Protein 3VL1 (pdb70)

Secondary structure (DSSP, 8-state):
--EEEPPEEE-TTHHHHHH---SS--EEEEEEEEETTEEEEEEEE--STTT--B--TT-EEEEEETTEEEEEETTEEEEEE--SEETTTTSPS--EEEEEEE-SSS-EEEEEETTS-EEEE-TTS-EEEEETTSSSS-EEEEEE-TTSSEEEEEETTSEEEEEETTT----EEEE--SS-EEEEEEETTTTEEEEEETTS-EEEEETTTTEEEEEE-BTTBTT--EEEEEEEEPP-SS-GGG--PPPPTT-SS-TTEEEEEEETTS-EEEEETTT--EEEEE--TTSS-EEEEEE-SS-TTEEEEEETTSEEEEEETT-TTS-SEEEEESTTS-EEEEEEETTEEEEEETTTEEEEEEEE--TT--S-EE-TTS-EEE--SSPPP-EEEEE--SSSS-EEEEEETTTEEEEEES--/--EEEPEEEE-TTHHHHHHS-TTTS-EEEEEEEEETTEEEEEEEE--SSSS--B--TT-EEEEEETTEEEEEETTEEEEEE--SEETTTTSPP--EEEEEEE-SSS-EEEEEETTS-EEEE-TTS-EEEEETTSSSS-EEEEEE-TTSSEEEEEETTS-EEEEETTT----EEE---SS-EEEEEEETTTTEEEEEETTS-EEEEETTTTEEEEEE-BTTBTT--EEEEEEEE---SS-GGG--PPPPTT-SS-TTEEEEEEETTS-EEEEETTT--EEEEE--TTSS-EEEEEE-SS-TTEEEEEETTSEEEEEETT-TTS-SEEEEESTTS-EEEEEEETTEEEEEETTTEEEEEEEE--TTS-S-EE-TTS-EEE--SSPPP-EEEEE--TTSS-EEEEEETTTEEEEEE---

GO terms:
  GO:0005634 nucleus (C, IDA)
  GO:0005829 cytosol (C, IDA)
  GO:0044183 protein folding chaperone (F, IDA)
  GO:0070682 proteasome regulatory particle assembly (P, IGI)
  GO:0005737 cytoplasm (C, HDA)
  GO:0006511 ubiquitin-dependent protein catabolic process (P, IMP)
  GO:0070682 proteasome regulatory particle assembly (P, IMP)
  GO:0005515 protein binding (F, IPI)

Radius of gyration: 28.06 Å; Cα contacts (8 Å, |Δi|>4): 2557; chains: 2; bounding box: 69×80×70 Å

Nearest PDB structures (foldseek):
  3vl1-assembly1_A  TM=1.002E+00  e=4.774E-88  Saccharomyces cerevisiae S288C
  3acp-assembly1_A  TM=9.747E-01  e=2.468E-76  Saccharomyces cerevisiae
  3n0e-assembly1_A  TM=7.560E-01  e=2.613E-15  Homo sapiens
  7zgp-assembly1_D  TM=8.036E-01  e=2.823E-14  Saccharomyces cerevisiae
  5mq0-assembly1_J  TM=8.083E-01  e=1.177E-13  Saccharomyces cerevisiae

Solvent-accessible surface area: 33045 Å² total; per-residue (Å²): 130,68,89,79,2,26,1,2,40,10,34,99,67,0,63,47,20,14,111,110,85,81,161,84,112,33,86,3,76,0,30,2,21,123,79,116,139,74,110,61,114,20,130,0,33,4,89,43,51,38,126,28,60,55,9,38,193,75,26,78,15,90,116,60,12,68,56,31,10,92,2,108,1,83,50,69,52,1,24,0,10,10,37,57,104,62,3,13,152,159,17,124,169,21,49,0,21,0,5,26,20,13,87,55,43,29,35,29,6,0,0,0,2,44,129,0,28,0,5,2,0,28,41,70,8,69,75,76,81,41,18,96,148,4,4,133,35,46,0,25,27,1,64,14,1,61,17,3,26,0,1,0,0,0,0,83,32,80,44,0,34,0,16,11,10,168,81,16,48,50,47,59,41,0,118,22,10,135,24,29,0,21,6,3,8,32,1,43,98,0,29,0,0,0,0,0,0,78,10,1,10,2,46,0,1,6,0,8,90,12,56,40,51,56,58,4,37,24,177,164,63,54,131,20,5,0,33,7,10,16,41,20,39,10,56,54,225,104,16,30,6,28,16,94,26,181,58,51,132,87,13,37,35,4,56,9,8,40,0,0,0,0,3,72,46,0,16,0,0,2,6,23,0,50,63,50,110,56,60,39,80,0,57,28,103,22,121,27,18,0,34,7,8,17,21,4,39,31,12,17,20,10,0,0,0,0,0,83,44,0,12,0,0,1,0,10,13,150,43,35,113,65,4,43,4,15,12,25,0,32,93,48,37,40,0,56,16,6,61,29,8,27,12,1,0,0,0,1,1,17,180,38,7,8,0,29,0,45,23,100,61,63,81,84,13,94,82,4,37,13,66,44,104,48,4,9,8,6,9,17,94,91,28,19,7,43,13,4,3,65,7,32,56,50,126,26,7,0,29,0,0,0,0,0,92,74,23,13,0,2,8,0,43,17,47,112,117,65,95,83,3,22,2,2,37,11,34,116,49,0,59,49,6,35,141,86,106,92,146,114,48,48,70,4,73,0,32,2,22,122,78,114,141,74,90,56,111,20,118,0,35,12,130,39,91,95,183,1,34,63,9,36,200,61,26,71,9,57,122,70,27,85,54,31,14,93,1,106,2,84,48,82,54,1,33,0,10,8,58,53,90,58,3,13,152,158,15,123,172,20,51,1,22,0,5,28,21,13,81,54,48,30,35,25,4,0,0,0,1,49,132,0,28,0,7,4,0,30,42,70,9,72,74,78,86,56,19,84,139,1,1,129,28,45,0,25,35,1,65,14,1,60,20,3,28,0,0,0,0,0,0,84,27,83,44,0,30,0,16,6,10,78,88,15,49,57,46,57,47,0,120,27,11,133,26,27,0,20,7,3,10,32,0,37,80,0,31,0,0,0,0,0,0,79,10,1,6,3,33,0,2,5,0,7,90,12,63,48,49,56,60,4,39,24,179,163,61,55,130,21,5,0,35,8,10,16,40,22,37,8,65,55,249,79,21,27,6,24,7,97,29,180,61,48,124,84,11,32,36,4,54,9,5,38,0,0,0,0,3,71,45,0,15,0,0,1,7,25,0,48,62,48,110,58,56,40,80,0,54,27,99,22,120,27,19,0,33,11,9,17,20,7,41,34,11,20,21,23,0,0,0,0,0,82,44,0,11,0,0,8,0,11,13,147,48,31,131,49,4,72,6,11,10,25,0,34,92,49,36,38,0,55,20,8,63,29,8,27,12,4,0,0,0,1,0,16,182,35,8,8,0,32,0,47,26,99,45,48,75,83,15,74,184,11,50,8,73,44,125,48,3,6,9,7,13,19,82,92,27,21,7,39,18,6,3,64,6,29,49,57,143,25,10,0,22,0,0,0,0,0,95,79,24,14,1,1,15,0,47,16,46,166

Structure (mmCIF, N/CA/C/O backbone):
data_3VL1
#
_entry.id   3VL1
#
_cell.length_a   50.491
_cell.length_b   141.443
_cell.length_c   50.491
_cell.angle_alpha   90.00
_cell.angle_beta   95.67
_cell.angle_gamma   90.00
#
_symmetry.space_group_name_H-M   'P 1 21 1'
#
loop_
_entity.id
_entity.type
_entity.pdbx_description
1 polymer '26S proteasome regulatory subunit RPN14'
2 water water
#
loop_
_atom_site.group_PDB
_atom_site.id
_atom_site.type_symbol
_atom_site.label_atom_id
_atom_site.label_alt_id
_atom_site.label_comp_id
_atom_site.label_asym_id
_atom_site.label_entity_id
_atom_site.label_seq_id
_atom_site.pdbx_PDB_ins_code
_atom_site.Cartn_x
_atom_site.Cartn_y
_atom_site.Cartn_z
_atom_site.occupancy
_atom_site.B_iso_or_equiv
_atom_site.auth_seq_id
_atom_site.auth_comp_id
_atom_site.auth_asym_id
_atom_site.auth_atom_id
_atom_site.pdbx_PDB_model_num
ATOM 1 N N . MET A 1 4 ? 25.353 12.291 2.150 1.00 49.50 1 MET A N 1
ATOM 2 C CA . MET A 1 4 ? 24.920 10.931 2.581 1.00 44.36 1 MET A CA 1
ATOM 3 C C . MET A 1 4 ? 23.436 10.910 2.923 1.00 43.67 1 MET A C 1
ATOM 4 O O . MET A 1 4 ? 22.748 9.920 2.683 1.00 46.49 1 MET A O 1
ATOM 9 N N . THR A 1 5 ? 22.949 12.006 3.494 1.00 38.42 2 THR A N 1
ATOM 10 C CA . THR A 1 5 ? 21.706 11.972 4.249 1.00 35.47 2 THR A CA 1
ATOM 11 C C . THR A 1 5 ? 20.521 11.721 3.328 1.00 33.68 2 THR A C 1
ATOM 12 O O . THR A 1 5 ? 20.376 12.359 2.286 1.00 34.26 2 THR A O 1
ATOM 16 N N . LYS A 1 6 ? 19.683 10.768 3.707 1.00 28.59 3 LYS A N 1
ATOM 17 C CA . LYS A 1 6 ? 18.490 10.481 2.941 1.00 26.14 3 LYS A CA 1
ATOM 18 C C . LYS A 1 6 ? 17.262 10.780 3.784 1.00 22.97 3 LYS A C 1
ATOM 19 O O . LYS A 1 6 ? 17.342 10.881 5.005 1.00 30.53 3 LYS A O 1
ATOM 25 N N . THR A 1 7 ? 16.124 10.930 3.128 1.00 25.48 4 THR A N 1
ATOM 26 C CA . THR A 1 7 ? 14.874 11.109 3.842 1.00 24.98 4 THR A CA 1
ATOM 27 C C . THR A 1 7 ? 13.983 9.890 3.695 1.00 24.06 4 THR A C 1
ATOM 28 O O . THR A 1 7 ? 13.811 9.356 2.599 1.00 27.84 4 THR A O 1
ATOM 32 N N . ILE A 1 8 ? 13.429 9.442 4.814 1.00 21.43 5 ILE A N 1
ATOM 33 C CA . ILE A 1 8 ? 12.385 8.438 4.783 1.00 25.81 5 ILE A CA 1
ATOM 34 C C . ILE A 1 8 ? 11.042 9.152 4.776 1.00 21.61 5 ILE A C 1
ATOM 35 O O . ILE A 1 8 ? 10.723 9.891 5.703 1.00 22.52 5 ILE A O 1
ATOM 40 N N . THR A 1 9 ? 10.274 8.950 3.710 1.00 20.25 6 THR A N 1
ATOM 41 C CA . THR A 1 9 ? 8.971 9.585 3.577 1.00 18.79 6 THR A CA 1
ATOM 42 C C . THR A 1 9 ? 7.915 8.829 4.371 1.00 20.26 6 THR A C 1
ATOM 43 O O . THR A 1 9 ? 7.698 7.636 4.154 1.00 23.39 6 THR A O 1
ATOM 47 N N . VAL A 1 10 ? 7.268 9.536 5.290 1.00 17.97 7 VAL A N 1
ATOM 48 C CA . VAL A 1 10 ? 6.361 8.932 6.248 1.00 18.07 7 VAL A CA 1
ATOM 49 C C . VAL A 1 10 ? 4.926 9.086 5.760 1.00 21.66 7 VAL A C 1
ATOM 50 O O . VAL A 1 10 ? 4.518 10.166 5.348 1.00 22.21 7 VAL A O 1
ATOM 54 N N . ALA A 1 11 ? 4.165 7.999 5.805 1.00 17.58 8 ALA A N 1
ATOM 55 C CA . ALA A 1 11 ? 2.742 8.053 5.484 1.00 17.56 8 ALA A CA 1
ATOM 56 C C . ALA A 1 11 ? 1.896 7.540 6.640 1.00 16.44 8 ALA A C 1
ATOM 57 O O . ALA A 1 11 ? 2.345 6.693 7.423 1.00 18.53 8 ALA A O 1
ATOM 59 N N . HIS A 1 12 ? 0.684 8.075 6.759 1.00 15.14 9 HIS A N 1
ATOM 60 C CA . HIS A 1 12 ? -0.297 7.588 7.731 1.00 17.27 9 HIS A CA 1
ATOM 61 C C . HIS A 1 12 ? -1.590 7.254 6.998 1.00 17.03 9 HIS A C 1
ATOM 62 O O . HIS A 1 12 ? -2.210 8.127 6.384 1.00 18.06 9 HIS A O 1
ATOM 69 N N . ILE A 1 13 ? -1.998 5.988 7.062 1.00 17.69 10 ILE A N 1
ATOM 70 C CA . ILE A 1 13 ? -3.271 5.586 6.495 1.00 16.19 10 ILE A CA 1
ATOM 71 C C . ILE A 1 13 ? -4.392 5.710 7.518 1.00 16.03 10 ILE A C 1
ATOM 72 O O . ILE A 1 13 ? -4.221 5.374 8.696 1.00 19.94 10 ILE A O 1
ATOM 77 N N . GLN A 1 14 ? -5.545 6.190 7.068 1.00 17.27 11 GLN A N 1
ATOM 78 C CA A GLN A 1 14 ? -6.719 6.268 7.934 0.50 20.15 11 GLN A CA 1
ATOM 79 C CA B GLN A 1 14 ? -6.723 6.266 7.928 0.50 20.68 11 GLN A CA 1
ATOM 80 C C . GLN A 1 14 ? -6.966 4.916 8.607 1.00 17.64 11 GLN A C 1
ATOM 81 O O . GLN A 1 14 ? -7.055 3.892 7.933 1.00 18.92 11 GLN A O 1
ATOM 92 N N . TYR A 1 15 ? -7.051 4.916 9.938 1.00 17.55 12 TYR A N 1
ATOM 93 C CA . TYR A 1 15 ? -7.013 3.667 10.715 1.00 20.52 12 TYR A CA 1
ATOM 94 C C . TYR A 1 15 ? -8.074 2.661 10.293 1.00 19.71 12 TYR A C 1
ATOM 95 O O . TYR A 1 15 ? -7.810 1.445 10.224 1.00 25.50 12 TYR A O 1
ATOM 104 N N . ASP A 1 16 ? -9.281 3.159 10.054 1.00 19.41 13 ASP A N 1
ATOM 105 C CA . ASP A 1 16 ? -10.437 2.290 9.844 1.00 20.49 13 ASP A CA 1
ATOM 106 C C . ASP A 1 16 ? -10.694 2.100 8.356 1.00 20.90 13 ASP A C 1
ATOM 107 O O . ASP A 1 16 ? -11.840 1.947 7.944 1.00 24.54 13 ASP A O 1
ATOM 112 N N . PHE A 1 17 ? -9.634 2.119 7.550 1.00 19.04 14 PHE A N 1
ATOM 113 C CA . PHE A 1 17 ? -9.803 2.031 6.099 1.00 22.27 14 PHE A CA 1
ATOM 114 C C . PHE A 1 17 ? -10.480 0.743 5.639 1.00 23.31 14 PHE A C 1
ATOM 115 O O . PHE A 1 17 ? -11.187 0.731 4.635 1.00 28.74 14 PHE A O 1
ATOM 123 N N . LYS A 1 18 ? -10.276 -0.340 6.382 1.00 25.65 15 LYS A N 1
ATOM 124 C CA . LYS A 1 18 ? -10.958 -1.601 6.077 1.00 25.29 15 LYS A CA 1
ATOM 125 C C . LYS A 1 18 ? -12.479 -1.511 6.248 1.00 26.65 15 LYS A C 1
ATOM 126 O O . LYS A 1 18 ? -13.236 -1.971 5.390 1.00 31.81 15 LYS A O 1
ATOM 132 N N . ALA A 1 19 ? -12.930 -0.918 7.351 1.00 26.14 16 ALA A N 1
ATOM 133 C CA . ALA A 1 19 ? -14.368 -0.719 7.555 1.00 23.80 16 ALA A CA 1
ATOM 134 C C . ALA A 1 19 ? -14.964 0.162 6.466 1.00 28.58 16 ALA A C 1
ATOM 135 O O . ALA A 1 19 ? -16.079 -0.072 6.003 1.00 29.78 16 ALA A O 1
ATOM 137 N N . VAL A 1 20 ? -14.216 1.178 6.056 1.00 25.69 17 VAL A N 1
ATOM 138 C CA . VAL A 1 20 ? -14.680 2.070 4.995 1.00 29.66 17 VAL A CA 1
ATOM 139 C C . VAL A 1 20 ? -14.897 1.291 3.702 1.00 28.48 17 VAL A C 1
ATOM 140 O O . VAL A 1 20 ? -15.956 1.398 3.073 1.00 35.37 17 VAL A O 1
ATOM 144 N N . LEU A 1 21 ? -13.899 0.496 3.318 1.00 27.39 18 LEU A N 1
ATOM 145 C CA . LEU A 1 21 ? -14.025 -0.385 2.162 1.00 34.85 18 LEU A CA 1
ATOM 146 C C . LEU A 1 21 ? -15.289 -1.252 2.235 1.00 33.11 18 LEU A C 1
ATOM 147 O O . LEU A 1 21 ? -15.829 -1.656 1.205 1.00 41.00 18 LEU A O 1
ATOM 152 N N . GLU A 1 22 ? -15.769 -1.514 3.448 1.00 33.28 19 GLU A N 1
ATOM 153 C CA . GLU A 1 22 ? -16.805 -2.526 3.645 1.00 34.91 19 GLU A CA 1
ATOM 154 C C . GLU A 1 22 ? -18.252 -2.019 3.656 1.00 42.57 19 GLU A C 1
ATOM 155 O O . GLU A 1 22 ? -19.187 -2.823 3.677 1.00 34.54 19 GLU A O 1
ATOM 161 N N . GLU A 1 23 ? -18.444 -0.702 3.653 1.00 35.51 20 GLU A N 1
ATOM 162 C CA . GLU A 1 23 ? -19.787 -0.142 3.810 1.00 35.30 20 GLU A CA 1
ATOM 163 C C . GLU A 1 23 ? -20.613 -0.258 2.535 1.00 30.02 20 GLU A C 1
ATOM 164 O O . GLU A 1 23 ? -21.841 -0.274 2.589 1.00 43.06 20 GLU A O 1
ATOM 170 N N . ASN A 1 24 ? -19.940 -0.334 1.390 1.00 33.85 21 ASN A N 1
ATOM 171 C CA . ASN A 1 24 ? -20.586 -0.744 0.138 1.00 39.09 21 ASN A CA 1
ATOM 172 C C . ASN A 1 24 ? -21.934 -0.068 -0.110 1.00 49.34 21 ASN A C 1
ATOM 173 O O . ASN A 1 24 ? -22.949 -0.750 -0.288 1.00 42.67 21 ASN A O 1
ATOM 178 N N . ASP A 1 25 ? -21.957 1.261 -0.125 1.00 48.09 22 ASP A N 1
ATOM 179 C CA A ASP A 1 25 ? -23.190 1.983 -0.427 0.50 79.91 22 ASP A CA 1
ATOM 180 C CA B ASP A 1 25 ? -23.186 1.993 -0.418 0.50 76.73 22 ASP A CA 1
ATOM 181 C C . ASP A 1 25 ? -23.020 2.965 -1.583 1.00 53.51 22 ASP A C 1
ATOM 182 O O . ASP A 1 25 ? -22.023 2.922 -2.304 1.00 52.41 22 ASP A O 1
ATOM 191 N N . GLU A 1 26 ? -24.005 3.841 -1.762 1.00 40.63 23 GLU A N 1
ATOM 192 C CA . GLU A 1 26 ? -24.173 4.568 -3.017 1.00 44.89 23 GLU A CA 1
ATOM 193 C C . GLU A 1 26 ? -23.348 5.851 -3.065 1.00 54.65 23 GLU A C 1
ATOM 194 O O . GLU A 1 26 ? -23.125 6.417 -4.137 1.00 57.88 23 GLU A O 1
ATOM 200 N N . ASN A 1 27 ? -22.906 6.308 -1.899 1.00 54.57 24 ASN A N 1
ATOM 201 C CA . ASN A 1 27 ? -22.416 7.673 -1.746 1.00 60.99 24 ASN A CA 1
ATOM 202 C C . ASN A 1 27 ? -20.893 7.717 -1.677 1.00 72.39 24 ASN A C 1
ATOM 203 O O . ASN A 1 27 ? -20.280 6.969 -0.912 1.00 82.84 24 ASN A O 1
ATOM 208 N N . ASP A 1 28 ? -20.287 8.593 -2.478 1.00 68.38 25 ASP A N 1
ATOM 209 C CA A ASP A 1 28 ? -18.849 8.536 -2.726 0.50 98.83 25 ASP A CA 1
ATOM 210 C CA B ASP A 1 28 ? -18.847 8.545 -2.728 0.50 128.66 25 ASP A CA 1
ATOM 211 C C . ASP A 1 28 ? -18.037 8.670 -1.439 1.00 82.39 25 ASP A C 1
ATOM 212 O O . ASP A 1 28 ? -17.665 9.775 -1.028 1.00 51.76 25 ASP A O 1
ATOM 221 N N . ASP A 1 29 ? -17.773 7.529 -0.809 1.00 47.08 26 ASP A N 1
ATOM 222 C CA . ASP A 1 29 ? -17.000 7.474 0.422 1.00 40.28 26 ASP A CA 1
ATOM 223 C C . ASP A 1 29 ? -15.516 7.414 0.075 1.00 50.40 26 ASP A C 1
ATOM 224 O O . ASP A 1 29 ? -15.130 6.913 -0.982 1.00 56.97 26 ASP A O 1
ATOM 229 N N . GLU A 1 30 ? -14.682 7.919 0.974 1.00 44.35 27 GLU A N 1
ATOM 230 C CA . GLU A 1 30 ? -13.249 7.843 0.778 1.00 40.56 27 GLU A CA 1
ATOM 231 C C . GLU A 1 30 ? -12.553 7.524 2.092 1.00 39.09 27 GLU A C 1
ATOM 232 O O . GLU A 1 30 ? -13.143 7.659 3.164 1.00 38.11 27 GLU A O 1
ATOM 238 N N . PHE A 1 31 ? -11.298 7.098 2.001 1.00 32.59 28 PHE A N 1
ATOM 239 C CA . PHE A 1 31 ? -10.376 7.214 3.119 1.00 28.28 28 PHE A CA 1
ATOM 240 C C . PHE A 1 31 ? -9.094 7.920 2.686 1.00 24.93 28 PHE A C 1
ATOM 241 O O . PHE A 1 31 ? -8.817 8.028 1.487 1.00 26.15 28 PHE A O 1
ATOM 249 N N . TYR A 1 32 ? -8.328 8.423 3.654 1.00 20.57 29 TYR A N 1
ATOM 250 C CA . TYR A 1 32 ? -7.152 9.229 3.333 1.00 21.88 29 TYR A CA 1
ATOM 251 C C . TYR A 1 32 ? -5.884 8.438 3.574 1.00 18.09 29 TYR A C 1
ATOM 252 O O . TYR A 1 32 ? -5.846 7.561 4.431 1.00 19.47 29 TYR A O 1
ATOM 261 N N . ILE A 1 33 ? -4.847 8.773 2.818 1.00 17.27 30 ILE A N 1
ATOM 262 C CA . ILE A 1 33 ? -3.470 8.501 3.213 1.00 16.78 30 ILE A CA 1
ATOM 263 C C . ILE A 1 33 ? -2.712 9.821 3.234 1.00 17.68 30 ILE A C 1
ATOM 264 O O . ILE A 1 33 ? -2.607 10.501 2.209 1.00 19.47 30 ILE A O 1
ATOM 269 N N . ASN A 1 34 ? -2.206 10.181 4.412 1.00 15.36 31 ASN A N 1
ATOM 270 C CA . ASN A 1 34 ? -1.462 11.426 4.598 1.00 16.04 31 ASN A CA 1
ATOM 271 C C . ASN A 1 34 ? 0.030 11.148 4.512 1.00 15.50 31 ASN A C 1
ATOM 272 O O . ASN A 1 34 ? 0.563 10.308 5.246 1.00 19.97 31 ASN A O 1
ATOM 277 N N . VAL A 1 35 ? 0.697 11.829 3.595 1.00 15.64 32 VAL A N 1
ATOM 278 C CA . VAL A 1 35 ? 2.146 11.712 3.446 1.00 17.70 32 VAL A CA 1
ATOM 279 C C . VAL A 1 35 ? 2.812 12.993 3.944 1.00 20.24 32 VAL A C 1
ATOM 280 O O . VAL A 1 35 ? 2.445 14.089 3.507 1.00 22.49 32 VAL A O 1
ATOM 284 N N . ASP A 1 36 ? 3.792 12.852 4.840 1.00 23.25 33 ASP A N 1
ATOM 285 C CA . ASP A 1 36 ? 4.426 14.011 5.482 1.00 25.62 33 ASP A CA 1
ATOM 286 C C . ASP A 1 36 ? 5.556 14.534 4.603 1.00 33.37 33 ASP A C 1
ATOM 287 O O . ASP A 1 36 ? 6.479 13.794 4.270 1.00 30.96 33 ASP A O 1
ATOM 292 N N . LYS A 1 37 ? 5.498 15.810 4.234 1.00 29.66 34 LYS A N 1
ATOM 293 C CA . LYS A 1 37 ? 6.653 16.437 3.610 1.00 32.27 34 LYS A CA 1
ATOM 294 C C . LYS A 1 37 ? 7.630 16.941 4.661 1.00 37.84 34 LYS A C 1
ATOM 295 O O . LYS A 1 37 ? 8.770 16.480 4.745 1.00 45.90 34 LYS A O 1
ATOM 301 N N . ASN A 1 38 ? 7.175 17.892 5.466 1.00 37.78 35 ASN A N 1
ATOM 302 C CA . ASN A 1 38 ? 7.997 18.438 6.536 1.00 38.80 35 ASN A CA 1
ATOM 303 C C . ASN A 1 38 ? 7.114 18.828 7.712 1.00 48.28 35 ASN A C 1
ATOM 304 O O . ASN A 1 38 ? 5.963 18.390 7.805 1.00 43.55 35 ASN A O 1
ATOM 309 N N . LEU A 1 39 ? 7.652 19.656 8.604 1.00 38.73 36 LEU A N 1
ATOM 310 C CA . LEU A 1 39 ? 6.922 20.058 9.802 1.00 36.44 36 LEU A CA 1
ATOM 311 C C . LEU A 1 39 ? 5.679 20.875 9.449 1.00 43.64 36 LEU A C 1
ATOM 312 O O . LEU A 1 39 ? 4.872 21.207 10.319 1.00 53.46 36 LEU A O 1
ATOM 317 N N . ASN A 1 40 ? 5.528 21.189 8.167 1.00 38.33 37 ASN A N 1
ATOM 318 C CA . ASN A 1 40 ? 4.565 22.192 7.740 1.00 35.51 37 ASN A CA 1
ATOM 319 C C . ASN A 1 40 ? 3.735 21.767 6.526 1.00 31.21 37 ASN A C 1
ATOM 320 O O . ASN A 1 40 ? 2.950 22.552 6.006 1.00 34.01 37 ASN A O 1
ATOM 325 N N . GLU A 1 41 ? 3.902 20.534 6.061 1.00 28.69 38 GLU A N 1
ATOM 326 C CA . GLU A 1 41 ? 3.159 20.105 4.878 1.00 22.76 38 GLU A CA 1
ATOM 327 C C . GLU A 1 41 ? 2.775 18.633 4.894 1.00 25.67 38 GLU A C 1
ATOM 328 O O . GLU A 1 41 ? 3.635 17.753 4.992 1.00 29.78 38 GLU A O 1
ATOM 334 N N . ILE A 1 42 ? 1.472 18.386 4.796 1.00 23.89 39 ILE A N 1
ATOM 335 C CA . ILE A 1 42 ? 0.934 17.037 4.677 1.00 22.50 39 ILE A CA 1
ATOM 336 C C . ILE A 1 42 ? 0.219 16.887 3.330 1.00 22.90 39 ILE A C 1
ATOM 337 O O . ILE A 1 42 ? -0.708 17.642 3.004 1.00 23.90 39 ILE A O 1
ATOM 342 N N . LYS A 1 43 ? 0.663 15.917 2.538 1.00 19.70 40 LYS A N 1
ATOM 343 C CA . LYS A 1 43 ? -0.024 15.612 1.292 1.00 21.94 40 LYS A CA 1
ATOM 344 C C . LYS A 1 43 ? -1.147 14.616 1.543 1.00 18.94 40 LYS A C 1
ATOM 345 O O . LYS A 1 43 ? -0.906 13.434 1.821 1.00 23.59 40 LYS A O 1
ATOM 351 N N . GLU A 1 44 ? -2.378 15.107 1.466 1.00 18.72 41 GLU A N 1
ATOM 352 C CA A GLU A 1 44 ? -3.556 14.287 1.746 0.50 16.65 41 GLU A CA 1
ATOM 353 C CA B GLU A 1 44 ? -3.550 14.288 1.747 0.50 17.20 41 GLU A CA 1
ATOM 354 C C . GLU A 1 44 ? -4.039 13.599 0.476 1.00 18.62 41 GLU A C 1
ATOM 355 O O . GLU A 1 44 ? -4.517 14.254 -0.452 1.00 19.47 41 GLU A O 1
ATOM 366 N N . HIS A 1 45 ? -3.917 12.277 0.433 1.00 19.56 42 HIS A N 1
ATOM 367 C CA . HIS A 1 45 ? -4.395 11.529 -0.724 1.00 23.17 42 HIS A CA 1
ATOM 368 C C . HIS A 1 45 ? -5.756 10.933 -0.412 1.00 20.56 42 HIS A C 1
ATOM 369 O O . HIS A 1 45 ? -5.896 10.178 0.540 1.00 24.82 42 HIS A O 1
ATOM 376 N N . LYS A 1 46 ? -6.753 11.307 -1.204 1.00 23.64 43 LYS A N 1
ATOM 377 C CA . LYS A 1 46 ? -8.090 10.753 -1.080 1.00 26.60 43 LYS A CA 1
ATOM 378 C C . LYS A 1 46 ? -8.147 9.505 -1.934 1.00 34.56 43 LYS A C 1
ATOM 379 O O . LYS A 1 46 ? -8.100 9.578 -3.156 1.00 37.08 43 LYS A O 1
ATOM 385 N N . ILE A 1 47 ? -8.219 8.354 -1.284 1.00 31.06 44 ILE A N 1
ATOM 386 C CA . ILE A 1 47 ? -8.434 7.114 -1.995 1.00 31.60 44 ILE A CA 1
ATOM 387 C C . ILE A 1 47 ? -9.927 6.866 -2.081 1.00 31.44 44 ILE A C 1
ATOM 388 O O . ILE A 1 47 ? -10.587 6.642 -1.068 1.00 30.93 44 ILE A O 1
ATOM 393 N N . VAL A 1 48 ? -10.461 6.928 -3.294 1.00 36.31 45 VAL A N 1
ATOM 394 C CA . VAL A 1 48 ? -11.873 6.663 -3.510 1.00 44.37 45 VAL A CA 1
ATOM 395 C C . VAL A 1 48 ? -12.117 5.184 -3.761 1.00 49.67 45 VAL A C 1
ATOM 396 O O . VAL A 1 48 ? -11.510 4.581 -4.650 1.00 42.80 45 VAL A O 1
ATOM 400 N N . VAL A 1 49 ? -13.017 4.607 -2.973 1.00 53.05 46 VAL A N 1
ATOM 401 C CA . VAL A 1 49 ? -13.367 3.204 -3.114 1.00 52.05 46 VAL A CA 1
ATOM 402 C C . VAL A 1 49 ? -14.361 3.028 -4.262 1.00 65.75 46 VAL A C 1
ATOM 403 O O . VAL A 1 49 ? -15.545 2.795 -4.032 1.00 62.69 46 VAL A O 1
ATOM 407 N N . LEU A 1 50 ? -13.872 3.150 -5.497 1.00 60.06 47 LEU A N 1
ATOM 408 C CA . LEU A 1 50 ? -14.715 3.557 -6.625 1.00 70.59 47 LEU A CA 1
ATOM 409 C C . LEU A 1 50 ? -15.193 2.387 -7.478 1.00 83.58 47 LEU A C 1
ATOM 410 O O . LEU A 1 50 ? -16.338 2.368 -7.931 1.00 102.69 47 LEU A O 1
ATOM 415 N N . GLY A 1 51 ? -14.316 1.414 -7.696 1.00 59.19 48 GLY A N 1
ATOM 416 C CA . GLY A 1 51 ? -14.700 0.025 -7.524 1.00 60.55 48 GLY A CA 1
ATOM 417 C C . GLY A 1 51 ? -15.617 -0.101 -6.319 1.00 85.67 48 GLY A C 1
ATOM 418 O O . GLY A 1 51 ? -15.362 -0.895 -5.413 1.00 112.36 48 GLY A O 1
ATOM 419 N N . ASN A 1 52 ? -16.685 0.694 -6.312 1.00 51.36 49 ASN A N 1
ATOM 420 C CA . ASN A 1 52 ? -17.352 1.094 -5.072 1.00 68.54 49 ASN A CA 1
ATOM 421 C C . ASN A 1 52 ? -17.940 -0.089 -4.303 1.00 46.30 49 ASN A C 1
ATOM 422 O O . ASN A 1 52 ? -19.134 -0.122 -3.987 1.00 64.72 49 ASN A O 1
ATOM 427 N N . SER A 1 53 ? -17.085 -1.060 -4.012 1.00 63.03 50 SER A N 1
ATOM 428 C CA . SER A 1 53 ? -17.040 -1.663 -2.692 1.00 86.35 50 SER A CA 1
ATOM 429 C C . SER A 1 53 ? -15.604 -1.985 -2.299 1.00 86.76 50 SER A C 1
ATOM 430 O O . SER A 1 53 ? -15.275 -2.048 -1.111 1.00 99.85 50 SER A O 1
ATOM 433 N N . ARG A 1 54 ? -14.751 -2.191 -3.301 1.00 78.27 51 ARG A N 1
ATOM 434 C CA . ARG A 1 54 ? -13.374 -2.605 -3.048 1.00 84.23 51 ARG A CA 1
ATOM 435 C C . ARG A 1 54 ? -12.467 -2.533 -4.279 1.00 56.45 51 ARG A C 1
ATOM 436 O O . ARG A 1 54 ? -11.369 -3.091 -4.279 1.00 77.67 51 ARG A O 1
ATOM 444 N N . GLY A 1 55 ? -12.925 -1.846 -5.322 1.00 52.78 52 GLY A N 1
ATOM 445 C CA . GLY A 1 55 ? -12.021 -1.172 -6.249 1.00 61.86 52 GLY A CA 1
ATOM 446 C C . GLY A 1 55 ? -11.761 0.254 -5.801 1.00 83.48 52 GLY A C 1
ATOM 447 O O . GLY A 1 55 ? -12.517 0.799 -4.995 1.00 59.42 52 GLY A O 1
ATOM 448 N N . VAL A 1 56 ? -10.693 0.861 -6.317 1.00 87.99 53 VAL A N 1
ATOM 449 C CA . VAL A 1 56 ? -10.011 1.947 -5.611 1.00 73.33 53 VAL A CA 1
ATOM 450 C C . VAL A 1 56 ? -9.456 3.021 -6.551 1.00 71.42 53 VAL A C 1
ATOM 451 O O . VAL A 1 56 ? -8.655 2.730 -7.442 1.00 51.94 53 VAL A O 1
ATOM 455 N N . ASP A 1 57 ? -9.882 4.263 -6.340 1.00 48.66 54 ASP A N 1
ATOM 456 C CA . ASP A 1 57 ? -9.399 5.396 -7.127 1.00 47.11 54 ASP A CA 1
ATOM 457 C C . ASP A 1 57 ? -8.356 6.201 -6.351 1.00 46.32 54 ASP A C 1
ATOM 458 O O . ASP A 1 57 ? -8.707 7.051 -5.533 1.00 50.65 54 ASP A O 1
ATOM 463 N N . ALA A 1 58 ? -7.078 5.934 -6.615 1.00 52.89 55 ALA A N 1
ATOM 464 C CA . ALA A 1 58 ? -5.984 6.593 -5.901 1.00 50.37 55 ALA A CA 1
ATOM 465 C C . ALA A 1 58 ? -5.523 7.860 -6.612 1.00 40.69 55 ALA A C 1
ATOM 466 O O . ALA A 1 58 ? -4.619 8.554 -6.141 1.00 51.87 55 ALA A O 1
ATOM 468 N N . GLY A 1 59 ? -6.147 8.157 -7.747 1.00 52.31 56 GLY A N 1
ATOM 469 C CA . GLY A 1 59 ? -5.805 9.342 -8.524 1.00 55.56 56 GLY A CA 1
ATOM 470 C C . GLY A 1 59 ? -4.786 9.037 -9.603 1.00 49.21 56 GLY A C 1
ATOM 471 O O . GLY A 1 59 ? -4.266 7.924 -9.684 1.00 47.97 56 GLY A O 1
ATOM 472 N N . LYS A 1 60 ? -4.506 10.034 -10.434 1.00 48.35 57 LYS A N 1
ATOM 473 C CA . LYS A 1 60 ? -3.604 9.880 -11.567 1.00 60.46 57 LYS A CA 1
ATOM 474 C C . LYS A 1 60 ? -2.248 9.339 -11.129 1.00 45.23 57 LYS A C 1
ATOM 475 O O . LYS A 1 60 ? -1.602 9.901 -10.244 1.00 50.19 57 LYS A O 1
ATOM 481 N N . GLY A 1 61 ? -1.823 8.245 -11.755 1.00 47.41 58 GLY A N 1
ATOM 482 C CA . GLY A 1 61 ? -0.463 7.736 -11.586 1.00 55.34 58 GLY A CA 1
ATOM 483 C C . GLY A 1 61 ? -0.189 7.155 -10.210 1.00 47.72 58 GLY A C 1
ATOM 484 O O . GLY A 1 61 ? 0.951 6.832 -9.881 1.00 45.33 58 GLY A O 1
ATOM 485 N N . ASN A 1 62 ? -1.237 7.021 -9.404 1.00 47.82 59 ASN A N 1
ATOM 486 C CA . ASN A 1 62 ? -1.118 6.435 -8.069 1.00 40.92 59 ASN A CA 1
ATOM 487 C C . ASN A 1 62 ? -1.827 5.081 -7.987 1.00 43.85 59 ASN A C 1
ATOM 488 O O . ASN A 1 62 ? -2.737 4.807 -8.772 1.00 52.55 59 ASN A O 1
ATOM 493 N N . THR A 1 63 ? -1.407 4.239 -7.042 1.00 42.06 60 THR A N 1
ATOM 494 C CA . THR A 1 63 ? -2.021 2.920 -6.852 1.00 42.89 60 THR A CA 1
ATOM 495 C C . THR A 1 63 ? -2.225 2.563 -5.379 1.00 35.27 60 THR A C 1
ATOM 496 O O . THR A 1 63 ? -1.397 2.890 -4.523 1.00 33.42 60 THR A O 1
ATOM 500 N N . PHE A 1 64 ? -3.333 1.886 -5.092 1.00 32.18 61 PHE A N 1
ATOM 501 C CA . PHE A 1 64 ? -3.517 1.219 -3.810 1.00 36.39 61 PHE A CA 1
ATOM 502 C C . PHE A 1 64 ? -4.088 -0.184 -4.024 1.00 37.98 61 PHE A C 1
ATOM 503 O O . PHE A 1 64 ? -5.057 -0.366 -4.763 1.00 42.46 61 PHE A O 1
ATOM 511 N N . GLU A 1 65 ? -3.479 -1.174 -3.380 1.00 41.36 62 GLU A N 1
ATOM 512 C CA . GLU A 1 65 ? -3.872 -2.563 -3.572 1.00 41.36 62 GLU A CA 1
ATOM 513 C C . GLU A 1 65 ? -3.569 -3.392 -2.330 1.00 35.98 62 GLU A C 1
ATOM 514 O O . GLU A 1 65 ? -2.578 -3.156 -1.639 1.00 35.26 62 GLU A O 1
ATOM 520 N N . LYS A 1 66 ? -4.436 -4.357 -2.046 1.00 38.67 63 LYS A N 1
ATOM 521 C CA . LYS A 1 66 ? -4.154 -5.371 -1.034 1.00 44.08 63 LYS A CA 1
ATOM 522 C C . LYS A 1 66 ? -3.171 -6.404 -1.580 1.00 33.04 63 LYS A C 1
ATOM 523 O O . LYS A 1 66 ? -3.325 -6.873 -2.700 1.00 42.98 63 LYS A O 1
ATOM 529 N N . VAL A 1 67 ? -2.159 -6.750 -0.791 1.00 36.54 64 VAL A N 1
ATOM 530 C CA . VAL A 1 67 ? -1.112 -7.659 -1.267 1.00 35.77 64 VAL A CA 1
ATOM 531 C C . VAL A 1 67 ? -0.934 -8.896 -0.392 1.00 35.25 64 VAL A C 1
ATOM 532 O O . VAL A 1 67 ? -0.335 -9.881 -0.818 1.00 42.65 64 VAL A O 1
ATOM 536 N N . GLY A 1 68 ? -1.460 -8.841 0.825 1.00 36.66 65 GLY A N 1
ATOM 537 C CA . GLY A 1 68 ? -1.614 -10.027 1.659 1.00 44.28 65 GLY A CA 1
ATOM 538 C C . GLY A 1 68 ? -2.748 -9.858 2.649 1.00 50.10 65 GLY A C 1
ATOM 539 O O . GLY A 1 68 ? -3.434 -8.833 2.650 1.00 45.17 65 GLY A O 1
ATOM 540 N N . SER A 1 69 ? -2.944 -10.864 3.497 1.00 54.75 66 SER A N 1
ATOM 541 C CA . SER A 1 69 ? -4.014 -10.835 4.499 1.00 62.02 66 SER A CA 1
ATOM 542 C C . SER A 1 69 ? -4.048 -9.522 5.278 1.00 46.58 66 SER A C 1
ATOM 543 O O . SER A 1 69 ? -5.090 -8.869 5.368 1.00 43.10 66 SER A O 1
ATOM 546 N N . HIS A 1 70 ? -2.909 -9.139 5.845 1.00 34.82 67 HIS A N 1
ATOM 547 C CA . HIS A 1 70 ? -2.845 -7.907 6.632 1.00 32.11 67 HIS A CA 1
ATOM 548 C C . HIS A 1 70 ? -1.855 -6.894 6.065 1.00 25.30 67 HIS A C 1
ATOM 549 O O . HIS A 1 70 ? -1.158 -6.194 6.809 1.00 26.86 67 HIS A O 1
ATOM 556 N N . LEU A 1 71 ? -1.815 -6.797 4.743 1.00 25.47 68 LEU A N 1
ATOM 557 C CA . LEU A 1 71 ? -0.779 -6.018 4.072 1.00 26.35 68 LEU A CA 1
ATOM 558 C C . LEU A 1 71 ? -1.299 -5.329 2.811 1.00 26.94 68 LEU A C 1
ATOM 559 O O . LEU A 1 71 ? -1.873 -5.978 1.927 1.00 29.25 68 LEU A O 1
ATOM 564 N N . TYR A 1 72 ? -1.095 -4.013 2.735 1.00 28.17 69 TYR A N 1
ATOM 565 C CA . TYR A 1 72 ? -1.548 -3.213 1.602 1.00 29.88 69 TYR A CA 1
ATOM 566 C C . TYR A 1 72 ? -0.412 -2.350 1.072 1.00 32.07 69 TYR A C 1
ATOM 567 O O . TYR A 1 72 ? 0.490 -1.968 1.821 1.00 30.19 69 TYR A O 1
ATOM 576 N N . LYS A 1 73 ? -0.466 -2.040 -0.219 1.00 28.90 70 LYS A N 1
ATOM 577 C CA . LYS A 1 73 ? 0.625 -1.335 -0.898 1.00 34.20 70 LYS A CA 1
ATOM 578 C C . LYS A 1 73 ? 0.116 -0.077 -1.607 1.00 30.78 70 LYS A C 1
ATOM 579 O O . LYS A 1 73 ? -0.940 -0.102 -2.228 1.00 34.48 70 LYS A O 1
ATOM 585 N N . ALA A 1 74 ? 0.873 1.016 -1.514 1.00 28.90 71 ALA A N 1
ATOM 586 C CA . ALA A 1 74 ? 0.532 2.255 -2.214 1.00 27.47 71 ALA A CA 1
ATOM 587 C C . ALA A 1 74 ? 1.733 2.852 -2.938 1.00 28.29 71 ALA A C 1
ATOM 588 O O . ALA A 1 74 ? 2.861 2.813 -2.437 1.00 30.51 71 ALA A O 1
ATOM 590 N N . ARG A 1 75 ? 1.477 3.428 -4.109 1.00 29.30 72 ARG A N 1
ATOM 591 C CA . ARG A 1 75 ? 2.396 4.379 -4.710 1.00 27.38 72 ARG A CA 1
ATOM 592 C C . ARG A 1 75 ? 1.683 5.705 -4.855 1.00 29.95 72 ARG A C 1
ATOM 593 O O . ARG A 1 75 ? 0.632 5.789 -5.488 1.00 32.02 72 ARG A O 1
ATOM 601 N N . LEU A 1 76 ? 2.256 6.735 -4.247 1.00 28.82 73 LEU A N 1
ATOM 602 C CA . LEU A 1 76 ? 1.670 8.058 -4.256 1.00 26.05 73 LEU A CA 1
ATOM 603 C C . LEU A 1 76 ? 2.764 9.064 -4.569 1.00 30.82 73 LEU A C 1
ATOM 604 O O . LEU A 1 76 ? 3.739 9.183 -3.824 1.00 28.94 73 LEU A O 1
ATOM 609 N N . ASP A 1 77 ? 2.605 9.777 -5.681 1.00 39.75 74 ASP A N 1
ATOM 610 C CA . ASP A 1 77 ? 3.505 10.875 -6.020 1.00 59.37 74 ASP A CA 1
ATOM 611 C C . ASP A 1 77 ? 4.967 10.428 -6.027 1.00 47.22 74 ASP A C 1
ATOM 612 O O . ASP A 1 77 ? 5.843 11.111 -5.488 1.00 36.94 74 ASP A O 1
ATOM 617 N N . GLY A 1 78 ? 5.221 9.278 -6.642 1.00 37.15 75 GLY A N 1
ATOM 618 C CA . GLY A 1 78 ? 6.586 8.822 -6.894 1.00 37.93 75 GLY A CA 1
ATOM 619 C C . GLY A 1 78 ? 7.229 8.092 -5.726 1.00 31.86 75 GLY A C 1
ATOM 620 O O . GLY A 1 78 ? 8.375 7.651 -5.823 1.00 39.11 75 GLY A O 1
ATOM 621 N N . HIS A 1 79 ? 6.496 7.964 -4.622 1.00 34.38 76 HIS A N 1
ATOM 622 C CA . HIS A 1 79 ? 6.997 7.269 -3.432 1.00 30.89 76 HIS A CA 1
ATOM 623 C C . HIS A 1 79 ? 6.204 6.002 -3.146 1.00 32.28 76 HIS A C 1
ATOM 624 O O . HIS A 1 79 ? 5.011 5.935 -3.450 1.00 37.32 76 HIS A O 1
ATOM 631 N N . ASP A 1 80 ? 6.870 5.009 -2.557 1.00 29.44 77 ASP A N 1
ATOM 632 C CA . ASP A 1 80 ? 6.242 3.712 -2.259 1.00 30.35 77 ASP A CA 1
ATOM 633 C C . ASP A 1 80 ? 5.984 3.525 -0.760 1.00 28.76 77 ASP A C 1
ATOM 634 O O . ASP A 1 80 ? 6.811 3.915 0.073 1.00 29.88 77 ASP A O 1
ATOM 639 N N . PHE A 1 81 ? 4.840 2.924 -0.425 1.00 24.93 78 PHE A N 1
ATOM 640 C CA . PHE A 1 81 ? 4.436 2.715 0.974 1.00 26.04 78 PHE A CA 1
ATOM 641 C C . PHE A 1 81 ? 3.784 1.335 1.185 1.00 27.10 78 PHE A C 1
ATOM 642 O O . PHE A 1 81 ? 2.965 0.897 0.383 1.00 30.53 78 PHE A O 1
ATOM 650 N N . LEU A 1 82 ? 4.135 0.673 2.282 1.00 23.46 79 LEU A N 1
ATOM 651 C CA . LEU A 1 82 ? 3.467 -0.563 2.696 1.00 21.51 79 LEU A CA 1
ATOM 652 C C . LEU A 1 82 ? 2.749 -0.340 4.026 1.00 18.10 79 LEU A C 1
ATOM 653 O O . LEU A 1 82 ? 3.256 0.368 4.908 1.00 20.23 79 LEU A O 1
ATOM 658 N N . PHE A 1 83 ? 1.561 -0.918 4.165 1.00 19.35 80 PHE A N 1
ATOM 659 C CA . PHE A 1 83 ? 0.785 -0.790 5.394 1.00 17.05 80 PHE A CA 1
ATOM 660 C C . PHE A 1 83 ? 0.430 -2.162 5.969 1.00 19.27 80 PHE A C 1
ATOM 661 O O . PHE A 1 83 ? -0.229 -2.973 5.323 1.00 21.91 80 PHE A O 1
ATOM 669 N N . ASN A 1 84 ? 0.874 -2.395 7.196 1.00 16.48 81 ASN A N 1
ATOM 670 C CA . ASN A 1 84 ? 0.710 -3.674 7.885 1.00 16.45 81 ASN A CA 1
ATOM 671 C C . ASN A 1 84 ? -0.299 -3.460 9.004 1.00 16.33 81 ASN A C 1
ATOM 672 O O . ASN A 1 84 ? -0.105 -2.591 9.859 1.00 16.17 81 ASN A O 1
ATOM 677 N N . THR A 1 85 ? -1.391 -4.227 8.981 1.00 17.08 82 THR A N 1
ATOM 678 C CA . THR A 1 85 ? -2.488 -4.024 9.925 1.00 18.31 82 THR A CA 1
ATOM 679 C C . THR A 1 85 ? -2.466 -5.013 11.083 1.00 15.93 82 THR A C 1
ATOM 680 O O . THR A 1 85 ? -1.942 -6.138 10.952 1.00 19.30 82 THR A O 1
ATOM 684 N N . ILE A 1 86 ? -3.057 -4.607 12.201 1.00 16.71 83 ILE A N 1
ATOM 685 C CA . ILE A 1 86 ? -3.009 -5.380 13.436 1.00 18.50 83 ILE A CA 1
ATOM 686 C C . ILE A 1 86 ? -3.640 -6.760 13.227 1.00 22.24 83 ILE A C 1
ATOM 687 O O . ILE A 1 86 ? -4.741 -6.873 12.684 1.00 22.55 83 ILE A O 1
ATOM 692 N N . ILE A 1 87 ? -2.946 -7.811 13.657 1.00 19.14 84 ILE A N 1
ATOM 693 C CA . ILE A 1 87 ? -3.541 -9.146 13.623 1.00 21.33 84 ILE A CA 1
ATOM 694 C C . ILE A 1 87 ? -4.220 -9.518 14.936 1.00 21.74 84 ILE A C 1
ATOM 695 O O . ILE A 1 87 ? -5.097 -10.391 14.975 1.00 22.66 84 ILE A O 1
ATOM 700 N N . ARG A 1 88 ? -3.801 -8.868 16.012 1.00 21.71 85 ARG A N 1
ATOM 701 C CA . ARG A 1 88 ? -4.356 -9.132 17.329 1.00 23.17 85 ARG A CA 1
ATOM 702 C C . ARG A 1 88 ? -4.214 -7.893 18.192 1.00 20.73 85 ARG A C 1
ATOM 703 O O . ARG A 1 88 ? -3.105 -7.379 18.385 1.00 23.36 85 ARG A O 1
ATOM 711 N N . ASP A 1 89 ? -5.349 -7.398 18.680 1.00 22.19 86 ASP A N 1
ATOM 712 C CA . ASP A 1 89 ? -5.365 -6.336 19.668 1.00 20.64 86 ASP A CA 1
ATOM 713 C C . ASP A 1 89 ? -5.178 -6.902 21.073 1.00 19.82 86 ASP A C 1
ATOM 714 O O . ASP A 1 89 ? -6.139 -7.350 21.710 1.00 22.27 86 ASP A O 1
ATOM 719 N N . GLY A 1 90 ? -3.931 -6.900 21.546 1.00 21.89 87 GLY A N 1
ATOM 720 C CA . GLY A 1 90 ? -3.596 -7.554 22.818 1.00 19.88 87 GLY A CA 1
ATOM 721 C C . GLY A 1 90 ? -4.239 -6.843 23.996 1.00 22.12 87 GLY A C 1
ATOM 722 O O . GLY A 1 90 ? -4.352 -7.400 25.083 1.00 22.85 87 GLY A O 1
ATOM 723 N N . SER A 1 91 ? -4.671 -5.604 23.766 1.00 23.21 88 SER A N 1
ATOM 724 C CA . SER A 1 91 ? -5.251 -4.765 24.813 1.00 24.68 88 SER A CA 1
ATOM 725 C C . SER A 1 91 ? -6.744 -5.004 25.014 1.00 19.33 88 SER A C 1
ATOM 726 O O . SER A 1 91 ? -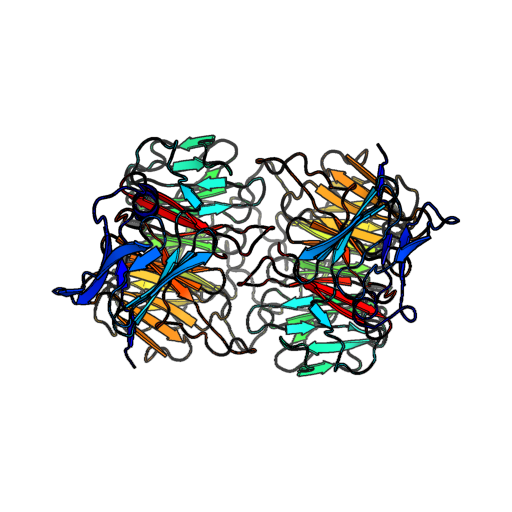7.329 -4.482 25.963 1.00 18.95 88 SER A O 1
ATOM 729 N N . LYS A 1 92 ? -7.356 -5.785 24.123 1.00 20.29 89 LYS A N 1
ATOM 730 C CA . LYS A 1 92 ? -8.813 -5.844 23.998 1.00 21.32 89 LYS A CA 1
ATOM 731 C C . LYS A 1 92 ? -9.503 -6.089 25.334 1.00 20.33 89 LYS A C 1
ATOM 732 O O . LYS A 1 92 ? -10.523 -5.480 25.630 1.00 23.36 89 LYS A O 1
ATOM 738 N N . MET A 1 93 ? -8.958 -7.002 26.131 1.00 20.22 90 MET A N 1
ATOM 739 C CA . MET A 1 93 ? -9.582 -7.348 27.395 1.00 19.43 90 MET A CA 1
ATOM 740 C C . MET A 1 93 ? -8.781 -6.898 28.606 1.00 18.27 90 MET A C 1
ATOM 741 O O . MET A 1 93 ? -9.070 -7.295 29.733 1.00 19.60 90 MET A O 1
ATOM 746 N N . LEU A 1 94 ? -7.788 -6.048 28.373 1.00 20.12 91 LEU A N 1
ATOM 747 C CA . LEU A 1 94 ? -6.982 -5.515 29.463 1.00 18.30 91 LEU A CA 1
ATOM 748 C C . LEU A 1 94 ? -7.660 -4.295 30.052 1.00 16.91 91 LEU A C 1
ATOM 749 O O . LEU A 1 94 ? -8.203 -3.475 29.318 1.00 19.87 91 LEU A O 1
ATOM 754 N N . LYS A 1 95 ? -7.625 -4.180 31.373 1.00 18.74 92 LYS A N 1
ATOM 755 C CA . LYS A 1 95 ? -8.058 -2.957 32.041 1.00 19.28 92 LYS A CA 1
ATOM 756 C C . LYS A 1 95 ? -7.177 -1.788 31.611 1.00 19.35 92 LYS A C 1
ATOM 757 O O . LYS A 1 95 ? -5.994 -1.971 31.287 1.00 20.32 92 LYS A O 1
ATOM 763 N N A ARG A 1 96 ? -7.751 -0.590 31.607 0.50 19.33 93 ARG A N 1
ATOM 764 N N B ARG A 1 96 ? -7.756 -0.591 31.595 0.50 19.13 93 ARG A N 1
ATOM 765 C CA A ARG A 1 96 ? -7.070 0.584 31.067 0.50 21.94 93 ARG A CA 1
ATOM 766 C CA B ARG A 1 96 ? -7.057 0.585 31.087 0.50 22.07 93 ARG A CA 1
ATOM 767 C C A ARG A 1 96 ? -5.775 0.912 31.813 0.50 17.53 93 ARG A C 1
ATOM 768 C C B ARG A 1 96 ? -5.750 0.844 31.826 0.50 17.69 93 ARG A C 1
ATOM 769 O O A ARG A 1 96 ? -5.754 1.008 33.043 0.50 22.97 93 ARG A O 1
ATOM 770 O O B ARG A 1 96 ? -5.697 0.832 33.059 0.50 21.57 93 ARG A O 1
ATOM 785 N N . ALA A 1 97 ? -4.695 1.076 31.056 1.00 20.12 94 ALA A N 1
ATOM 786 C CA . ALA A 1 97 ? -3.435 1.569 31.599 1.00 19.46 94 ALA A CA 1
ATOM 787 C C . ALA A 1 97 ? -2.639 2.214 30.477 1.00 18.22 94 ALA A C 1
ATOM 788 O O . ALA A 1 97 ? -2.925 1.991 29.308 1.00 20.39 94 ALA A O 1
ATOM 790 N N . ASP A 1 98 ? -1.647 3.024 30.838 1.00 18.03 95 ASP A N 1
ATOM 791 C CA . ASP A 1 98 ? -0.646 3.497 29.887 1.00 17.60 95 ASP A CA 1
ATOM 792 C C . ASP A 1 98 ? 0.610 2.634 29.950 1.00 15.28 95 ASP A C 1
ATOM 793 O O . ASP A 1 98 ? 1.309 2.617 30.972 1.00 17.97 95 ASP A O 1
ATOM 798 N N . TYR A 1 99 ? 0.895 1.912 28.869 1.00 14.27 96 TYR A N 1
ATOM 799 C CA . TYR A 1 99 ? 2.046 0.999 28.857 1.00 14.19 96 TYR A CA 1
ATOM 800 C C . TYR A 1 99 ? 3.345 1.658 28.432 1.00 13.24 96 TYR A C 1
ATOM 801 O O . TYR A 1 99 ? 3.406 2.362 27.418 1.00 17.88 96 TYR A O 1
ATOM 810 N N . THR A 1 100 ? 4.387 1.411 29.212 1.00 15.29 97 THR A N 1
ATOM 811 C CA . THR A 1 100 ? 5.677 2.029 28.994 1.00 14.57 97 THR A CA 1
ATOM 812 C C . THR A 1 100 ? 6.772 1.002 28.742 1.00 17.09 97 THR A C 1
ATOM 813 O O . THR A 1 100 ? 7.906 1.347 28.396 1.00 17.89 97 THR A O 1
ATOM 817 N N . ALA A 1 101 ? 6.434 -0.269 28.913 1.00 15.85 98 ALA A N 1
ATOM 818 C CA . ALA A 1 101 ? 7.449 -1.319 28.816 1.00 13.37 98 ALA A CA 1
ATOM 819 C C . ALA A 1 101 ? 6.801 -2.655 28.496 1.00 13.56 98 ALA A C 1
ATOM 820 O O . ALA A 1 101 ? 5.647 -2.893 28.848 1.00 14.74 98 ALA A O 1
ATOM 822 N N . VAL A 1 102 ? 7.564 -3.524 27.839 1.00 15.09 99 VAL A N 1
ATOM 823 C CA . VAL A 1 102 ? 7.047 -4.836 27.433 1.00 14.60 99 VAL A CA 1
ATOM 824 C C . VAL A 1 102 ? 8.202 -5.807 27.219 1.00 13.44 99 VAL A C 1
ATOM 825 O O . VAL A 1 102 ? 9.277 -5.427 26.761 1.00 16.42 99 VAL A O 1
ATOM 829 N N . ASP A 1 103 ? 7.964 -7.075 27.525 1.00 14.14 100 ASP A N 1
ATOM 830 C CA . ASP A 1 103 ? 8.839 -8.119 27.026 1.00 14.49 100 ASP A CA 1
ATOM 831 C C . ASP A 1 103 ? 8.050 -9.412 26.913 1.00 13.53 100 ASP A C 1
ATOM 832 O O . ASP A 1 103 ? 6.905 -9.489 27.350 1.00 14.48 100 ASP A O 1
ATOM 837 N N . THR A 1 104 ? 8.678 -10.418 26.313 1.00 15.58 101 THR A N 1
ATOM 838 C CA . THR A 1 104 ? 8.047 -11.717 26.144 1.00 15.13 101 THR A CA 1
ATOM 839 C C . THR A 1 104 ? 9.045 -12.832 26.453 1.00 13.36 101 THR A C 1
ATOM 840 O O . THR A 1 104 ? 10.268 -12.636 26.388 1.00 16.12 101 THR A O 1
ATOM 844 N N . ALA A 1 105 ? 8.517 -14.003 26.788 1.00 16.36 102 ALA A N 1
ATOM 845 C CA . ALA A 1 105 ? 9.341 -15.192 26.990 1.00 16.69 102 ALA A CA 1
ATOM 846 C C . ALA A 1 105 ? 8.588 -16.371 26.434 1.00 16.59 102 ALA A C 1
ATOM 847 O O . ALA A 1 105 ? 7.369 -16.380 26.406 1.00 19.24 102 ALA A O 1
ATOM 849 N N . LYS A 1 106 ? 9.327 -17.378 26.018 1.00 21.26 103 LYS A N 1
ATOM 850 C CA . LYS A 1 106 ? 8.759 -18.523 25.336 1.00 23.10 103 LYS A CA 1
ATOM 851 C C . LYS A 1 106 ? 8.733 -19.700 26.293 1.00 31.88 103 LYS A C 1
ATOM 852 O O . LYS A 1 106 ? 7.871 -20.575 26.202 1.00 33.56 103 LYS A O 1
ATOM 858 N N . LEU A 1 107 ? 9.700 -19.737 27.198 1.00 29.16 104 LEU A N 1
ATOM 859 C CA . LEU A 1 107 ? 10.215 -21.024 27.654 1.00 47.28 104 LEU A CA 1
ATOM 860 C C . LEU A 1 107 ? 9.193 -21.867 28.383 1.00 66.76 104 LEU A C 1
ATOM 861 O O . LEU A 1 107 ? 8.518 -22.702 27.775 1.00 64.96 104 LEU A O 1
ATOM 866 N N . GLN A 1 108 ? 9.077 -21.683 29.687 1.00 58.44 105 GLN A N 1
ATOM 867 C CA . GLN A 1 108 ? 8.141 -22.524 30.404 1.00 63.35 105 GLN A CA 1
ATOM 868 C C . GLN A 1 108 ? 6.816 -22.488 29.622 1.00 45.36 105 GLN A C 1
ATOM 869 O O . GLN A 1 108 ? 6.368 -23.506 29.102 1.00 45.51 105 GLN A O 1
ATOM 875 N N . MET A 1 109 ? 6.239 -21.296 29.481 1.00 41.17 106 MET A N 1
ATOM 876 C CA . MET A 1 109 ? 5.110 -21.085 28.582 1.00 32.61 106 MET A CA 1
ATOM 877 C C . MET A 1 109 ? 5.211 -19.691 27.983 1.00 25.60 106 MET A C 1
ATOM 878 O O . MET A 1 109 ? 5.861 -18.826 28.559 1.00 31.91 106 MET A O 1
ATOM 883 N N . ARG A 1 110 ? 4.561 -19.463 26.848 1.00 23.28 107 ARG A N 1
ATOM 884 C CA . ARG A 1 110 ? 4.557 -18.103 26.286 1.00 22.51 107 ARG A CA 1
ATOM 885 C C . ARG A 1 110 ? 3.884 -17.114 27.229 1.00 19.73 107 ARG A C 1
ATOM 886 O O . ARG A 1 110 ? 2.724 -17.291 27.626 1.00 20.16 107 ARG A O 1
ATOM 894 N N . ARG A 1 111 ? 4.619 -16.066 27.582 1.00 18.01 108 ARG A N 1
ATOM 895 C CA . ARG A 1 111 ? 4.080 -15.012 28.430 1.00 17.59 108 ARG A CA 1
ATOM 896 C C . ARG A 1 111 ? 4.485 -13.657 27.872 1.00 14.75 108 ARG A C 1
ATOM 897 O O . ARG A 1 111 ? 5.473 -13.536 27.147 1.00 15.75 108 ARG A O 1
ATOM 905 N N . PHE A 1 112 ? 3.699 -12.645 28.216 1.00 16.25 109 PHE A N 1
ATOM 906 C CA . PHE A 1 112 ? 4.065 -11.257 27.997 1.00 15.90 109 PHE A CA 1
ATOM 907 C C . PHE A 1 112 ? 4.040 -10.536 29.332 1.00 14.82 109 PHE A C 1
ATOM 908 O O . PHE A 1 112 ? 3.212 -10.835 30.187 1.00 19.66 109 PHE A O 1
ATOM 916 N N . ILE A 1 113 ? 4.950 -9.584 29.515 1.00 13.98 110 ILE A N 1
ATOM 917 C CA . ILE A 1 113 ? 4.865 -8.695 30.659 1.00 13.86 110 ILE A CA 1
ATOM 918 C C . ILE A 1 113 ? 4.768 -7.251 30.174 1.00 13.25 110 ILE A C 1
ATOM 919 O O . ILE A 1 113 ? 5.451 -6.854 29.226 1.00 15.97 110 ILE A O 1
ATOM 924 N N . LEU A 1 114 ? 3.882 -6.494 30.811 1.00 15.35 111 LEU A N 1
ATOM 925 C CA A LEU A 1 114 ? 3.678 -5.078 30.497 0.50 14.28 111 LEU A CA 1
ATOM 926 C CA B LEU A 1 114 ? 3.696 -5.080 30.493 0.50 14.69 111 LEU A CA 1
ATOM 927 C C . LEU A 1 114 ? 3.914 -4.262 31.756 1.00 14.59 111 LEU A C 1
ATOM 928 O O . LEU A 1 114 ? 3.503 -4.662 32.846 1.00 18.00 111 LEU A O 1
ATOM 937 N N . GLY A 1 115 ? 4.560 -3.114 31.609 1.00 16.52 112 GLY A N 1
ATOM 938 C CA . GLY A 1 115 ? 4.686 -2.188 32.717 1.00 14.18 112 GLY A CA 1
ATOM 939 C C . GLY A 1 115 ? 3.962 -0.893 32.402 1.00 14.35 112 GLY A C 1
ATOM 940 O O . GLY A 1 115 ? 3.728 -0.570 31.233 1.00 15.58 112 GLY A O 1
ATOM 941 N N . THR A 1 116 ? 3.573 -0.172 33.445 1.00 17.34 113 THR A N 1
ATOM 942 C CA . THR A 1 116 ? 2.697 0.980 33.267 1.00 16.12 113 THR A CA 1
ATOM 943 C C . THR A 1 116 ? 3.290 2.231 33.894 1.00 18.80 113 THR A C 1
ATOM 944 O O . THR A 1 116 ? 4.254 2.171 34.682 1.00 16.85 113 THR A O 1
ATOM 948 N N . THR A 1 117 ? 2.682 3.363 33.554 1.00 19.39 114 THR A N 1
ATOM 949 C CA A THR A 1 117 ? 3.070 4.663 34.091 0.50 19.90 114 THR A CA 1
ATOM 950 C CA B THR A 1 117 ? 3.116 4.640 34.099 0.50 21.39 114 THR A CA 1
ATOM 951 C C . THR A 1 117 ? 2.839 4.756 35.593 1.00 19.08 114 THR A C 1
ATOM 952 O O . THR A 1 117 ? 3.332 5.676 36.252 1.00 25.40 114 THR A O 1
ATOM 959 N N . GLU A 1 118 ? 2.061 3.826 36.133 1.00 20.36 115 GLU A N 1
ATOM 960 C CA . GLU A 1 118 ? 1.684 3.886 37.542 1.00 22.47 115 GLU A CA 1
ATOM 961 C C . GLU A 1 118 ? 2.498 2.905 38.395 1.00 21.69 115 GLU A C 1
ATOM 962 O O . GLU A 1 118 ? 2.272 2.790 39.599 1.00 26.42 115 GLU A O 1
ATOM 968 N N . GLY A 1 119 ? 3.439 2.202 37.769 1.00 19.92 116 GLY A N 1
ATOM 969 C CA . GLY A 1 119 ? 4.329 1.299 38.493 1.00 22.80 116 GLY A CA 1
ATOM 970 C C . GLY A 1 119 ? 3.810 -0.126 38.612 1.00 23.02 116 GLY A C 1
ATOM 971 O O . GLY A 1 119 ? 4.287 -0.895 39.445 1.00 24.32 116 GLY A O 1
ATOM 972 N N . ASP A 1 120 ? 2.830 -0.484 37.785 1.00 21.50 117 ASP A N 1
ATOM 973 C CA . ASP A 1 120 ? 2.242 -1.817 37.840 1.00 24.31 117 ASP A CA 1
ATOM 974 C C . ASP A 1 120 ? 2.895 -2.729 36.802 1.00 19.48 117 ASP A C 1
ATOM 975 O O . ASP A 1 120 ? 3.301 -2.275 35.736 1.00 18.24 117 ASP A O 1
ATOM 980 N N . ILE A 1 121 ? 2.991 -4.022 37.103 1.00 19.80 118 ILE A N 1
ATOM 981 C CA . ILE A 1 121 ? 3.391 -4.978 36.081 1.00 15.98 118 ILE A CA 1
ATOM 982 C C . ILE A 1 121 ? 2.249 -5.959 35.836 1.00 15.65 118 ILE A C 1
ATOM 983 O O . ILE A 1 121 ? 1.659 -6.478 36.787 1.00 20.69 118 ILE A O 1
ATOM 988 N N . LYS A 1 122 ? 1.925 -6.197 34.568 1.00 15.26 119 LYS A N 1
ATOM 989 C CA . LYS A 1 122 ? 0.919 -7.199 34.218 1.00 16.87 119 LYS A CA 1
ATOM 990 C C . LYS A 1 122 ? 1.612 -8.389 33.568 1.00 14.58 119 LYS A C 1
ATOM 991 O O . LYS A 1 122 ? 2.393 -8.227 32.636 1.00 17.57 119 LYS A O 1
ATOM 997 N N . VAL A 1 123 ? 1.305 -9.587 34.053 1.00 19.44 120 VAL A N 1
ATOM 998 C CA . VAL A 1 123 ? 1.793 -10.816 33.426 1.00 17.74 120 VAL A CA 1
ATOM 999 C C . VAL A 1 123 ? 0.671 -11.484 32.638 1.00 17.83 120 VAL A C 1
ATOM 1000 O O . VAL A 1 123 ? -0.363 -11.866 33.208 1.00 20.74 120 VAL A O 1
ATOM 1004 N N . LEU A 1 124 ? 0.870 -11.609 31.328 1.00 18.08 121 LEU A N 1
ATOM 1005 C CA . LEU A 1 124 ? -0.164 -12.152 30.442 1.00 15.82 121 LEU A CA 1
ATOM 1006 C C . LEU A 1 124 ? 0.266 -13.486 29.866 1.00 16.53 121 LEU A C 1
ATOM 1007 O O . LEU A 1 124 ? 1.460 -13.749 29.700 1.00 18.89 121 LEU A O 1
ATOM 1012 N N . ASP A 1 125 ? -0.716 -14.316 29.547 1.00 19.15 122 ASP A N 1
ATOM 1013 C CA . ASP A 1 125 ? -0.457 -15.519 28.781 1.00 19.25 122 ASP A CA 1
ATOM 1014 C C . ASP A 1 125 ? -0.502 -15.302 27.275 1.00 20.96 122 ASP A C 1
ATOM 1015 O O . ASP A 1 125 ? -0.513 -14.161 26.796 1.00 22.00 122 ASP A O 1
ATOM 1020 N N . SER A 1 126 ? -0.518 -16.411 26.544 1.00 20.07 123 SER A N 1
ATOM 1021 C CA A SER A 1 126 ? -0.358 -16.400 25.097 0.50 24.84 123 SER A CA 1
ATOM 1022 C CA B SER A 1 126 ? -0.357 -16.396 25.098 0.50 24.62 123 SER A CA 1
ATOM 1023 C C . SER A 1 126 ? -1.594 -15.842 24.401 1.00 23.75 123 SER A C 1
ATOM 1024 O O . SER A 1 126 ? -1.535 -15.462 23.231 1.00 33.47 123 SER A O 1
ATOM 1029 N N . ASN A 1 127 ? -2.712 -15.804 25.123 1.00 23.76 124 ASN A N 1
ATOM 1030 C CA . ASN A 1 127 ? -3.948 -15.202 24.621 1.00 24.69 124 ASN A CA 1
ATOM 1031 C C . ASN A 1 127 ? -4.089 -13.741 25.060 1.00 22.63 124 ASN A C 1
ATOM 1032 O O . ASN A 1 127 ? -5.137 -13.120 24.858 1.00 23.25 124 ASN A O 1
ATOM 1037 N N . PHE A 1 128 ? -3.037 -13.207 25.677 1.00 22.50 125 PHE A N 1
ATOM 1038 C CA . PHE A 1 128 ? -3.045 -11.847 26.237 1.00 21.13 125 PHE A CA 1
ATOM 1039 C C . PHE A 1 128 ? -4.011 -11.668 27.402 1.00 19.86 125 PHE A C 1
ATOM 1040 O O . PHE A 1 128 ? -4.419 -10.543 27.728 1.00 24.23 125 PHE A O 1
ATOM 1048 N N . ASN A 1 129 ? -4.363 -12.777 28.043 1.00 17.05 126 ASN A N 1
ATOM 1049 C CA . ASN A 1 129 ? -5.171 -12.734 29.255 1.00 16.08 126 ASN A CA 1
ATOM 1050 C C . ASN A 1 129 ? -4.331 -12.571 30.519 1.00 17.49 126 ASN A C 1
ATOM 1051 O O . ASN A 1 129 ? -3.224 -13.121 30.635 1.00 20.40 126 ASN A O 1
ATOM 1056 N N . LEU A 1 130 ? -4.856 -11.821 31.476 1.00 18.58 127 LEU A N 1
ATOM 1057 C CA . LEU A 1 130 ? -4.100 -11.501 32.680 1.00 21.64 127 LEU A CA 1
ATOM 1058 C C . LEU A 1 130 ? -3.974 -12.733 33.575 1.00 19.15 127 LEU A C 1
ATOM 1059 O O . LEU A 1 130 ? -4.980 -13.309 33.991 1.00 22.78 127 LEU A O 1
ATOM 1064 N N . GLN A 1 131 ? -2.733 -13.118 33.865 1.00 20.93 128 GLN A N 1
ATOM 1065 C CA . GLN A 1 131 ? -2.435 -14.200 34.803 1.00 23.63 128 GLN A CA 1
ATOM 1066 C C . GLN A 1 131 ? -2.153 -13.658 36.202 1.00 25.43 128 GLN A C 1
ATOM 1067 O O . GLN A 1 131 ? -2.539 -14.256 37.207 1.00 29.46 128 GLN A O 1
ATOM 1073 N N . ARG A 1 132 ? -1.436 -12.540 36.254 1.00 20.95 129 ARG A N 1
ATOM 1074 C CA . ARG A 1 132 ? -1.032 -11.947 37.513 1.00 22.06 129 ARG A CA 1
ATOM 1075 C C . ARG A 1 132 ? -0.835 -10.467 37.262 1.00 19.58 129 ARG A C 1
ATOM 1076 O O . ARG A 1 132 ? -0.201 -10.085 36.284 1.00 23.70 129 ARG A O 1
ATOM 1084 N N . GLU A 1 133 ? -1.396 -9.636 38.130 1.00 29.55 130 GLU A N 1
ATOM 1085 C CA . GLU A 1 133 ? -1.009 -8.232 38.173 1.00 23.26 130 GLU A CA 1
ATOM 1086 C C . GLU A 1 133 ? -0.216 -7.950 39.436 1.00 30.57 130 GLU A C 1
ATOM 1087 O O . GLU A 1 133 ? -0.653 -8.271 40.542 1.00 29.39 130 GLU A O 1
ATOM 1093 N N . ILE A 1 134 ? 0.961 -7.362 39.262 1.00 26.20 131 ILE A N 1
ATOM 1094 C CA . ILE A 1 134 ? 1.742 -6.881 40.388 1.00 28.00 131 ILE A CA 1
ATOM 1095 C C . ILE A 1 134 ? 1.491 -5.394 40.555 1.00 28.37 131 ILE A C 1
ATOM 1096 O O . ILE A 1 134 ? 2.129 -4.578 39.896 1.00 25.29 131 ILE A O 1
ATOM 1101 N N . ASP A 1 135 ? 0.539 -5.056 41.424 1.00 32.86 132 ASP A N 1
ATOM 1102 C CA . ASP A 1 135 ? 0.166 -3.665 41.658 1.00 35.63 132 ASP A CA 1
ATOM 1103 C C . ASP A 1 135 ? 1.250 -2.994 42.478 1.00 33.79 132 ASP A C 1
ATOM 1104 O O . ASP A 1 135 ? 1.740 -3.567 43.452 1.00 37.36 132 ASP A O 1
ATOM 1109 N N . GLN A 1 136 ? 1.623 -1.779 42.090 1.00 32.86 133 GLN A N 1
ATOM 1110 C CA A GLN A 1 136 ? 2.668 -1.048 42.795 0.50 36.93 133 GLN A CA 1
ATOM 1111 C CA B GLN A 1 136 ? 2.668 -1.048 42.788 0.50 36.83 133 GLN A CA 1
ATOM 1112 C C . GLN A 1 136 ? 3.939 -1.886 42.908 1.00 30.00 133 GLN A C 1
ATOM 1113 O O . GLN A 1 136 ? 4.557 -1.955 43.973 1.00 28.21 133 GLN A O 1
ATOM 1124 N N . ALA A 1 137 ? 4.328 -2.523 41.809 1.00 27.31 134 ALA A N 1
ATOM 1125 C CA . ALA A 1 137 ? 5.637 -3.167 41.735 1.00 23.64 134 ALA A CA 1
ATOM 1126 C C . ALA A 1 137 ? 6.719 -2.125 42.017 1.00 24.70 134 ALA A C 1
ATOM 1127 O O . ALA A 1 137 ? 7.693 -2.396 42.717 1.00 26.24 134 ALA A O 1
ATOM 1129 N N . HIS A 1 138 ? 6.523 -0.930 41.463 1.00 25.71 135 HIS A N 1
ATOM 1130 C CA . HIS A 1 138 ? 7.302 0.248 41.826 1.00 22.19 135 HIS A CA 1
ATOM 1131 C C . HIS A 1 138 ? 6.360 1.399 42.185 1.00 26.01 135 HIS A C 1
ATOM 1132 O O . HIS A 1 138 ? 5.163 1.343 41.904 1.00 26.46 135 HIS A O 1
ATOM 1139 N N . VAL A 1 139 ? 6.913 2.441 42.799 1.00 29.55 136 VAL A N 1
ATOM 1140 C CA . VAL A 1 139 ? 6.136 3.599 43.236 1.00 27.49 136 VAL A CA 1
ATOM 1141 C C . VAL A 1 139 ? 5.760 4.483 42.055 1.00 25.32 136 VAL A C 1
ATOM 1142 O O . VAL A 1 139 ? 4.847 5.303 42.154 1.00 28.92 136 VAL A O 1
ATOM 1146 N N . SER A 1 140 ? 6.467 4.283 40.944 1.00 25.13 137 SER A N 1
ATOM 1147 C CA A SER A 1 140 ? 6.485 5.226 39.833 0.50 25.26 137 SER A CA 1
ATOM 1148 C CA B SER A 1 140 ? 6.480 5.224 39.832 0.50 25.96 137 SER A CA 1
ATOM 1149 C C . SER A 1 140 ? 6.686 4.466 38.524 1.00 24.17 137 SER A C 1
ATOM 1150 O O . SER A 1 140 ? 6.966 3.258 38.538 1.00 20.28 137 SER A O 1
ATOM 1155 N N . GLU A 1 141 ? 6.556 5.180 37.404 1.00 22.00 138 GLU A N 1
ATOM 1156 C CA . GLU A 1 141 ? 6.566 4.587 36.065 1.00 21.21 138 GLU A CA 1
ATOM 1157 C C . GLU A 1 141 ? 7.623 3.508 35.869 1.00 18.01 138 GLU A C 1
ATOM 1158 O O . GLU A 1 141 ? 8.799 3.704 36.191 1.00 17.65 138 GLU A O 1
ATOM 1164 N N . ILE A 1 142 ? 7.192 2.386 35.305 1.00 18.32 139 ILE A N 1
ATOM 1165 C CA . ILE A 1 142 ? 8.093 1.329 34.844 1.00 17.46 139 ILE A CA 1
ATOM 1166 C C . ILE A 1 142 ? 8.725 1.730 33.509 1.00 17.75 139 ILE A C 1
ATOM 1167 O O . ILE A 1 142 ? 8.025 1.897 32.510 1.00 25.11 139 ILE A O 1
ATOM 1172 N N . THR A 1 143 ? 10.041 1.902 33.498 1.00 14.80 140 THR A N 1
ATOM 1173 C CA . THR A 1 143 ? 10.744 2.330 32.295 1.00 14.89 140 THR A CA 1
ATOM 1174 C C . THR A 1 143 ? 11.203 1.188 31.387 1.00 16.74 140 THR A C 1
ATOM 1175 O O . THR A 1 143 ? 11.418 1.368 30.183 1.00 15.53 140 THR A O 1
ATOM 1179 N N . LYS A 1 144 ? 11.361 0.012 31.972 1.00 15.22 141 LYS A N 1
ATOM 1180 C CA . LYS A 1 144 ? 11.878 -1.120 31.221 1.00 14.86 141 LYS A CA 1
ATOM 1181 C C . LYS A 1 144 ? 11.522 -2.406 31.941 1.00 13.86 141 LYS A C 1
ATOM 1182 O O . LYS A 1 144 ? 11.433 -2.445 33.169 1.00 13.46 141 LYS A O 1
ATOM 1188 N N . LEU A 1 145 ? 11.289 -3.448 31.148 1.00 14.54 142 LEU A N 1
ATOM 1189 C CA . LEU A 1 145 ? 11.048 -4.796 31.663 1.00 13.80 142 LEU A CA 1
ATOM 1190 C C . LEU A 1 145 ? 11.826 -5.766 30.791 1.00 14.59 142 LEU A C 1
ATOM 1191 O O . LEU A 1 145 ? 11.754 -5.701 29.558 1.00 17.50 142 LEU A O 1
ATOM 1196 N N . LYS A 1 146 ? 12.543 -6.685 31.424 1.00 14.95 143 LYS A N 1
ATOM 1197 C CA . LYS A 1 146 ? 13.136 -7.799 30.679 1.00 13.37 143 LYS A CA 1
ATOM 1198 C C . LYS A 1 146 ? 12.846 -9.120 31.391 1.00 13.83 143 LYS A C 1
ATOM 1199 O O . LYS A 1 146 ? 12.953 -9.217 32.609 1.00 16.34 143 LYS A O 1
ATOM 1205 N N . PHE A 1 147 ? 12.457 -10.129 30.620 1.00 14.55 144 PHE A N 1
ATOM 1206 C CA . PHE A 1 147 ? 12.537 -11.528 31.086 1.00 15.34 144 PHE A CA 1
ATOM 1207 C C . PHE A 1 147 ? 13.981 -11.990 31.093 1.00 14.39 144 PHE A C 1
ATOM 1208 O O . PHE A 1 147 ? 14.725 -11.750 30.142 1.00 16.80 144 PHE A O 1
ATOM 1216 N N . PHE A 1 148 ? 14.373 -12.691 32.148 1.00 14.32 145 PHE A N 1
ATOM 1217 C CA . PHE A 1 148 ? 15.586 -13.489 32.092 1.00 14.19 145 PHE A CA 1
ATOM 1218 C C . PHE A 1 148 ? 15.348 -14.630 31.106 1.00 16.98 145 PHE A C 1
ATOM 1219 O O . PHE A 1 148 ? 14.209 -15.011 30.884 1.00 17.60 145 PHE A O 1
ATOM 1227 N N . PRO A 1 149 ? 16.423 -15.136 30.478 1.00 17.29 146 PRO A N 1
ATOM 1228 C CA . PRO A 1 149 ? 16.329 -16.212 29.478 1.00 18.20 146 PRO A CA 1
ATOM 1229 C C . PRO A 1 149 ? 15.534 -17.433 29.937 1.00 18.21 146 PRO A C 1
ATOM 1230 O O . PRO A 1 149 ? 14.945 -18.131 29.104 1.00 21.60 146 PRO A O 1
ATOM 1234 N N . SER A 1 150 ? 15.513 -17.688 31.241 1.00 15.85 147 SER A N 1
ATOM 1235 C CA . SER A 1 150 ? 14.768 -18.836 31.779 1.00 17.69 147 SER A CA 1
ATOM 1236 C C . SER A 1 150 ? 13.255 -18.657 31.624 1.00 17.72 147 SER A C 1
ATOM 1237 O O . SER A 1 150 ? 12.497 -19.633 31.589 1.00 22.04 147 SER A O 1
ATOM 1240 N N . GLY A 1 151 ? 12.811 -17.405 31.567 1.00 18.17 148 GLY A N 1
ATOM 1241 C CA . GLY A 1 151 ? 11.380 -17.115 31.582 1.00 18.47 148 GLY A CA 1
ATOM 1242 C C . GLY A 1 151 ? 10.760 -17.263 32.959 1.00 18.99 148 GLY A C 1
ATOM 1243 O O . GLY A 1 151 ? 9.547 -17.090 33.119 1.00 22.79 148 GLY A O 1
ATOM 1244 N N . GLU A 1 152 ? 11.584 -17.594 33.954 1.00 18.18 149 GLU A N 1
ATOM 1245 C CA . GLU A 1 152 ? 11.104 -17.837 35.322 1.00 20.73 149 GLU A CA 1
ATOM 1246 C C . GLU A 1 152 ? 11.180 -16.584 36.189 1.00 18.53 149 GLU A C 1
ATOM 1247 O O . GLU A 1 152 ? 10.594 -16.519 37.276 1.00 18.84 149 GLU A O 1
ATOM 1253 N N . ALA A 1 153 ? 11.925 -15.596 35.716 1.00 18.01 150 ALA A N 1
ATOM 1254 C CA . ALA A 1 153 ? 12.097 -14.365 36.473 1.00 15.77 150 ALA A CA 1
ATOM 1255 C C . ALA A 1 153 ? 12.104 -13.206 35.508 1.00 12.90 150 ALA A C 1
ATOM 1256 O O . ALA A 1 153 ? 12.382 -13.370 34.322 1.00 14.46 150 ALA A O 1
ATOM 1258 N N . LEU A 1 154 ? 11.825 -12.021 36.028 1.00 14.75 151 LEU A N 1
ATOM 1259 C CA . LEU A 1 154 ? 11.911 -10.827 35.219 1.00 14.33 151 LEU A CA 1
ATOM 1260 C C . LEU A 1 154 ? 12.543 -9.710 36.052 1.00 12.68 151 LEU A C 1
ATOM 1261 O O . LEU A 1 154 ? 12.628 -9.793 37.279 1.00 14.64 151 LEU A O 1
ATOM 1266 N N . ILE A 1 155 ? 12.990 -8.660 35.380 1.00 15.17 152 ILE A N 1
ATOM 1267 C CA . ILE A 1 155 ? 13.567 -7.534 36.089 1.00 13.96 152 ILE A CA 1
ATOM 1268 C C . ILE A 1 155 ? 12.917 -6.268 35.564 1.00 12.94 152 ILE A C 1
ATOM 1269 O O . ILE A 1 155 ? 12.651 -6.147 34.361 1.00 13.68 152 ILE A O 1
ATOM 1274 N N . SER A 1 156 ? 12.634 -5.346 36.479 1.00 13.68 153 SER A N 1
ATOM 1275 C CA . SER A 1 156 ? 11.938 -4.108 36.135 1.00 14.69 153 SER A CA 1
ATOM 1276 C C . SER A 1 156 ? 12.804 -2.928 36.577 1.00 13.86 153 SER A C 1
ATOM 1277 O O . SER A 1 156 ? 13.540 -3.021 37.559 1.00 14.65 153 SER A O 1
ATOM 1280 N N . SER A 1 157 ? 12.700 -1.812 35.857 1.00 14.84 154 SER A N 1
ATOM 1281 C CA . SER A 1 157 ? 13.357 -0.582 36.274 1.00 16.24 154 SER A CA 1
ATOM 1282 C C . SER A 1 157 ? 12.322 0.535 36.319 1.00 14.00 154 SER A C 1
ATOM 1283 O O . SER A 1 157 ? 11.296 0.475 35.637 1.00 16.00 154 SER A O 1
ATOM 1286 N N . SER A 1 158 ? 12.580 1.542 37.140 1.00 16.22 155 SER A N 1
ATOM 1287 C CA . SER A 1 158 ? 11.564 2.556 37.409 1.00 19.06 155 SER A CA 1
ATOM 1288 C C . SER A 1 158 ? 12.154 3.955 37.540 1.00 20.14 155 SER A C 1
ATOM 1289 O O . SER A 1 158 ? 13.343 4.118 37.805 1.00 17.90 155 SER A O 1
ATOM 1292 N N . GLN A 1 159 ? 11.304 4.964 37.346 1.00 18.34 156 GLN A N 1
ATOM 1293 C CA . GLN A 1 159 ? 11.599 6.326 37.773 1.00 21.01 156 GLN A CA 1
ATOM 1294 C C . GLN A 1 159 ? 11.871 6.431 39.274 1.00 20.98 156 GLN A C 1
ATOM 1295 O O . GLN A 1 159 ? 12.436 7.425 39.733 1.00 26.02 156 GLN A O 1
ATOM 1301 N N . ASP A 1 160 ? 11.486 5.410 40.039 1.00 21.82 157 ASP A N 1
ATOM 1302 C CA . ASP A 1 160 ? 11.781 5.389 41.472 1.00 20.07 157 ASP A CA 1
ATOM 1303 C C . ASP A 1 160 ? 13.251 5.087 41.791 1.00 23.23 157 ASP A C 1
ATOM 1304 O O . ASP A 1 160 ? 13.640 4.997 42.958 1.00 23.17 157 ASP A O 1
ATOM 1309 N N . MET A 1 161 ? 14.058 4.945 40.744 1.00 22.72 158 MET A N 1
ATOM 1310 C CA . MET A 1 161 ? 15.514 4.846 40.872 1.00 20.64 158 MET A CA 1
ATOM 1311 C C . MET A 1 161 ? 16.007 3.446 41.205 1.00 21.30 158 MET A C 1
ATOM 1312 O O . MET A 1 161 ? 17.201 3.255 41.432 1.00 21.74 158 MET A O 1
ATOM 1317 N N . GLN A 1 162 ? 15.092 2.479 41.226 1.00 21.20 159 GLN A N 1
ATOM 1318 C CA . GLN A 1 162 ? 15.422 1.109 41.618 1.00 18.30 159 GLN A CA 1
ATOM 1319 C C . GLN A 1 162 ? 15.192 0.128 40.476 1.00 18.07 159 GLN A C 1
ATOM 1320 O O . GLN A 1 162 ? 14.457 0.419 39.529 1.00 17.80 159 GLN A O 1
ATOM 1326 N N . LEU A 1 163 ? 15.831 -1.034 40.565 1.00 17.51 160 LEU A N 1
ATOM 1327 C CA . LEU A 1 163 ? 15.381 -2.204 39.817 1.00 16.54 160 LEU A CA 1
ATOM 1328 C C . LEU A 1 163 ? 14.940 -3.288 40.782 1.00 15.70 160 LEU A C 1
ATOM 1329 O O . LEU A 1 163 ? 15.414 -3.366 41.922 1.00 16.45 160 LEU A O 1
ATOM 1334 N N . LYS A 1 164 ? 14.032 -4.133 40.315 1.00 14.26 161 LYS A N 1
ATOM 1335 C CA A LYS A 1 164 ? 13.520 -5.219 41.135 0.50 16.94 161 LYS A CA 1
ATOM 1336 C CA B LYS A 1 164 ? 13.501 -5.214 41.133 0.50 16.68 161 LYS A CA 1
ATOM 1337 C C . LYS A 1 164 ? 13.465 -6.482 40.303 1.00 15.03 161 LYS A C 1
ATOM 1338 O O . LYS A 1 164 ? 13.160 -6.435 39.112 1.00 16.93 161 LYS A O 1
ATOM 1349 N N . ILE A 1 165 ? 13.790 -7.608 40.933 1.00 18.13 162 ILE A N 1
ATOM 1350 C CA . ILE A 1 165 ? 13.691 -8.905 40.280 1.00 16.49 162 ILE A CA 1
ATOM 1351 C C . ILE A 1 165 ? 12.463 -9.611 40.830 1.00 18.54 162 ILE A C 1
ATOM 1352 O O . ILE A 1 165 ? 12.227 -9.607 42.042 1.00 20.96 162 ILE A O 1
ATOM 1357 N N . TRP A 1 166 ? 11.672 -10.188 39.934 1.00 17.22 163 TRP A N 1
ATOM 1358 C CA . TRP A 1 166 ? 10.411 -10.808 40.306 1.00 20.31 163 TRP A CA 1
ATOM 1359 C C . TRP A 1 166 ? 10.402 -12.261 39.874 1.00 17.41 163 TRP A C 1
ATOM 1360 O O . TRP A 1 166 ? 10.896 -12.610 38.799 1.00 19.69 163 TRP A O 1
ATOM 1371 N N . SER A 1 167 ? 9.828 -13.104 40.720 1.00 20.68 164 SER A N 1
ATOM 1372 C CA . SER A 1 167 ? 9.541 -14.474 40.345 1.00 21.49 164 SER A CA 1
ATOM 1373 C C . SER A 1 167 ? 8.196 -14.560 39.634 1.00 23.21 164 SER A C 1
ATOM 1374 O O . SER A 1 167 ? 7.197 -14.031 40.118 1.00 26.47 164 SER A O 1
ATOM 1377 N N . VAL A 1 168 ? 8.166 -15.219 38.483 1.00 24.80 165 VAL A N 1
ATOM 1378 C CA . VAL A 1 168 ? 6.904 -15.448 37.787 1.00 30.66 165 VAL A CA 1
ATOM 1379 C C . VAL A 1 168 ? 6.007 -16.432 38.536 1.00 31.12 165 VAL A C 1
ATOM 1380 O O . VAL A 1 168 ? 4.781 -16.301 38.518 1.00 34.37 165 VAL A O 1
ATOM 1384 N N . LYS A 1 169 ? 6.616 -17.413 39.201 1.00 32.74 166 LYS A N 1
ATOM 1385 C CA . LYS A 1 169 ? 5.850 -18.453 39.895 1.00 28.86 166 LYS A CA 1
ATOM 1386 C C . LYS A 1 169 ? 4.878 -17.857 40.916 1.00 34.12 166 LYS A C 1
ATOM 1387 O O . LYS A 1 169 ? 3.709 -18.231 40.960 1.00 46.09 166 LYS A O 1
ATOM 1393 N N . ASP A 1 170 ? 5.362 -16.926 41.736 1.00 32.92 167 ASP A N 1
ATOM 1394 C CA . ASP A 1 170 ? 4.599 -16.496 42.903 1.00 36.48 167 ASP A CA 1
ATOM 1395 C C . ASP A 1 170 ? 4.532 -14.980 43.073 1.00 34.68 167 ASP A C 1
ATOM 1396 O O . ASP A 1 170 ? 4.011 -14.480 44.074 1.00 36.79 167 ASP A O 1
ATOM 1401 N N . GLY A 1 171 ? 5.047 -14.253 42.089 1.00 31.45 168 GLY A N 1
ATOM 1402 C CA . GLY A 1 171 ? 5.015 -12.792 42.115 1.00 33.62 168 GLY A CA 1
ATOM 1403 C C . GLY A 1 171 ? 5.887 -12.182 43.199 1.00 30.51 168 GLY A C 1
ATOM 1404 O O . GLY A 1 171 ? 5.780 -10.992 43.501 1.00 30.28 168 GLY A O 1
ATOM 1405 N N . SER A 1 172 ? 6.762 -12.992 43.788 1.00 27.16 169 SER A N 1
ATOM 1406 C CA . SER A 1 172 ? 7.602 -12.509 44.873 1.00 29.38 169 SER A CA 1
ATOM 1407 C C . SER A 1 172 ? 8.718 -11.606 44.352 1.00 21.10 169 SER A C 1
ATOM 1408 O O . SER A 1 172 ? 9.010 -11.577 43.152 1.00 22.33 169 SER A O 1
ATOM 1411 N N . ASN A 1 173 ? 9.333 -10.861 45.261 1.00 23.80 170 ASN A N 1
ATOM 1412 C CA . ASN A 1 173 ? 10.355 -9.899 44.885 1.00 22.47 170 ASN A CA 1
ATOM 1413 C C . ASN A 1 173 ? 11.645 -10.167 45.662 1.00 21.52 170 ASN A C 1
ATOM 1414 O O . ASN A 1 173 ? 11.944 -9.500 46.651 1.00 23.42 170 ASN A O 1
ATOM 1419 N N . PRO A 1 174 ? 12.406 -11.182 45.232 1.00 21.13 171 PRO A N 1
ATOM 1420 C CA . PRO A 1 174 ? 13.542 -11.629 46.021 1.00 23.16 171 PRO A CA 1
ATOM 1421 C C . PRO A 1 174 ? 14.726 -10.667 46.022 1.00 18.97 171 PRO A C 1
ATOM 1422 O O . PRO A 1 174 ? 15.531 -10.700 46.952 1.00 24.67 171 PRO A O 1
ATOM 1426 N N . ARG A 1 175 ? 14.847 -9.834 44.993 1.00 22.55 172 ARG A N 1
ATOM 1427 C CA . ARG A 1 175 ? 15.937 -8.855 44.949 1.00 22.62 172 ARG A CA 1
ATOM 1428 C C . ARG A 1 175 ? 15.493 -7.456 44.561 1.00 19.56 172 ARG A C 1
ATOM 1429 O O . ARG A 1 175 ? 14.685 -7.276 43.655 1.00 22.01 172 ARG A O 1
ATOM 1437 N N . THR A 1 176 ? 16.059 -6.467 45.244 1.00 21.85 173 THR A N 1
ATOM 1438 C CA . THR A 1 176 ? 15.879 -5.069 44.863 1.00 22.20 173 THR A CA 1
ATOM 1439 C C . THR A 1 176 ? 17.257 -4.433 44.719 1.00 21.64 173 THR A C 1
ATOM 1440 O O . THR A 1 176 ? 18.080 -4.516 45.638 1.00 23.49 173 THR A O 1
ATOM 1444 N N . LEU A 1 177 ? 17.507 -3.819 43.564 1.00 19.23 174 LEU A N 1
ATOM 1445 C CA . LEU A 1 177 ? 18.810 -3.231 43.255 1.00 21.19 174 LEU A CA 1
ATOM 1446 C C . LEU A 1 177 ? 18.757 -1.729 43.483 1.00 19.55 174 LEU A C 1
ATOM 1447 O O . LEU A 1 177 ? 18.120 -0.994 42.720 1.00 20.94 174 LEU A O 1
ATOM 1452 N N . ILE A 1 178 ? 19.431 -1.284 44.542 1.00 20.12 175 ILE A N 1
ATOM 1453 C CA . ILE A 1 178 ? 19.351 0.094 45.009 1.00 19.59 175 ILE A CA 1
ATOM 1454 C C . ILE A 1 178 ? 20.723 0.738 44.872 1.00 23.25 175 ILE A C 1
ATOM 1455 O O . ILE A 1 178 ? 21.736 0.157 45.296 1.00 25.73 175 ILE A O 1
ATOM 1460 N N . GLY A 1 179 ? 20.756 1.926 44.262 1.00 21.94 176 GLY A N 1
ATOM 1461 C CA . GLY A 1 179 ? 21.997 2.689 44.153 1.00 25.03 176 GLY A CA 1
ATOM 1462 C C . GLY A 1 179 ? 21.995 3.841 43.166 1.00 24.73 176 GLY A C 1
ATOM 1463 O O . GLY A 1 179 ? 22.706 4.830 43.367 1.00 28.10 176 GLY A O 1
ATOM 1464 N N . HIS A 1 180 ? 21.209 3.726 42.099 1.00 23.56 177 HIS A N 1
ATOM 1465 C CA . HIS A 1 180 ? 21.033 4.838 41.169 1.00 20.08 177 HIS A CA 1
ATOM 1466 C C . HIS A 1 180 ? 20.465 6.068 41.861 1.00 19.28 177 HIS A C 1
ATOM 1467 O O . HIS A 1 180 ? 19.717 5.958 42.835 1.00 25.11 177 HIS A O 1
ATOM 1474 N N . ARG A 1 181 ? 20.829 7.240 41.357 1.00 25.91 178 ARG A N 1
ATOM 1475 C CA . ARG A 1 181 ? 20.433 8.502 41.986 1.00 25.39 178 ARG A CA 1
ATOM 1476 C C . ARG A 1 181 ? 19.467 9.282 41.103 1.00 25.13 178 ARG A C 1
ATOM 1477 O O . ARG A 1 181 ? 19.139 10.432 41.386 1.00 28.70 178 ARG A O 1
ATOM 1485 N N . ALA A 1 182 ? 19.018 8.651 40.024 1.00 24.93 179 ALA A N 1
ATOM 1486 C CA . ALA A 1 182 ? 17.938 9.195 39.211 1.00 22.82 179 ALA A CA 1
ATOM 1487 C C . ALA A 1 182 ? 17.213 8.056 38.503 1.00 19.11 179 ALA A C 1
ATOM 1488 O O . ALA A 1 182 ? 17.582 6.897 38.647 1.00 22.96 179 ALA A O 1
ATOM 1490 N N . THR A 1 183 ? 16.195 8.398 37.724 1.00 19.77 180 THR A N 1
ATOM 1491 C CA . THR A 1 183 ? 15.484 7.423 36.908 1.00 17.31 180 THR A CA 1
ATOM 1492 C C . THR A 1 183 ? 16.408 6.385 36.261 1.00 17.21 180 THR A C 1
ATOM 1493 O O . THR A 1 183 ? 17.414 6.718 35.637 1.00 20.08 180 THR A O 1
ATOM 1497 N N . VAL A 1 184 ? 16.035 5.118 36.406 1.00 18.07 181 VAL A N 1
ATOM 1498 C CA . VAL A 1 184 ? 16.678 4.054 35.667 1.00 18.28 181 VAL A CA 1
ATOM 1499 C C . VAL A 1 184 ? 15.942 3.920 34.339 1.00 16.54 181 VAL A C 1
ATOM 1500 O O . VAL A 1 184 ? 14.726 3.797 34.312 1.00 19.42 181 VAL A O 1
ATOM 1504 N N . THR A 1 185 ? 16.686 3.952 33.243 1.00 16.67 182 THR A N 1
ATOM 1505 C CA . THR A 1 185 ? 16.118 4.105 31.905 1.00 17.31 182 THR A CA 1
ATOM 1506 C C . THR A 1 185 ? 16.234 2.842 31.054 1.00 16.35 182 THR A C 1
ATOM 1507 O O . THR A 1 185 ? 15.505 2.688 30.066 1.00 17.83 182 THR A O 1
ATOM 1511 N N . ASP A 1 186 ? 17.162 1.956 31.401 1.00 16.76 183 ASP A N 1
ATOM 1512 C CA . ASP A 1 186 ? 17.341 0.743 30.591 1.00 15.51 183 ASP A CA 1
ATOM 1513 C C . ASP A 1 186 ? 18.013 -0.378 31.364 1.00 13.84 183 ASP A C 1
ATOM 1514 O O . ASP A 1 186 ? 18.577 -0.163 32.437 1.00 14.46 183 ASP A O 1
ATOM 1519 N N . ILE A 1 187 ? 17.922 -1.581 30.794 1.00 15.77 184 ILE A N 1
ATOM 1520 C CA . ILE A 1 187 ? 18.417 -2.801 31.424 1.00 15.06 184 ILE A CA 1
ATOM 1521 C C . ILE A 1 187 ? 19.024 -3.665 30.323 1.00 14.97 184 ILE A C 1
ATOM 1522 O O . ILE A 1 187 ? 18.490 -3.743 29.207 1.00 15.28 184 ILE A O 1
ATOM 1527 N N . ALA A 1 188 ? 20.129 -4.332 30.644 1.00 13.08 185 ALA A N 1
ATOM 1528 C CA . ALA A 1 188 ? 20.640 -5.393 29.781 1.00 16.09 185 ALA A CA 1
ATOM 1529 C C . ALA A 1 188 ? 21.030 -6.594 30.629 1.00 14.31 185 ALA A C 1
ATOM 1530 O O . ALA A 1 188 ? 21.617 -6.467 31.697 1.00 17.82 185 ALA A O 1
ATOM 1532 N N . ILE A 1 189 ? 20.667 -7.775 30.147 1.00 14.55 186 ILE A N 1
ATOM 1533 C CA . ILE A 1 189 ? 20.924 -8.986 30.889 1.00 15.95 186 ILE A CA 1
ATOM 1534 C C . ILE A 1 189 ? 22.148 -9.653 30.278 1.00 16.58 186 ILE A C 1
ATOM 1535 O O . ILE A 1 189 ? 22.233 -9.809 29.055 1.00 22.45 186 ILE A O 1
ATOM 1540 N N . ILE A 1 190 ? 23.102 -10.021 31.124 1.00 15.45 187 ILE A N 1
ATOM 1541 C CA . ILE A 1 190 ? 24.323 -10.672 30.650 1.00 15.29 187 ILE A CA 1
ATOM 1542 C C . ILE A 1 190 ? 24.189 -12.189 30.722 1.00 17.60 187 ILE A C 1
ATOM 1543 O O . ILE A 1 190 ? 24.037 -12.731 31.793 1.00 18.49 187 ILE A O 1
ATOM 1548 N N . ASP A 1 191 ? 24.252 -12.849 29.574 1.00 20.07 188 ASP A N 1
ATOM 1549 C CA . ASP A 1 191 ? 24.142 -14.322 29.516 1.00 21.85 188 ASP A CA 1
ATOM 1550 C C . ASP A 1 191 ? 22.865 -14.773 30.226 1.00 21.07 188 ASP A C 1
ATOM 1551 O O . ASP A 1 191 ? 21.771 -14.328 29.878 1.00 22.24 188 ASP A O 1
ATOM 1556 N N . ARG A 1 192 ? 22.987 -15.645 31.224 1.00 21.07 189 ARG A N 1
ATOM 1557 C CA . ARG A 1 192 ? 21.794 -16.139 31.916 1.00 21.60 189 ARG A CA 1
ATOM 1558 C C . ARG A 1 192 ? 21.279 -15.160 32.970 1.00 18.97 189 ARG A C 1
ATOM 1559 O O . ARG A 1 192 ? 20.178 -15.316 33.495 1.00 21.80 189 ARG A O 1
ATOM 1567 N N . GLY A 1 193 ? 22.059 -14.123 33.258 1.00 16.76 190 GLY A N 1
ATOM 1568 C CA . GLY A 1 193 ? 21.541 -13.038 34.073 1.00 17.47 190 GLY A CA 1
ATOM 1569 C C . GLY A 1 193 ? 22.054 -13.034 35.504 1.00 15.85 190 GLY A C 1
ATOM 1570 O O . GLY A 1 193 ? 21.539 -12.298 36.339 1.00 17.42 190 GLY A O 1
ATOM 1571 N N . ARG A 1 194 ? 23.068 -13.849 35.807 1.00 15.87 191 ARG A N 1
ATOM 1572 C CA . ARG A 1 194 ? 23.753 -13.695 37.089 1.00 14.17 191 ARG A CA 1
ATOM 1573 C C . ARG A 1 194 ? 24.327 -12.288 37.305 1.00 15.28 191 ARG A C 1
ATOM 1574 O O . ARG A 1 194 ? 24.354 -11.799 38.430 1.00 17.35 191 ARG A O 1
ATOM 1582 N N . ASN A 1 195 ? 24.740 -11.648 36.217 1.00 14.09 192 ASN A N 1
ATOM 1583 C CA . ASN A 1 195 ? 24.972 -10.186 36.208 1.00 14.93 192 ASN A CA 1
ATOM 1584 C C . ASN A 1 195 ? 23.961 -9.513 35.311 1.00 14.61 192 ASN A C 1
ATOM 1585 O O . ASN A 1 195 ? 23.560 -10.062 34.284 1.00 13.68 192 ASN A O 1
ATOM 1590 N N . VAL A 1 196 ? 23.588 -8.282 35.670 1.00 13.06 193 VAL A N 1
ATOM 1591 C CA . VAL A 1 196 ? 22.791 -7.434 34.776 1.00 13.39 193 VAL A CA 1
ATOM 1592 C C . VAL A 1 196 ? 23.389 -6.034 34.790 1.00 11.95 193 VAL A C 1
ATOM 1593 O O . VAL A 1 196 ? 24.132 -5.696 35.706 1.00 14.71 193 VAL A O 1
ATOM 1597 N N . LEU A 1 197 ? 23.076 -5.267 33.752 1.00 14.06 194 LEU A N 1
ATOM 1598 C CA . LEU A 1 197 ? 23.490 -3.860 33.666 1.00 14.59 194 LEU A CA 1
ATOM 1599 C C . LEU A 1 197 ? 22.264 -2.977 33.667 1.00 13.80 194 LEU A C 1
ATOM 1600 O O . LEU A 1 197 ? 21.243 -3.304 33.073 1.00 14.99 194 LEU A O 1
ATOM 1605 N N . SER A 1 198 ? 22.396 -1.815 34.299 1.00 15.01 195 SER A N 1
ATOM 1606 C CA . SER A 1 198 ? 21.326 -0.829 34.282 1.00 13.91 195 SER A CA 1
ATOM 1607 C C . SER A 1 198 ? 21.910 0.507 33.854 1.00 16.01 195 SER A C 1
ATOM 1608 O O . SER A 1 198 ? 23.093 0.765 34.048 1.00 18.18 195 SER A O 1
ATOM 1611 N N . ALA A 1 199 ? 21.066 1.344 33.269 1.00 15.69 196 ALA A N 1
ATOM 1612 C CA . ALA A 1 199 ? 21.492 2.690 32.864 1.00 15.03 196 ALA A CA 1
ATOM 1613 C C . ALA A 1 199 ? 20.577 3.706 33.524 1.00 15.84 196 ALA A C 1
ATOM 1614 O O . ALA A 1 199 ? 19.418 3.401 33.831 1.00 16.75 196 ALA A O 1
ATOM 1616 N N . SER A 1 200 ? 21.089 4.918 33.744 1.00 16.40 197 SER A N 1
ATOM 1617 C CA . SER A 1 200 ? 20.303 5.906 34.470 1.00 16.54 197 SER A CA 1
ATOM 1618 C C . SER A 1 200 ? 20.577 7.323 33.959 1.00 17.37 197 SER A C 1
ATOM 1619 O O . SER A 1 200 ? 21.658 7.613 33.426 1.00 17.23 197 SER A O 1
ATOM 1622 N N . LEU A 1 201 ? 19.571 8.181 34.109 1.00 17.12 198 LEU A N 1
ATOM 1623 C CA . LEU A 1 201 ? 19.769 9.631 33.897 1.00 20.06 198 LEU A CA 1
ATOM 1624 C C . LEU A 1 201 ? 20.764 10.251 34.868 1.00 22.29 198 LEU A C 1
ATOM 1625 O O . LEU A 1 201 ? 21.140 11.425 34.709 1.00 22.82 198 LEU A O 1
ATOM 1630 N N . ASP A 1 202 ? 21.213 9.482 35.859 1.00 20.91 199 ASP A N 1
ATOM 1631 C CA . ASP A 1 202 ? 22.270 9.956 36.762 1.00 20.84 199 ASP A CA 1
ATOM 1632 C C . ASP A 1 202 ? 23.651 9.936 36.109 1.00 18.98 199 ASP A C 1
ATOM 1633 O O . ASP A 1 202 ? 24.631 10.361 36.713 1.00 20.21 199 ASP A O 1
ATOM 1638 N N . GLY A 1 203 ? 23.717 9.431 34.876 1.00 20.20 200 GLY A N 1
ATOM 1639 C CA . GLY A 1 203 ? 24.954 9.445 34.096 1.00 20.99 200 GLY A CA 1
ATOM 1640 C C . GLY A 1 203 ? 25.718 8.137 34.099 1.00 20.25 200 GLY A C 1
ATOM 1641 O O . GLY A 1 203 ? 26.770 8.018 33.471 1.00 20.31 200 GLY A O 1
ATOM 1642 N N . THR A 1 204 ? 25.183 7.141 34.796 1.00 19.59 201 THR A N 1
ATOM 1643 C CA . THR A 1 204 ? 25.954 5.936 35.022 1.00 16.32 201 THR A CA 1
ATOM 1644 C C . THR A 1 204 ? 25.311 4.692 34.460 1.00 15.71 201 THR A C 1
ATOM 1645 O O . THR A 1 204 ? 24.101 4.613 34.250 1.00 17.82 201 THR A O 1
ATOM 1649 N N . ILE A 1 205 ? 26.170 3.723 34.224 1.00 16.60 202 ILE A N 1
ATOM 1650 C CA . ILE A 1 205 ? 25.726 2.367 33.973 1.00 16.93 202 ILE A CA 1
ATOM 1651 C C . ILE A 1 205 ? 26.281 1.491 35.093 1.00 15.45 202 ILE A C 1
ATOM 1652 O O . ILE A 1 205 ? 27.481 1.511 35.350 1.00 16.88 202 ILE A O 1
ATOM 1657 N N . ARG A 1 206 ? 25.405 0.727 35.750 1.00 15.52 203 ARG A N 1
ATOM 1658 C CA . ARG A 1 206 ? 25.837 -0.064 36.890 1.00 14.99 203 ARG A CA 1
ATOM 1659 C C . ARG A 1 206 ? 25.832 -1.516 36.471 1.00 13.65 203 ARG A C 1
ATOM 1660 O O . ARG A 1 206 ? 24.895 -1.959 35.826 1.00 15.76 203 ARG A O 1
ATOM 1668 N N . LEU A 1 207 ? 26.894 -2.232 36.831 1.00 16.44 204 LEU A N 1
ATOM 1669 C CA . LEU A 1 207 ? 26.963 -3.687 36.645 1.00 17.01 204 LEU A CA 1
ATOM 1670 C C . LEU A 1 207 ? 26.634 -4.331 37.984 1.00 15.29 204 LEU A C 1
ATOM 1671 O O . LEU A 1 207 ? 27.292 -4.060 38.981 1.00 14.98 204 LEU A O 1
ATOM 1676 N N . TRP A 1 208 ? 25.571 -5.133 38.017 1.00 15.09 205 TRP A N 1
ATOM 1677 C CA . TRP A 1 208 ? 25.095 -5.699 39.269 1.00 15.49 205 TRP A CA 1
ATOM 1678 C C . TRP A 1 208 ? 25.412 -7.191 39.296 1.00 13.57 205 TRP A C 1
ATOM 1679 O O . TRP A 1 208 ? 25.439 -7.843 38.246 1.00 16.25 205 TRP A O 1
ATOM 1690 N N . GLU A 1 209 ? 25.604 -7.725 40.493 1.00 15.30 206 GLU A N 1
ATOM 1691 C CA . GLU A 1 209 ? 25.479 -9.181 40.695 1.00 17.00 206 GLU A CA 1
ATOM 1692 C C . GLU A 1 209 ? 24.187 -9.501 41.420 1.00 17.52 206 GLU A C 1
ATOM 1693 O O . GLU A 1 209 ? 23.907 -8.930 42.479 1.00 18.40 206 GLU A O 1
ATOM 1699 N N . CYS A 1 210 ? 23.379 -10.389 40.842 1.00 17.07 207 CYS A N 1
ATOM 1700 C CA . CYS A 1 210 ? 22.025 -10.594 41.337 1.00 19.21 207 CYS A CA 1
ATOM 1701 C C . CYS A 1 210 ? 21.989 -11.504 42.559 1.00 17.42 207 CYS A C 1
ATOM 1702 O O . CYS A 1 210 ? 20.983 -11.564 43.262 1.00 23.67 207 CYS A O 1
ATOM 1705 N N . GLY A 1 211 ? 23.088 -12.209 42.807 1.00 18.83 208 GLY A N 1
ATOM 1706 C CA . GLY A 1 211 ? 23.173 -13.110 43.950 1.00 19.62 208 GLY A CA 1
ATOM 1707 C C . GLY A 1 211 ? 22.956 -12.351 45.242 1.00 20.34 208 GLY A C 1
ATOM 1708 O O . GLY A 1 211 ? 22.186 -12.765 46.104 1.00 22.45 208 GLY A O 1
ATOM 1709 N N . THR A 1 212 ? 23.635 -11.220 45.374 1.00 22.68 209 THR A N 1
ATOM 1710 C CA . THR A 1 212 ? 23.572 -10.446 46.603 1.00 24.70 209 THR A CA 1
ATOM 1711 C C . THR A 1 212 ? 22.963 -9.066 46.350 1.00 24.56 209 THR A C 1
ATOM 1712 O O . THR A 1 212 ? 22.622 -8.341 47.285 1.00 27.70 209 THR A O 1
ATOM 1716 N N . GLY A 1 213 ? 22.815 -8.720 45.076 1.00 20.82 210 GLY A N 1
ATOM 1717 C CA . GLY A 1 213 ? 22.112 -7.504 44.686 1.00 22.40 210 GLY A CA 1
ATOM 1718 C C . GLY A 1 213 ? 22.975 -6.260 44.780 1.00 21.68 210 GLY A C 1
ATOM 1719 O O . GLY A 1 213 ? 22.462 -5.147 44.862 1.00 24.44 210 GLY A O 1
ATOM 1720 N N . THR A 1 214 ? 24.288 -6.444 44.755 1.00 21.09 211 THR A N 1
ATOM 1721 C CA . THR A 1 214 ? 25.207 -5.326 44.856 1.00 22.46 211 THR A CA 1
ATOM 1722 C C . THR A 1 214 ? 25.696 -4.867 43.490 1.00 19.04 211 THR A C 1
ATOM 1723 O O . THR A 1 214 ? 25.765 -5.635 42.540 1.00 19.12 211 THR A O 1
ATOM 1727 N N . THR A 1 215 ? 26.108 -3.606 43.418 1.00 17.02 212 THR A N 1
ATOM 1728 C CA . THR A 1 215 ? 26.807 -3.113 42.250 1.00 16.68 212 THR A CA 1
ATOM 1729 C C . THR A 1 215 ? 28.276 -3.469 42.376 1.00 20.51 212 THR A C 1
ATOM 1730 O O . THR A 1 215 ? 28.913 -3.201 43.403 1.00 22.99 212 THR A O 1
ATOM 1734 N N . ILE A 1 216 ? 28.828 -4.054 41.327 1.00 18.16 213 ILE A N 1
ATOM 1735 C CA . ILE A 1 216 ? 30.231 -4.396 41.352 1.00 20.58 213 ILE A CA 1
ATOM 1736 C C . ILE A 1 216 ? 31.096 -3.478 40.498 1.00 20.98 213 ILE A C 1
ATOM 1737 O O . ILE A 1 216 ? 32.301 -3.419 40.672 1.00 22.04 213 ILE A O 1
ATOM 1742 N N . HIS A 1 217 ? 30.472 -2.720 39.603 1.00 21.61 214 HIS A N 1
ATOM 1743 C CA . HIS A 1 217 ? 31.193 -1.685 38.882 1.00 18.58 214 HIS A CA 1
ATOM 1744 C C . HIS A 1 217 ? 30.239 -0.611 38.409 1.00 17.83 214 HIS A C 1
ATOM 1745 O O . HIS A 1 217 ? 29.090 -0.893 38.084 1.00 18.56 214 HIS A O 1
ATOM 1752 N N . THR A 1 218 ? 30.730 0.621 38.353 1.00 17.61 215 THR A N 1
ATOM 1753 C CA . THR A 1 218 ? 29.969 1.698 37.740 1.00 17.59 215 THR A CA 1
ATOM 1754 C C . THR A 1 218 ? 30.776 2.261 36.566 1.00 17.38 215 THR A C 1
ATOM 1755 O O . THR A 1 218 ? 31.970 2.572 36.706 1.00 21.71 215 THR A O 1
ATOM 1759 N N . PHE A 1 219 ? 30.131 2.346 35.406 1.00 17.99 216 PHE A N 1
ATOM 1760 C CA . PHE A 1 219 ? 30.721 2.934 34.200 1.00 16.69 216 PHE A CA 1
ATOM 1761 C C . PHE A 1 219 ? 30.170 4.351 33.996 1.00 16.98 216 PHE A C 1
ATOM 1762 O O . PHE A 1 219 ? 28.971 4.601 34.173 1.00 17.28 216 PHE A O 1
ATOM 1770 N N . ASN A 1 220 ? 31.038 5.271 33.594 1.00 21.52 217 ASN A N 1
ATOM 1771 C CA . ASN A 1 220 ? 30.563 6.583 33.119 1.00 23.55 217 ASN A CA 1
ATOM 1772 C C . ASN A 1 220 ? 31.556 7.246 32.171 1.00 24.70 217 ASN A C 1
ATOM 1773 O O . ASN A 1 220 ? 32.657 6.756 31.975 1.00 25.93 217 ASN A O 1
ATOM 1778 N N . ARG A 1 221 ? 31.164 8.375 31.584 1.00 22.62 218 ARG A N 1
ATOM 1779 C CA . ARG A 1 221 ? 32.090 9.160 30.772 1.00 22.32 218 ARG A CA 1
ATOM 1780 C C . ARG A 1 221 ? 33.012 9.918 31.712 1.00 22.81 218 ARG A C 1
ATOM 1781 O O . ARG A 1 221 ? 32.543 10.603 32.618 1.00 26.41 218 ARG A O 1
ATOM 1789 N N . LYS A 1 222 ? 34.317 9.758 31.530 1.00 25.15 219 LYS A N 1
ATOM 1790 C CA . LYS A 1 222 ? 35.269 10.225 32.534 1.00 29.34 219 LYS A CA 1
ATOM 1791 C C . LYS A 1 222 ? 35.236 11.746 32.674 1.00 27.00 219 LYS A C 1
ATOM 1792 O O . LYS A 1 222 ? 35.390 12.281 33.771 1.00 34.98 219 LYS A O 1
ATOM 1798 N N . GLU A 1 223 ? 35.025 12.443 31.567 1.00 29.34 220 GLU A N 1
ATOM 1799 C CA A GLU A 1 223 ? 35.012 13.906 31.594 0.50 27.45 220 GLU A CA 1
ATOM 1800 C CA B GLU A 1 223 ? 35.014 13.904 31.581 0.50 29.19 220 GLU A CA 1
ATOM 1801 C C . GLU A 1 223 ? 33.589 14.450 31.638 1.00 26.09 220 GLU A C 1
ATOM 1802 O O . GLU A 1 223 ? 33.374 15.660 31.715 1.00 25.03 220 GLU A O 1
ATOM 1813 N N . ASN A 1 224 ? 32.617 13.551 31.590 1.00 22.20 221 ASN A N 1
ATOM 1814 C CA . ASN A 1 224 ? 31.211 13.932 31.643 1.00 25.84 221 ASN A CA 1
ATOM 1815 C C . ASN A 1 224 ? 30.398 13.001 32.534 1.00 19.66 221 ASN A C 1
ATOM 1816 O O . ASN A 1 224 ? 29.441 12.371 32.075 1.00 22.10 221 ASN A O 1
ATOM 1821 N N . PRO A 1 225 ? 30.767 12.921 33.818 1.00 23.37 222 PRO A N 1
ATOM 1822 C CA . PRO A 1 225 ? 30.164 11.909 34.687 1.00 23.36 222 PRO A CA 1
ATOM 1823 C C . PRO A 1 225 ? 28.634 12.001 34.811 1.00 26.05 222 PRO A C 1
ATOM 1824 O O . PRO A 1 225 ? 27.979 10.986 35.062 1.00 30.38 222 PRO A O 1
ATOM 1828 N N . HIS A 1 226 ? 28.061 13.188 34.631 1.00 25.09 223 HIS A N 1
ATOM 1829 C CA . HIS A 1 226 ? 26.616 13.343 34.840 1.00 24.56 223 HIS A CA 1
ATOM 1830 C C . HIS A 1 226 ? 25.811 13.441 33.545 1.00 22.24 223 HIS A C 1
ATOM 1831 O O . HIS A 1 226 ? 24.645 13.844 33.552 1.00 28.61 223 HIS A O 1
ATOM 1838 N N . ASP A 1 227 ? 26.441 13.052 32.439 1.00 21.33 224 ASP A N 1
ATOM 1839 C CA . ASP A 1 227 ? 25.766 12.950 31.146 1.00 20.68 224 ASP A CA 1
ATOM 1840 C C . ASP A 1 227 ? 24.816 11.749 31.091 1.00 20.95 224 ASP A C 1
ATOM 1841 O O . ASP A 1 227 ? 25.266 10.604 30.953 1.00 22.32 224 ASP A O 1
ATOM 1846 N N . GLY A 1 228 ? 23.513 12.009 31.210 1.00 21.04 225 GLY A N 1
ATOM 1847 C CA . GLY A 1 228 ? 22.528 10.946 31.409 1.00 19.37 225 GLY A CA 1
ATOM 1848 C C . GLY A 1 228 ? 22.570 9.882 30.327 1.00 18.50 225 GLY A C 1
ATOM 1849 O O . GLY A 1 228 ? 22.895 10.161 29.168 1.00 16.79 225 GLY A O 1
ATOM 1850 N N . VAL A 1 229 ? 22.227 8.651 30.706 1.00 16.36 226 VAL A N 1
ATOM 1851 C CA . VAL A 1 229 ? 22.101 7.585 29.725 1.00 17.76 226 VAL A CA 1
ATOM 1852 C C . VAL A 1 229 ? 20.637 7.233 29.469 1.00 13.88 226 VAL A C 1
ATOM 1853 O O . VAL A 1 229 ? 19.889 6.946 30.406 1.00 18.28 226 VAL A O 1
ATOM 1857 N N . ASN A 1 230 ? 20.241 7.254 28.201 1.00 15.12 227 ASN A N 1
ATOM 1858 C CA . ASN A 1 230 ? 18.866 6.941 27.792 1.00 14.07 227 ASN A CA 1
ATOM 1859 C C . ASN A 1 230 ? 18.652 5.485 27.425 1.00 16.47 227 ASN A C 1
ATOM 1860 O O . ASN A 1 230 ? 17.532 4.992 27.478 1.00 17.21 227 ASN A O 1
ATOM 1865 N N . SER A 1 231 ? 19.717 4.822 26.998 1.00 16.28 228 SER A N 1
ATOM 1866 C CA . SER A 1 231 ? 19.568 3.549 26.277 1.00 14.64 228 SER A CA 1
ATOM 1867 C C . SER A 1 231 ? 20.885 2.820 26.304 1.00 14.93 228 SER A C 1
ATOM 1868 O O . SER A 1 231 ? 21.948 3.433 26.159 1.00 16.72 228 SER A O 1
ATOM 1871 N N . ILE A 1 232 ? 20.824 1.500 26.506 1.00 15.23 229 ILE A N 1
ATOM 1872 C CA . ILE A 1 232 ? 22.025 0.681 26.403 1.00 15.10 229 ILE A CA 1
ATOM 1873 C C . ILE A 1 232 ? 21.730 -0.565 25.597 1.00 14.51 229 ILE A C 1
ATOM 1874 O O . ILE A 1 232 ? 20.582 -0.989 25.500 1.00 16.24 229 ILE A O 1
ATOM 1879 N N . ALA A 1 233 ? 22.778 -1.154 25.029 1.00 17.94 230 ALA A N 1
ATOM 1880 C CA . ALA A 1 233 ? 22.665 -2.491 24.418 1.00 16.05 230 ALA A CA 1
ATOM 1881 C C . ALA A 1 233 ? 23.908 -3.280 24.744 1.00 16.50 230 ALA A C 1
ATOM 1882 O O . ALA A 1 233 ? 24.995 -2.729 24.839 1.00 17.88 230 ALA A O 1
ATOM 1884 N N . LEU A 1 234 ? 23.747 -4.590 24.929 1.00 18.16 231 LEU A N 1
ATOM 1885 C CA . LEU A 1 234 ? 24.860 -5.438 25.273 1.00 21.29 231 LEU A CA 1
ATOM 1886 C C . LEU A 1 234 ? 25.139 -6.295 24.052 1.00 17.78 231 LEU A C 1
ATOM 1887 O O . LEU A 1 234 ? 24.207 -6.780 23.419 1.00 24.12 231 LEU A O 1
ATOM 1892 N N . PHE A 1 235 ? 26.411 -6.462 23.714 1.00 18.45 232 PHE A N 1
ATOM 1893 C CA . PHE A 1 235 ? 26.767 -7.301 22.587 1.00 15.54 232 PHE A CA 1
ATOM 1894 C C . PHE A 1 235 ? 28.073 -8.025 22.820 1.00 14.54 232 PHE A C 1
ATOM 1895 O O . PHE A 1 235 ? 28.876 -7.634 23.660 1.00 17.04 232 PHE A O 1
ATOM 1903 N N . VAL A 1 236 ? 28.250 -9.131 22.100 1.00 17.33 233 VAL A N 1
ATOM 1904 C CA . VAL A 1 236 ? 29.549 -9.779 22.075 1.00 19.45 233 VAL A CA 1
ATOM 1905 C C . VAL A 1 236 ? 30.445 -9.148 21.036 1.00 17.90 233 VAL A C 1
ATOM 1906 O O . VAL A 1 236 ? 30.086 -9.071 19.853 1.00 20.71 233 VAL A O 1
ATOM 1910 N N . GLY A 1 237 ? 31.614 -8.695 21.481 1.00 19.15 234 GLY A N 1
ATOM 1911 C CA . GLY A 1 237 ? 32.555 -8.000 20.614 1.00 24.44 234 GLY A CA 1
ATOM 1912 C C . GLY A 1 237 ? 33.016 -8.864 19.465 1.00 25.83 234 GLY A C 1
ATOM 1913 O O . GLY A 1 237 ? 33.228 -10.062 19.630 1.00 26.58 234 GLY A O 1
ATOM 1914 N N . THR A 1 238 ? 33.157 -8.257 18.292 1.00 26.46 235 THR A N 1
ATOM 1915 C CA . THR A 1 238 ? 33.921 -8.862 17.207 1.00 28.39 235 THR A CA 1
ATOM 1916 C C . THR A 1 238 ? 35.395 -8.551 17.386 1.00 35.73 235 THR A C 1
ATOM 1917 O O . THR A 1 238 ? 35.768 -7.392 17.533 1.00 39.57 235 THR A O 1
ATOM 1921 N N . ASP A 1 239 ? 36.244 -9.572 17.366 1.00 28.65 236 ASP A N 1
ATOM 1922 C CA . ASP A 1 239 ? 37.678 -9.304 17.286 1.00 33.98 236 ASP A CA 1
ATOM 1923 C C . ASP A 1 239 ? 38.496 -10.407 16.628 1.00 36.68 236 ASP A C 1
ATOM 1924 O O . ASP A 1 239 ? 37.945 -11.384 16.121 1.00 36.21 236 ASP A O 1
ATOM 1929 N N . ARG A 1 240 ? 39.815 -10.239 16.627 1.00 30.99 237 ARG A N 1
ATOM 1930 C CA . ARG A 1 240 ? 40.687 -11.149 15.887 1.00 34.54 237 ARG A CA 1
ATOM 1931 C C . ARG A 1 240 ? 41.058 -12.412 16.672 1.00 30.14 237 ARG A C 1
ATOM 1932 O O . ARG A 1 240 ? 41.696 -13.316 16.137 1.00 40.21 237 ARG A O 1
ATOM 1940 N N . GLN A 1 241 ? 40.665 -12.462 17.942 1.00 31.92 238 GLN A N 1
ATOM 1941 C CA . GLN A 1 241 ? 40.926 -13.622 18.797 1.00 31.80 238 GLN A CA 1
ATOM 1942 C C . GLN A 1 241 ? 39.651 -14.443 19.024 1.00 28.77 238 GLN A C 1
ATOM 1943 O O . GLN A 1 241 ? 38.536 -13.917 18.981 1.00 31.82 238 GLN A O 1
ATOM 1949 N N . LEU A 1 242 ? 39.819 -15.734 19.268 1.00 25.30 239 LEU A N 1
ATOM 1950 C CA . LEU A 1 242 ? 38.700 -16.595 19.653 1.00 22.09 239 LEU A CA 1
ATOM 1951 C C . LEU A 1 242 ? 38.472 -16.527 21.162 1.00 21.59 239 LEU A C 1
ATOM 1952 O O . LEU A 1 242 ? 39.300 -17.012 21.946 1.00 22.80 239 LEU A O 1
ATOM 1957 N N . HIS A 1 243 ? 37.350 -15.933 21.564 1.00 20.27 240 HIS A N 1
ATOM 1958 C CA . HIS A 1 243 ? 37.016 -15.800 22.982 1.00 19.00 240 HIS A CA 1
ATOM 1959 C C . HIS A 1 243 ? 36.898 -17.172 23.632 1.00 17.96 240 HIS A C 1
ATOM 1960 O O . HIS A 1 243 ? 37.147 -17.330 24.830 1.00 18.11 240 HIS A O 1
ATOM 1967 N N . GLU A 1 244 ? 36.512 -18.159 22.827 1.00 18.15 241 GLU A N 1
ATOM 1968 C CA . GLU A 1 244 ? 36.210 -19.499 23.327 1.00 20.40 241 GLU A CA 1
ATOM 1969 C C . GLU A 1 244 ? 37.413 -20.154 23.999 1.00 18.91 241 GLU A C 1
ATOM 1970 O O . GLU A 1 244 ? 37.260 -20.903 24.961 1.00 20.83 241 GLU A O 1
ATOM 1976 N N . ILE A 1 245 ? 38.605 -19.861 23.497 1.00 19.76 242 ILE A N 1
ATOM 1977 C CA . ILE A 1 245 ? 39.824 -20.481 24.015 1.00 19.53 242 ILE A CA 1
ATOM 1978 C C . ILE A 1 245 ? 40.614 -19.546 24.940 1.00 18.12 242 ILE A C 1
ATOM 1979 O O . ILE A 1 245 ? 41.789 -19.787 25.227 1.00 19.62 242 ILE A O 1
ATOM 1984 N N . SER A 1 246 ? 39.961 -18.487 25.418 1.00 16.52 243 SER A N 1
ATOM 1985 C CA . SER A 1 246 ? 40.577 -17.603 26.394 1.00 16.84 243 SER A CA 1
ATOM 1986 C C . SER A 1 246 ? 40.988 -18.303 27.685 1.00 19.21 243 SER A C 1
ATOM 1987 O O . SER A 1 246 ? 40.293 -19.195 28.172 1.00 19.27 243 SER A O 1
ATOM 1990 N N . THR A 1 247 ? 42.125 -17.875 28.229 1.00 18.32 244 THR A N 1
ATOM 1991 C CA . THR A 1 247 ? 42.582 -18.302 29.543 1.00 19.49 244 THR A CA 1
ATOM 1992 C C . THR A 1 247 ? 42.484 -17.185 30.588 1.00 17.84 244 THR A C 1
ATOM 1993 O O . THR A 1 247 ? 43.182 -17.218 31.597 1.00 21.80 244 THR A O 1
ATOM 1997 N N . SER A 1 248 ? 41.614 -16.207 30.345 1.00 20.16 245 SER A N 1
ATOM 1998 C CA . SER A 1 248 ? 41.358 -15.167 31.334 1.00 19.34 245 SER A CA 1
ATOM 1999 C C . SER A 1 248 ? 40.784 -15.793 32.597 1.00 19.34 245 SER A C 1
ATOM 2000 O O . SER A 1 248 ? 39.942 -16.692 32.528 1.00 22.83 245 SER A O 1
ATOM 2003 N N . LYS A 1 249 ? 41.239 -15.307 33.746 1.00 21.30 246 LYS A N 1
ATOM 2004 C CA . LYS A 1 249 ? 40.618 -15.629 35.027 1.00 23.36 246 LYS A CA 1
ATOM 2005 C C . LYS A 1 249 ? 39.275 -14.923 35.181 1.00 29.10 246 LYS A C 1
ATOM 2006 O O . LYS A 1 249 ? 38.980 -13.952 34.472 1.00 26.99 246 LYS A O 1
ATOM 2012 N N . LYS A 1 250 ? 38.471 -15.393 36.127 1.00 27.68 247 LYS A N 1
ATOM 2013 C CA . LYS A 1 250 ? 37.187 -14.765 36.418 1.00 28.21 247 LYS A CA 1
ATOM 2014 C C . LYS A 1 250 ? 37.399 -13.555 37.320 1.00 27.74 247 LYS A C 1
ATOM 2015 O O . LYS A 1 250 ? 38.173 -13.619 38.273 1.00 32.56 247 LYS A O 1
ATOM 2021 N N . ASN A 1 251 ? 36.712 -12.457 37.016 1.00 28.90 248 ASN A N 1
ATOM 2022 C CA . ASN A 1 251 ? 36.554 -11.369 37.980 1.00 29.35 248 ASN A CA 1
ATOM 2023 C C . ASN A 1 251 ? 35.591 -11.786 39.079 1.00 27.29 248 ASN A C 1
ATOM 2024 O O . ASN A 1 251 ? 34.617 -12.490 38.816 1.00 25.41 248 ASN A O 1
ATOM 2029 N N . ASN A 1 252 ? 35.859 -11.355 40.305 1.00 32.43 249 ASN A N 1
ATOM 2030 C CA . ASN A 1 252 ? 34.983 -11.687 41.421 1.00 35.36 249 ASN A CA 1
ATOM 2031 C C . ASN A 1 252 ? 33.547 -11.241 41.154 1.00 30.03 249 ASN A C 1
ATOM 2032 O O . ASN A 1 252 ? 33.297 -10.094 40.756 1.00 30.23 249 ASN A O 1
ATOM 2037 N N . LEU A 1 253 ? 32.614 -12.166 41.367 1.00 26.80 250 LEU A N 1
ATOM 2038 C CA . LEU A 1 253 ? 31.185 -11.910 41.216 1.00 22.00 250 LEU A CA 1
ATOM 2039 C C . LEU A 1 253 ? 30.765 -11.567 39.802 1.00 17.87 250 LEU A C 1
ATOM 2040 O O . LEU A 1 253 ? 29.644 -11.095 39.583 1.00 21.33 250 LEU A O 1
ATOM 2045 N N . GLU A 1 254 ? 31.643 -11.832 38.841 1.00 17.60 251 GLU A N 1
ATOM 2046 C CA . GLU A 1 254 ? 31.300 -11.677 37.430 1.00 19.80 251 GLU A CA 1
ATOM 2047 C C . GLU A 1 254 ? 31.088 -13.004 36.724 1.00 17.48 251 GLU A C 1
ATOM 2048 O O . GLU A 1 254 ? 31.878 -13.953 36.885 1.00 20.21 251 GLU A O 1
ATOM 2054 N N . PHE A 1 255 ? 30.023 -13.062 35.931 1.00 16.87 252 PHE A N 1
ATOM 2055 C CA . PHE A 1 255 ? 29.629 -14.297 35.262 1.00 18.97 252 PHE A CA 1
ATOM 2056 C C . PHE A 1 255 ? 29.355 -14.000 33.796 1.00 18.01 252 PHE A C 1
ATOM 2057 O O . PHE A 1 255 ? 28.334 -13.383 33.460 1.00 21.54 252 PHE A O 1
ATOM 2065 N N . GLY A 1 256 ? 30.278 -14.400 32.928 1.00 17.15 253 GLY A N 1
ATOM 2066 C CA . GLY A 1 256 ? 30.089 -14.240 31.487 1.00 18.21 253 GLY A CA 1
ATOM 2067 C C . GLY A 1 256 ? 30.335 -12.841 30.944 1.00 16.11 253 GLY A C 1
ATOM 2068 O O . GLY A 1 256 ? 29.842 -12.476 29.870 1.00 18.58 253 GLY A O 1
ATOM 2069 N N . THR A 1 257 ? 31.114 -12.054 31.669 1.00 17.14 254 THR A N 1
ATOM 2070 C CA A THR A 1 257 ? 31.433 -10.698 31.219 0.50 16.95 254 THR A CA 1
ATOM 2071 C CA B THR A 1 257 ? 31.436 -10.699 31.219 0.50 18.61 254 THR A CA 1
ATOM 2072 C C . THR A 1 257 ? 32.508 -10.663 30.130 1.00 14.67 254 THR A C 1
ATOM 2073 O O . THR A 1 257 ? 32.553 -9.733 29.303 1.00 15.46 254 THR A O 1
ATOM 2080 N N . TYR A 1 258 ? 33.381 -11.675 30.114 1.00 15.79 255 TYR A N 1
ATOM 2081 C CA . TYR A 1 258 ? 34.455 -11.727 29.152 1.00 17.24 255 TYR A CA 1
ATOM 2082 C C . TYR A 1 258 ? 33.932 -11.715 27.725 1.00 15.58 255 TYR A C 1
ATOM 2083 O O . TYR A 1 258 ? 33.171 -12.609 27.312 1.00 17.52 255 TYR A O 1
ATOM 2092 N N . GLY A 1 259 ? 34.344 -10.707 26.960 1.00 14.22 256 GLY A N 1
ATOM 2093 C CA . GLY A 1 259 ? 33.947 -10.593 25.571 1.00 13.61 256 GLY A CA 1
ATOM 2094 C C . GLY A 1 259 ? 32.715 -9.715 25.356 1.00 12.33 256 GLY A C 1
ATOM 2095 O O . GLY A 1 259 ? 32.336 -9.473 24.210 1.00 15.49 256 GLY A O 1
ATOM 2096 N N . LYS A 1 260 ? 32.074 -9.296 26.447 1.00 13.90 257 LYS A N 1
ATOM 2097 C CA . LYS A 1 260 ? 30.865 -8.454 26.363 1.00 13.57 257 LYS A CA 1
ATOM 2098 C C . LYS A 1 260 ? 31.243 -6.968 26.330 1.00 14.30 257 LYS A C 1
ATOM 2099 O O . LYS A 1 260 ? 32.180 -6.544 26.982 1.00 13.42 257 LYS A O 1
ATOM 2105 N N . TYR A 1 261 ? 30.467 -6.219 25.565 1.00 14.25 258 TYR A N 1
ATOM 2106 C CA . TYR A 1 261 ? 30.557 -4.747 25.554 1.00 15.08 258 TYR A CA 1
ATOM 2107 C C . TYR A 1 261 ? 29.179 -4.159 25.800 1.00 13.26 258 TYR A C 1
ATOM 2108 O O . TYR A 1 261 ? 28.158 -4.731 25.420 1.00 15.42 258 TYR A O 1
ATOM 2117 N N . VAL A 1 262 ? 29.142 -2.994 26.437 1.00 15.12 259 VAL A N 1
ATOM 2118 C CA . VAL A 1 262 ? 27.880 -2.302 26.556 1.00 15.13 259 VAL A CA 1
ATOM 2119 C C . VAL A 1 262 ? 27.998 -0.968 25.831 1.00 13.58 259 VAL A C 1
ATOM 2120 O O . VAL A 1 262 ? 28.983 -0.241 26.009 1.00 15.50 259 VAL A O 1
ATOM 2124 N N . ILE A 1 263 ? 27.030 -0.701 24.973 1.00 15.07 260 ILE A N 1
ATOM 2125 C CA . ILE A 1 263 ? 26.992 0.563 24.255 1.00 16.20 260 ILE A CA 1
ATOM 2126 C C . ILE A 1 263 ? 25.895 1.448 24.834 1.00 14.46 260 ILE A C 1
ATOM 2127 O O . ILE A 1 263 ? 24.817 0.979 25.168 1.00 16.44 260 ILE A O 1
ATOM 2132 N N . ALA A 1 264 ? 26.199 2.735 24.995 1.00 16.35 261 ALA A N 1
ATOM 2133 C CA . ALA A 1 264 ? 25.292 3.642 25.710 1.00 14.97 261 ALA A CA 1
ATOM 2134 C C . ALA A 1 264 ? 25.003 4.908 24.918 1.00 14.41 261 ALA A C 1
ATOM 2135 O O . ALA A 1 264 ? 25.927 5.579 24.463 1.00 16.74 261 ALA A O 1
ATOM 2137 N N . GLY A 1 265 ? 23.720 5.225 24.783 1.00 15.12 262 GLY A N 1
ATOM 2138 C CA . GLY A 1 265 ? 23.285 6.478 24.153 1.00 16.73 262 GLY A CA 1
ATOM 2139 C C . GLY A 1 265 ? 22.993 7.533 25.209 1.00 15.03 262 GLY A C 1
ATOM 2140 O O . GLY A 1 265 ? 22.198 7.312 26.129 1.00 17.01 262 GLY A O 1
ATOM 2141 N N . HIS A 1 266 ? 23.656 8.683 25.083 1.00 15.54 263 HIS A N 1
ATOM 2142 C CA . HIS A 1 266 ? 23.595 9.715 26.127 1.00 15.66 263 HIS A CA 1
ATOM 2143 C C . HIS A 1 266 ? 22.697 10.877 25.739 1.00 13.45 263 HIS A C 1
ATOM 2144 O O . HIS A 1 266 ? 22.400 11.096 24.569 1.00 15.81 263 HIS A O 1
ATOM 2151 N N . VAL A 1 267 ? 22.309 11.629 26.764 1.00 17.15 264 VAL A N 1
ATOM 2152 C CA . VAL A 1 267 ? 21.478 12.824 26.594 1.00 20.63 264 VAL A CA 1
ATOM 2153 C C . VAL A 1 267 ? 22.218 13.873 25.763 1.00 17.69 264 VAL A C 1
ATOM 2154 O O . VAL A 1 267 ? 21.592 14.609 24.991 1.00 17.35 264 VAL A O 1
ATOM 2158 N N . SER A 1 268 ? 23.539 13.931 25.921 1.00 19.04 265 SER A N 1
ATOM 2159 C CA . SER A 1 268 ? 24.413 14.712 25.032 1.00 18.58 265 SER A CA 1
ATOM 2160 C C . SER A 1 268 ? 24.326 14.348 23.563 1.00 20.06 265 SER A C 1
ATOM 2161 O O . SER A 1 268 ? 24.674 15.131 22.682 1.00 19.37 265 SER A O 1
ATOM 2164 N N . GLY A 1 269 ? 23.895 13.126 23.290 1.00 17.87 266 GLY A N 1
ATOM 2165 C CA . GLY A 1 269 ? 23.963 12.611 21.934 1.00 18.31 266 GLY A CA 1
ATOM 2166 C C . GLY A 1 269 ? 25.211 11.795 21.634 1.00 16.44 266 GLY A C 1
ATOM 2167 O O . GLY A 1 269 ? 25.274 11.140 20.585 1.00 18.41 266 GLY A O 1
ATOM 2168 N N . VAL A 1 270 ? 26.215 11.838 22.508 1.00 16.81 267 VAL A N 1
ATOM 2169 C CA A VAL A 1 270 ? 27.364 10.958 22.332 0.50 16.62 267 VAL A CA 1
ATOM 2170 C CA B VAL A 1 270 ? 27.377 10.970 22.363 0.50 16.43 267 VAL A CA 1
ATOM 2171 C C . VAL A 1 270 ? 26.954 9.525 22.626 1.00 16.79 267 VAL A C 1
ATOM 2172 O O . VAL A 1 270 ? 26.083 9.281 23.443 1.00 16.64 267 VAL A O 1
ATOM 2179 N N . ILE A 1 271 ? 27.589 8.610 21.918 1.00 16.54 268 ILE A N 1
ATOM 2180 C CA . ILE A 1 271 ? 27.398 7.161 22.192 1.00 16.14 268 ILE A CA 1
ATOM 2181 C C . ILE A 1 271 ? 28.735 6.597 22.648 1.00 14.78 268 ILE A C 1
ATOM 2182 O O . ILE A 1 271 ? 29.758 6.799 21.991 1.00 16.44 268 ILE A O 1
ATOM 2187 N N . THR A 1 272 ? 28.736 5.883 23.778 1.00 14.39 269 THR A N 1
ATOM 2188 C CA . THR A 1 272 ? 29.987 5.374 24.319 1.00 16.58 269 THR A CA 1
ATOM 2189 C C . THR A 1 272 ? 29.934 3.850 24.378 1.00 15.84 269 THR A C 1
ATOM 2190 O O . THR A 1 272 ? 28.872 3.288 24.602 1.00 17.23 269 THR A O 1
ATOM 2194 N N . VAL A 1 273 ? 31.081 3.214 24.160 1.00 17.15 270 VAL A N 1
ATOM 2195 C CA . VAL A 1 273 ? 31.188 1.737 24.318 1.00 16.53 270 VAL A CA 1
ATOM 2196 C C . VAL A 1 273 ? 32.162 1.435 25.446 1.00 16.54 270 VAL A C 1
ATOM 2197 O O . VAL A 1 273 ? 33.261 2.003 25.502 1.00 17.95 270 VAL A O 1
ATOM 2201 N N . HIS A 1 274 ? 31.755 0.550 26.352 1.00 15.11 271 HIS A N 1
ATOM 2202 C CA . HIS A 1 274 ? 32.628 0.069 27.409 1.00 16.01 271 HIS A CA 1
ATOM 2203 C C . HIS A 1 274 ? 32.817 -1.447 27.280 1.00 16.67 271 HIS A C 1
ATOM 2204 O O . HIS A 1 274 ? 31.873 -2.173 26.988 1.00 16.71 271 HIS A O 1
ATOM 2211 N N . ASN A 1 275 ? 34.041 -1.888 27.511 1.00 15.22 272 ASN A N 1
ATOM 2212 C CA . ASN A 1 275 ? 34.349 -3.316 27.692 1.00 17.16 272 ASN A CA 1
ATOM 2213 C C . ASN A 1 275 ? 33.915 -3.738 29.087 1.00 13.14 272 ASN A C 1
ATOM 2214 O O . ASN A 1 275 ? 34.449 -3.251 30.081 1.00 14.74 272 ASN A O 1
ATOM 2219 N N . VAL A 1 276 ? 32.949 -4.656 29.179 1.00 12.88 273 VAL A N 1
ATOM 2220 C CA . VAL A 1 276 ? 32.377 -5.006 30.484 1.00 14.16 273 VAL A CA 1
ATOM 2221 C C . VAL A 1 276 ? 33.430 -5.749 31.342 1.00 12.81 273 VAL A C 1
ATOM 2222 O O . VAL A 1 276 ? 33.488 -5.595 32.568 1.00 14.49 273 VAL A O 1
ATOM 2226 N N . PHE A 1 277 ? 34.282 -6.525 30.683 1.00 14.71 274 PHE A N 1
ATOM 2227 C CA . PHE A 1 277 ? 35.306 -7.284 31.390 1.00 16.13 274 PHE A CA 1
ATOM 2228 C C . PHE A 1 277 ? 36.476 -6.415 31.879 1.00 12.91 274 PHE A C 1
ATOM 2229 O O . PHE A 1 277 ? 36.834 -6.442 33.057 1.00 14.79 274 PHE A O 1
ATOM 2237 N N . SER A 1 278 ? 37.066 -5.654 30.969 1.00 15.14 275 SER A N 1
ATOM 2238 C CA . SER A 1 278 ? 38.248 -4.852 31.287 1.00 18.70 275 SER A CA 1
ATOM 2239 C C . SER A 1 278 ? 37.894 -3.503 31.908 1.00 18.10 275 SER A C 1
ATOM 2240 O O . SER A 1 278 ? 38.761 -2.848 32.496 1.00 17.77 275 SER A O 1
ATOM 2243 N N . LYS A 1 279 ? 36.636 -3.093 31.739 1.00 15.50 276 LYS A N 1
ATOM 2244 C CA . LYS A 1 279 ? 36.107 -1.820 32.247 1.00 17.25 276 LYS A CA 1
ATOM 2245 C C . LYS A 1 279 ? 36.469 -0.561 31.432 1.00 16.54 276 LYS A C 1
ATOM 2246 O O . LYS A 1 279 ? 36.007 0.541 31.756 1.00 20.66 276 LYS A O 1
ATOM 2252 N N . GLU A 1 280 ? 37.286 -0.718 30.391 1.00 18.46 277 GLU A N 1
ATOM 2253 C CA . GLU A 1 280 ? 37.761 0.418 29.579 1.00 17.21 277 GLU A CA 1
ATOM 2254 C C . GLU A 1 280 ? 36.636 0.974 28.706 1.00 17.10 277 GLU A C 1
ATOM 2255 O O . GLU A 1 280 ? 35.837 0.217 28.142 1.00 18.26 277 GLU A O 1
ATOM 2261 N N . GLN A 1 281 ? 36.560 2.302 28.588 1.00 18.96 278 GLN A N 1
ATOM 2262 C CA . GLN A 1 281 ? 35.845 2.898 27.472 1.00 18.78 278 GLN A CA 1
ATOM 2263 C C . GLN A 1 281 ? 36.652 2.806 26.177 1.00 17.45 278 GLN A C 1
ATOM 2264 O O . GLN A 1 281 ? 37.726 3.396 26.057 1.00 20.28 278 GLN A O 1
ATOM 2270 N N . THR A 1 282 ? 36.132 2.066 25.203 1.00 19.48 279 THR A N 1
ATOM 2271 C CA . THR A 1 282 ? 36.896 1.741 24.004 1.00 21.45 279 THR A CA 1
ATOM 2272 C C . THR A 1 282 ? 36.566 2.626 22.802 1.00 20.87 279 THR A C 1
ATOM 2273 O O . THR A 1 282 ? 37.437 2.896 21.971 1.00 27.00 279 THR A O 1
ATOM 2277 N N . ILE A 1 283 ? 35.317 3.071 22.714 1.00 20.10 280 ILE A N 1
ATOM 2278 C CA A ILE A 1 283 ? 34.854 3.880 21.585 0.50 22.50 280 ILE A CA 1
ATOM 2279 C CA B ILE A 1 283 ? 34.875 3.896 21.596 0.50 22.72 280 ILE A CA 1
ATOM 2280 C C . ILE A 1 283 ? 33.948 4.995 22.093 1.00 20.33 280 ILE A C 1
ATOM 2281 O O . ILE A 1 283 ? 33.194 4.794 23.043 1.00 21.33 280 ILE A O 1
ATOM 2290 N N . GLN A 1 284 ? 34.019 6.161 21.440 1.00 19.99 281 GLN A N 1
ATOM 2291 C CA . GLN A 1 284 ? 33.016 7.208 21.583 1.00 18.26 281 GLN A CA 1
ATOM 2292 C C . GLN A 1 284 ? 32.580 7.655 20.181 1.00 20.32 281 GLN A C 1
ATOM 2293 O O . GLN A 1 284 ? 33.419 7.966 19.328 1.00 23.77 281 GLN A O 1
ATOM 2299 N N . LEU A 1 285 ? 31.275 7.661 19.938 1.00 19.47 282 LEU A N 1
ATOM 2300 C CA . LEU A 1 285 ? 30.738 8.120 18.668 1.00 19.57 282 LEU A CA 1
ATOM 2301 C C . LEU A 1 285 ? 30.277 9.543 18.937 1.00 13.37 282 LEU A C 1
ATOM 2302 O O . LEU A 1 285 ? 29.572 9.777 19.904 1.00 17.28 282 LEU A O 1
ATOM 2307 N N . PRO A 1 286 ? 30.695 10.488 18.095 1.00 18.24 283 PRO A N 1
ATOM 2308 C CA . PRO A 1 286 ? 30.360 11.891 18.388 1.00 17.79 283 PRO A CA 1
ATOM 2309 C C . PRO A 1 286 ? 28.872 12.230 18.244 1.00 18.65 283 PRO A C 1
ATOM 2310 O O . PRO A 1 286 ? 28.129 11.534 17.538 1.00 19.20 283 PRO A O 1
ATOM 2314 N N . SER A 1 287 ? 28.449 13.298 18.913 1.00 18.40 284 SER A N 1
ATOM 2315 C CA . SER A 1 287 ? 27.080 13.783 18.800 1.00 16.55 284 SER A CA 1
ATOM 2316 C C . SER A 1 287 ? 26.935 14.633 17.546 1.00 22.34 284 SER A C 1
ATOM 2317 O O . SER A 1 287 ? 26.833 15.874 17.614 1.00 21.25 284 SER A O 1
ATOM 2320 N N A LYS A 1 288 ? 26.929 13.963 16.398 0.50 20.54 285 LYS A N 1
ATOM 2321 N N B LYS A 1 288 ? 26.927 13.962 16.399 0.50 20.30 285 LYS A N 1
ATOM 2322 C CA A LYS A 1 288 ? 26.977 14.634 15.100 0.50 20.82 285 LYS A CA 1
ATOM 2323 C CA B LYS A 1 288 ? 26.976 14.630 15.100 0.50 20.27 285 LYS A CA 1
ATOM 2324 C C A LYS A 1 288 ? 25.725 15.471 14.863 0.50 17.54 285 LYS A C 1
ATOM 2325 C C B LYS A 1 288 ? 25.723 15.462 14.855 0.50 17.33 285 LYS A C 1
ATOM 2326 O O A LYS A 1 288 ? 25.745 16.436 14.099 0.50 22.95 285 LYS A O 1
ATOM 2327 O O B LYS A 1 288 ? 25.739 16.415 14.075 0.50 22.69 285 LYS A O 1
ATOM 2338 N N . PHE A 1 289 ? 24.632 15.087 15.510 1.00 17.94 286 PHE A N 1
ATOM 2339 C CA . PHE A 1 289 ? 23.339 15.709 15.246 1.00 17.58 286 PHE A CA 1
ATOM 2340 C C . PHE A 1 289 ? 22.950 16.654 16.375 1.00 20.45 286 PHE A C 1
ATOM 2341 O O . PHE A 1 289 ? 21.843 17.175 16.398 1.00 21.44 286 PHE A O 1
ATOM 2349 N N . THR A 1 290 ? 23.898 16.879 17.282 1.00 23.45 287 THR A N 1
ATOM 2350 C CA . THR A 1 290 ? 23.775 17.850 18.368 1.00 19.85 287 THR A CA 1
ATOM 2351 C C . THR A 1 290 ? 22.465 17.777 19.128 1.00 19.66 287 THR A C 1
ATOM 2352 O O . THR A 1 290 ? 21.822 18.786 19.404 1.00 21.43 287 THR A O 1
ATOM 2356 N N . CYS A 1 291 ? 22.059 16.563 19.476 1.00 17.97 288 CYS A N 1
ATOM 2357 C CA . CYS A 1 291 ? 20.916 16.359 20.327 1.00 17.96 288 CYS A CA 1
ATOM 2358 C C . CYS A 1 291 ? 20.956 14.949 20.897 1.00 17.37 288 CYS A C 1
ATOM 2359 O O . CYS A 1 291 ? 21.837 14.149 20.546 1.00 20.29 288 CYS A O 1
ATOM 2362 N N . SER A 1 292 ? 20.010 14.660 21.782 1.00 20.70 289 SER A N 1
ATOM 2363 C CA . SER A 1 292 ? 20.036 13.424 22.552 1.00 17.45 289 SER A CA 1
ATOM 2364 C C . SER A 1 292 ? 19.920 12.195 21.653 1.00 13.74 289 SER A C 1
ATOM 2365 O O . SER A 1 292 ? 19.155 12.151 20.708 1.00 15.70 289 SER A O 1
ATOM 2368 N N . CYS A 1 293 ? 20.736 11.194 21.968 1.00 13.78 290 CYS A N 1
ATOM 2369 C CA . CYS A 1 293 ? 20.450 9.849 21.461 1.00 19.27 290 CYS A CA 1
ATOM 2370 C C . CYS A 1 293 ? 19.455 9.188 22.393 1.00 14.90 290 CYS A C 1
ATOM 2371 O O . CYS A 1 293 ? 19.780 8.924 23.549 1.00 18.74 290 CYS A O 1
ATOM 2374 N N . ASN A 1 294 ? 18.242 8.942 21.894 1.00 15.47 291 ASN A N 1
ATOM 2375 C CA . ASN A 1 294 ? 17.136 8.502 22.731 1.00 14.90 291 ASN A CA 1
ATOM 2376 C C . ASN A 1 294 ? 17.104 6.976 22.823 1.00 14.52 291 ASN A C 1
ATOM 2377 O O . ASN A 1 294 ? 16.573 6.408 23.767 1.00 17.92 291 ASN A O 1
ATOM 2382 N N . SER A 1 295 ? 17.663 6.328 21.815 1.00 16.83 292 SER A N 1
ATOM 2383 C CA . SER A 1 295 ? 17.502 4.881 21.695 1.00 16.82 292 SER A CA 1
ATOM 2384 C C . SER A 1 295 ? 18.515 4.326 20.722 1.00 15.12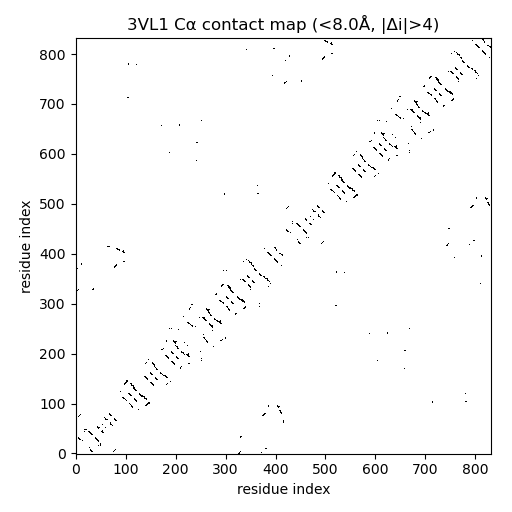 292 SER A C 1
ATOM 2385 O O . SER A 1 295 ? 18.771 4.890 19.673 1.00 15.27 292 SER A O 1
ATOM 2388 N N . LEU A 1 296 ? 19.097 3.173 21.055 1.00 14.54 293 LEU A N 1
ATOM 2389 C CA . LEU A 1 296 ? 19.939 2.541 20.082 1.00 13.97 293 LEU A CA 1
ATOM 2390 C C . LEU A 1 296 ? 19.804 1.024 20.196 1.00 14.10 293 LEU A C 1
ATOM 2391 O O . LEU A 1 296 ? 19.241 0.514 21.160 1.00 14.48 293 LEU A O 1
ATOM 2396 N N . THR A 1 297 ? 20.321 0.339 19.190 1.00 15.43 294 THR A N 1
ATOM 2397 C CA . THR A 1 297 ? 20.160 -1.124 19.094 1.00 17.24 294 THR A CA 1
ATOM 2398 C C . THR A 1 297 ? 21.292 -1.672 18.231 1.00 18.56 294 THR A C 1
ATOM 2399 O O . THR A 1 297 ? 21.838 -0.977 17.381 1.00 16.78 294 THR A O 1
ATOM 2403 N N . VAL A 1 298 ? 21.669 -2.928 18.465 1.00 19.33 295 VAL A N 1
ATOM 2404 C CA . VAL A 1 298 ? 22.771 -3.528 17.728 1.00 18.47 295 VAL A CA 1
ATOM 2405 C C . VAL A 1 298 ? 22.205 -4.419 16.633 1.00 17.50 295 VAL A C 1
ATOM 2406 O O . VAL A 1 298 ? 21.180 -5.070 16.828 1.00 18.12 295 VAL A O 1
ATOM 2410 N N . ASP A 1 299 ? 22.847 -4.423 15.475 1.00 17.72 296 ASP A N 1
ATOM 2411 C CA . ASP A 1 299 ? 22.432 -5.300 14.404 1.00 20.40 296 ASP A CA 1
ATOM 2412 C C . ASP A 1 299 ? 22.618 -6.745 14.877 1.00 18.18 296 ASP A C 1
ATOM 2413 O O . ASP A 1 299 ? 23.722 -7.138 15.267 1.00 20.57 296 ASP A O 1
ATOM 2418 N N . GLY A 1 300 ? 21.538 -7.521 14.859 1.00 19.13 297 GLY A N 1
ATOM 2419 C CA . GLY A 1 300 ? 21.569 -8.877 15.413 1.00 26.64 297 GLY A CA 1
ATOM 2420 C C . GLY A 1 300 ? 22.392 -9.855 14.596 1.00 27.99 297 GLY A C 1
ATOM 2421 O O . GLY A 1 300 ? 22.728 -10.943 15.068 1.00 31.47 297 GLY A O 1
ATOM 2422 N N . ASN A 1 301 ? 22.722 -9.469 13.367 1.00 26.56 298 ASN A N 1
ATOM 2423 C CA . ASN A 1 301 ? 23.505 -10.322 12.478 1.00 28.64 298 ASN A CA 1
ATOM 2424 C C . ASN A 1 301 ? 24.974 -9.894 12.378 1.00 24.50 298 ASN A C 1
ATOM 2425 O O . ASN A 1 301 ? 25.845 -10.685 12.013 1.00 30.74 298 ASN A O 1
ATOM 2430 N N . ASN A 1 302 ? 25.248 -8.631 12.704 1.00 22.61 299 ASN A N 1
ATOM 2431 C CA . ASN A 1 302 ? 26.604 -8.117 12.611 1.00 20.58 299 ASN A CA 1
ATOM 2432 C C . ASN A 1 302 ? 26.851 -7.021 13.634 1.00 20.09 299 ASN A C 1
ATOM 2433 O O . ASN A 1 302 ? 26.400 -5.890 13.448 1.00 21.63 299 ASN A O 1
ATOM 2438 N N . ALA A 1 303 ? 27.561 -7.364 14.704 1.00 18.35 300 ALA A N 1
ATOM 2439 C CA . ALA A 1 303 ? 27.699 -6.488 15.866 1.00 19.47 300 ALA A CA 1
ATOM 2440 C C . ALA A 1 303 ? 28.704 -5.364 15.661 1.00 18.45 300 ALA A C 1
ATOM 2441 O O . ALA A 1 303 ? 28.978 -4.602 16.590 1.00 24.20 300 ALA A O 1
ATOM 2443 N N . ASN A 1 304 ? 29.232 -5.241 14.446 1.00 17.40 301 ASN A N 1
ATOM 2444 C CA . ASN A 1 304 ? 29.975 -4.033 14.068 1.00 17.37 301 ASN A CA 1
ATOM 2445 C C . ASN A 1 304 ? 29.045 -2.853 13.830 1.00 16.74 301 ASN A C 1
ATOM 2446 O O . ASN A 1 304 ? 29.498 -1.704 13.855 1.00 20.40 301 ASN A O 1
ATOM 2451 N N . TYR A 1 305 ? 27.772 -3.140 13.588 1.00 15.54 302 TYR A N 1
ATOM 2452 C CA . TYR A 1 305 ? 26.793 -2.126 13.221 1.00 17.53 302 TYR A CA 1
ATOM 2453 C C . TYR A 1 305 ? 25.766 -1.839 14.296 1.00 17.97 302 TYR A C 1
ATOM 2454 O O . TYR A 1 305 ? 25.181 -2.741 14.895 1.00 16.99 302 TYR A O 1
ATOM 2463 N N . ILE A 1 306 ? 25.529 -0.549 14.528 1.00 15.46 303 ILE A N 1
ATOM 2464 C CA . ILE A 1 306 ? 24.507 -0.152 15.468 1.00 15.07 303 ILE A CA 1
ATOM 2465 C C . ILE A 1 306 ? 23.620 0.917 14.834 1.00 14.16 303 ILE A C 1
ATOM 2466 O O . ILE A 1 306 ? 24.034 1.606 13.895 1.00 15.94 303 ILE A O 1
ATOM 2471 N N . TYR A 1 307 ? 22.387 0.986 15.304 1.00 14.82 304 TYR A N 1
ATOM 2472 C CA . TYR A 1 307 ? 21.392 1.917 14.787 1.00 13.83 304 TYR A CA 1
ATOM 2473 C C . TYR A 1 307 ? 20.976 2.788 15.939 1.00 16.32 304 TYR A C 1
ATOM 2474 O O . TYR A 1 307 ? 20.700 2.288 17.019 1.00 15.53 304 TYR A O 1
ATOM 2483 N N . ALA A 1 308 ? 20.961 4.111 15.718 1.00 17.25 305 ALA A N 1
ATOM 2484 C CA . ALA A 1 308 ? 20.728 5.043 16.821 1.00 14.43 305 ALA A CA 1
ATOM 2485 C C . ALA A 1 308 ? 19.695 6.072 16.393 1.00 11.87 305 ALA A C 1
ATOM 2486 O O . ALA A 1 308 ? 19.696 6.524 15.247 1.00 15.50 305 ALA A O 1
ATOM 2488 N N . GLY A 1 309 ? 18.781 6.366 17.302 1.00 15.42 306 GLY A N 1
ATOM 2489 C CA . GLY A 1 309 ? 17.719 7.344 17.031 1.00 13.87 306 GLY A CA 1
ATOM 2490 C C . GLY A 1 309 ? 17.894 8.568 17.904 1.00 10.64 306 GLY A C 1
ATOM 2491 O O . GLY A 1 309 ? 18.201 8.476 19.090 1.00 14.80 306 GLY A O 1
ATOM 2492 N N . TYR A 1 310 ? 17.668 9.733 17.301 1.00 15.54 307 TYR A N 1
ATOM 2493 C CA . TYR A 1 310 ? 17.995 10.979 17.987 1.00 13.64 307 TYR A CA 1
ATOM 2494 C C . TYR A 1 310 ? 16.765 11.877 18.137 1.00 14.42 307 TYR A C 1
ATOM 2495 O O . TYR A 1 310 ? 15.748 11.681 17.480 1.00 15.46 307 TYR A O 1
ATOM 2504 N N . GLU A 1 311 ? 16.897 12.876 19.011 1.00 16.26 308 GLU A N 1
ATOM 2505 C CA . GLU A 1 311 ? 15.756 13.687 19.440 1.00 17.41 308 GLU A CA 1
ATOM 2506 C C . GLU A 1 311 ? 15.194 14.547 18.314 1.00 18.04 308 GLU A C 1
ATOM 2507 O O . GLU A 1 311 ? 14.026 14.944 18.360 1.00 20.71 308 GLU A O 1
ATOM 2513 N N . ASN A 1 312 ? 16.005 14.812 17.294 1.00 17.45 309 ASN A N 1
ATOM 2514 C CA . ASN A 1 312 ? 15.550 15.623 16.159 1.00 17.93 309 ASN A CA 1
ATOM 2515 C C . ASN A 1 312 ? 15.064 14.822 14.949 1.00 19.69 309 ASN A C 1
ATOM 2516 O O . ASN A 1 312 ? 14.808 15.373 13.879 1.00 20.75 309 ASN A O 1
ATOM 2521 N N . GLY A 1 313 ? 14.929 13.511 15.121 1.00 15.91 310 GLY A N 1
ATOM 2522 C CA . GLY A 1 313 ? 14.392 12.677 14.057 1.00 16.78 310 GLY A CA 1
ATOM 2523 C C . GLY A 1 313 ? 15.421 12.016 13.155 1.00 15.99 310 GLY A C 1
ATOM 2524 O O . GLY A 1 313 ? 15.048 11.309 12.212 1.00 19.26 310 GLY A O 1
ATOM 2525 N N . MET A 1 314 ? 16.705 12.226 13.429 1.00 16.66 311 MET A N 1
ATOM 2526 C CA . MET A 1 314 ? 17.753 11.524 12.702 1.00 15.42 311 MET A CA 1
ATOM 2527 C C . MET A 1 314 ? 17.830 10.071 13.169 1.00 15.42 311 MET A C 1
ATOM 2528 O O . MET A 1 314 ? 17.865 9.803 14.371 1.00 16.09 311 MET A O 1
ATOM 2533 N N . LEU A 1 315 ? 17.852 9.160 12.201 1.00 16.32 312 LEU A N 1
ATOM 2534 C CA . LEU A 1 315 ? 18.223 7.748 12.432 1.00 16.25 312 LEU A CA 1
ATOM 2535 C C . LEU A 1 315 ? 19.564 7.498 11.767 1.00 16.20 312 LEU A C 1
ATOM 2536 O O . LEU A 1 315 ? 19.695 7.661 10.554 1.00 20.48 312 LEU A O 1
ATOM 2541 N N . ALA A 1 316 ? 20.559 7.097 12.546 1.00 16.70 313 ALA A N 1
ATOM 2542 C CA . ALA A 1 316 ? 21.888 6.867 11.996 1.00 17.68 313 ALA A CA 1
ATOM 2543 C C . ALA A 1 316 ? 22.284 5.409 12.125 1.00 16.31 313 ALA A C 1
ATOM 2544 O O . ALA A 1 316 ? 21.974 4.762 13.118 1.00 18.83 313 ALA A O 1
ATOM 2546 N N . GLN A 1 317 ? 22.976 4.932 11.109 1.00 17.00 314 GLN A N 1
ATOM 2547 C CA . GLN A 1 317 ? 23.698 3.674 11.212 1.00 16.24 314 GLN A CA 1
ATOM 2548 C C . GLN A 1 317 ? 25.197 3.906 11.365 1.00 18.59 314 GLN A C 1
ATOM 2549 O O . GLN A 1 317 ? 25.814 4.595 10.540 1.00 20.62 314 GLN A O 1
ATOM 2555 N N . TRP A 1 318 ? 25.774 3.332 12.422 1.00 17.23 315 TRP A N 1
ATOM 2556 C CA . TRP A 1 318 ? 27.186 3.521 12.745 1.00 16.31 315 TRP A CA 1
ATOM 2557 C C . TRP A 1 318 ? 27.878 2.177 12.590 1.00 18.78 315 TRP A C 1
ATOM 2558 O O . TRP A 1 318 ? 27.332 1.157 13.008 1.00 18.42 315 TRP A O 1
ATOM 2569 N N . ASP A 1 319 ? 29.062 2.196 11.996 1.00 19.75 316 ASP A N 1
ATOM 2570 C CA . ASP A 1 319 ? 30.015 1.083 12.090 1.00 19.27 316 ASP A CA 1
ATOM 2571 C C . ASP A 1 319 ? 31.046 1.387 13.179 1.00 23.45 316 ASP A C 1
ATOM 2572 O O . ASP A 1 319 ? 31.743 2.419 13.133 1.00 21.90 316 ASP A O 1
ATOM 2577 N N . LEU A 1 320 ? 31.125 0.501 14.167 1.00 22.33 317 LEU A N 1
ATOM 2578 C CA . LEU A 1 320 ? 31.904 0.750 15.380 1.00 26.78 317 LEU A CA 1
ATOM 2579 C C . LEU A 1 320 ? 33.403 0.823 15.091 1.00 27.70 317 LEU A C 1
ATOM 2580 O O . LEU A 1 320 ? 34.190 1.372 15.880 1.00 28.06 317 LEU A O 1
ATOM 2585 N N . ARG A 1 321 ? 33.787 0.275 13.945 1.00 23.16 318 ARG A N 1
ATOM 2586 C CA . ARG A 1 321 ? 35.167 0.295 13.512 1.00 24.89 318 ARG A CA 1
ATOM 2587 C C . ARG A 1 321 ? 35.518 1.639 12.900 1.00 24.40 318 ARG A C 1
ATOM 2588 O O . ARG A 1 321 ? 36.692 1.947 12.697 1.00 28.28 318 ARG A O 1
ATOM 2596 N N . SER A 1 322 ? 34.494 2.435 12.605 1.00 27.18 319 SER A N 1
ATOM 2597 C CA . SER A 1 322 ? 34.691 3.761 12.012 1.00 25.64 319 SER A CA 1
ATOM 2598 C C . SER A 1 322 ? 33.939 4.821 12.798 1.00 23.74 319 SER A C 1
ATOM 2599 O O . SER A 1 322 ? 32.977 5.400 12.296 1.00 28.88 319 SER A O 1
ATOM 2602 N N . PRO A 1 323 ? 34.372 5.071 14.040 1.00 26.43 320 PRO A N 1
ATOM 2603 C CA . PRO A 1 323 ? 33.559 5.846 14.969 1.00 31.39 320 PRO A CA 1
ATOM 2604 C C . PRO A 1 323 ? 33.422 7.309 14.549 1.00 24.96 320 PRO A C 1
ATOM 2605 O O . PRO A 1 323 ? 32.643 8.041 15.153 1.00 36.18 320 PRO A O 1
ATOM 2609 N N . GLU A 1 324 ? 34.165 7.719 13.521 1.00 30.14 321 GLU A N 1
ATOM 2610 C CA . GLU A 1 324 ? 34.264 9.131 13.148 1.00 30.19 321 GLU A CA 1
ATOM 2611 C C . GLU A 1 324 ? 33.009 9.702 12.500 1.00 25.40 321 GLU A C 1
ATOM 2612 O O . GLU A 1 324 ? 32.688 10.876 12.695 1.00 32.60 321 GLU A O 1
ATOM 2618 N N A CYS A 1 325 ? 32.309 8.877 11.724 0.50 30.87 322 CYS A N 1
ATOM 2619 N N B CYS A 1 325 ? 32.326 8.875 11.714 0.50 30.65 322 CYS A N 1
ATOM 2620 C CA A CYS A 1 325 ? 31.175 9.331 10.915 0.50 37.03 322 CYS A CA 1
ATOM 2621 C CA B CYS A 1 325 ? 31.191 9.306 10.902 0.50 34.58 322 CYS A CA 1
ATOM 2622 C C A CYS A 1 325 ? 30.228 8.173 10.631 0.50 31.52 322 CYS A C 1
ATOM 2623 C C B CYS A 1 325 ? 30.227 8.133 10.760 0.50 30.11 322 CYS A C 1
ATOM 2624 O O A CYS A 1 325 ? 30.678 7.088 10.283 0.50 26.48 322 CYS A O 1
ATOM 2625 O O B CYS A 1 325 ? 30.666 6.994 10.655 0.50 29.33 322 CYS A O 1
ATOM 2630 N N . PRO A 1 326 ? 28.909 8.405 10.752 1.00 23.59 323 PRO A N 1
ATOM 2631 C CA . PRO A 1 326 ? 27.960 7.323 10.454 1.00 19.11 323 PRO A CA 1
ATOM 2632 C C . PRO A 1 326 ? 28.148 6.816 9.029 1.00 20.15 323 PRO A C 1
ATOM 2633 O O . PRO A 1 326 ? 28.610 7.557 8.165 1.00 22.94 323 PRO A O 1
ATOM 2637 N N . VAL A 1 327 ? 27.794 5.554 8.788 1.00 21.08 324 VAL A N 1
ATOM 2638 C CA . VAL A 1 327 ? 27.754 5.018 7.431 1.00 21.67 324 VAL A CA 1
ATOM 2639 C C . VAL A 1 327 ? 26.389 5.158 6.753 1.00 22.51 324 VAL A C 1
ATOM 2640 O O . VAL A 1 327 ? 26.239 4.871 5.567 1.00 25.22 324 VAL A O 1
ATOM 2644 N N . GLY A 1 328 ? 25.402 5.625 7.506 1.00 21.75 325 GLY A N 1
ATOM 2645 C CA . GLY A 1 328 ? 24.080 5.906 6.961 1.00 20.55 325 GLY A CA 1
ATOM 2646 C C . GLY A 1 328 ? 23.318 6.871 7.840 1.00 16.42 325 GLY A C 1
ATOM 2647 O O . GLY A 1 328 ? 23.384 6.793 9.072 1.00 19.70 325 GLY A O 1
ATOM 2648 N N . GLU A 1 329 ? 22.603 7.794 7.201 1.00 17.37 326 GLU A N 1
ATOM 2649 C CA . GLU A 1 329 ? 21.847 8.815 7.913 1.00 19.54 326 GLU A CA 1
ATOM 2650 C C . GLU A 1 329 ? 20.510 8.951 7.230 1.00 19.13 326 GLU A C 1
ATOM 2651 O O . GLU A 1 329 ? 20.462 9.156 6.019 1.00 20.63 326 GLU A O 1
ATOM 2657 N N . PHE A 1 330 ? 19.435 8.851 8.006 1.00 17.71 327 PHE A N 1
ATOM 2658 C CA . PHE A 1 330 ? 18.083 8.903 7.462 1.00 17.42 327 PHE A CA 1
ATOM 2659 C C . PHE A 1 330 ? 17.201 9.806 8.311 1.00 17.83 327 PHE A C 1
ATOM 2660 O O . PHE A 1 330 ? 17.026 9.570 9.503 1.00 22.86 327 PHE A O 1
ATOM 2668 N N . LEU A 1 331 ? 16.648 10.845 7.699 1.00 19.40 328 LEU A N 1
ATOM 2669 C CA . LEU A 1 331 ? 15.726 11.710 8.413 1.00 20.09 328 LEU A CA 1
ATOM 2670 C C . LEU A 1 331 ? 14.321 11.124 8.409 1.00 18.79 328 LEU A C 1
ATOM 2671 O O . LEU A 1 331 ? 13.780 10.777 7.366 1.00 19.06 328 LEU A O 1
ATOM 2676 N N . ILE A 1 332 ? 13.746 11.017 9.598 1.00 18.17 329 ILE A N 1
ATOM 2677 C CA . ILE A 1 332 ? 12.346 10.667 9.758 1.00 16.07 329 ILE A CA 1
ATOM 2678 C C . ILE A 1 332 ? 11.597 11.804 10.449 1.00 19.37 329 ILE A C 1
ATOM 2679 O O . ILE A 1 332 ? 11.755 12.030 11.651 1.00 20.15 329 ILE A O 1
ATOM 2684 N N . ASN A 1 333 ? 10.780 12.515 9.681 1.00 21.30 330 ASN A N 1
ATOM 2685 C CA . ASN A 1 333 ? 10.111 13.710 10.191 1.00 25.56 330 ASN A CA 1
ATOM 2686 C C . ASN A 1 333 ? 11.003 14.613 11.037 1.00 22.52 330 ASN A C 1
ATOM 2687 O O . ASN A 1 333 ? 10.752 14.827 12.229 1.00 24.08 330 ASN A O 1
ATOM 2692 N N . GLU A 1 334 ? 12.044 15.139 10.403 1.00 26.56 331 GLU A N 1
ATOM 2693 C CA . GLU A 1 334 ? 13.001 16.012 11.070 1.00 28.06 331 GLU A CA 1
ATOM 2694 C C . GLU A 1 334 ? 12.328 17.085 11.924 1.00 25.30 331 GLU A C 1
ATOM 2695 O O . GLU A 1 334 ? 11.465 17.820 11.443 1.00 29.36 331 GLU A O 1
ATOM 2701 N N . GLY A 1 335 ? 12.746 17.176 13.182 1.00 26.04 332 GLY A N 1
ATOM 2702 C CA . GLY A 1 335 ? 12.137 18.074 14.156 1.00 25.58 332 GLY A CA 1
ATOM 2703 C C . GLY A 1 335 ? 11.165 17.430 15.129 1.00 23.97 332 GLY A C 1
ATOM 2704 O O . GLY A 1 335 ? 10.559 18.107 15.960 1.00 30.17 332 GLY A O 1
ATOM 2705 N N . THR A 1 336 ? 11.002 16.117 15.021 1.00 25.33 333 THR A N 1
ATOM 2706 C CA . THR A 1 336 ? 10.246 15.359 16.012 1.00 22.02 333 THR A CA 1
ATOM 2707 C C . THR A 1 336 ? 11.077 14.129 16.364 1.00 17.95 333 THR A C 1
ATOM 2708 O O . THR A 1 336 ? 11.834 13.651 15.536 1.00 21.48 333 THR A O 1
ATOM 2712 N N . PRO A 1 337 ? 10.961 13.648 17.607 1.00 19.19 334 PRO A N 1
ATOM 2713 C CA . PRO A 1 337 ? 11.966 12.728 18.119 1.00 16.09 334 PRO A CA 1
ATOM 2714 C C . PRO A 1 337 ? 11.759 11.305 17.589 1.00 14.40 334 PRO A C 1
ATOM 2715 O O . PRO A 1 337 ? 10.636 10.883 17.358 1.00 17.17 334 PRO A O 1
ATOM 2719 N N . ILE A 1 338 ? 12.858 10.593 17.401 1.00 15.20 335 ILE A N 1
ATOM 2720 C CA . ILE A 1 338 ? 12.808 9.131 17.442 1.00 17.38 335 ILE A CA 1
ATOM 2721 C C . ILE A 1 338 ? 12.779 8.711 18.901 1.00 17.10 335 ILE A C 1
ATOM 2722 O O . ILE A 1 338 ? 13.661 9.088 19.680 1.00 18.52 335 ILE A O 1
ATOM 2727 N N . ASN A 1 339 ? 11.738 7.961 19.264 1.00 16.30 336 ASN A N 1
ATOM 2728 C CA . ASN A 1 339 ? 11.518 7.472 20.630 1.00 19.66 336 ASN A CA 1
ATOM 2729 C C . ASN A 1 339 ? 12.214 6.120 20.895 1.00 15.33 336 ASN A C 1
ATOM 2730 O O . ASN A 1 339 ? 12.654 5.846 22.006 1.00 18.47 336 ASN A O 1
ATOM 2735 N N . ASN A 1 340 ? 12.262 5.260 19.884 1.00 16.65 337 ASN A N 1
ATOM 2736 C CA . ASN A 1 340 ? 12.690 3.857 20.092 1.00 15.01 337 ASN A CA 1
ATOM 2737 C C . ASN A 1 340 ? 13.195 3.321 18.771 1.00 14.05 337 ASN A C 1
ATOM 2738 O O . ASN A 1 340 ? 12.606 3.572 17.714 1.00 16.26 337 ASN A O 1
ATOM 2743 N N . VAL A 1 341 ? 14.286 2.563 18.835 1.00 14.35 338 VAL A N 1
ATOM 2744 C CA . VAL A 1 341 ? 14.732 1.786 17.693 1.00 15.65 338 VAL A CA 1
ATOM 2745 C C . VAL A 1 341 ? 15.018 0.379 18.207 1.00 15.93 338 VAL A C 1
ATOM 2746 O O . VAL A 1 341 ? 15.540 0.206 19.308 1.00 20.45 338 VAL A O 1
ATOM 2750 N N . TYR A 1 342 ? 14.629 -0.611 17.420 1.00 15.30 339 TYR A N 1
ATOM 2751 C CA . TYR A 1 342 ? 14.658 -1.991 17.910 1.00 15.50 339 TYR A CA 1
ATOM 2752 C C . TYR A 1 342 ? 14.965 -2.893 16.723 1.00 13.77 339 TYR A C 1
ATOM 2753 O O . TYR A 1 342 ? 14.260 -2.856 15.721 1.00 14.37 339 TYR A O 1
ATOM 2762 N N . PHE A 1 343 ? 16.018 -3.703 16.843 1.00 16.88 340 PHE A N 1
ATOM 2763 C CA . PHE A 1 343 ? 16.334 -4.669 15.791 1.00 15.28 340 PHE A CA 1
ATOM 2764 C C . PHE A 1 343 ? 15.702 -6.033 16.074 1.00 15.37 340 PHE A C 1
ATOM 2765 O O . PHE A 1 343 ? 15.840 -6.564 17.169 1.00 20.36 340 PHE A O 1
ATOM 2773 N N . ALA A 1 344 ? 15.024 -6.585 15.077 1.00 16.59 341 ALA A N 1
ATOM 2774 C CA . ALA A 1 344 ? 14.540 -7.978 15.166 1.00 18.84 341 ALA A CA 1
ATOM 2775 C C . ALA A 1 344 ? 14.265 -8.528 13.786 1.00 19.55 341 ALA A C 1
ATOM 2776 O O . ALA A 1 344 ? 13.822 -7.807 12.884 1.00 19.32 341 ALA A O 1
ATOM 2778 N N . ALA A 1 345 ? 14.527 -9.825 13.627 1.00 24.45 342 ALA A N 1
ATOM 2779 C CA . ALA A 1 345 ? 14.126 -10.522 12.424 1.00 23.84 342 ALA A CA 1
ATOM 2780 C C . ALA A 1 345 ? 14.596 -9.789 11.176 1.00 24.14 342 ALA A C 1
ATOM 2781 O O . ALA A 1 345 ? 13.839 -9.657 10.207 1.00 24.74 342 ALA A O 1
ATOM 2783 N N . GLY A 1 346 ? 15.844 -9.318 11.197 1.00 22.14 343 GLY A N 1
ATOM 2784 C CA . GLY A 1 346 ? 16.473 -8.774 9.998 1.00 24.77 343 GLY A CA 1
ATOM 2785 C C . GLY A 1 346 ? 15.906 -7.412 9.630 1.00 23.05 343 GLY A C 1
ATOM 2786 O O . GLY A 1 346 ? 16.039 -6.950 8.491 1.00 27.46 343 GLY A O 1
ATOM 2787 N N . ALA A 1 347 ? 15.257 -6.770 10.590 1.00 19.51 344 ALA A N 1
ATOM 2788 C CA . ALA A 1 347 ? 14.578 -5.504 10.320 1.00 17.99 344 ALA A CA 1
ATOM 2789 C C . ALA A 1 347 ? 14.791 -4.538 11.473 1.00 18.82 344 ALA A C 1
ATOM 2790 O O . ALA A 1 347 ? 15.089 -4.951 12.591 1.00 17.00 344 ALA A O 1
ATOM 2792 N N . LEU A 1 348 ? 14.628 -3.247 11.193 1.00 16.94 345 LEU A N 1
ATOM 2793 C CA . LEU A 1 348 ? 14.685 -2.226 12.223 1.00 14.92 345 LEU A CA 1
ATOM 2794 C C . LEU A 1 348 ? 13.278 -1.669 12.450 1.00 13.71 345 LEU A C 1
ATOM 2795 O O . LEU A 1 348 ? 12.600 -1.260 11.506 1.00 18.89 345 LEU A O 1
ATOM 2800 N N . PHE A 1 349 ? 12.840 -1.672 13.698 1.00 13.99 346 PHE A N 1
ATOM 2801 C CA . PHE A 1 349 ? 11.580 -1.050 14.056 1.00 12.77 346 PHE A CA 1
ATOM 2802 C C . PHE A 1 349 ? 11.834 0.300 14.710 1.00 15.32 346 PHE A C 1
ATOM 2803 O O . PHE A 1 349 ? 12.669 0.421 15.596 1.00 14.97 346 PHE A O 1
ATOM 2811 N N . VAL A 1 350 ? 11.105 1.299 14.246 1.00 15.12 347 VAL A N 1
ATOM 2812 C CA . VAL A 1 350 ? 11.375 2.688 14.672 1.00 13.31 347 VAL A CA 1
ATOM 2813 C C . VAL A 1 350 ? 10.071 3.344 15.083 1.00 12.59 347 VAL A C 1
ATOM 2814 O O . VAL A 1 350 ? 9.081 3.270 14.351 1.00 13.84 347 VAL A O 1
ATOM 2818 N N . SER A 1 351 ? 10.071 3.975 16.261 1.00 13.34 348 SER A N 1
ATOM 2819 C CA . SER A 1 351 ? 8.924 4.745 16.721 1.00 13.29 348 SER A CA 1
ATOM 2820 C C . SER A 1 351 ? 9.336 6.211 16.678 1.00 12.22 348 SER A C 1
ATOM 2821 O O . SER A 1 351 ? 10.410 6.550 17.153 1.00 15.12 348 SER A O 1
ATOM 2824 N N . SER A 1 352 ? 8.479 7.038 16.083 1.00 15.51 349 SER A N 1
ATOM 2825 C CA . SER A 1 352 ? 8.806 8.450 15.824 1.00 17.08 349 SER A CA 1
ATOM 2826 C C . SER A 1 352 ? 7.626 9.342 16.185 1.00 15.18 349 SER A C 1
ATOM 2827 O O . SER A 1 352 ? 6.488 9.021 15.903 1.00 16.91 349 SER A O 1
ATOM 2830 N N . GLY A 1 353 ? 7.921 10.489 16.782 1.00 17.39 350 GLY A N 1
ATOM 2831 C CA . GLY A 1 353 ? 6.889 11.491 17.033 1.00 20.22 350 GLY A CA 1
ATOM 2832 C C . GLY A 1 353 ? 5.726 10.979 17.861 1.00 21.64 350 GLY A C 1
ATOM 2833 O O . GLY A 1 353 ? 5.882 10.096 18.717 1.00 22.70 350 GLY A O 1
ATOM 2834 N N . PHE A 1 354 ? 4.545 11.535 17.625 1.00 23.12 351 PHE A N 1
ATOM 2835 C CA . PHE A 1 354 ? 3.396 11.147 18.431 1.00 32.32 351 PHE A CA 1
ATOM 2836 C C . PHE A 1 354 ? 2.735 9.825 18.033 1.00 21.86 351 PHE A C 1
ATOM 2837 O O . PHE A 1 354 ? 1.995 9.248 18.825 1.00 25.26 351 PHE A O 1
ATOM 2845 N N . ASP A 1 355 ? 2.997 9.339 16.821 1.00 20.95 352 ASP A N 1
ATOM 2846 C CA . ASP A 1 355 ? 2.199 8.232 16.296 1.00 21.20 352 ASP A CA 1
ATOM 2847 C C . ASP A 1 355 ? 2.728 7.528 15.047 1.00 16.96 352 ASP A C 1
ATOM 2848 O O . ASP A 1 355 ? 1.957 6.938 14.293 1.00 22.78 352 ASP A O 1
ATOM 2853 N N . THR A 1 356 ? 4.032 7.586 14.821 1.00 17.57 353 THR A N 1
ATOM 2854 C CA . THR A 1 356 ? 4.615 6.893 13.679 1.00 16.94 353 THR A CA 1
ATOM 2855 C C . THR A 1 356 ? 5.356 5.640 14.144 1.00 15.00 353 THR A C 1
ATOM 2856 O O . THR A 1 356 ? 6.163 5.693 15.061 1.00 16.47 353 THR A O 1
ATOM 2860 N N . SER A 1 357 ? 5.067 4.512 13.494 1.00 15.14 354 SER A N 1
ATOM 2861 C CA . SER A 1 357 ? 5.773 3.268 13.774 1.00 13.18 354 SER A CA 1
ATOM 2862 C C . SER A 1 357 ? 6.138 2.616 12.439 1.00 12.32 354 SER A C 1
ATOM 2863 O O . SER A 1 357 ? 5.269 2.382 11.597 1.00 14.81 354 SER A O 1
ATOM 2866 N N . ILE A 1 358 ? 7.427 2.363 12.241 1.00 14.44 355 ILE A N 1
ATOM 2867 C CA . ILE A 1 358 ? 7.951 1.959 10.940 1.00 13.73 355 ILE A CA 1
ATOM 2868 C C . ILE A 1 358 ? 8.757 0.676 11.079 1.00 14.85 355 ILE A C 1
ATOM 2869 O O . ILE A 1 358 ? 9.491 0.506 12.046 1.00 17.38 355 ILE A O 1
ATOM 2874 N N . LYS A 1 359 ? 8.601 -0.229 10.118 1.00 14.80 356 LYS A N 1
ATOM 2875 C CA . LYS A 1 359 ? 9.547 -1.331 9.938 1.00 15.27 356 LYS A CA 1
ATOM 2876 C C . LYS A 1 359 ? 10.388 -1.062 8.705 1.00 14.61 356 LYS A C 1
ATOM 2877 O O . LYS A 1 359 ? 9.857 -0.912 7.602 1.00 18.81 356 LYS A O 1
ATOM 2883 N N . LEU A 1 360 ? 11.702 -0.989 8.907 1.00 16.73 357 LEU A N 1
ATOM 2884 C CA . LEU A 1 360 ? 12.658 -0.831 7.820 1.00 15.90 357 LEU A CA 1
ATOM 2885 C C . LEU A 1 360 ? 13.402 -2.138 7.588 1.00 16.01 357 LEU A C 1
ATOM 2886 O O . LEU A 1 360 ? 14.041 -2.666 8.497 1.00 21.20 357 LEU A O 1
ATOM 2891 N N . ASP A 1 361 ? 13.302 -2.670 6.375 1.00 18.74 358 ASP A N 1
ATOM 2892 C CA . ASP A 1 361 ? 14.040 -3.873 6.053 1.00 22.26 358 ASP A CA 1
ATOM 2893 C C . ASP A 1 361 ? 15.523 -3.562 5.929 1.00 22.97 358 ASP A C 1
ATOM 2894 O O . ASP A 1 361 ? 15.922 -2.508 5.425 1.00 23.73 358 ASP A O 1
ATOM 2899 N N . ILE A 1 362 ? 16.341 -4.481 6.418 1.00 22.29 359 ILE A N 1
ATOM 2900 C CA . ILE A 1 362 ? 17.782 -4.374 6.275 1.00 26.27 359 ILE A CA 1
ATOM 2901 C C . ILE A 1 362 ? 18.223 -5.489 5.342 1.00 31.71 359 ILE A C 1
ATOM 2902 O O . ILE A 1 362 ? 17.965 -6.668 5.603 1.00 33.27 359 ILE A O 1
ATOM 2907 N N . ILE A 1 363 ? 18.841 -5.116 4.227 1.00 33.39 360 ILE A N 1
ATOM 2908 C CA . ILE A 1 363 ? 19.364 -6.109 3.298 1.00 38.34 360 ILE A CA 1
ATOM 2909 C C . ILE A 1 363 ? 20.876 -6.164 3.379 1.00 34.90 360 ILE A C 1
ATOM 2910 O O . ILE A 1 363 ? 21.546 -5.134 3.425 1.00 36.20 360 ILE A O 1
ATOM 2915 N N . SER A 1 364 ? 21.420 -7.372 3.398 1.00 37.30 361 SER A N 1
ATOM 2916 C CA . SER A 1 364 ? 22.865 -7.516 3.335 1.00 37.43 361 SER A CA 1
ATOM 2917 C C . SER A 1 364 ? 23.275 -8.532 2.284 1.00 32.87 361 SER A C 1
ATOM 2918 O O . SER A 1 364 ? 22.460 -9.340 1.832 1.00 42.62 361 SER A O 1
ATOM 2921 N N . ASP A 1 365 ? 24.535 -8.468 1.871 1.00 35.80 362 ASP A N 1
ATOM 2922 C CA . ASP A 1 365 ? 25.055 -9.418 0.906 1.00 34.64 362 ASP A CA 1
ATOM 2923 C C . ASP A 1 365 ? 25.380 -10.724 1.621 1.00 35.55 362 ASP A C 1
ATOM 2924 O O . ASP A 1 365 ? 25.313 -10.789 2.857 1.00 31.16 362 ASP A O 1
ATOM 2929 N N . PRO A 1 366 ? 25.715 -11.772 0.847 1.00 33.66 363 PRO A N 1
ATOM 2930 C CA . PRO A 1 366 ? 25.865 -13.122 1.379 1.00 40.93 363 PRO A CA 1
ATOM 2931 C C . PRO A 1 366 ? 26.842 -13.188 2.553 1.00 40.54 363 PRO A C 1
ATOM 2932 O O . PRO A 1 366 ? 26.799 -14.137 3.340 1.00 38.93 363 PRO A O 1
ATOM 2936 N N . GLU A 1 367 ? 27.716 -12.191 2.672 1.00 31.36 364 GLU A N 1
ATOM 2937 C CA . GLU A 1 367 ? 28.707 -12.201 3.743 1.00 30.28 364 GLU A CA 1
ATOM 2938 C C . GLU A 1 367 ? 28.239 -11.438 4.972 1.00 35.18 364 GLU A C 1
ATOM 2939 O O . GLU A 1 367 ? 29.009 -11.224 5.914 1.00 33.49 364 GLU A O 1
ATOM 2945 N N . SER A 1 368 ? 26.967 -11.040 4.960 1.00 33.88 365 SER A N 1
ATOM 2946 C CA . SER A 1 368 ? 26.448 -10.084 5.934 1.00 34.86 365 SER A CA 1
ATOM 2947 C C . SER A 1 368 ? 27.242 -8.780 5.885 1.00 37.54 365 SER A C 1
ATOM 2948 O O . SER A 1 368 ? 27.122 -7.920 6.766 1.00 45.01 365 SER A O 1
ATOM 2951 N N . GLU A 1 369 ? 28.043 -8.648 4.833 1.00 39.36 366 GLU A N 1
ATOM 2952 C CA . GLU A 1 369 ? 28.839 -7.457 4.608 1.00 34.21 366 GLU A CA 1
ATOM 2953 C C . GLU A 1 369 ? 27.963 -6.217 4.706 1.00 43.17 366 GLU A C 1
ATOM 2954 O O . GLU A 1 369 ? 27.237 -5.874 3.769 1.00 44.18 366 GLU A O 1
ATOM 2960 N N . ARG A 1 370 ? 28.028 -5.562 5.859 1.00 38.52 367 ARG A N 1
ATOM 2961 C CA . ARG A 1 370 ? 27.408 -4.257 6.050 1.00 39.52 367 ARG A CA 1
ATOM 2962 C C . ARG A 1 370 ? 25.917 -4.285 5.748 1.00 34.52 367 ARG A C 1
ATOM 2963 O O . ARG A 1 370 ? 25.509 -4.296 4.583 1.00 40.87 367 ARG A O 1
ATOM 2971 N N . PRO A 1 371 ? 25.094 -4.292 6.804 1.00 36.30 368 PRO A N 1
ATOM 2972 C CA . PRO A 1 371 ? 23.650 -4.212 6.625 1.00 26.97 368 PRO A CA 1
ATOM 2973 C C . PRO A 1 371 ? 23.256 -2.870 6.020 1.00 30.86 368 PRO A C 1
ATOM 2974 O O . PRO A 1 371 ? 23.887 -1.856 6.317 1.00 37.59 368 PRO A O 1
ATOM 2978 N N . ALA A 1 372 ? 22.224 -2.871 5.183 1.00 36.76 369 ALA A N 1
ATOM 2979 C CA . ALA A 1 372 ? 21.818 -1.683 4.433 1.00 29.61 369 ALA A CA 1
ATOM 2980 C C . ALA A 1 372 ? 20.318 -1.438 4.545 1.00 26.72 369 ALA A C 1
ATOM 2981 O O . ALA A 1 372 ? 19.518 -2.315 4.218 1.00 31.69 369 ALA A O 1
ATOM 2983 N N . ILE A 1 373 ? 19.936 -0.239 4.987 1.00 30.39 370 ILE A N 1
ATOM 2984 C CA . ILE A 1 373 ? 18.534 0.042 5.290 1.00 28.10 370 ILE A CA 1
ATOM 2985 C C . ILE A 1 373 ? 17.744 0.321 4.014 1.00 27.78 370 ILE A C 1
ATOM 2986 O O . ILE A 1 373 ? 18.109 1.196 3.225 1.00 29.01 370 ILE A O 1
ATOM 2991 N N . GLU A 1 374 ? 16.661 -0.426 3.811 1.00 23.63 371 GLU A N 1
ATOM 2992 C CA . GLU A 1 374 ? 15.805 -0.223 2.642 1.00 24.75 371 GLU A CA 1
ATOM 2993 C C . GLU A 1 374 ? 14.868 0.980 2.811 1.00 24.70 371 GLU A C 1
ATOM 2994 O O . GLU A 1 374 ? 13.669 0.832 3.059 1.00 23.87 371 GLU A O 1
ATOM 3000 N N . PHE A 1 375 ? 15.433 2.174 2.679 1.00 24.89 372 PHE A N 1
ATOM 3001 C CA . PHE A 1 375 ? 14.783 3.384 3.171 1.00 23.92 372 PHE A CA 1
ATOM 3002 C C . PHE A 1 375 ? 13.650 3.854 2.266 1.00 26.92 372 PHE A C 1
ATOM 3003 O O . PHE A 1 375 ? 12.766 4.597 2.702 1.00 26.00 372 PHE A O 1
ATOM 3011 N N . GLU A 1 376 ? 13.677 3.419 1.010 1.00 26.65 373 GLU A N 1
ATOM 3012 C CA . GLU A 1 376 ? 12.671 3.833 0.033 1.00 26.95 373 GLU A CA 1
ATOM 3013 C C . GLU A 1 376 ? 11.386 3.001 0.070 1.00 31.31 373 GLU A C 1
ATOM 3014 O O . GLU A 1 376 ? 10.401 3.336 -0.595 1.00 32.25 373 GLU A O 1
ATOM 3020 N N . THR A 1 377 ? 11.391 1.919 0.842 1.00 26.05 374 THR A N 1
ATOM 3021 C CA . THR A 1 377 ? 10.222 1.047 0.915 1.00 31.29 374 THR A CA 1
ATOM 3022 C C . THR A 1 377 ? 9.839 0.717 2.351 1.00 27.44 374 THR A C 1
ATOM 3023 O O . THR A 1 377 ? 9.793 -0.445 2.732 1.00 28.48 374 THR A O 1
ATOM 3027 N N . PRO A 1 378 ? 9.556 1.747 3.153 1.00 26.41 375 PRO A N 1
ATOM 3028 C CA . PRO A 1 378 ? 9.205 1.516 4.545 1.00 23.56 375 PRO A CA 1
ATOM 3029 C C . PRO A 1 378 ? 7.847 0.838 4.679 1.00 21.80 375 PRO A C 1
ATOM 3030 O O . PRO A 1 378 ? 6.958 1.060 3.858 1.00 24.31 375 PRO A O 1
ATOM 3034 N N . THR A 1 379 ? 7.696 0.024 5.718 1.00 19.87 376 THR A N 1
ATOM 3035 C CA . THR A 1 379 ? 6.397 -0.519 6.091 1.00 19.23 376 THR A CA 1
ATOM 3036 C C . THR A 1 379 ? 5.883 0.153 7.357 1.00 15.22 376 THR A C 1
ATOM 3037 O O . THR A 1 379 ? 6.589 0.245 8.370 1.00 19.54 376 THR A O 1
ATOM 3041 N N . PHE A 1 380 ? 4.644 0.612 7.306 1.00 15.21 377 PHE A N 1
ATOM 3042 C CA . PHE A 1 380 ? 4.058 1.289 8.438 1.00 13.09 377 PHE A CA 1
ATOM 3043 C C . PHE A 1 380 ? 3.136 0.349 9.189 1.00 14.84 377 PHE A C 1
ATOM 3044 O O . PHE A 1 380 ? 2.287 -0.312 8.595 1.00 15.75 377 PHE A O 1
ATOM 3052 N N . LEU A 1 381 ? 3.347 0.276 10.495 1.00 12.91 378 LEU A N 1
ATOM 3053 C CA . LEU A 1 381 ? 2.510 -0.523 11.370 1.00 12.25 378 LEU A CA 1
ATOM 3054 C C . LEU A 1 381 ? 1.292 0.309 11.769 1.00 13.31 378 LEU A C 1
ATOM 3055 O O . LEU A 1 381 ? 1.391 1.263 12.559 1.00 15.21 378 LEU A O 1
ATOM 3060 N N . VAL A 1 382 ? 0.154 -0.018 11.168 1.00 15.09 379 VAL A N 1
ATOM 3061 C CA . VAL A 1 382 ? -1.033 0.851 11.224 1.00 13.87 379 VAL A CA 1
ATOM 3062 C C . VAL A 1 382 ? -1.688 0.839 12.604 1.00 14.53 379 VAL A C 1
ATOM 3063 O O . VAL A 1 382 ? -2.034 -0.213 13.151 1.00 17.17 379 VAL A O 1
ATOM 3067 N N . SER A 1 383 ? -1.882 2.027 13.159 1.00 16.22 380 SER A N 1
ATOM 3068 C CA . SER A 1 383 ? -2.586 2.158 14.422 1.00 17.08 380 SER A CA 1
ATOM 3069 C C . SER A 1 383 ? -3.513 3.360 14.364 1.00 17.67 380 SER A C 1
ATOM 3070 O O . SER A 1 383 ? -3.542 4.084 13.367 1.00 19.78 380 SER A O 1
ATOM 3073 N N . ASN A 1 384 ? -4.276 3.565 15.431 1.00 20.35 381 ASN A N 1
ATOM 3074 C CA . ASN A 1 384 ? -5.212 4.677 15.491 1.00 21.71 381 ASN A CA 1
ATOM 3075 C C . ASN A 1 384 ? -4.512 5.865 16.131 1.00 21.77 381 ASN A C 1
ATOM 3076 O O . ASN A 1 384 ? -4.823 6.249 17.258 1.00 24.01 381 ASN A O 1
ATOM 3081 N N . ASP A 1 385 ? -3.546 6.419 15.402 1.00 23.45 382 ASP A N 1
ATOM 3082 C CA . ASP A 1 385 ? -2.646 7.435 15.924 1.00 22.60 382 ASP A CA 1
ATOM 3083 C C . ASP A 1 385 ? -2.104 7.119 17.312 1.00 20.34 382 ASP A C 1
ATOM 3084 O O . ASP A 1 385 ? -2.064 7.979 18.180 1.00 24.28 382 ASP A O 1
ATOM 3089 N N . ASP A 1 386 ? -1.659 5.883 17.512 1.00 18.72 383 ASP A N 1
ATOM 3090 C CA . ASP A 1 386 ? -1.119 5.482 18.797 1.00 15.61 383 ASP A CA 1
ATOM 3091 C C . ASP A 1 386 ? 0.382 5.733 18.887 1.00 16.48 383 ASP A C 1
ATOM 3092 O O . ASP A 1 386 ? 1.118 5.578 17.906 1.00 21.62 383 ASP A O 1
ATOM 3097 N N . ALA A 1 387 ? 0.829 6.117 20.076 1.00 18.70 384 ALA A N 1
ATOM 3098 C CA . ALA A 1 387 ? 2.249 6.305 20.341 1.00 20.73 384 ALA A CA 1
ATOM 3099 C C . ALA A 1 387 ? 2.858 4.984 20.797 1.00 17.95 384 ALA A C 1
ATOM 3100 O O . ALA A 1 387 ? 2.380 4.392 21.762 1.00 20.50 384 ALA A O 1
ATOM 3102 N N . VAL A 1 388 ? 3.907 4.535 20.103 1.00 17.13 385 VAL A N 1
ATOM 3103 C CA . VAL A 1 388 ? 4.679 3.374 20.533 1.00 16.05 385 VAL A CA 1
ATOM 3104 C C . VAL A 1 388 ? 5.741 3.709 21.580 1.00 14.14 385 VAL A C 1
ATOM 3105 O O . VAL A 1 388 ? 6.667 4.496 21.319 1.00 17.78 385 VAL A O 1
ATOM 3109 N N . SER A 1 389 ? 5.610 3.114 22.767 1.00 15.63 386 SER A N 1
ATOM 3110 C CA . SER A 1 389 ? 6.630 3.237 23.807 1.00 15.52 386 SER A CA 1
ATOM 3111 C C . SER A 1 389 ? 7.762 2.219 23.621 1.00 14.18 386 SER A C 1
ATOM 3112 O O . SER A 1 389 ? 8.922 2.513 23.845 1.00 18.24 386 SER A O 1
ATOM 3115 N N . GLN A 1 390 ? 7.408 1.001 23.219 1.00 13.62 387 GLN A N 1
ATOM 3116 C CA A GLN A 1 390 ? 8.396 -0.065 23.122 0.50 14.99 387 GLN A CA 1
ATOM 3117 C CA B GLN A 1 390 ? 8.384 -0.085 23.154 0.50 15.93 387 GLN A CA 1
ATOM 3118 C C . GLN A 1 390 ? 7.910 -1.136 22.146 1.00 14.41 387 GLN A C 1
ATOM 3119 O O . GLN A 1 390 ? 6.705 -1.355 22.003 1.00 14.90 387 GLN A O 1
ATOM 3130 N N . PHE A 1 391 ? 8.860 -1.763 21.453 1.00 14.18 388 PHE A N 1
ATOM 3131 C CA . PHE A 1 391 ? 8.605 -2.947 20.610 1.00 15.35 388 PHE A CA 1
ATOM 3132 C C . PHE A 1 391 ? 9.083 -4.213 21.296 1.00 15.93 388 PHE A C 1
ATOM 3133 O O . PHE A 1 391 ? 9.950 -4.190 22.163 1.00 17.18 388 PHE A O 1
ATOM 3141 N N . CYS A 1 392 ? 8.542 -5.336 20.844 1.00 14.20 389 CYS A N 1
ATOM 3142 C CA . CYS A 1 392 ? 8.987 -6.640 21.348 1.00 17.59 389 CYS A CA 1
ATOM 3143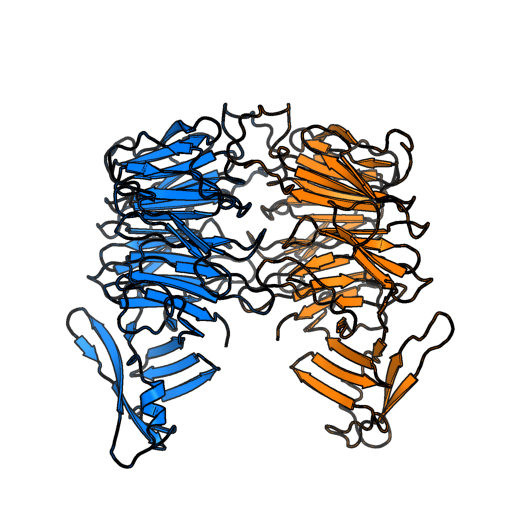 C C . CYS A 1 392 ? 8.794 -7.666 20.240 1.00 16.53 389 CYS A C 1
ATOM 3144 O O . CYS A 1 392 ? 7.714 -7.747 19.650 1.00 17.98 389 CYS A O 1
ATOM 3147 N N . TYR A 1 393 ? 9.837 -8.440 19.948 1.00 16.41 390 TYR A N 1
ATOM 3148 C CA . TYR A 1 393 ? 9.749 -9.470 18.921 1.00 16.32 390 TYR A CA 1
ATOM 3149 C C . TYR A 1 393 ? 9.161 -10.738 19.535 1.00 15.26 390 TYR A C 1
ATOM 3150 O O . TYR A 1 393 ? 9.581 -11.175 20.614 1.00 21.54 390 TYR A O 1
ATOM 3159 N N . VAL A 1 394 ? 8.197 -11.332 18.843 1.00 13.90 391 VAL A N 1
ATOM 3160 C CA . VAL A 1 394 ? 7.578 -12.572 19.315 1.00 17.51 391 VAL A CA 1
ATOM 3161 C C . VAL A 1 394 ? 7.844 -13.677 18.300 1.00 17.08 391 VAL A C 1
ATOM 3162 O O . VAL A 1 394 ? 7.346 -13.645 17.173 1.00 18.64 391 VAL A O 1
ATOM 3166 N N . SER A 1 395 ? 8.650 -14.654 18.700 1.00 23.09 392 SER A N 1
ATOM 3167 C CA . SER A 1 395 ? 9.006 -15.745 17.801 1.00 21.78 392 SER A CA 1
ATOM 3168 C C . SER A 1 395 ? 7.796 -16.642 17.575 1.00 25.59 392 SER A C 1
ATOM 3169 O O . SER A 1 395 ? 6.927 -16.770 18.440 1.00 29.79 392 SER A O 1
ATOM 3172 N N . ASP A 1 396 ? 7.733 -17.258 16.403 1.00 31.09 393 ASP A N 1
ATOM 3173 C CA . ASP A 1 396 ? 6.690 -18.236 16.131 1.00 30.42 393 ASP A CA 1
ATOM 3174 C C . ASP A 1 396 ? 7.298 -19.425 15.404 1.00 35.89 393 ASP A C 1
ATOM 3175 O O . ASP A 1 396 ? 8.153 -19.255 14.536 1.00 39.87 393 ASP A O 1
ATOM 3180 N N . ASP A 1 397 ? 6.862 -20.627 15.770 1.00 32.29 394 ASP A N 1
ATOM 3181 C CA . ASP A 1 397 ? 7.336 -21.844 15.112 1.00 39.15 394 ASP A CA 1
ATOM 3182 C C . ASP A 1 397 ? 6.739 -21.976 13.717 1.00 41.10 394 ASP A C 1
ATOM 3183 O O . ASP A 1 397 ? 7.262 -22.710 12.882 1.00 39.60 394 ASP A O 1
ATOM 3188 N N . GLU A 1 398 ? 5.654 -21.243 13.472 1.00 44.09 395 GLU A N 1
ATOM 3189 C CA A GLU A 1 398 ? 4.856 -21.435 12.265 0.50 64.03 395 GLU A CA 1
ATOM 3190 C CA B GLU A 1 398 ? 4.840 -21.423 12.273 0.50 63.36 395 GLU A CA 1
ATOM 3191 C C . GLU A 1 398 ? 5.074 -20.318 11.243 1.00 36.66 395 GLU A C 1
ATOM 3192 O O . GLU A 1 398 ? 4.566 -20.384 10.125 1.00 40.97 395 GLU A O 1
ATOM 3203 N N . SER A 1 399 ? 5.839 -19.298 11.629 1.00 41.59 396 SER A N 1
ATOM 3204 C CA . SER A 1 399 ? 6.161 -18.178 10.736 1.00 37.57 396 SER A CA 1
ATOM 3205 C C . SER A 1 399 ? 7.461 -17.502 11.173 1.00 47.36 396 SER A C 1
ATOM 3206 O O . SER A 1 399 ? 8.118 -17.961 12.115 1.00 36.13 396 SER A O 1
ATOM 3209 N N . ASN A 1 400 ? 7.827 -16.413 10.495 1.00 45.53 397 ASN A N 1
ATOM 3210 C CA . ASN A 1 400 ? 8.977 -15.604 10.905 1.00 43.94 397 ASN A CA 1
ATOM 3211 C C . ASN A 1 400 ? 8.662 -14.677 12.075 1.00 39.20 397 ASN A C 1
ATOM 3212 O O . ASN A 1 400 ? 9.493 -13.854 12.484 1.00 38.07 397 ASN A O 1
ATOM 3217 N N . GLY A 1 401 ? 7.463 -14.823 12.627 1.00 29.49 398 GLY A N 1
ATOM 3218 C CA . GLY A 1 401 ? 7.164 -14.226 13.920 1.00 23.86 398 GLY A CA 1
ATOM 3219 C C . GLY A 1 401 ? 6.320 -12.975 13.794 1.00 19.28 398 GLY A C 1
ATOM 3220 O O . GLY A 1 401 ? 5.755 -12.694 12.731 1.00 21.33 398 GLY A O 1
ATOM 3221 N N . GLU A 1 402 ? 6.237 -12.246 14.903 1.00 19.82 399 GLU A N 1
ATOM 3222 C CA . GLU A 1 402 ? 5.400 -11.066 15.011 1.00 16.82 399 GLU A CA 1
ATOM 3223 C C . GLU A 1 402 ? 6.169 -9.978 15.736 1.00 15.08 399 GLU A C 1
ATOM 3224 O O . GLU A 1 402 ? 7.211 -10.218 16.346 1.00 18.40 399 GLU A O 1
ATOM 3230 N N . VAL A 1 403 ? 5.635 -8.767 15.687 1.00 17.09 400 VAL A N 1
ATOM 3231 C CA . VAL A 1 403 ? 6.139 -7.728 16.571 1.00 16.77 400 VAL A CA 1
ATOM 3232 C C . VAL A 1 403 ? 4.979 -7.200 17.389 1.00 15.05 400 VAL A C 1
ATOM 3233 O O . VAL A 1 403 ? 3.872 -7.014 16.870 1.00 16.74 400 VAL A O 1
ATOM 3237 N N . LEU A 1 404 ? 5.229 -7.027 18.679 1.00 15.48 401 LEU A N 1
ATOM 3238 C CA . LEU A 1 404 ? 4.259 -6.448 19.605 1.00 15.04 401 LEU A CA 1
ATOM 3239 C C . LEU A 1 404 ? 4.659 -5.003 19.918 1.00 14.25 401 LEU A C 1
ATOM 3240 O O . LEU A 1 404 ? 5.814 -4.725 20.276 1.00 17.37 401 LEU A O 1
ATOM 3245 N N . GLU A 1 405 ? 3.709 -4.090 19.763 1.00 14.97 402 GLU A N 1
ATOM 3246 C CA . GLU A 1 405 ? 3.911 -2.687 20.180 1.00 16.15 402 GLU A CA 1
ATOM 3247 C C . GLU A 1 405 ? 3.057 -2.393 21.402 1.00 13.51 402 GLU A C 1
ATOM 3248 O O . GLU A 1 405 ? 1.899 -2.830 21.482 1.00 16.94 402 GLU A O 1
ATOM 3254 N N . VAL A 1 406 ? 3.606 -1.652 22.355 1.00 13.32 403 VAL A N 1
ATOM 3255 C CA . VAL A 1 406 ? 2.798 -1.131 23.439 1.00 13.19 403 VAL A CA 1
ATOM 3256 C C . VAL A 1 406 ? 2.952 0.384 23.583 1.00 13.62 403 VAL A C 1
ATOM 3257 O O . VAL A 1 406 ? 3.946 0.958 23.173 1.00 14.66 403 VAL A O 1
ATOM 3261 N N . GLY A 1 407 ? 1.954 1.008 24.180 1.00 15.76 404 GLY A N 1
ATOM 3262 C CA . GLY A 1 407 ? 2.060 2.434 24.483 1.00 15.30 404 GLY A CA 1
ATOM 3263 C C . GLY A 1 407 ? 0.936 2.943 25.346 1.00 15.11 404 GLY A C 1
ATOM 3264 O O . GLY A 1 407 ? 0.141 2.179 25.893 1.00 15.87 404 GLY A O 1
ATOM 3265 N N . LYS A 1 408 ? 0.845 4.261 25.441 1.00 18.32 405 LYS A N 1
ATOM 3266 C CA . LYS A 1 408 ? -0.175 4.879 26.267 1.00 18.01 405 LYS A CA 1
ATOM 3267 C C . LYS A 1 408 ? -1.588 4.623 25.742 1.00 17.91 405 LYS A C 1
ATOM 3268 O O . LYS A 1 408 ? -1.778 4.138 24.619 1.00 17.28 405 LYS A O 1
ATOM 3274 N N . ASN A 1 409 ? -2.578 4.964 26.562 1.00 21.01 406 ASN A N 1
ATOM 3275 C CA . ASN A 1 409 ? -3.980 4.762 26.206 1.00 20.21 406 ASN A CA 1
ATOM 3276 C C . ASN A 1 409 ? -4.295 3.309 25.889 1.00 18.50 406 ASN A C 1
ATOM 3277 O O . ASN A 1 409 ? -5.000 3.005 24.920 1.00 19.15 406 ASN A O 1
ATOM 3282 N N . ASN A 1 410 ? -3.772 2.428 26.731 1.00 18.09 407 ASN A N 1
ATOM 3283 C CA . ASN A 1 410 ? -4.057 0.993 26.662 1.00 17.25 407 ASN A CA 1
ATOM 3284 C C . ASN A 1 410 ? -3.756 0.450 25.276 1.00 14.73 407 ASN A C 1
ATOM 3285 O O . ASN A 1 410 ? -4.571 -0.275 24.692 1.00 18.54 407 ASN A O 1
ATOM 3290 N N . PHE A 1 411 ? -2.583 0.792 24.748 1.00 15.78 408 PHE A N 1
ATOM 3291 C CA . PHE A 1 411 ? -2.199 0.352 23.411 1.00 16.13 408 PHE A CA 1
ATOM 3292 C C . PHE A 1 411 ? -1.316 -0.876 23.513 1.00 14.47 408 PHE A C 1
ATOM 3293 O O . PHE A 1 411 ? -0.264 -0.840 24.131 1.00 16.87 408 PHE A O 1
ATOM 3301 N N . CYS A 1 412 ? -1.763 -1.968 22.912 1.00 16.17 409 CYS A N 1
ATOM 3302 C CA . CYS A 1 412 ? -0.983 -3.198 22.901 1.00 18.44 409 CYS A CA 1
ATOM 3303 C C . CYS A 1 412 ? -1.421 -3.992 21.673 1.00 21.01 409 CYS A C 1
ATOM 3304 O O . CYS A 1 412 ? -2.537 -4.536 21.619 1.00 20.87 409 CYS A O 1
ATOM 3307 N N . ALA A 1 413 ? -0.559 -3.999 20.660 1.00 19.41 410 ALA A N 1
ATOM 3308 C CA . ALA A 1 413 ? -0.963 -4.398 19.318 1.00 19.43 410 ALA A CA 1
ATOM 3309 C C . ALA A 1 413 ? 0.058 -5.323 18.704 1.00 15.10 410 ALA A C 1
ATOM 3310 O O . ALA A 1 413 ? 1.257 -5.061 18.762 1.00 15.62 410 ALA A O 1
ATOM 3312 N N . LEU A 1 414 ? -0.428 -6.417 18.125 1.00 19.56 411 LEU A N 1
ATOM 3313 C CA . LEU A 1 414 ? 0.431 -7.442 17.549 1.00 16.13 411 LEU A CA 1
ATOM 3314 C C . LEU A 1 414 ? 0.321 -7.412 16.022 1.00 15.99 411 LEU A C 1
ATOM 3315 O O . LEU A 1 414 ? -0.786 -7.311 15.477 1.00 17.82 411 LEU A O 1
ATOM 3320 N N . TYR A 1 415 ? 1.470 -7.482 15.351 1.00 16.46 412 TYR A N 1
ATOM 3321 C CA . TYR A 1 415 ? 1.551 -7.427 13.891 1.00 15.45 412 TYR A CA 1
ATOM 3322 C C . TYR A 1 415 ? 2.295 -8.643 13.361 1.00 16.10 412 TYR A C 1
ATOM 3323 O O . TYR A 1 415 ? 3.292 -9.047 13.934 1.00 18.53 412 TYR A O 1
ATOM 3332 N N . ASN A 1 416 ? 1.839 -9.192 12.246 1.00 19.14 413 ASN A N 1
ATOM 3333 C CA . ASN A 1 416 ? 2.584 -10.255 11.566 1.00 21.12 413 ASN A CA 1
ATOM 3334 C C . ASN A 1 416 ? 3.744 -9.683 10.755 1.00 22.87 413 ASN A C 1
ATOM 3335 O O . ASN A 1 416 ? 3.650 -8.583 10.207 1.00 27.38 413 ASN A O 1
ATOM 3340 N N . LEU A 1 417 ? 4.844 -10.417 10.679 1.00 22.17 414 LEU A N 1
ATOM 3341 C CA . LEU A 1 417 ? 6.001 -9.979 9.906 1.00 25.78 414 LEU A CA 1
ATOM 3342 C C . LEU A 1 417 ? 6.131 -10.726 8.584 1.00 33.87 414 LEU A C 1
ATOM 3343 O O . LEU A 1 417 ? 7.159 -10.646 7.910 1.00 42.00 414 LEU A O 1
ATOM 3348 N N . SER A 1 418 ? 5.081 -11.444 8.216 1.00 36.73 415 SER A N 1
ATOM 3349 C CA . SER A 1 418 ? 4.984 -12.046 6.895 1.00 53.16 415 SER A CA 1
ATOM 3350 C C . SER A 1 418 ? 3.534 -11.995 6.434 1.00 49.89 415 SER A C 1
ATOM 3351 O O . SER A 1 418 ? 2.630 -11.898 7.260 1.00 55.51 415 SER A O 1
ATOM 3354 N N . ASN A 1 419 ? 3.315 -12.060 5.122 1.00 65.35 416 ASN A N 1
ATOM 3355 C CA . ASN A 1 419 ? 1.967 -11.930 4.556 1.00 50.91 416 ASN A CA 1
ATOM 3356 C C . ASN A 1 419 ? 1.362 -13.245 4.078 1.00 83.79 416 ASN A C 1
ATOM 3357 O O . ASN A 1 419 ? 0.246 -13.269 3.550 1.00 64.19 416 ASN A O 1
ATOM 3362 N N . MET B 1 4 ? -0.466 -47.872 25.284 1.00 47.58 1 MET B N 1
ATOM 3363 C CA . MET B 1 4 ? 0.238 -46.578 25.058 1.00 49.13 1 MET B CA 1
ATOM 3364 C C . MET B 1 4 ? 0.841 -46.492 23.660 1.00 43.33 1 MET B C 1
ATOM 3365 O O . MET B 1 4 ? 0.796 -45.443 23.021 1.00 50.38 1 MET B O 1
ATOM 3370 N N . THR B 1 5 ? 1.414 -47.593 23.188 1.00 38.96 2 THR B N 1
ATOM 3371 C CA . THR B 1 5 ? 2.244 -47.545 21.991 1.00 34.44 2 THR B CA 1
ATOM 3372 C C . THR B 1 5 ? 1.404 -47.293 20.745 1.00 35.17 2 THR B C 1
ATOM 3373 O O . THR B 1 5 ? 0.450 -48.019 20.467 1.00 36.86 2 THR B O 1
ATOM 3377 N N . LYS B 1 6 ? 1.753 -46.245 20.006 1.00 30.40 3 LYS B N 1
ATOM 3378 C CA . LYS B 1 6 ? 1.100 -45.969 18.744 1.00 26.76 3 LYS B CA 1
ATOM 3379 C C . LYS B 1 6 ? 2.058 -46.257 17.600 1.00 26.24 3 LYS B C 1
ATOM 3380 O O . LYS B 1 6 ? 3.266 -46.360 17.797 1.00 32.67 3 LYS B O 1
ATOM 3386 N N . THR B 1 7 ? 1.516 -46.402 16.401 1.00 26.69 4 THR B N 1
ATOM 3387 C CA . THR B 1 7 ? 2.344 -46.637 15.234 1.00 25.75 4 THR B CA 1
ATOM 3388 C C . THR B 1 7 ? 2.292 -45.449 14.296 1.00 26.90 4 THR B C 1
ATOM 3389 O O . THR B 1 7 ? 1.214 -44.975 13.940 1.00 29.13 4 THR B O 1
ATOM 3393 N N . ILE B 1 8 ? 3.464 -44.962 13.902 1.00 20.51 5 ILE B N 1
ATOM 3394 C CA . ILE B 1 8 ? 3.547 -43.984 12.832 1.00 22.89 5 ILE B CA 1
ATOM 3395 C C . ILE B 1 8 ? 3.674 -44.681 11.481 1.00 22.53 5 ILE B C 1
ATOM 3396 O O . ILE B 1 8 ? 4.636 -45.418 11.245 1.00 24.43 5 ILE B O 1
ATOM 3401 N N . THR B 1 9 ? 2.691 -44.464 10.607 1.00 19.05 6 THR B N 1
ATOM 3402 C CA . THR B 1 9 ? 2.671 -45.121 9.304 1.00 17.23 6 THR B CA 1
ATOM 3403 C C . THR B 1 9 ? 3.552 -44.373 8.322 1.00 19.00 6 THR B C 1
ATOM 3404 O O . THR B 1 9 ? 3.345 -43.180 8.076 1.00 22.00 6 THR B O 1
ATOM 3408 N N . VAL B 1 10 ? 4.542 -45.073 7.783 1.00 17.24 7 VAL B N 1
ATOM 3409 C CA . VAL B 1 10 ? 5.571 -44.456 6.961 1.00 16.43 7 VAL B CA 1
ATOM 3410 C C . VAL B 1 10 ? 5.222 -44.618 5.489 1.00 20.41 7 VAL B C 1
ATOM 3411 O O . VAL B 1 10 ? 4.795 -45.691 5.057 1.00 21.91 7 VAL B O 1
ATOM 3415 N N . ALA B 1 11 ? 5.418 -43.551 4.722 1.00 17.30 8 ALA B N 1
ATOM 3416 C CA . ALA B 1 11 ? 5.200 -43.582 3.283 1.00 16.63 8 ALA B CA 1
ATOM 3417 C C . ALA B 1 11 ? 6.425 -43.064 2.545 1.00 15.26 8 ALA B C 1
ATOM 3418 O O . ALA B 1 11 ? 7.141 -42.192 3.052 1.00 20.42 8 ALA B O 1
ATOM 3420 N N . HIS B 1 12 ? 6.666 -43.606 1.359 1.00 15.71 9 HIS B N 1
ATOM 3421 C CA . HIS B 1 12 ? 7.733 -43.132 0.468 1.00 16.05 9 HIS B CA 1
ATOM 3422 C C . HIS B 1 12 ? 7.126 -42.798 -0.892 1.00 17.65 9 HIS B C 1
ATOM 3423 O O . HIS B 1 12 ? 6.575 -43.672 -1.584 1.00 17.89 9 HIS B O 1
ATOM 3430 N N . ILE B 1 13 ? 7.224 -41.530 -1.274 1.00 18.23 10 ILE B N 1
ATOM 3431 C CA . ILE B 1 13 ? 6.814 -41.116 -2.601 1.00 17.29 10 ILE B CA 1
ATOM 3432 C C . ILE B 1 13 ? 7.929 -41.255 -3.633 1.00 18.22 10 ILE B C 1
ATOM 3433 O O . ILE B 1 13 ? 9.098 -40.965 -3.347 1.00 20.60 10 ILE B O 1
ATOM 3438 N N . GLN B 1 14 ? 7.571 -41.709 -4.832 1.00 19.57 11 GLN B N 1
ATOM 3439 C CA . GLN B 1 14 ? 8.543 -41.783 -5.931 1.00 20.31 11 GLN B CA 1
ATOM 3440 C C . GLN B 1 14 ? 9.243 -40.434 -6.106 1.00 16.41 11 GLN B C 1
ATOM 3441 O O . GLN B 1 14 ? 8.576 -39.415 -6.283 1.00 21.10 11 GLN B O 1
ATOM 3447 N N . TYR B 1 15 ? 10.575 -40.411 -6.033 1.00 18.19 12 TYR B N 1
ATOM 3448 C CA A TYR B 1 15 ? 11.268 -39.135 -5.845 0.50 18.52 12 TYR B CA 1
ATOM 3449 C CA B TYR B 1 15 ? 11.324 -39.151 -5.873 0.50 18.09 12 TYR B CA 1
ATOM 3450 C C . TYR B 1 15 ? 11.045 -38.165 -6.996 1.00 18.90 12 TYR B C 1
ATOM 3451 O O . TYR B 1 15 ? 10.953 -36.944 -6.772 1.00 23.83 12 TYR B O 1
ATOM 3468 N N . ASP B 1 16 ? 10.961 -38.689 -8.215 1.00 19.93 13 ASP B N 1
ATOM 3469 C CA . ASP B 1 16 ? 10.857 -37.835 -9.409 1.00 21.62 13 ASP B CA 1
ATOM 3470 C C . ASP B 1 16 ? 9.400 -37.626 -9.812 1.00 21.14 13 ASP B C 1
ATOM 3471 O O . ASP B 1 16 ? 9.106 -37.392 -10.984 1.00 23.49 13 ASP B O 1
ATOM 3476 N N . PHE B 1 17 ? 8.493 -37.707 -8.839 1.00 20.45 14 PHE B N 1
ATOM 3477 C CA . PHE B 1 17 ? 7.060 -37.648 -9.135 1.00 21.35 14 PHE B CA 1
ATOM 3478 C C . PHE B 1 17 ? 6.669 -36.338 -9.814 1.00 25.27 14 PHE B C 1
ATOM 3479 O O . PHE B 1 17 ? 5.717 -36.291 -10.587 1.00 29.75 14 PHE B O 1
ATOM 3487 N N . LYS B 1 18 ? 7.405 -35.270 -9.539 1.00 27.71 15 LYS B N 1
ATOM 3488 C CA . LYS B 1 18 ? 7.105 -34.000 -10.187 1.00 25.63 15 LYS B CA 1
ATOM 3489 C C . LYS B 1 18 ? 7.415 -34.045 -11.681 1.00 26.66 15 LYS B C 1
ATOM 3490 O O . LYS B 1 18 ? 6.643 -33.539 -12.498 1.00 30.56 15 LYS B O 1
ATOM 3496 N N . ALA B 1 19 ? 8.543 -34.652 -12.043 1.00 27.67 16 ALA B N 1
ATOM 3497 C CA . ALA B 1 19 ? 8.912 -34.763 -13.456 1.00 24.88 16 ALA B CA 1
ATOM 3498 C C . ALA B 1 19 ? 7.941 -35.668 -14.202 1.00 27.51 16 ALA B C 1
ATOM 3499 O O . ALA B 1 19 ? 7.653 -35.448 -15.377 1.00 31.41 16 ALA B O 1
ATOM 3501 N N . VAL B 1 20 ? 7.441 -36.692 -13.520 1.00 24.28 17 VAL B N 1
ATOM 3502 C CA A VAL B 1 20 ? 6.444 -37.582 -14.112 0.60 30.03 17 VAL B CA 1
ATOM 3503 C CA B VAL B 1 20 ? 6.447 -37.579 -14.121 0.40 31.98 17 VAL B CA 1
ATOM 3504 C C . VAL B 1 20 ? 5.173 -36.810 -14.456 1.00 28.47 17 VAL B C 1
ATOM 3505 O O . VAL B 1 20 ? 4.609 -36.969 -15.541 1.00 35.46 17 VAL B O 1
ATOM 3512 N N . LEU B 1 21 ? 4.735 -35.964 -13.528 1.00 28.91 18 LEU B N 1
ATOM 3513 C CA . LEU B 1 21 ? 3.581 -35.099 -13.750 1.00 40.40 18 LEU B CA 1
ATOM 3514 C C . LEU B 1 21 ? 3.730 -34.221 -14.998 1.00 32.91 18 LEU B C 1
ATOM 3515 O O . LEU B 1 21 ? 2.735 -33.850 -15.621 1.00 40.81 18 LEU B O 1
ATOM 3520 N N . GLU B 1 22 ? 4.969 -33.910 -15.374 1.00 32.12 19 GLU B N 1
ATOM 3521 C CA . GLU B 1 22 ? 5.210 -32.917 -16.421 1.00 37.54 19 GLU B CA 1
ATOM 3522 C C . GLU B 1 22 ? 5.380 -33.466 -17.844 1.00 39.66 19 GLU B C 1
ATOM 3523 O O . GLU B 1 22 ? 5.448 -32.692 -18.796 1.00 35.72 19 GLU B O 1
ATOM 3529 N N . GLU B 1 23 ? 5.455 -34.785 -17.995 1.00 36.70 20 GLU B N 1
ATOM 3530 C CA . GLU B 1 23 ? 5.514 -35.392 -19.329 1.00 39.29 20 GLU B CA 1
ATOM 3531 C C . GLU B 1 23 ? 4.124 -35.562 -19.937 1.00 39.52 20 GLU B C 1
ATOM 3532 O O . GLU B 1 23 ? 3.199 -34.819 -19.618 1.00 42.40 20 GLU B O 1
ATOM 3538 N N . ASN B 1 24 ? 3.983 -36.560 -20.805 1.00 60.02 21 ASN B N 1
ATOM 3539 C CA . ASN B 1 24 ? 2.922 -36.552 -21.805 1.00 38.95 21 ASN B CA 1
ATOM 3540 C C . ASN B 1 24 ? 2.217 -37.896 -21.971 1.00 78.81 21 ASN B C 1
ATOM 3541 O O . ASN B 1 24 ? 2.800 -38.954 -21.711 1.00 65.34 21 ASN B O 1
ATOM 3546 N N . ASP B 1 25 ? 0.959 -37.840 -22.406 1.00 60.30 22 ASP B N 1
ATOM 3547 C CA . ASP B 1 25 ? 0.278 -38.992 -23.001 1.00 65.52 22 ASP B CA 1
ATOM 3548 C C . ASP B 1 25 ? 0.311 -40.212 -22.082 1.00 122.58 22 ASP B C 1
ATOM 3549 O O . ASP B 1 25 ? 0.755 -40.126 -20.934 1.00 87.32 22 ASP B O 1
ATOM 3554 N N . GLU B 1 26 ? -0.166 -41.344 -22.590 1.00 68.83 23 GLU B N 1
ATOM 3555 C CA . GLU B 1 26 ? 0.027 -42.621 -21.914 1.00 64.66 23 GLU B CA 1
ATOM 3556 C C . GLU B 1 26 ? 1.423 -43.180 -22.186 1.00 56.87 23 GLU B C 1
ATOM 3557 O O . GLU B 1 26 ? 1.592 -44.122 -22.962 1.00 79.05 23 GLU B O 1
ATOM 3563 N N . ASN B 1 27 ? 2.420 -42.577 -21.546 1.00 73.72 24 ASN B N 1
ATOM 3564 C CA . ASN B 1 27 ? 3.796 -43.057 -21.616 1.00 55.96 24 ASN B CA 1
ATOM 3565 C C . ASN B 1 27 ? 4.465 -42.974 -20.250 1.00 81.06 24 ASN B C 1
ATOM 3566 O O . ASN B 1 27 ? 4.939 -43.977 -19.713 1.00 80.30 24 ASN B O 1
ATOM 3571 N N . ASP B 1 28 ? 4.499 -41.767 -19.695 1.00 95.06 25 ASP B N 1
ATOM 3572 C CA . ASP B 1 28 ? 4.843 -41.568 -18.292 1.00 66.90 25 ASP B CA 1
ATOM 3573 C C . ASP B 1 28 ? 3.579 -41.302 -17.482 1.00 100.74 25 ASP B C 1
ATOM 3574 O O . ASP B 1 28 ? 3.271 -40.155 -17.153 1.00 69.76 25 ASP B O 1
ATOM 3579 N N . ASP B 1 29 ? 2.849 -42.367 -17.163 1.00 52.69 26 ASP B N 1
ATOM 3580 C CA . ASP B 1 29 ? 1.434 -42.246 -16.821 1.00 96.56 26 ASP B CA 1
ATOM 3581 C C . ASP B 1 29 ? 1.124 -42.584 -15.362 1.00 49.07 26 ASP B C 1
ATOM 3582 O O . ASP B 1 29 ? -0.038 -42.736 -14.990 1.00 63.56 26 ASP B O 1
ATOM 3587 N N . GLU B 1 30 ? 2.162 -42.696 -14.538 1.00 48.95 27 GLU B N 1
ATOM 3588 C CA . GLU B 1 30 ? 1.975 -43.081 -13.145 1.00 42.32 27 GLU B CA 1
ATOM 3589 C C . GLU B 1 30 ? 3.227 -42.859 -12.310 1.00 34.85 27 GLU B C 1
ATOM 3590 O O . GLU B 1 30 ? 4.344 -42.953 -12.813 1.00 40.35 27 GLU B O 1
ATOM 3596 N N . PHE B 1 31 ? 3.027 -42.562 -11.030 1.00 31.85 28 PHE B N 1
ATOM 3597 C CA . PHE B 1 31 ? 4.079 -42.703 -10.031 1.00 24.59 28 PHE B CA 1
ATOM 3598 C C . PHE B 1 31 ? 3.546 -43.428 -8.797 1.00 27.59 28 PHE B C 1
ATOM 3599 O O . PHE B 1 31 ? 2.332 -43.556 -8.619 1.00 26.06 28 PHE B O 1
ATOM 3607 N N . TYR B 1 32 ? 4.454 -43.916 -7.956 1.00 21.31 29 TYR B N 1
ATOM 3608 C CA . TYR B 1 32 ? 4.049 -44.723 -6.816 1.00 23.83 29 TYR B CA 1
ATOM 3609 C C . TYR B 1 32 ? 4.159 -43.955 -5.511 1.00 19.02 29 TYR B C 1
ATOM 3610 O O . TYR B 1 32 ? 5.011 -43.080 -5.363 1.00 20.26 29 TYR B O 1
ATOM 3619 N N . ILE B 1 33 ? 3.304 -44.311 -4.560 1.00 17.71 30 ILE B N 1
ATOM 3620 C CA . ILE B 1 33 ? 3.551 -44.038 -3.148 1.00 17.59 30 ILE B CA 1
ATOM 3621 C C . ILE B 1 33 ? 3.497 -45.355 -2.379 1.00 18.28 30 ILE B C 1
ATOM 3622 O O . ILE B 1 33 ? 2.458 -46.018 -2.363 1.00 17.89 30 ILE B O 1
ATOM 3627 N N . ASN B 1 34 ? 4.623 -45.731 -1.768 1.00 17.05 31 ASN B N 1
ATOM 3628 C CA . ASN B 1 34 ? 4.718 -46.964 -0.981 1.00 19.83 31 ASN B CA 1
ATOM 3629 C C . ASN B 1 34 ? 4.499 -46.702 0.502 1.00 15.73 31 ASN B C 1
ATOM 3630 O O . ASN B 1 34 ? 5.226 -45.918 1.124 1.00 19.63 31 ASN B O 1
ATOM 3635 N N . VAL B 1 35 ? 3.504 -47.365 1.070 1.00 17.25 32 VAL B N 1
ATOM 3636 C CA . VAL B 1 35 ? 3.235 -47.279 2.501 1.00 18.86 32 VAL B CA 1
ATOM 3637 C C . VAL B 1 35 ? 3.665 -48.572 3.208 1.00 22.51 32 VAL B C 1
ATOM 3638 O O . VAL B 1 35 ? 3.262 -49.663 2.802 1.00 23.66 32 VAL B O 1
ATOM 3642 N N . ASP B 1 36 ? 4.470 -48.437 4.262 1.00 25.26 33 ASP B N 1
ATOM 3643 C CA . ASP B 1 36 ? 5.023 -49.588 4.989 1.00 22.89 33 ASP B CA 1
ATOM 3644 C C . ASP B 1 36 ? 4.032 -50.080 6.035 1.00 36.35 33 ASP B C 1
ATOM 3645 O O . ASP B 1 36 ? 3.688 -49.344 6.960 1.00 35.31 33 ASP B O 1
ATOM 3650 N N . LYS B 1 37 ? 3.592 -51.330 5.914 1.00 30.30 34 LYS B N 1
ATOM 3651 C CA A LYS B 1 37 ? 2.865 -51.971 7.003 0.50 34.39 34 LYS B CA 1
ATOM 3652 C CA B LYS B 1 37 ? 2.866 -51.973 7.004 0.50 34.19 34 LYS B CA 1
ATOM 3653 C C . LYS B 1 37 ? 3.818 -52.484 8.078 1.00 39.50 34 LYS B C 1
ATOM 3654 O O . LYS B 1 37 ? 3.722 -52.100 9.247 1.00 44.40 34 LYS B O 1
ATOM 3665 N N . ASN B 1 38 ? 4.739 -53.354 7.678 1.00 43.47 35 ASN B N 1
ATOM 3666 C CA . ASN B 1 38 ? 5.719 -53.903 8.603 1.00 46.48 35 ASN B CA 1
ATOM 3667 C C . ASN B 1 38 ? 7.006 -54.272 7.879 1.00 46.27 35 ASN B C 1
ATOM 3668 O O . ASN B 1 38 ? 7.282 -53.768 6.784 1.00 46.11 35 ASN B O 1
ATOM 3673 N N . LEU B 1 39 ? 7.785 -55.157 8.494 1.00 40.80 36 LEU B N 1
ATOM 3674 C CA . LEU B 1 39 ? 9.041 -55.614 7.909 1.00 35.77 36 LEU B CA 1
ATOM 3675 C C . LEU B 1 39 ? 8.794 -56.306 6.569 1.00 49.21 36 LEU B C 1
ATOM 3676 O O . LEU B 1 39 ? 9.685 -56.374 5.723 1.00 46.41 36 LEU B O 1
ATOM 3681 N N . ASN B 1 40 ? 7.576 -56.809 6.382 1.00 37.90 37 ASN B N 1
ATOM 3682 C CA . ASN B 1 40 ? 7.293 -57.762 5.319 1.00 34.68 37 ASN B CA 1
ATOM 3683 C C . ASN B 1 40 ? 6.190 -57.318 4.350 1.00 32.40 37 ASN B C 1
ATOM 3684 O O . ASN B 1 40 ? 5.763 -58.092 3.500 1.00 34.81 37 ASN B O 1
ATOM 3689 N N . GLU B 1 41 ? 5.711 -56.087 4.471 1.00 26.93 38 GLU B N 1
ATOM 3690 C CA . GLU B 1 41 ? 4.578 -55.676 3.648 1.00 24.64 38 GLU B CA 1
ATOM 3691 C C . GLU B 1 41 ? 4.610 -54.202 3.283 1.00 25.67 38 GLU B C 1
ATOM 3692 O O . GLU B 1 41 ? 4.606 -53.338 4.160 1.00 30.66 38 GLU B O 1
ATOM 3698 N N . ILE B 1 42 ? 4.641 -53.933 1.981 1.00 22.61 39 ILE B N 1
ATOM 3699 C CA . ILE B 1 42 ? 4.562 -52.572 1.450 1.00 19.65 39 ILE B CA 1
ATOM 3700 C C . ILE B 1 42 ? 3.302 -52.432 0.602 1.00 21.43 39 ILE B C 1
ATOM 3701 O O . ILE B 1 42 ? 3.098 -53.181 -0.357 1.00 22.19 39 ILE B O 1
ATOM 3706 N N . LYS B 1 43 ? 2.448 -51.478 0.951 1.00 20.23 40 LYS B N 1
ATOM 3707 C CA A LYS B 1 43 ? 1.291 -51.189 0.118 0.50 22.10 40 LYS B CA 1
ATOM 3708 C CA B LYS B 1 43 ? 1.277 -51.169 0.131 0.50 22.18 40 LYS B CA 1
ATOM 3709 C C . LYS B 1 43 ? 1.660 -50.185 -0.967 1.00 20.81 40 LYS B C 1
ATOM 3710 O O . LYS B 1 43 ? 1.933 -49.009 -0.684 1.00 21.91 40 LYS B O 1
ATOM 3721 N N . GLU B 1 44 ? 1.690 -50.659 -2.210 1.00 18.95 41 GLU B N 1
ATOM 3722 C CA . GLU B 1 44 ? 2.095 -49.808 -3.329 1.00 19.23 41 GLU B CA 1
ATOM 3723 C C . GLU B 1 44 ? 0.884 -49.124 -3.938 1.00 19.48 41 GLU B C 1
ATOM 3724 O O . GLU B 1 44 ? 0.039 -49.774 -4.544 1.00 19.92 41 GLU B O 1
ATOM 3730 N N . HIS B 1 45 ? 0.805 -47.806 -3.799 1.00 20.30 42 HIS B N 1
ATOM 3731 C CA . HIS B 1 45 ? -0.285 -47.067 -4.417 1.00 21.92 42 HIS B CA 1
ATOM 3732 C C . HIS B 1 45 ? 0.175 -46.493 -5.744 1.00 22.56 42 HIS B C 1
ATOM 3733 O O . HIS B 1 45 ? 1.147 -45.751 -5.793 1.00 25.65 42 HIS B O 1
ATOM 3740 N N . LYS B 1 46 ? -0.512 -46.869 -6.814 1.00 25.04 43 LYS B N 1
ATOM 3741 C CA . LYS B 1 46 ? -0.266 -46.301 -8.130 1.00 26.72 43 LYS B CA 1
ATOM 3742 C C . LYS B 1 46 ? -1.076 -45.021 -8.248 1.00 31.95 43 LYS B C 1
ATOM 3743 O O . LYS B 1 46 ? -2.301 -45.050 -8.259 1.00 37.79 43 LYS B O 1
ATOM 3749 N N . ILE B 1 47 ? -0.388 -43.895 -8.318 1.00 30.34 44 ILE B N 1
ATOM 3750 C CA . ILE B 1 47 ? -1.053 -42.641 -8.613 1.00 28.56 44 ILE B CA 1
ATOM 3751 C C . ILE B 1 47 ? -1.007 -42.395 -10.112 1.00 30.54 44 ILE B C 1
ATOM 3752 O O . ILE B 1 47 ? 0.046 -42.081 -10.672 1.00 29.96 44 ILE B O 1
ATOM 3757 N N . VAL B 1 48 ? -2.151 -42.551 -10.761 1.00 32.25 45 VAL B N 1
ATOM 3758 C CA . VAL B 1 48 ? -2.239 -42.294 -12.184 1.00 41.63 45 VAL B CA 1
ATOM 3759 C C . VAL B 1 48 ? -2.540 -40.827 -12.432 1.00 51.28 45 VAL B C 1
ATOM 3760 O O . VAL B 1 48 ? -3.483 -40.269 -11.874 1.00 43.69 45 VAL B O 1
ATOM 3764 N N . VAL B 1 49 ? -1.732 -40.210 -13.282 1.00 50.40 46 VAL B N 1
ATOM 3765 C CA . VAL B 1 49 ? -1.818 -38.782 -13.526 1.00 56.18 46 VAL B CA 1
ATOM 3766 C C . VAL B 1 49 ? -2.884 -38.473 -14.580 1.00 61.62 46 VAL B C 1
ATOM 3767 O O . VAL B 1 49 ? -2.557 -38.292 -15.747 1.00 57.42 46 VAL B O 1
ATOM 3771 N N . LEU B 1 50 ? -4.152 -38.416 -14.162 1.00 54.23 47 LEU B N 1
ATOM 3772 C CA . LEU B 1 50 ? -5.271 -38.375 -15.106 1.00 76.98 47 LEU B CA 1
ATOM 3773 C C . LEU B 1 50 ? -5.747 -36.976 -15.527 1.00 91.15 47 LEU B C 1
ATOM 3774 O O . LEU B 1 50 ? -6.919 -36.591 -15.386 1.00 44.75 47 LEU B O 1
ATOM 3779 N N . GLY B 1 51 ? -4.796 -36.222 -16.057 1.00 54.43 48 GLY B N 1
ATOM 3780 C CA . GLY B 1 51 ? -4.783 -35.923 -17.467 1.00 54.26 48 GLY B CA 1
ATOM 3781 C C . GLY B 1 51 ? -3.356 -36.014 -17.945 1.00 84.81 48 GLY B C 1
ATOM 3782 O O . GLY B 1 51 ? -2.739 -37.081 -17.903 1.00 61.43 48 GLY B O 1
ATOM 3783 N N . ASN B 1 52 ? -2.848 -34.880 -18.401 1.00 45.50 49 ASN B N 1
ATOM 3784 C CA . ASN B 1 52 ? -1.427 -34.612 -18.475 1.00 48.44 49 ASN B CA 1
ATOM 3785 C C . ASN B 1 52 ? -1.143 -33.269 -17.786 1.00 91.31 49 ASN B C 1
ATOM 3786 O O . ASN B 1 52 ? -0.048 -32.714 -17.885 1.00 71.75 49 ASN B O 1
ATOM 3791 N N . SER B 1 53 ? -2.140 -32.738 -17.089 1.00 56.58 50 SER B N 1
ATOM 3792 C CA . SER B 1 53 ? -1.914 -31.56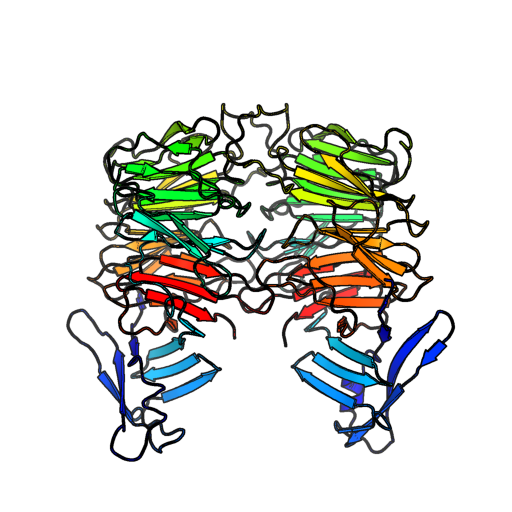9 -16.242 1.00 66.29 50 SER B CA 1
ATOM 3793 C C . SER B 1 53 ? -2.046 -31.936 -14.771 1.00 143.85 50 SER B C 1
ATOM 3794 O O . SER B 1 53 ? -1.152 -32.559 -14.191 1.00 79.32 50 SER B O 1
ATOM 3797 N N . ARG B 1 54 ? -3.169 -31.545 -14.176 1.00 64.64 51 ARG B N 1
ATOM 3798 C CA . ARG B 1 54 ? -3.525 -31.986 -12.835 1.00 84.14 51 ARG B CA 1
ATOM 3799 C C . ARG B 1 54 ? -4.406 -33.228 -12.921 1.00 48.08 51 ARG B C 1
ATOM 3800 O O . ARG B 1 54 ? -5.597 -33.182 -12.617 1.00 54.97 51 ARG B O 1
ATOM 3808 N N . GLY B 1 55 ? -3.812 -34.336 -13.351 1.00 51.66 52 GLY B N 1
ATOM 3809 C CA . GLY B 1 55 ? -4.501 -35.620 -13.356 1.00 56.23 52 GLY B CA 1
ATOM 3810 C C . GLY B 1 55 ? -4.020 -36.512 -12.230 1.00 47.88 52 GLY B C 1
ATOM 3811 O O . GLY B 1 55 ? -2.867 -36.947 -12.221 1.00 95.15 52 GLY B O 1
ATOM 3812 N N . VAL B 1 56 ? -4.902 -36.779 -11.273 1.00 87.95 53 VAL B N 1
ATOM 3813 C CA . VAL B 1 56 ? -4.555 -37.623 -10.136 1.00 66.69 53 VAL B CA 1
ATOM 3814 C C . VAL B 1 56 ? -5.663 -38.620 -9.813 1.00 67.23 53 VAL B C 1
ATOM 3815 O O . VAL B 1 56 ? -6.570 -38.328 -9.029 1.00 51.80 53 VAL B O 1
ATOM 3819 N N . ASP B 1 57 ? -5.580 -39.795 -10.430 1.00 47.22 54 ASP B N 1
ATOM 3820 C CA . ASP B 1 57 ? -6.339 -40.961 -9.989 1.00 55.58 54 ASP B CA 1
ATOM 3821 C C . ASP B 1 57 ? -5.550 -41.746 -8.947 1.00 41.67 54 ASP B C 1
ATOM 3822 O O . ASP B 1 57 ? -4.615 -42.469 -9.287 1.00 45.34 54 ASP B O 1
ATOM 3827 N N . ALA B 1 58 ? -5.929 -41.598 -7.680 1.00 52.42 55 ALA B N 1
ATOM 3828 C CA . ALA B 1 58 ? -5.233 -42.267 -6.583 1.00 47.36 55 ALA B CA 1
ATOM 3829 C C . ALA B 1 58 ? -5.920 -43.578 -6.199 1.00 39.39 55 ALA B C 1
ATOM 3830 O O . ALA B 1 58 ? -5.540 -44.229 -5.221 1.00 43.70 55 ALA B O 1
ATOM 3832 N N . GLY B 1 59 ? -6.926 -43.966 -6.978 1.00 45.05 56 GLY B N 1
ATOM 3833 C CA . GLY B 1 59 ? -7.847 -45.020 -6.572 1.00 47.31 56 GLY B CA 1
ATOM 3834 C C . GLY B 1 59 ? -9.000 -44.451 -5.772 1.00 42.51 56 GLY B C 1
ATOM 3835 O O . GLY B 1 59 ? -8.930 -43.326 -5.282 1.00 51.00 56 GLY B O 1
ATOM 3836 N N . LYS B 1 60 ? -10.071 -45.222 -5.642 1.00 43.84 57 LYS B N 1
ATOM 3837 C CA . LYS B 1 60 ? -11.245 -44.751 -4.926 1.00 54.75 57 LYS B CA 1
ATOM 3838 C C . LYS B 1 60 ? -10.991 -44.699 -3.421 1.00 49.02 57 LYS B C 1
ATOM 3839 O O . LYS B 1 60 ? -10.237 -45.511 -2.877 1.00 51.48 57 LYS B O 1
ATOM 3845 N N . GLY B 1 61 ? -11.610 -43.729 -2.756 1.00 43.73 58 GLY B N 1
ATOM 3846 C CA . GLY B 1 61 ? -11.380 -43.504 -1.333 1.00 43.34 58 GLY B CA 1
ATOM 3847 C C . GLY B 1 61 ? -10.098 -42.743 -1.045 1.00 46.10 58 GLY B C 1
ATOM 3848 O O . GLY B 1 61 ? -9.841 -42.362 0.095 1.00 49.24 58 GLY B O 1
ATOM 3849 N N . ASN B 1 62 ? -9.291 -42.519 -2.080 1.00 50.42 59 ASN B N 1
ATOM 3850 C CA . ASN B 1 62 ? -7.955 -41.940 -1.905 1.00 45.07 59 ASN B CA 1
ATOM 3851 C C . ASN B 1 62 ? -7.788 -40.587 -2.598 1.00 35.69 59 ASN B C 1
ATOM 3852 O O . ASN B 1 62 ? -8.482 -40.293 -3.572 1.00 44.59 59 ASN B O 1
ATOM 3857 N N . THR B 1 63 ? -6.862 -39.772 -2.091 1.00 38.07 60 THR B N 1
ATOM 3858 C CA . THR B 1 63 ? -6.592 -38.447 -2.661 1.00 42.83 60 THR B CA 1
ATOM 3859 C C . THR B 1 63 ? -5.100 -38.102 -2.687 1.00 34.81 60 THR B C 1
ATOM 3860 O O . THR B 1 63 ? -4.354 -38.425 -1.753 1.00 35.92 60 THR B O 1
ATOM 3864 N N . PHE B 1 64 ? -4.676 -37.448 -3.765 1.00 28.16 61 PHE B N 1
ATOM 3865 C CA . PHE B 1 64 ? -3.394 -36.753 -3.801 1.00 30.75 61 PHE B CA 1
ATOM 3866 C C . PHE B 1 64 ? -3.577 -35.350 -4.388 1.00 38.44 61 PHE B C 1
ATOM 3867 O O . PHE B 1 64 ? -4.198 -35.188 -5.438 1.00 42.13 61 PHE B O 1
ATOM 3875 N N . GLU B 1 65 ? -3.046 -34.339 -3.706 1.00 38.34 62 GLU B N 1
ATOM 3876 C CA . GLU B 1 65 ? -3.047 -32.977 -4.243 1.00 38.36 62 GLU B CA 1
ATOM 3877 C C . GLU B 1 65 ? -1.883 -32.116 -3.756 1.00 36.14 62 GLU B C 1
ATOM 3878 O O . GLU B 1 65 ? -1.343 -32.322 -2.665 1.00 32.41 62 GLU B O 1
ATOM 3884 N N . LYS B 1 66 ? -1.504 -31.150 -4.585 1.00 37.00 63 LYS B N 1
ATOM 3885 C CA . LYS B 1 66 ? -0.588 -30.084 -4.182 1.00 40.46 63 LYS B CA 1
ATOM 3886 C C . LYS B 1 66 ? -1.266 -29.095 -3.235 1.00 32.63 63 LYS B C 1
ATOM 3887 O O . LYS B 1 66 ? -2.347 -28.589 -3.524 1.00 39.90 63 LYS B O 1
ATOM 3893 N N . VAL B 1 67 ? -0.627 -28.814 -2.106 1.00 37.24 64 VAL B N 1
ATOM 3894 C CA . VAL B 1 67 ? -1.192 -27.872 -1.143 1.00 39.40 64 VAL B CA 1
ATOM 3895 C C . VAL B 1 67 ? -0.376 -26.589 -0.998 1.00 38.21 64 VAL B C 1
ATOM 3896 O O . VAL B 1 67 ? -0.893 -25.568 -0.550 1.00 44.01 64 VAL B O 1
ATOM 3900 N N . GLY B 1 68 ? 0.890 -26.642 -1.394 1.00 41.76 65 GLY B N 1
ATOM 3901 C CA . GLY B 1 68 ? 1.713 -25.446 -1.531 1.00 45.25 65 GLY B CA 1
ATOM 3902 C C . GLY B 1 68 ? 2.913 -25.700 -2.420 1.00 50.83 65 GLY B C 1
ATOM 3903 O O . GLY B 1 68 ? 3.059 -26.785 -2.988 1.00 39.97 65 GLY B O 1
ATOM 3904 N N . SER B 1 69 ? 3.778 -24.695 -2.531 1.00 47.30 66 SER B N 1
ATOM 3905 C CA . SER B 1 69 ? 4.866 -24.689 -3.513 1.00 50.82 66 SER B CA 1
ATOM 3906 C C . SER B 1 69 ? 5.708 -25.972 -3.496 1.00 54.93 66 SER B C 1
ATOM 3907 O O . SER B 1 69 ? 6.036 -26.529 -4.549 1.00 44.48 66 SER B O 1
ATOM 3910 N N . HIS B 1 70 ? 6.059 -26.436 -2.303 1.00 37.61 67 HIS B N 1
ATOM 3911 C CA . HIS B 1 70 ? 6.856 -27.656 -2.175 1.00 28.93 67 HIS B CA 1
ATOM 3912 C C . HIS B 1 70 ? 6.211 -28.667 -1.234 1.00 30.42 67 HIS B C 1
ATOM 3913 O O . HIS B 1 70 ? 6.901 -29.382 -0.496 1.00 26.84 67 HIS B O 1
ATOM 3920 N N . LEU B 1 71 ? 4.887 -28.742 -1.275 1.00 27.79 68 LEU B N 1
ATOM 3921 C CA . LEU B 1 71 ? 4.143 -29.543 -0.308 1.00 24.69 68 LEU B CA 1
ATOM 3922 C C . LEU B 1 71 ? 2.940 -30.205 -0.961 1.00 24.25 68 LEU B C 1
ATOM 3923 O O . LEU B 1 71 ? 2.105 -29.532 -1.577 1.00 27.09 68 LEU B O 1
ATOM 3928 N N . TYR B 1 72 ? 2.855 -31.526 -0.821 1.00 26.07 69 TYR B N 1
ATOM 3929 C CA . TYR B 1 72 ? 1.753 -32.292 -1.381 1.00 27.21 69 TYR B CA 1
ATOM 3930 C C . TYR B 1 72 ? 1.120 -33.147 -0.295 1.00 29.72 69 TYR B C 1
ATOM 3931 O O . TYR B 1 72 ? 1.790 -33.542 0.660 1.00 27.95 69 TYR B O 1
ATOM 3940 N N . LYS B 1 73 ? -0.167 -33.437 -0.449 1.00 29.35 70 LYS B N 1
ATOM 3941 C CA . LYS B 1 73 ? -0.928 -34.154 0.572 1.00 32.52 70 LYS B CA 1
ATOM 3942 C C . LYS B 1 73 ? -1.594 -35.384 -0.052 1.00 28.92 70 LYS B C 1
ATOM 3943 O O . LYS B 1 73 ? -2.103 -35.306 -1.161 1.00 34.43 70 LYS B O 1
ATOM 3949 N N . ALA B 1 74 ? -1.576 -36.514 0.656 1.00 30.81 71 ALA B N 1
ATOM 3950 C CA . ALA B 1 74 ? -2.327 -37.702 0.243 1.00 26.09 71 ALA B CA 1
ATOM 3951 C C . ALA B 1 74 ? -3.085 -38.331 1.404 1.00 29.23 71 ALA B C 1
ATOM 3952 O O . ALA B 1 74 ? -2.632 -38.303 2.555 1.00 32.37 71 ALA B O 1
ATOM 3954 N N . ARG B 1 75 ? -4.241 -38.910 1.086 1.00 26.40 72 ARG B N 1
ATOM 3955 C CA . ARG B 1 75 ? -4.909 -39.866 1.964 1.00 26.82 72 ARG B CA 1
ATOM 3956 C C . ARG B 1 75 ? -4.990 -41.195 1.231 1.00 26.79 72 ARG B C 1
ATOM 3957 O O . ARG B 1 75 ? -5.512 -41.263 0.118 1.00 29.77 72 ARG B O 1
ATOM 3965 N N . LEU B 1 76 ? -4.450 -42.242 1.849 1.00 24.67 73 LEU B N 1
ATOM 3966 C CA . LEU B 1 76 ? -4.387 -43.554 1.231 1.00 26.77 73 LEU B CA 1
ATOM 3967 C C . LEU B 1 76 ? -4.811 -44.588 2.265 1.00 29.39 73 LEU B C 1
ATOM 3968 O O . LEU B 1 76 ? -4.168 -44.730 3.307 1.00 27.85 73 LEU B O 1
ATOM 3973 N N . ASP B 1 77 ? -5.899 -45.302 1.983 1.00 37.75 74 ASP B N 1
ATOM 3974 C CA . ASP B 1 77 ? -6.332 -46.399 2.843 1.00 44.82 74 ASP B CA 1
ATOM 3975 C C . ASP B 1 77 ? -6.487 -45.942 4.293 1.00 37.41 74 ASP B C 1
ATOM 3976 O O . ASP B 1 77 ? -6.016 -46.609 5.216 1.00 37.81 74 ASP B O 1
ATOM 3981 N N . GLY B 1 78 ? -7.137 -44.798 4.489 1.00 36.15 75 GLY B N 1
ATOM 3982 C CA . GLY B 1 78 ? -7.506 -44.346 5.831 1.00 37.26 75 GLY B CA 1
ATOM 3983 C C . GLY B 1 78 ? -6.449 -43.537 6.571 1.00 29.08 75 GLY B C 1
ATOM 3984 O O . GLY B 1 78 ? -6.723 -42.978 7.631 1.00 38.68 75 GLY B O 1
ATOM 3985 N N . HIS B 1 79 ? -5.238 -43.485 6.021 1.00 30.63 76 HIS B N 1
ATOM 3986 C CA . HIS B 1 79 ? -4.115 -42.795 6.663 1.00 31.14 76 HIS B CA 1
ATOM 3987 C C . HIS B 1 79 ? -3.745 -41.541 5.880 1.00 30.14 76 HIS B C 1
ATOM 3988 O O . HIS B 1 79 ? -3.922 -41.497 4.661 1.00 34.10 76 HIS B O 1
ATOM 3995 N N . ASP B 1 80 ? -3.225 -40.532 6.578 1.00 29.77 77 ASP B N 1
ATOM 3996 C CA . ASP B 1 80 ? -2.903 -39.242 5.958 1.00 31.51 77 ASP B CA 1
ATOM 3997 C C . ASP B 1 80 ? -1.387 -39.026 5.879 1.00 25.31 77 ASP B C 1
ATOM 3998 O O . ASP B 1 80 ? -0.660 -39.383 6.809 1.00 30.31 77 ASP B O 1
ATOM 4003 N N . PHE B 1 81 ? -0.916 -38.445 4.775 1.00 28.04 78 PHE B N 1
ATOM 4004 C CA . PHE B 1 81 ? 0.527 -38.240 4.546 1.00 23.46 78 PHE B CA 1
ATOM 4005 C C . PHE B 1 81 ? 0.813 -36.884 3.899 1.00 25.28 78 PHE B C 1
ATOM 4006 O O . PHE B 1 81 ? 0.146 -36.503 2.942 1.00 32.32 78 PHE B O 1
ATOM 4014 N N . LEU B 1 82 ? 1.826 -36.177 4.397 1.00 20.98 79 LEU B N 1
ATOM 4015 C CA . LEU B 1 82 ? 2.328 -34.981 3.720 1.00 21.37 79 LEU B CA 1
ATOM 4016 C C . LEU B 1 82 ? 3.720 -35.223 3.141 1.00 17.45 79 LEU B C 1
ATOM 4017 O O . LEU B 1 82 ? 4.521 -35.946 3.735 1.00 20.02 79 LEU B O 1
ATOM 4022 N N . PHE B 1 83 ? 4.002 -34.624 1.985 1.00 19.06 80 PHE B N 1
ATOM 4023 C CA . PHE B 1 83 ? 5.295 -34.770 1.325 1.00 18.55 80 PHE B CA 1
ATOM 4024 C C . PHE B 1 83 ? 5.903 -33.422 0.997 1.00 17.38 80 PHE B C 1
ATOM 4025 O O . PHE B 1 83 ? 5.316 -32.621 0.268 1.00 22.33 80 PHE B O 1
ATOM 4033 N N . ASN B 1 84 ? 7.090 -33.187 1.539 1.00 17.31 81 ASN B N 1
ATOM 4034 C CA . ASN B 1 84 ? 7.762 -31.887 1.479 1.00 16.63 81 ASN B CA 1
ATOM 4035 C C . ASN B 1 84 ? 8.990 -32.082 0.595 1.00 17.65 81 ASN B C 1
ATOM 4036 O O . ASN B 1 84 ? 9.845 -32.934 0.885 1.00 16.76 81 ASN B O 1
ATOM 4041 N N . THR B 1 85 ? 9.059 -31.328 -0.500 1.00 17.78 82 THR B N 1
ATOM 4042 C CA . THR B 1 85 ? 10.101 -31.538 -1.504 1.00 18.18 82 THR B CA 1
ATOM 4043 C C . THR B 1 85 ? 11.251 -30.550 -1.365 1.00 17.53 82 THR B C 1
ATOM 4044 O O . THR B 1 85 ? 11.078 -29.449 -0.825 1.00 20.74 82 THR B O 1
ATOM 4048 N N . ILE B 1 86 ? 12.417 -30.941 -1.870 1.00 17.75 83 ILE B N 1
ATOM 4049 C CA . ILE B 1 86 ? 13.640 -30.154 -1.713 1.00 17.01 83 ILE B CA 1
ATOM 4050 C C . ILE B 1 86 ? 13.511 -28.752 -2.334 1.00 20.62 83 ILE B C 1
ATOM 4051 O O . ILE B 1 86 ? 13.118 -28.604 -3.492 1.00 22.75 83 ILE B O 1
ATOM 4056 N N . ILE B 1 87 ? 13.836 -27.724 -1.556 1.00 19.27 84 ILE B N 1
ATOM 4057 C CA . ILE B 1 87 ? 13.902 -26.369 -2.108 1.00 21.81 84 ILE B CA 1
ATOM 4058 C C . ILE B 1 87 ? 15.265 -26.000 -2.688 1.00 24.19 84 ILE B C 1
ATOM 4059 O O . ILE B 1 87 ? 15.370 -25.133 -3.561 1.00 24.39 84 ILE B O 1
ATOM 4064 N N . ARG B 1 88 ? 16.309 -26.653 -2.195 1.00 21.08 85 ARG B N 1
ATOM 4065 C CA . ARG B 1 88 ? 17.655 -26.406 -2.686 1.00 22.41 85 ARG B CA 1
ATOM 4066 C C . ARG B 1 88 ? 18.509 -27.627 -2.448 1.00 19.81 85 ARG B C 1
ATOM 4067 O O . ARG B 1 88 ? 18.571 -28.144 -1.324 1.00 23.95 85 ARG B O 1
ATOM 4075 N N . ASP B 1 89 ? 19.149 -28.102 -3.512 1.00 22.99 86 ASP B N 1
ATOM 4076 C CA . ASP B 1 89 ? 20.110 -29.191 -3.401 1.00 21.86 86 ASP B CA 1
ATOM 4077 C C . ASP B 1 89 ? 21.475 -28.596 -3.073 1.00 21.06 86 ASP B C 1
ATOM 4078 O O . ASP B 1 89 ? 22.198 -28.138 -3.961 1.00 23.51 86 ASP B O 1
ATOM 4083 N N . GLY B 1 90 ? 21.811 -28.588 -1.786 1.00 21.58 87 GLY B N 1
ATOM 4084 C CA . GLY B 1 90 ? 23.059 -27.983 -1.326 1.00 19.82 87 GLY B CA 1
ATOM 4085 C C . GLY B 1 90 ? 24.279 -28.693 -1.881 1.00 20.95 87 GLY B C 1
ATOM 4086 O O . GLY B 1 90 ? 25.370 -28.144 -1.892 1.00 25.31 87 GLY B O 1
ATOM 4087 N N . SER B 1 91 ? 24.088 -29.925 -2.347 1.00 20.72 88 SER B N 1
ATOM 4088 C CA . SER B 1 91 ? 25.194 -30.768 -2.794 1.00 23.57 88 SER B CA 1
ATOM 4089 C C . SER B 1 91 ? 25.555 -30.534 -4.257 1.00 19.34 88 SER B C 1
ATOM 4090 O O . SER B 1 91 ? 26.556 -31.066 -4.746 1.00 19.64 88 SER B O 1
ATOM 4093 N N . LYS B 1 92 ? 24.735 -29.749 -4.954 1.00 20.81 89 LYS B N 1
ATOM 4094 C CA . LYS B 1 92 ? 24.748 -29.692 -6.416 1.00 21.16 89 LYS B CA 1
ATOM 4095 C C . LYS B 1 92 ? 26.147 -29.472 -6.967 1.00 20.45 89 LYS B C 1
ATOM 4096 O O . LYS B 1 92 ? 26.530 -30.083 -7.951 1.00 23.51 89 LYS B O 1
ATOM 4102 N N . MET B 1 93 ? 26.898 -28.570 -6.345 1.00 20.34 90 MET B N 1
ATOM 4103 C CA . MET B 1 93 ? 28.203 -28.198 -6.859 1.00 20.97 90 MET B CA 1
ATOM 4104 C C . MET B 1 93 ? 29.322 -28.639 -5.934 1.00 19.93 90 MET B C 1
ATOM 4105 O O . MET B 1 93 ? 30.469 -28.220 -6.093 1.00 21.15 90 MET B O 1
ATOM 4110 N N . LEU B 1 94 ? 28.983 -29.488 -4.970 1.00 21.24 91 LEU B N 1
ATOM 4111 C CA . LEU B 1 94 ? 29.973 -30.041 -4.047 1.00 20.41 91 LEU B CA 1
ATOM 4112 C C . LEU B 1 94 ? 30.632 -31.266 -4.649 1.00 19.90 91 LEU B C 1
ATOM 4113 O O . LEU B 1 94 ? 29.961 -32.109 -5.240 1.00 20.64 91 LEU B O 1
ATOM 4118 N N . LYS B 1 95 ? 31.946 -31.361 -4.499 1.00 19.40 92 LYS B N 1
ATOM 4119 C CA . LYS B 1 95 ? 32.663 -32.570 -4.885 1.00 20.28 92 LYS B CA 1
ATOM 4120 C C . LYS B 1 95 ? 32.153 -33.740 -4.044 1.00 19.57 92 LYS B C 1
ATOM 4121 O O . LYS B 1 95 ? 31.698 -33.555 -2.913 1.00 20.08 92 LYS B O 1
ATOM 4127 N N . ARG B 1 96 ? 32.215 -34.944 -4.605 1.00 19.75 93 ARG B N 1
ATOM 4128 C CA . ARG B 1 96 ? 31.645 -36.115 -3.940 1.00 19.49 93 ARG B CA 1
ATOM 4129 C C . ARG B 1 96 ? 32.271 -36.407 -2.581 1.00 17.88 93 ARG B C 1
ATOM 4130 O O . ARG B 1 96 ? 33.496 -36.412 -2.434 1.00 24.22 93 ARG B O 1
ATOM 4138 N N . ALA B 1 97 ? 31.415 -36.647 -1.594 1.00 21.14 94 ALA B N 1
ATOM 4139 C CA . ALA B 1 97 ? 31.826 -37.111 -0.266 1.00 17.92 94 ALA B CA 1
ATOM 4140 C C . ALA B 1 97 ? 30.630 -37.759 0.416 1.00 19.97 94 ALA B C 1
ATOM 4141 O O . ALA B 1 97 ? 29.496 -37.519 0.029 1.00 20.14 94 ALA B O 1
ATOM 4143 N N . ASP B 1 98 ? 30.885 -38.585 1.425 1.00 18.08 95 ASP B N 1
ATOM 4144 C CA . ASP B 1 98 ? 29.825 -39.049 2.308 1.00 21.21 95 ASP B CA 1
ATOM 4145 C C . ASP B 1 98 ? 29.763 -38.166 3.553 1.00 17.14 95 ASP B C 1
ATOM 4146 O O . ASP B 1 98 ? 30.710 -38.133 4.347 1.00 18.72 95 ASP B O 1
ATOM 4151 N N . TYR B 1 99 ? 28.656 -37.445 3.721 1.00 15.14 96 TYR B N 1
ATOM 4152 C CA . TYR B 1 99 ? 28.525 -36.538 4.858 1.00 13.90 96 TYR B CA 1
ATOM 4153 C C . TYR B 1 99 ? 27.957 -37.181 6.109 1.00 13.83 96 TYR B C 1
ATOM 4154 O O . TYR B 1 99 ? 26.945 -37.890 6.062 1.00 19.68 96 TYR B O 1
ATOM 4163 N N . THR B 1 100 ? 28.606 -36.901 7.229 1.00 16.59 97 THR B N 1
ATOM 4164 C CA . THR B 1 100 ? 28.290 -37.546 8.486 1.00 16.03 97 THR B CA 1
ATOM 4165 C C . THR B 1 100 ? 27.923 -36.538 9.564 1.00 15.27 97 THR B C 1
ATOM 4166 O O . THR B 1 100 ? 27.440 -36.913 10.627 1.00 18.60 97 THR B O 1
ATOM 4170 N N . ALA B 1 101 ? 28.147 -35.255 9.285 1.00 15.64 98 ALA B N 1
ATOM 4171 C CA . ALA B 1 101 ? 27.915 -34.222 10.291 1.00 13.70 98 ALA B CA 1
ATOM 4172 C C . ALA B 1 101 ? 27.684 -32.886 9.600 1.00 13.07 98 ALA B C 1
ATOM 4173 O O . ALA B 1 101 ? 28.152 -32.664 8.485 1.00 13.62 98 ALA B O 1
ATOM 4175 N N . VAL B 1 102 ? 26.966 -32.001 10.287 1.00 15.51 99 VAL B N 1
ATOM 4176 C CA . VAL B 1 102 ? 26.614 -30.694 9.725 1.00 14.91 99 VAL B CA 1
ATOM 4177 C C . VAL B 1 102 ? 26.293 -29.721 10.855 1.00 13.05 99 VAL B C 1
ATOM 4178 O O . VAL B 1 102 ? 25.755 -30.101 11.901 1.00 16.65 99 VAL B O 1
ATOM 4182 N N . ASP B 1 103 ? 26.591 -28.449 10.627 1.00 13.99 100 ASP B N 1
ATOM 4183 C CA . ASP B 1 103 ? 26.015 -27.411 11.459 1.00 14.40 100 ASP B CA 1
ATOM 4184 C C . ASP B 1 103 ? 25.978 -26.120 10.673 1.00 14.00 100 ASP B C 1
ATOM 4185 O O . ASP B 1 103 ? 26.513 -26.036 9.571 1.00 14.49 100 ASP B O 1
ATOM 4190 N N . THR B 1 104 ? 25.331 -25.120 11.253 1.00 15.90 101 THR B N 1
ATOM 4191 C CA . THR B 1 104 ? 25.223 -23.828 10.609 1.00 15.52 101 THR B CA 1
ATOM 4192 C C . THR B 1 104 ? 25.440 -22.707 11.628 1.00 14.31 101 THR B C 1
ATOM 4193 O O . THR B 1 104 ? 25.259 -22.904 12.843 1.00 16.35 101 THR B O 1
ATOM 4197 N N . ALA B 1 105 ? 25.853 -21.546 11.127 1.00 17.69 102 ALA B N 1
ATOM 4198 C CA . ALA B 1 105 ? 25.966 -20.340 11.941 1.00 19.74 102 ALA B CA 1
ATOM 4199 C C . ALA B 1 105 ? 25.435 -19.154 11.162 1.00 18.19 102 ALA B C 1
ATOM 4200 O O . ALA B 1 105 ? 25.536 -19.103 9.943 1.00 19.36 102 ALA B O 1
ATOM 4202 N N . LYS B 1 106 ? 24.881 -18.199 11.884 1.00 22.94 103 LYS B N 1
ATOM 4203 C CA . LYS B 1 106 ? 24.271 -17.022 11.286 1.00 23.45 103 LYS B CA 1
ATOM 4204 C C . LYS B 1 106 ? 25.251 -15.874 11.362 1.00 30.95 103 LYS B C 1
ATOM 4205 O O . LYS B 1 106 ? 25.371 -15.076 10.439 1.00 34.72 103 LYS B O 1
ATOM 4211 N N . LEU B 1 107 ? 25.935 -15.778 12.487 1.00 31.25 104 LEU B N 1
ATOM 4212 C CA . LEU B 1 107 ? 26.279 -14.464 13.022 1.00 44.00 104 LEU B CA 1
ATOM 4213 C C . LEU B 1 107 ? 27.094 -13.610 12.068 1.00 67.76 104 LEU B C 1
ATOM 4214 O O . LEU B 1 107 ? 26.551 -12.742 11.392 1.00 58.42 104 LEU B O 1
ATOM 4219 N N . GLN B 1 108 ? 28.398 -13.834 12.008 1.00 67.49 105 GLN B N 1
ATOM 4220 C CA . GLN B 1 108 ? 29.214 -12.957 11.180 1.00 56.80 105 GLN B CA 1
ATOM 4221 C C . GLN B 1 108 ? 28.694 -12.996 9.742 1.00 36.62 105 GLN B C 1
ATOM 4222 O O . GLN B 1 108 ? 28.325 -11.971 9.180 1.00 43.49 105 GLN B O 1
ATOM 4228 N N . MET B 1 109 ? 28.639 -14.194 9.166 1.00 35.87 106 MET B N 1
ATOM 4229 C CA . MET B 1 109 ? 27.899 -14.428 7.934 1.00 32.78 106 MET B CA 1
ATOM 4230 C C . MET B 1 109 ? 27.329 -15.839 7.980 1.00 24.25 106 MET B C 1
ATOM 4231 O O . MET B 1 109 ? 27.810 -16.677 8.748 1.00 33.65 106 MET B O 1
ATOM 4236 N N . ARG B 1 110 ? 26.314 -16.106 7.165 1.00 24.48 107 ARG B N 1
ATOM 4237 C CA . ARG B 1 110 ? 25.733 -17.455 7.129 1.00 22.69 107 ARG B CA 1
ATOM 4238 C C . ARG B 1 110 ? 26.740 -18.440 6.558 1.00 20.29 107 ARG B C 1
ATOM 4239 O O . ARG B 1 110 ? 27.252 -18.267 5.459 1.00 20.33 107 ARG B O 1
ATOM 4247 N N . ARG B 1 111 ? 27.018 -19.480 7.330 1.00 17.46 108 ARG B N 1
ATOM 4248 C CA . ARG B 1 111 ? 27.911 -20.527 6.862 1.00 17.57 108 ARG B CA 1
ATOM 4249 C C . ARG B 1 111 ? 27.300 -21.865 7.213 1.00 15.46 108 ARG B C 1
ATOM 4250 O O . ARG B 1 111 ? 26.479 -21.969 8.125 1.00 16.51 108 ARG B O 1
ATOM 4258 N N . PHE B 1 112 ? 27.726 -22.888 6.485 1.00 17.10 109 PHE B N 1
ATOM 4259 C CA . PHE B 1 112 ? 27.470 -24.267 6.851 1.00 18.05 109 PHE B CA 1
ATOM 4260 C C . PHE B 1 112 ? 28.798 -24.996 6.957 1.00 14.33 109 PHE B C 1
ATOM 4261 O O . PHE B 1 112 ? 29.745 -24.687 6.237 1.00 18.80 109 PHE B O 1
ATOM 4269 N N . ILE B 1 113 ? 28.869 -25.972 7.851 1.00 14.55 110 ILE B N 1
ATOM 4270 C CA . ILE B 1 113 ? 30.025 -26.842 7.875 1.00 15.52 110 ILE B CA 1
ATOM 4271 C C . ILE B 1 113 ? 29.570 -28.283 7.735 1.00 13.48 110 ILE B C 1
ATOM 4272 O O . ILE B 1 113 ? 28.563 -28.688 8.334 1.00 16.38 110 ILE B O 1
ATOM 4277 N N A LEU B 1 114 ? 30.301 -29.031 6.918 0.60 16.53 111 LEU B N 1
ATOM 4278 N N B LEU B 1 114 ? 30.299 -29.059 6.940 0.40 17.61 111 LEU B N 1
ATOM 4279 C CA A LEU B 1 114 ? 30.018 -30.448 6.675 0.60 14.33 111 LEU B CA 1
ATOM 4280 C CA B LEU B 1 114 ? 29.951 -30.467 6.701 0.40 14.52 111 LEU B CA 1
ATOM 4281 C C A LEU B 1 114 ? 31.233 -31.256 7.108 0.60 14.91 111 LEU B C 1
ATOM 4282 C C B LEU B 1 114 ? 31.170 -31.362 6.894 0.40 16.56 111 LEU B C 1
ATOM 4283 O O A LEU B 1 114 ? 32.369 -30.815 6.947 0.60 15.68 111 LEU B O 1
ATOM 4284 O O B LEU B 1 114 ? 32.242 -31.087 6.354 0.40 15.53 111 LEU B O 1
ATOM 4293 N N . GLY B 1 115 ? 30.990 -32.440 7.652 1.00 16.83 112 GLY B N 1
ATOM 4294 C CA . GLY B 1 115 ? 32.061 -33.387 7.920 1.00 15.09 112 GLY B CA 1
ATOM 4295 C C . GLY B 1 115 ? 31.852 -34.665 7.134 1.00 15.67 112 GLY B C 1
ATOM 4296 O O . GLY B 1 115 ? 30.723 -35.011 6.802 1.00 16.29 112 GLY B O 1
ATOM 4297 N N . THR B 1 116 ? 32.943 -35.344 6.805 1.00 16.52 113 THR B N 1
ATOM 4298 C CA . THR B 1 116 ? 32.862 -36.522 5.945 1.00 18.10 113 THR B CA 1
ATOM 4299 C C . THR B 1 116 ? 33.424 -37.775 6.614 1.00 17.43 113 THR B C 1
ATOM 4300 O O . THR B 1 116 ? 34.111 -37.707 7.648 1.00 17.60 113 THR B O 1
ATOM 4304 N N . THR B 1 117 ? 33.140 -38.918 5.998 1.00 18.96 114 THR B N 1
ATOM 4305 C CA . THR B 1 117 ? 33.673 -40.195 6.463 1.00 20.58 114 THR B CA 1
ATOM 4306 C C . THR B 1 117 ? 35.185 -40.294 6.347 1.00 21.15 114 THR B C 1
ATOM 4307 O O . THR B 1 117 ? 35.786 -41.210 6.904 1.00 25.19 114 THR B O 1
ATOM 4311 N N . GLU B 1 118 ? 35.794 -39.376 5.605 1.00 21.16 115 GLU B N 1
ATOM 4312 C CA . GLU B 1 118 ? 37.236 -39.409 5.377 1.00 24.01 115 GLU B CA 1
ATOM 4313 C C . GLU B 1 118 ? 37.978 -38.440 6.292 1.00 24.70 115 GLU B C 1
ATOM 4314 O O . GLU B 1 118 ? 39.205 -38.360 6.254 1.00 27.02 115 GLU B O 1
ATOM 4320 N N . GLY B 1 119 ? 37.230 -37.707 7.109 1.00 22.82 116 GLY B N 1
ATOM 4321 C CA . GLY B 1 119 ? 37.814 -36.798 8.084 1.00 21.83 116 GLY B CA 1
ATOM 4322 C C . GLY B 1 119 ? 38.011 -35.389 7.559 1.00 23.60 116 GLY B C 1
ATOM 4323 O O . GLY B 1 119 ? 38.787 -34.623 8.119 1.00 22.04 116 GLY B O 1
ATOM 4324 N N . ASP B 1 120 ? 37.315 -35.048 6.479 1.00 19.90 117 ASP B N 1
ATOM 4325 C CA . ASP B 1 120 ? 37.398 -33.712 5.903 1.00 23.02 117 ASP B CA 1
ATOM 4326 C C . ASP B 1 120 ? 36.306 -32.810 6.470 1.00 19.86 117 ASP B C 1
ATOM 4327 O O . ASP B 1 120 ? 35.210 -33.268 6.776 1.00 19.23 117 ASP B O 1
ATOM 4332 N N . ILE B 1 121 ? 36.603 -31.520 6.603 1.00 19.42 118 ILE B N 1
ATOM 4333 C CA . ILE B 1 121 ? 35.566 -30.549 6.930 1.00 15.56 118 ILE B CA 1
ATOM 4334 C C . ILE B 1 121 ? 35.443 -29.552 5.784 1.00 16.03 118 ILE B C 1
ATOM 4335 O O . ILE B 1 121 ? 36.446 -29.028 5.295 1.00 19.34 118 ILE B O 1
ATOM 4340 N N . LYS B 1 122 ? 34.211 -29.302 5.353 1.00 14.71 119 LYS B N 1
ATOM 4341 C CA . LYS B 1 122 ? 33.950 -28.319 4.302 1.00 16.60 119 LYS B CA 1
ATOM 4342 C C . LYS B 1 122 ? 33.227 -27.138 4.927 1.00 14.75 119 LYS B C 1
ATOM 4343 O O . LYS B 1 122 ? 32.234 -27.310 5.624 1.00 17.74 119 LYS B O 1
ATOM 4349 N N . VAL B 1 123 ? 33.732 -25.934 4.672 1.00 18.44 120 VAL B N 1
ATOM 4350 C CA . VAL B 1 123 ? 33.059 -24.715 5.113 1.00 17.94 120 VAL B CA 1
ATOM 4351 C C . VAL B 1 123 ? 32.409 -24.060 3.898 1.00 19.44 120 VAL B C 1
ATOM 4352 O O . VAL B 1 123 ? 33.094 -23.711 2.932 1.00 20.02 120 VAL B O 1
ATOM 4356 N N . LEU B 1 124 ? 31.085 -23.923 3.940 1.00 18.96 121 LEU B N 1
ATOM 4357 C CA . LEU B 1 124 ? 30.331 -23.389 2.807 1.00 15.78 121 LEU B CA 1
ATOM 4358 C C . LEU B 1 124 ? 29.732 -22.045 3.176 1.00 16.24 121 LEU B C 1
ATOM 4359 O O . LEU B 1 124 ? 29.485 -21.764 4.350 1.00 18.89 121 LEU B O 1
ATOM 4364 N N . ASP B 1 125 ? 29.479 -21.226 2.165 1.00 20.29 122 ASP B N 1
ATOM 4365 C CA . ASP B 1 125 ? 28.705 -20.010 2.366 1.00 21.91 122 ASP B CA 1
ATOM 4366 C C . ASP B 1 125 ? 27.203 -20.205 2.181 1.00 19.65 122 ASP B C 1
ATOM 4367 O O . ASP B 1 125 ? 26.709 -21.339 2.130 1.00 24.34 122 ASP B O 1
ATOM 4372 N N A SER B 1 126 ? 26.482 -19.094 2.083 0.60 24.37 123 SER B N 1
ATOM 4373 N N B SER B 1 126 ? 26.484 -19.092 2.086 0.40 23.38 123 SER B N 1
ATOM 4374 C CA A SER B 1 126 ? 25.027 -19.098 2.185 0.60 25.07 123 SER B CA 1
ATOM 4375 C CA B SER B 1 126 ? 25.027 -19.102 2.028 0.40 23.04 123 SER B CA 1
ATOM 4376 C C A SER B 1 126 ? 24.379 -19.857 1.026 0.60 28.37 123 SER B C 1
ATOM 4377 C C B SER B 1 126 ? 24.540 -19.560 0.657 0.40 23.77 123 SER B C 1
ATOM 4378 O O A SER B 1 126 ? 23.312 -20.455 1.187 0.60 26.21 123 SER B O 1
ATOM 4379 O O B SER B 1 126 ? 23.346 -19.783 0.450 0.40 25.67 123 SER B O 1
ATOM 4384 N N A ASN B 1 127 ? 25.029 -19.824 -0.136 0.60 27.33 124 ASN B N 1
ATOM 4385 N N B ASN B 1 127 ? 25.472 -19.691 -0.281 0.40 22.38 124 ASN B N 1
ATOM 4386 C CA A ASN B 1 127 ? 24.545 -20.516 -1.331 0.60 25.98 124 ASN B CA 1
ATOM 4387 C CA B ASN B 1 127 ? 25.176 -20.295 -1.572 0.40 17.86 124 ASN B CA 1
ATOM 4388 C C A ASN B 1 127 ? 25.186 -21.894 -1.510 0.60 22.77 124 ASN B C 1
ATOM 4389 C C B ASN B 1 127 ? 25.604 -21.761 -1.638 0.40 22.79 124 ASN B C 1
ATOM 4390 O O A ASN B 1 127 ? 25.049 -22.527 -2.562 0.60 23.57 124 ASN B O 1
ATOM 4391 O O B ASN B 1 127 ? 25.667 -22.351 -2.721 0.40 21.65 124 ASN B O 1
ATOM 4400 N N . PHE B 1 128 ? 25.889 -22.344 -0.475 1.00 24.35 125 PHE B N 1
ATOM 4401 C CA . PHE B 1 128 ? 26.446 -23.705 -0.407 1.00 20.80 125 PHE B CA 1
ATOM 4402 C C . PHE B 1 128 ? 27.690 -23.872 -1.275 1.00 20.79 125 PHE B C 1
ATOM 4403 O O . PHE B 1 128 ? 28.064 -24.996 -1.656 1.00 23.14 125 PHE B O 1
ATOM 4411 N N . ASN B 1 129 ? 28.342 -22.754 -1.576 1.00 17.99 126 ASN B N 1
ATOM 4412 C CA . ASN B 1 129 ? 29.614 -22.786 -2.282 1.00 16.80 126 ASN B CA 1
ATOM 4413 C C . ASN B 1 129 ? 30.789 -22.974 -1.322 1.00 18.53 126 ASN B C 1
ATOM 4414 O O . ASN B 1 129 ? 30.801 -22.436 -0.212 1.00 21.28 126 ASN B O 1
ATOM 4419 N N . LEU B 1 130 ? 31.775 -23.756 -1.743 1.00 19.57 127 LEU B N 1
ATOM 4420 C CA . LEU B 1 130 ? 32.900 -24.071 -0.866 1.00 20.52 127 LEU B CA 1
ATOM 4421 C C . LEU B 1 130 ? 33.779 -22.840 -0.662 1.00 20.36 127 LEU B C 1
ATOM 4422 O O . LEU B 1 130 ? 34.309 -22.285 -1.623 1.00 24.50 127 LEU B O 1
ATOM 4427 N N . GLN B 1 131 ? 33.914 -22.420 0.594 1.00 20.36 128 GLN B N 1
ATOM 4428 C CA . GLN B 1 131 ? 34.843 -21.362 0.983 1.00 23.35 128 GLN B CA 1
ATOM 4429 C C . GLN B 1 131 ? 36.203 -21.907 1.408 1.00 25.27 128 GLN B C 1
ATOM 4430 O O . GLN B 1 131 ? 37.240 -21.332 1.092 1.00 31.52 128 GLN B O 1
ATOM 4436 N N . ARG B 1 132 ? 36.188 -22.995 2.165 1.00 22.35 129 ARG B N 1
ATOM 4437 C CA . ARG B 1 132 ? 37.409 -23.599 2.663 1.00 25.42 129 ARG B CA 1
ATOM 4438 C C . ARG B 1 132 ? 37.153 -25.082 2.833 1.00 20.88 129 ARG B C 1
ATOM 4439 O O . ARG B 1 132 ? 36.130 -25.472 3.390 1.00 25.93 129 ARG B O 1
ATOM 4447 N N . GLU B 1 133 ? 38.080 -25.903 2.355 1.00 29.72 130 GLU B N 1
ATOM 4448 C CA . GLU B 1 133 ? 38.109 -27.305 2.744 1.00 25.23 130 GLU B CA 1
ATOM 4449 C C . GLU B 1 133 ? 39.272 -27.581 3.681 1.00 29.45 130 GLU B C 1
ATOM 4450 O O . GLU B 1 133 ? 40.423 -27.282 3.362 1.00 27.86 130 GLU B O 1
ATOM 4456 N N . ILE B 1 134 ? 38.960 -28.147 4.843 1.00 25.12 131 ILE B N 1
ATOM 4457 C CA . ILE B 1 134 ? 39.983 -28.660 5.738 1.00 23.77 131 ILE B CA 1
ATOM 4458 C C . ILE B 1 134 ? 40.181 -30.142 5.491 1.00 26.57 131 ILE B C 1
ATOM 4459 O O . ILE B 1 134 ? 39.452 -30.975 6.028 1.00 26.21 131 ILE B O 1
ATOM 4464 N N . ASP B 1 135 ? 41.165 -30.459 4.653 1.00 31.15 132 ASP B N 1
ATOM 4465 C CA . ASP B 1 135 ? 41.475 -31.842 4.315 1.00 35.42 132 ASP B CA 1
ATOM 4466 C C . ASP B 1 135 ? 42.241 -32.464 5.466 1.00 34.22 132 ASP B C 1
ATOM 4467 O O . ASP B 1 135 ? 43.146 -31.840 6.022 1.00 39.33 132 ASP B O 1
ATOM 4472 N N . GLN B 1 136 ? 41.886 -33.690 5.829 1.00 33.73 133 GLN B N 1
ATOM 4473 C CA A GLN B 1 136 ? 42.557 -34.398 6.905 0.50 35.36 133 GLN B CA 1
ATOM 4474 C CA B GLN B 1 136 ? 42.612 -34.368 6.895 0.50 36.21 133 GLN B CA 1
ATOM 4475 C C . GLN B 1 136 ? 42.421 -33.650 8.228 1.00 29.36 133 GLN B C 1
ATOM 4476 O O . GLN B 1 136 ? 43.324 -33.655 9.059 1.00 30.35 133 GLN B O 1
ATOM 4487 N N . ALA B 1 137 ? 41.272 -33.015 8.436 1.00 24.52 134 ALA B N 1
ATOM 4488 C CA . ALA B 1 137 ? 41.009 -32.397 9.736 1.00 20.82 134 ALA B CA 1
ATOM 4489 C C . ALA B 1 137 ? 41.163 -33.453 10.834 1.00 24.36 134 ALA B C 1
ATOM 4490 O O . ALA B 1 137 ? 41.715 -33.192 11.904 1.00 26.31 134 ALA B O 1
ATOM 4492 N N . HIS B 1 138 ? 40.677 -34.654 10.541 1.00 23.32 135 HIS B N 1
ATOM 4493 C CA . HIS B 1 138 ? 40.900 -35.820 11.384 1.00 23.90 135 HIS B CA 1
ATOM 4494 C C . HIS B 1 138 ? 41.314 -36.957 10.472 1.00 24.24 135 HIS B C 1
ATOM 4495 O O . HIS B 1 138 ? 41.089 -36.898 9.266 1.00 25.73 135 HIS B O 1
ATOM 4502 N N . VAL B 1 139 ? 41.918 -37.993 11.044 1.00 28.13 136 VAL B N 1
ATOM 4503 C CA . VAL B 1 139 ? 42.405 -39.102 10.242 1.00 27.39 136 VAL B CA 1
ATOM 4504 C C . VAL B 1 139 ? 41.286 -40.051 9.828 1.00 24.54 136 VAL B C 1
ATOM 4505 O O . VAL B 1 139 ? 41.487 -40.901 8.963 1.00 29.38 136 VAL B O 1
ATOM 4509 N N . SER B 1 140 ? 40.111 -39.884 10.436 1.00 21.94 137 SER B N 1
ATOM 4510 C CA . SER B 1 140 ? 38.950 -40.740 10.182 1.00 26.59 137 SER B CA 1
ATOM 4511 C C . SER B 1 140 ? 37.642 -39.982 10.379 1.00 23.29 137 SER B C 1
ATOM 4512 O O . SER B 1 140 ? 37.643 -38.790 10.727 1.00 20.03 137 SER B O 1
ATOM 4515 N N . GLU B 1 141 ? 36.532 -40.694 10.184 1.00 21.15 138 GLU B N 1
ATOM 4516 C CA . GLU B 1 141 ? 35.201 -40.101 10.069 1.00 19.63 138 GLU B CA 1
ATOM 4517 C C . GLU B 1 141 ? 34.921 -39.008 11.100 1.00 15.70 138 GLU B C 1
ATOM 4518 O O . GLU B 1 141 ? 35.116 -39.200 12.305 1.00 15.86 138 GLU B O 1
ATOM 4524 N N . ILE B 1 142 ? 34.431 -37.873 10.618 1.00 16.81 139 ILE B N 1
ATOM 4525 C CA . ILE B 1 142 ? 33.883 -36.836 11.493 1.00 15.07 139 ILE B CA 1
ATOM 4526 C C . ILE B 1 142 ? 32.497 -37.235 11.991 1.00 17.61 139 ILE B C 1
ATOM 4527 O O . ILE B 1 142 ? 31.570 -37.393 11.197 1.00 25.92 139 ILE B O 1
ATOM 4532 N N . THR B 1 143 ? 32.361 -37.404 13.299 1.00 15.73 140 THR B N 1
ATOM 4533 C CA . THR B 1 143 ? 31.107 -37.855 13.887 1.00 15.83 140 THR B CA 1
ATOM 4534 C C . THR B 1 143 ? 30.149 -36.720 14.234 1.00 18.22 140 THR B C 1
ATOM 4535 O O . THR B 1 143 ? 28.933 -36.913 14.309 1.00 16.49 140 THR B O 1
ATOM 4539 N N . LYS B 1 144 ? 30.703 -35.535 14.460 1.00 16.28 141 LYS B N 1
ATOM 4540 C CA . LYS B 1 144 ? 29.898 -34.415 14.900 1.00 14.71 141 LYS B CA 1
ATOM 4541 C C . LYS B 1 144 ? 30.637 -33.118 14.617 1.00 14.49 141 LYS B C 1
ATOM 4542 O O . LYS B 1 144 ? 31.863 -33.060 14.662 1.00 13.89 141 LYS B O 1
ATOM 4548 N N . LEU B 1 145 ? 29.871 -32.084 14.301 1.00 14.61 142 LEU B N 1
ATOM 4549 C CA . LEU B 1 145 ? 30.425 -30.744 14.110 1.00 15.81 142 LEU B CA 1
ATOM 4550 C C . LEU B 1 145 ? 29.482 -29.765 14.778 1.00 15.78 142 LEU B C 1
ATOM 4551 O O . LEU B 1 145 ? 28.264 -29.856 14.597 1.00 16.85 142 LEU B O 1
ATOM 4556 N N . LYS B 1 146 ? 30.037 -28.823 15.532 1.00 15.12 143 LYS B N 1
ATOM 4557 C CA . LYS B 1 146 ? 29.237 -27.721 16.074 1.00 13.80 143 LYS B CA 1
ATOM 4558 C C . LYS B 1 146 ? 29.968 -26.388 15.888 1.00 14.81 143 LYS B C 1
ATOM 4559 O O . LYS B 1 146 ? 31.164 -26.287 16.141 1.00 16.95 143 LYS B O 1
ATOM 4565 N N . PHE B 1 147 ? 29.238 -25.375 15.429 1.00 14.42 144 PHE B N 1
ATOM 4566 C CA . PHE B 1 147 ? 29.712 -23.984 15.546 1.00 16.12 144 PHE B CA 1
ATOM 4567 C C . PHE B 1 147 ? 29.575 -23.530 16.978 1.00 14.22 144 PHE B C 1
ATOM 4568 O O . PHE B 1 147 ? 28.570 -23.798 17.632 1.00 16.71 144 PHE B O 1
ATOM 4576 N N . PHE B 1 148 ? 30.578 -22.814 17.466 1.00 14.46 145 PHE B N 1
ATOM 4577 C CA . PHE B 1 148 ? 30.399 -22.032 18.670 1.00 14.11 145 PHE B CA 1
ATOM 4578 C C . PHE B 1 148 ? 29.435 -20.902 18.331 1.00 14.84 145 PHE B C 1
ATOM 4579 O O . PHE B 1 148 ? 29.305 -20.541 17.170 1.00 17.35 145 PHE B O 1
ATOM 4587 N N . PRO B 1 149 ? 28.724 -20.385 19.341 1.00 16.71 146 PRO B N 1
ATOM 4588 C CA . PRO B 1 149 ? 27.717 -19.332 19.146 1.00 17.97 146 PRO B CA 1
ATOM 4589 C C . PRO B 1 149 ? 28.244 -18.073 18.458 1.00 17.26 146 PRO B C 1
ATOM 4590 O O . PRO B 1 149 ? 27.472 -17.364 17.829 1.00 22.35 146 PRO B O 1
ATOM 4594 N N . SER B 1 150 ? 29.538 -17.800 18.582 1.00 16.25 147 SER B N 1
ATOM 4595 C CA . SER B 1 150 ? 30.166 -16.682 17.875 1.00 20.78 147 SER B CA 1
ATOM 4596 C C . SER B 1 150 ? 30.168 -16.860 16.354 1.00 19.20 147 SER B C 1
ATOM 4597 O O . SER B 1 150 ? 30.244 -15.878 15.594 1.00 19.34 147 SER B O 1
ATOM 4600 N N . GLY B 1 151 ? 30.107 -18.112 15.907 1.00 19.59 148 GLY B N 1
ATOM 4601 C CA . GLY B 1 151 ? 30.284 -18.426 14.492 1.00 21.53 148 GLY B CA 1
ATOM 4602 C C . GLY B 1 151 ? 31.706 -18.242 13.980 1.00 19.70 148 GLY B C 1
ATOM 4603 O O . GLY B 1 151 ? 31.959 -18.407 12.787 1.00 24.03 148 GLY B O 1
ATOM 4604 N N . GLU B 1 152 ? 32.640 -17.925 14.877 1.00 19.93 149 GLU B N 1
ATOM 4605 C CA A GLU B 1 152 ? 34.025 -17.712 14.461 0.50 22.16 149 GLU B CA 1
ATOM 4606 C CA B GLU B 1 152 ? 34.044 -17.680 14.522 0.50 21.59 149 GLU B CA 1
ATOM 4607 C C . GLU B 1 152 ? 34.900 -18.939 14.678 1.00 21.45 149 GLU B C 1
ATOM 4608 O O . GLU B 1 152 ? 36.034 -19.011 14.182 1.00 20.15 149 GLU B O 1
ATOM 4619 N N . ALA B 1 153 ? 34.363 -19.918 15.393 1.00 19.30 150 ALA B N 1
ATOM 4620 C CA . ALA B 1 153 ? 35.096 -21.148 15.657 1.00 17.36 150 ALA B CA 1
ATOM 4621 C C . ALA B 1 153 ? 34.143 -22.313 15.541 1.00 15.95 150 ALA B C 1
ATOM 4622 O O . ALA B 1 153 ? 32.928 -22.147 15.669 1.00 15.86 150 ALA B O 1
ATOM 4624 N N . LEU B 1 154 ? 34.696 -23.500 15.327 1.00 16.06 151 LEU B N 1
ATOM 4625 C CA . LEU B 1 154 ? 33.886 -24.697 15.327 1.00 14.81 151 LEU B CA 1
ATOM 4626 C C . LEU B 1 154 ? 34.660 -25.818 16.027 1.00 14.63 151 LEU B C 1
ATOM 4627 O O . LEU B 1 154 ? 35.877 -25.731 16.228 1.00 15.47 151 LEU B O 1
ATOM 4632 N N . ILE B 1 155 ? 33.949 -26.866 16.411 1.00 15.53 152 ILE B N 1
ATOM 4633 C CA . ILE B 1 155 ? 34.590 -27.996 17.051 1.00 13.40 152 ILE B CA 1
ATOM 4634 C C . ILE B 1 155 ? 34.125 -29.268 16.368 1.00 11.93 152 ILE B C 1
ATOM 4635 O O . ILE B 1 155 ? 32.953 -29.401 16.006 1.00 13.72 152 ILE B O 1
ATOM 4640 N N . SER B 1 156 ? 35.058 -30.192 16.172 1.00 14.75 153 SER B N 1
ATOM 4641 C CA . SER B 1 156 ? 34.778 -31.419 15.444 1.00 14.13 153 SER B CA 1
ATOM 4642 C C . SER B 1 156 ? 35.136 -32.608 16.336 1.00 15.35 153 SER B C 1
ATOM 4643 O O . SER B 1 156 ? 36.038 -32.524 17.179 1.00 16.51 153 SER B O 1
ATOM 4646 N N . SER B 1 157 ? 34.422 -33.714 16.158 1.00 15.27 154 SER B N 1
ATOM 4647 C CA . SER B 1 157 ? 34.772 -34.955 16.848 1.00 14.97 154 SER B CA 1
ATOM 4648 C C . SER B 1 157 ? 34.898 -36.073 15.827 1.00 15.55 154 SER B C 1
ATOM 4649 O O . SER B 1 157 ? 34.338 -35.996 14.739 1.00 15.85 154 SER B O 1
ATOM 4652 N N . SER B 1 158 ? 35.663 -37.100 16.174 1.00 17.42 155 SER B N 1
ATOM 4653 C CA . SER B 1 158 ? 36.052 -38.095 15.183 1.00 18.32 155 SER B CA 1
ATOM 4654 C C . SER B 1 158 ? 36.145 -39.496 15.775 1.00 16.97 155 SER B C 1
ATOM 4655 O O . SER B 1 158 ? 36.311 -39.662 16.982 1.00 17.63 155 SER B O 1
ATOM 4658 N N . GLN B 1 159 ? 36.036 -40.499 14.906 1.00 19.44 156 GLN B N 1
ATOM 4659 C CA . GLN B 1 159 ? 36.441 -41.857 15.241 1.00 22.49 156 GLN B CA 1
ATOM 4660 C C . GLN B 1 159 ? 37.904 -41.959 15.680 1.00 21.66 156 GLN B C 1
ATOM 4661 O O . GLN B 1 159 ? 38.295 -42.950 16.301 1.00 28.67 156 GLN B O 1
ATOM 4667 N N . ASP B 1 160 ? 38.708 -40.939 15.378 1.00 20.50 157 ASP B N 1
ATOM 4668 C CA . ASP B 1 160 ? 40.117 -40.942 15.786 1.00 19.49 157 ASP B CA 1
ATOM 4669 C C . ASP B 1 160 ? 40.292 -40.598 17.272 1.00 22.70 157 ASP B C 1
ATOM 4670 O O . ASP B 1 160 ? 41.418 -40.477 17.775 1.00 24.46 157 ASP B O 1
ATOM 4675 N N . MET B 1 161 ? 39.167 -40.446 17.965 1.00 22.64 158 MET B N 1
ATOM 4676 C CA . MET B 1 161 ? 39.152 -40.369 19.421 1.00 21.52 158 MET B CA 1
ATOM 4677 C C . MET B 1 161 ? 39.411 -38.965 19.957 1.00 18.82 158 MET B C 1
ATOM 4678 O O . MET B 1 161 ? 39.485 -38.775 21.163 1.00 20.59 158 MET B O 1
ATOM 4683 N N . GLN B 1 162 ? 39.541 -37.998 19.055 1.00 19.72 159 GLN B N 1
ATOM 4684 C CA . GLN B 1 162 ? 39.892 -36.628 19.438 1.00 18.77 159 GLN B CA 1
ATOM 4685 C C . GLN B 1 162 ? 38.779 -35.649 19.096 1.00 18.66 159 GLN B C 1
ATOM 4686 O O . GLN B 1 162 ? 37.934 -35.921 18.237 1.00 18.48 159 GLN B O 1
ATOM 4692 N N . LEU B 1 163 ? 38.778 -34.505 19.775 1.00 18.96 160 LEU B N 1
ATOM 4693 C CA . LEU B 1 163 ? 38.084 -33.320 19.266 1.00 16.88 160 LEU B CA 1
ATOM 4694 C C . LEU B 1 163 ? 39.092 -32.251 18.891 1.00 16.11 160 LEU B C 1
ATOM 4695 O O . LEU B 1 163 ? 40.183 -32.160 19.477 1.00 17.76 160 LEU B O 1
ATOM 4700 N N . LYS B 1 164 ? 38.727 -31.439 17.911 1.00 13.74 161 LYS B N 1
ATOM 4701 C CA A LYS B 1 164 ? 39.584 -30.344 17.485 0.50 15.47 161 LYS B CA 1
ATOM 4702 C CA B LYS B 1 164 ? 39.584 -30.343 17.484 0.50 15.41 161 LYS B CA 1
ATOM 4703 C C . LYS B 1 164 ? 38.768 -29.072 17.357 1.00 13.02 161 LYS B C 1
ATOM 4704 O O . LYS B 1 164 ? 37.622 -29.108 16.904 1.00 16.06 161 LYS B O 1
ATOM 4715 N N . ILE B 1 165 ? 39.358 -27.957 17.778 1.00 17.25 162 ILE B N 1
ATOM 4716 C CA . ILE B 1 165 ? 38.729 -26.657 17.608 1.00 15.29 162 ILE B CA 1
ATOM 4717 C C . ILE B 1 165 ? 39.395 -25.949 16.440 1.00 17.42 162 ILE B C 1
ATOM 4718 O O . ILE B 1 165 ? 40.628 -25.957 16.322 1.00 19.33 162 ILE B O 1
ATOM 4723 N N . TRP B 1 166 ? 38.581 -25.361 15.568 1.00 15.31 163 TRP B N 1
ATOM 4724 C CA . TRP B 1 166 ? 39.079 -24.737 14.350 1.00 20.61 163 TRP B CA 1
ATOM 4725 C C . TRP B 1 166 ? 38.651 -23.287 14.299 1.00 18.59 163 TRP B C 1
ATOM 4726 O O . TRP B 1 166 ? 37.512 -22.958 14.640 1.00 21.62 163 TRP B O 1
ATOM 4737 N N . SER B 1 167 ? 39.563 -22.431 13.853 1.00 22.72 164 SER B N 1
ATOM 4738 C CA . SER B 1 167 ? 39.228 -21.059 13.490 1.00 21.53 164 SER B CA 1
ATOM 4739 C C . SER B 1 167 ? 38.669 -20.976 12.071 1.00 24.56 164 SER B C 1
ATOM 4740 O O . SER B 1 167 ? 39.247 -21.521 11.132 1.00 26.60 164 SER B O 1
ATOM 4743 N N . VAL B 1 168 ? 37.543 -20.287 11.921 1.00 23.61 165 VAL B N 1
ATOM 4744 C CA . VAL B 1 168 ? 36.958 -20.042 10.607 1.00 32.73 165 VAL B CA 1
ATOM 4745 C C . VAL B 1 168 ? 37.765 -19.025 9.797 1.00 27.57 165 VAL B C 1
ATOM 4746 O O . VAL B 1 168 ? 37.895 -19.155 8.579 1.00 32.13 165 VAL B O 1
ATOM 4750 N N . LYS B 1 169 ? 38.319 -18.020 10.475 1.00 32.19 166 LYS B N 1
ATOM 4751 C CA . LYS B 1 169 ? 39.156 -17.017 9.805 1.00 28.04 166 LYS B CA 1
ATOM 4752 C C . LYS B 1 169 ? 40.194 -17.666 8.880 1.00 38.80 166 LYS B C 1
ATOM 4753 O O . LYS B 1 169 ? 40.280 -17.328 7.699 1.00 45.88 166 LYS B O 1
ATOM 4759 N N . ASP B 1 170 ? 40.981 -18.595 9.420 1.00 31.53 167 ASP B N 1
ATOM 4760 C CA . ASP B 1 170 ? 42.218 -19.012 8.763 1.00 35.81 167 ASP B CA 1
ATOM 4761 C C . ASP B 1 170 ? 42.368 -20.527 8.717 1.00 36.20 167 ASP B C 1
ATOM 4762 O O . ASP B 1 170 ? 43.376 -21.049 8.233 1.00 40.46 167 ASP B O 1
ATOM 4767 N N . GLY B 1 171 ? 41.361 -21.231 9.217 1.00 31.30 168 GLY B N 1
ATOM 4768 C CA . GLY B 1 171 ? 41.361 -22.689 9.194 1.00 30.75 168 GLY B CA 1
ATOM 4769 C C . GLY B 1 171 ? 42.387 -23.314 10.120 1.00 30.17 168 GLY B C 1
ATOM 4770 O O . GLY B 1 171 ? 42.711 -24.494 9.991 1.00 30.85 168 GLY B O 1
ATOM 4771 N N . SER B 1 172 ? 42.908 -22.531 11.057 1.00 27.73 169 SER B N 1
ATOM 4772 C CA . SER B 1 172 ? 43.895 -23.057 11.990 1.00 29.40 169 SER B CA 1
ATOM 4773 C C . SER B 1 172 ? 43.243 -23.940 13.046 1.00 23.18 169 SER B C 1
ATOM 4774 O O . SER B 1 172 ? 42.017 -23.934 13.217 1.00 24.07 169 SER B O 1
ATOM 4777 N N . ASN B 1 173 ? 44.071 -24.705 13.748 1.00 23.48 170 ASN B N 1
ATOM 4778 C CA . ASN B 1 173 ? 43.589 -25.642 14.748 1.00 24.33 170 ASN B CA 1
ATOM 4779 C C . ASN B 1 173 ? 44.255 -25.367 16.095 1.00 20.68 170 ASN B C 1
ATOM 4780 O O . ASN B 1 173 ? 45.226 -26.019 16.467 1.00 26.00 170 ASN B O 1
ATOM 4785 N N . PRO B 1 174 ? 43.744 -24.367 16.826 1.00 21.44 171 PRO B N 1
ATOM 4786 C CA . PRO B 1 174 ? 44.433 -23.908 18.026 1.00 23.38 171 PRO B CA 1
ATOM 4787 C C . PRO B 1 174 ? 44.320 -24.859 19.207 1.00 19.94 171 PRO B C 1
ATOM 4788 O O . PRO B 1 174 ? 45.137 -24.788 20.119 1.00 24.24 171 PRO B O 1
ATOM 4792 N N . ARG B 1 175 ? 43.306 -25.717 19.211 1.00 23.26 172 ARG B N 1
ATOM 4793 C CA . ARG B 1 175 ? 43.138 -26.665 20.314 1.00 22.66 172 ARG B CA 1
ATOM 4794 C C . ARG B 1 175 ? 42.807 -28.072 19.835 1.00 17.66 172 ARG B C 1
ATOM 4795 O O . ARG B 1 175 ? 41.992 -28.253 18.933 1.00 21.66 172 ARG B O 1
ATOM 4803 N N . THR B 1 176 ? 43.438 -29.061 20.464 1.00 22.79 173 THR B N 1
ATOM 4804 C CA . THR B 1 176 ? 43.093 -30.462 20.248 1.00 21.18 173 THR B CA 1
ATOM 4805 C C . THR B 1 176 ? 42.805 -31.130 21.588 1.00 20.82 173 THR B C 1
ATOM 4806 O O . THR B 1 176 ? 43.643 -31.104 22.506 1.00 23.18 173 THR B O 1
ATOM 4810 N N . LEU B 1 177 ? 41.621 -31.728 21.699 1.00 17.82 174 LEU B N 1
ATOM 4811 C CA . LEU B 1 177 ? 41.152 -32.278 22.967 1.00 19.14 174 LEU B CA 1
ATOM 4812 C C . LEU B 1 177 ? 41.404 -33.771 22.973 1.00 18.44 174 LEU B C 1
ATOM 4813 O O . LEU B 1 177 ? 40.710 -34.525 22.292 1.00 20.88 174 LEU B O 1
ATOM 4818 N N . ILE B 1 178 ? 42.412 -34.191 23.730 1.00 18.65 175 ILE B N 1
ATOM 4819 C CA A ILE B 1 178 ? 42.860 -35.581 23.720 0.50 21.75 175 ILE B CA 1
ATOM 4820 C CA B ILE B 1 178 ? 42.831 -35.583 23.718 0.50 23.62 175 ILE B CA 1
ATOM 4821 C C . ILE B 1 178 ? 42.589 -36.221 25.077 1.00 22.98 175 ILE B C 1
ATOM 4822 O O . ILE B 1 178 ? 42.925 -35.647 26.117 1.00 25.78 175 ILE B O 1
ATOM 4831 N N . GLY B 1 179 ? 41.990 -37.412 25.063 1.00 22.06 176 GLY B N 1
ATOM 4832 C CA . GLY B 1 179 ? 41.739 -38.144 26.298 1.00 25.59 176 GLY B CA 1
ATOM 4833 C C . GLY B 1 179 ? 40.832 -39.348 26.140 1.00 23.09 176 GLY B C 1
ATOM 4834 O O . GLY B 1 179 ? 41.039 -40.369 26.800 1.00 27.97 176 GLY B O 1
ATOM 4835 N N . HIS B 1 180 ? 39.826 -39.235 25.275 1.00 25.35 177 HIS B N 1
ATOM 4836 C CA . HIS B 1 180 ? 38.911 -40.350 25.019 1.00 22.63 177 HIS B CA 1
ATOM 4837 C C . HIS B 1 180 ? 39.640 -41.577 24.489 1.00 19.07 177 HIS B C 1
ATOM 4838 O O . HIS B 1 180 ? 40.642 -41.462 23.787 1.00 25.03 177 HIS B O 1
ATOM 4845 N N . ARG B 1 181 ? 39.116 -42.753 24.810 1.00 23.69 178 ARG B N 1
ATOM 4846 C CA . ARG B 1 181 ? 39.774 -44.022 24.460 1.00 23.25 178 ARG B CA 1
ATOM 4847 C C . ARG B 1 181 ? 38.994 -44.822 23.417 1.00 25.60 178 ARG B C 1
ATOM 4848 O O . ARG B 1 181 ? 39.303 -45.999 23.149 1.00 27.43 178 ARG B O 1
ATOM 4856 N N . ALA B 1 182 ? 37.972 -44.196 22.845 1.00 23.29 179 ALA B N 1
ATOM 4857 C CA . ALA B 1 182 ? 37.269 -44.733 21.694 1.00 23.18 179 ALA B CA 1
ATOM 4858 C C . ALA B 1 182 ? 36.643 -43.592 20.901 1.00 20.42 179 ALA B C 1
ATOM 4859 O O . ALA B 1 182 ? 36.777 -42.424 21.268 1.00 23.94 179 ALA B O 1
ATOM 4861 N N . THR B 1 183 ? 35.940 -43.933 19.826 1.00 20.98 180 THR B N 1
ATOM 4862 C CA . THR B 1 183 ? 35.204 -42.944 19.042 1.00 19.48 180 THR B CA 1
ATOM 4863 C C . THR B 1 183 ? 34.489 -41.900 19.898 1.00 19.65 180 THR B C 1
ATOM 4864 O O . THR B 1 183 ? 33.790 -42.230 20.857 1.00 22.31 180 THR B O 1
ATOM 4868 N N . VAL B 1 184 ? 34.667 -40.637 19.532 1.00 20.54 181 VAL B N 1
ATOM 4869 C CA . VAL B 1 184 ? 33.865 -39.575 20.117 1.00 17.67 181 VAL B CA 1
ATOM 4870 C C . VAL B 1 184 ? 32.610 -39.426 19.270 1.00 15.85 181 VAL B C 1
ATOM 4871 O O . VAL B 1 184 ? 32.695 -39.312 18.049 1.00 19.85 181 VAL B O 1
ATOM 4875 N N . THR B 1 185 ? 31.452 -39.466 19.919 1.00 15.69 182 THR B N 1
ATOM 4876 C CA . THR B 1 185 ? 30.169 -39.612 19.223 1.00 18.31 182 THR B CA 1
ATOM 4877 C C . THR B 1 185 ? 29.316 -38.347 19.221 1.00 16.49 182 THR B C 1
ATOM 4878 O O . THR B 1 185 ? 28.404 -38.219 18.401 1.00 18.77 182 THR B O 1
ATOM 4882 N N . ASP B 1 186 ? 29.574 -37.441 20.157 1.00 17.23 183 ASP B N 1
ATOM 4883 C CA . ASP B 1 186 ? 28.740 -36.233 20.241 1.00 15.76 183 ASP B CA 1
ATOM 4884 C C . ASP B 1 186 ? 29.436 -35.132 20.992 1.00 14.22 183 ASP B C 1
ATOM 4885 O O . ASP B 1 186 ? 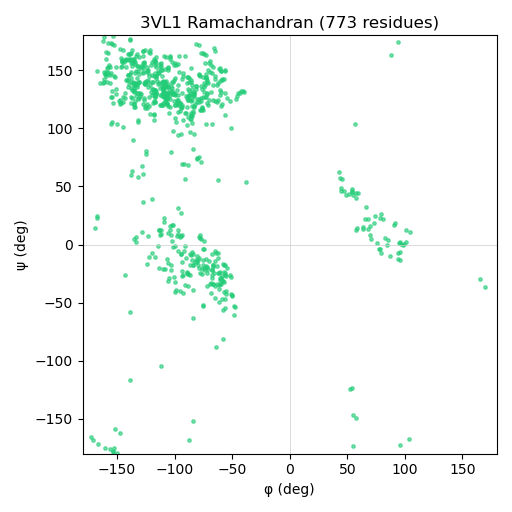30.421 -35.358 21.689 1.00 15.57 183 ASP B O 1
ATOM 4890 N N . ILE B 1 187 ? 28.884 -33.926 20.846 1.00 16.83 184 ILE B N 1
ATOM 4891 C CA . ILE B 1 187 ? 29.460 -32.709 21.402 1.00 17.08 184 ILE B CA 1
ATOM 4892 C C . ILE B 1 187 ? 28.288 -31.856 21.895 1.00 15.01 184 ILE B C 1
ATOM 4893 O O . ILE B 1 187 ? 27.238 -31.796 21.237 1.00 16.26 184 ILE B O 1
ATOM 4898 N N . ALA B 1 188 ? 28.472 -31.193 23.036 1.00 14.12 185 ALA B N 1
ATOM 4899 C CA . ALA B 1 188 ? 27.576 -30.110 23.459 1.00 14.14 185 ALA B CA 1
ATOM 4900 C C . ALA B 1 188 ? 28.396 -28.918 23.921 1.00 16.36 185 ALA B C 1
ATOM 4901 O O . ALA B 1 188 ? 29.400 -29.063 24.605 1.00 18.38 185 ALA B O 1
ATOM 4903 N N . ILE B 1 189 ? 27.959 -27.726 23.519 1.00 15.08 186 ILE B N 1
ATOM 4904 C CA . ILE B 1 189 ? 28.654 -26.509 23.878 1.00 17.38 186 ILE B CA 1
ATOM 4905 C C . ILE B 1 189 ? 27.916 -25.848 25.038 1.00 16.06 186 ILE B C 1
ATOM 4906 O O . ILE B 1 189 ? 26.691 -25.702 25.001 1.00 21.25 186 ILE B O 1
ATOM 4911 N N . ILE B 1 190 ? 28.654 -25.491 26.081 1.00 16.08 187 ILE B N 1
ATOM 4912 C CA . ILE B 1 190 ? 28.055 -24.865 27.254 1.00 16.39 187 ILE B CA 1
ATOM 4913 C C . ILE B 1 190 ? 28.150 -23.347 27.113 1.00 18.34 187 ILE B C 1
ATOM 4914 O O . ILE B 1 190 ? 29.240 -22.808 27.037 1.00 17.77 187 ILE B O 1
ATOM 4919 N N . ASP B 1 191 ? 27.006 -22.681 27.082 1.00 19.88 188 ASP B N 1
ATOM 4920 C CA . ASP B 1 191 ? 26.977 -21.214 26.960 1.00 22.43 188 ASP B CA 1
ATOM 4921 C C . ASP B 1 191 ? 27.815 -20.754 25.760 1.00 21.83 188 ASP B C 1
ATOM 4922 O O . ASP B 1 191 ? 27.586 -21.208 24.639 1.00 21.74 188 ASP B O 1
ATOM 4927 N N . ARG B 1 192 ? 28.792 -19.874 25.970 1.00 20.23 189 ARG B N 1
ATOM 4928 C CA A ARG B 1 192 ? 29.625 -19.372 24.872 0.50 20.22 189 ARG B CA 1
ATOM 4929 C CA B ARG B 1 192 ? 29.584 -19.411 24.836 0.50 20.13 189 ARG B CA 1
ATOM 4930 C C . ARG B 1 192 ? 30.717 -20.357 24.456 1.00 19.67 189 ARG B C 1
ATOM 4931 O O . ARG B 1 192 ? 31.398 -20.159 23.445 1.00 21.49 189 ARG B O 1
ATOM 4946 N N . GLY B 1 193 ? 30.890 -21.415 25.237 1.00 17.68 190 GLY B N 1
ATOM 4947 C CA . GLY B 1 193 ? 31.751 -22.497 24.807 1.00 17.30 190 GLY B CA 1
ATOM 4948 C C . GLY B 1 193 ? 33.128 -22.485 25.443 1.00 15.98 190 GLY B C 1
ATOM 4949 O O . GLY B 1 193 ? 34.013 -23.192 24.990 1.00 17.13 190 GLY B O 1
ATOM 4950 N N . ARG B 1 194 ? 33.327 -21.685 26.491 1.00 17.21 191 ARG B N 1
ATOM 4951 C CA . ARG B 1 194 ? 34.548 -21.834 27.277 1.00 15.72 191 ARG B CA 1
ATOM 4952 C C . ARG B 1 194 ? 34.687 -23.236 27.873 1.00 15.67 191 ARG B C 1
ATOM 4953 O O . ARG B 1 194 ? 35.799 -23.723 28.048 1.00 19.61 191 ARG B O 1
ATOM 4961 N N . ASN B 1 195 ? 33.558 -23.875 28.160 1.00 14.77 192 ASN B N 1
ATOM 4962 C CA . ASN B 1 195 ? 33.535 -25.333 28.419 1.00 15.92 192 ASN B CA 1
ATOM 4963 C C . ASN B 1 195 ? 32.752 -26.032 27.318 1.00 14.97 192 ASN B C 1
ATOM 4964 O O . ASN B 1 195 ? 31.797 -25.476 26.776 1.00 14.50 192 ASN B O 1
ATOM 4969 N N . VAL B 1 196 ? 33.141 -27.263 26.995 1.00 13.52 193 VAL B N 1
ATOM 4970 C CA . VAL B 1 196 ? 32.340 -28.090 26.095 1.00 13.31 193 VAL B CA 1
ATOM 4971 C C . VAL B 1 196 ? 32.284 -29.498 26.684 1.00 12.48 193 VAL B C 1
ATOM 4972 O O . VAL B 1 196 ? 33.095 -29.843 27.522 1.00 13.37 193 VAL B O 1
ATOM 4976 N N . LEU B 1 197 ? 31.292 -30.260 26.254 1.00 16.00 194 LEU B N 1
ATOM 4977 C CA . LEU B 1 197 ? 31.176 -31.665 26.653 1.00 14.58 194 LEU B CA 1
ATOM 4978 C C . LEU B 1 197 ? 31.314 -32.554 25.439 1.00 13.98 194 LEU B C 1
ATOM 4979 O O . LEU B 1 197 ? 30.854 -32.218 24.357 1.00 13.73 194 LEU B O 1
ATOM 4984 N N . SER B 1 198 ? 31.936 -33.714 25.634 1.00 16.76 195 SER B N 1
ATOM 4985 C CA . SER B 1 198 ? 32.004 -34.715 24.576 1.00 14.65 195 SER B CA 1
ATOM 4986 C C . SER B 1 198 ? 31.518 -36.036 25.136 1.00 15.21 195 SER B C 1
ATOM 4987 O O . SER B 1 198 ? 31.604 -36.282 26.339 1.00 18.01 195 SER B O 1
ATOM 4990 N N . ALA B 1 199 ? 30.989 -36.865 24.248 1.00 15.80 196 ALA B N 1
ATOM 4991 C CA . ALA B 1 199 ? 30.567 -38.224 24.633 1.00 17.02 196 ALA B CA 1
ATOM 4992 C C . ALA B 1 199 ? 31.336 -39.233 23.801 1.00 15.68 196 ALA B C 1
ATOM 4993 O O . ALA B 1 199 ? 31.767 -38.924 22.689 1.00 16.37 196 ALA B O 1
ATOM 4995 N N . SER B 1 200 ? 31.503 -40.449 24.330 1.00 15.78 197 SER B N 1
ATOM 4996 C CA . SER B 1 200 ? 32.305 -41.435 23.622 1.00 17.15 197 SER B CA 1
ATOM 4997 C C . SER B 1 200 ? 31.760 -42.851 23.815 1.00 16.44 197 SER B C 1
ATOM 4998 O O . SER B 1 200 ? 31.128 -43.150 24.832 1.00 15.83 197 SER B O 1
ATOM 5001 N N . LEU B 1 201 ? 32.037 -43.711 22.838 1.00 18.07 198 LEU B N 1
ATOM 5002 C CA . LEU B 1 201 ? 31.814 -45.148 23.005 1.00 21.21 198 LEU B CA 1
ATOM 5003 C C . LEU B 1 201 ? 32.681 -45.776 24.090 1.00 21.44 198 LEU B C 1
ATOM 5004 O O . LEU B 1 201 ? 32.499 -46.956 24.424 1.00 24.88 198 LEU B O 1
ATOM 5009 N N . ASP B 1 202 ? 33.614 -45.008 24.644 1.00 21.31 199 ASP B N 1
ATOM 5010 C CA . ASP B 1 202 ? 34.397 -45.476 25.793 1.00 20.44 199 ASP B CA 1
ATOM 5011 C C . ASP B 1 202 ? 33.601 -45.467 27.099 1.00 21.67 199 ASP B C 1
ATOM 5012 O O . ASP B 1 202 ? 34.092 -45.912 28.136 1.00 23.01 199 ASP B O 1
ATOM 5017 N N . GLY B 1 203 ? 32.364 -44.969 27.036 1.00 19.54 200 GLY B N 1
ATOM 5018 C CA . GLY B 1 203 ? 31.463 -44.983 28.189 1.00 20.52 200 GLY B CA 1
ATOM 5019 C C . GLY B 1 203 ? 31.410 -43.678 28.964 1.00 17.57 200 GLY B C 1
ATOM 5020 O O . GLY B 1 203 ? 30.677 -43.559 29.951 1.00 20.69 200 GLY B O 1
ATOM 5021 N N . THR B 1 204 ? 32.176 -42.685 28.527 1.00 20.45 201 THR B N 1
ATOM 5022 C CA . THR B 1 204 ? 32.290 -41.469 29.317 1.00 18.27 201 THR B CA 1
ATOM 5023 C C . THR B 1 204 ? 31.790 -40.234 28.604 1.00 16.22 201 THR B C 1
ATOM 5024 O O . THR B 1 204 ? 31.713 -40.175 27.378 1.00 17.92 201 THR B O 1
ATOM 5028 N N . ILE B 1 205 ? 31.455 -39.249 29.420 1.00 16.22 202 ILE B N 1
ATOM 5029 C CA . ILE B 1 205 ? 31.258 -37.888 28.944 1.00 17.44 202 ILE B CA 1
ATOM 5030 C C . ILE B 1 205 ? 32.316 -37.035 29.620 1.00 14.80 202 ILE B C 1
ATOM 5031 O O . ILE B 1 205 ? 32.455 -37.068 30.843 1.00 16.62 202 ILE B O 1
ATOM 5036 N N . ARG B 1 206 ? 33.073 -36.282 28.825 1.00 16.34 203 ARG B N 1
ATOM 5037 C CA A ARG B 1 206 ? 34.137 -35.474 29.392 0.40 16.46 203 ARG B CA 1
ATOM 5038 C CA B ARG B 1 206 ? 34.144 -35.473 29.381 0.60 16.40 203 ARG B CA 1
ATOM 5039 C C . ARG B 1 206 ? 33.727 -34.016 29.309 1.00 14.48 203 ARG B C 1
ATOM 5040 O O . ARG B 1 206 ? 33.183 -33.594 28.301 1.00 16.20 203 ARG B O 1
ATOM 5055 N N . LEU B 1 207 ? 33.970 -33.281 30.393 1.00 17.38 204 LEU B N 1
ATOM 5056 C CA . LEU B 1 207 ? 33.785 -31.817 30.415 1.00 17.74 204 LEU B CA 1
ATOM 5057 C C . LEU B 1 207 ? 35.157 -31.204 30.247 1.00 15.48 204 LEU B C 1
ATOM 5058 O O . LEU B 1 207 ? 36.070 -31.528 31.000 1.00 15.17 204 LEU B O 1
ATOM 5063 N N . TRP B 1 208 ? 35.306 -30.362 29.228 1.00 14.71 205 TRP B N 1
ATOM 5064 C CA . TRP B 1 208 ? 36.591 -29.818 28.890 1.00 15.94 205 TRP B CA 1
ATOM 5065 C C . TRP B 1 208 ? 36.581 -28.328 29.185 1.00 16.45 205 TRP B C 1
ATOM 5066 O O . TRP B 1 208 ? 35.539 -27.692 29.113 1.00 16.55 205 TRP B O 1
ATOM 5077 N N . GLU B 1 209 ? 37.763 -27.801 29.453 1.00 16.34 206 GLU B N 1
ATOM 5078 C CA . GLU B 1 209 ? 37.960 -26.339 29.354 1.00 18.22 206 GLU B CA 1
ATOM 5079 C C . GLU B 1 209 ? 38.805 -26.033 28.147 1.00 18.04 206 GLU B C 1
ATOM 5080 O O . GLU B 1 209 ? 39.872 -26.622 27.966 1.00 19.23 206 GLU B O 1
ATOM 5086 N N . CYS B 1 210 ? 38.322 -25.141 27.295 1.00 16.08 207 CYS B N 1
ATOM 5087 C CA . CYS B 1 210 ? 38.957 -24.938 26.019 1.00 18.20 207 CYS B CA 1
ATOM 5088 C C . CYS B 1 210 ? 40.164 -24.021 26.106 1.00 17.04 207 CYS B C 1
ATOM 5089 O O . CYS B 1 210 ? 40.937 -23.952 25.175 1.00 22.29 207 CYS B O 1
ATOM 5092 N N . GLY B 1 211 ? 40.315 -23.334 27.230 1.00 19.09 208 GLY B N 1
ATOM 5093 C CA . GLY B 1 211 ? 41.474 -22.477 27.464 1.00 20.87 208 GLY B CA 1
ATOM 5094 C C . GLY B 1 211 ? 42.792 -23.214 27.340 1.00 21.68 208 GLY B C 1
ATOM 5095 O O . GLY B 1 211 ? 43.666 -22.821 26.587 1.00 21.15 208 GLY B O 1
ATOM 5096 N N . THR B 1 212 ? 42.944 -24.299 28.081 1.00 23.13 209 THR B N 1
ATOM 5097 C CA . THR B 1 212 ? 44.153 -25.082 27.930 1.00 27.48 209 THR B CA 1
ATOM 5098 C C . THR B 1 212 ? 43.868 -26.462 27.368 1.00 24.33 209 THR B C 1
ATOM 5099 O O . THR B 1 212 ? 44.789 -27.225 27.139 1.00 24.97 209 THR B O 1
ATOM 5103 N N . GLY B 1 213 ? 42.594 -26.758 27.131 1.00 20.45 210 GLY B N 1
ATOM 5104 C CA . GLY B 1 213 ? 42.220 -27.951 26.387 1.00 22.78 210 GLY B CA 1
ATOM 5105 C C . GLY B 1 213 ? 42.256 -29.220 27.218 1.00 23.53 210 GLY B C 1
ATOM 5106 O O . GLY B 1 213 ? 42.411 -30.312 26.685 1.00 27.06 210 GLY B O 1
ATOM 5107 N N . THR B 1 214 ? 42.077 -29.076 28.521 1.00 23.02 211 THR B N 1
ATOM 5108 C CA . THR B 1 214 ? 42.109 -30.213 29.418 1.00 25.38 211 THR B CA 1
ATOM 5109 C C . THR B 1 214 ? 40.721 -30.656 29.833 1.00 19.55 211 THR B C 1
ATOM 5110 O O . THR B 1 214 ? 39.778 -29.881 29.827 1.00 19.97 211 THR B O 1
ATOM 5114 N N . THR B 1 215 ? 40.612 -31.923 30.233 1.00 18.45 212 THR B N 1
ATOM 5115 C CA . THR B 1 215 ? 39.389 -32.421 30.838 1.00 17.66 212 THR B CA 1
ATOM 5116 C C . THR B 1 215 ? 39.370 -32.082 32.316 1.00 20.60 212 THR B C 1
ATOM 5117 O O . THR B 1 215 ? 40.333 -32.347 33.043 1.00 22.50 212 THR B O 1
ATOM 5121 N N . ILE B 1 216 ? 38.274 -31.498 32.773 1.00 19.12 213 ILE B N 1
ATOM 5122 C CA . ILE B 1 216 ? 38.169 -31.151 34.172 1.00 20.40 213 ILE B CA 1
ATOM 5123 C C . ILE B 1 216 ? 37.226 -32.052 34.951 1.00 20.15 213 ILE B C 1
ATOM 5124 O O . ILE B 1 216 ? 37.238 -32.057 36.171 1.00 22.76 213 ILE B O 1
ATOM 5129 N N . HIS B 1 217 ? 36.434 -32.847 34.233 1.00 20.73 214 HIS B N 1
ATOM 5130 C CA . HIS B 1 217 ? 35.627 -33.880 34.870 1.00 17.75 214 HIS B CA 1
ATOM 5131 C C . HIS B 1 217 ? 35.224 -34.932 33.858 1.00 15.83 214 HIS B C 1
ATOM 5132 O O . HIS B 1 217 ? 35.014 -34.634 32.688 1.00 17.69 214 HIS B O 1
ATOM 5139 N N . THR B 1 218 ? 35.088 -36.162 34.338 1.00 18.28 215 THR B N 1
ATOM 5140 C CA . THR B 1 218 ? 34.572 -37.249 33.521 1.00 17.85 215 THR B CA 1
ATOM 5141 C C . THR B 1 218 ? 33.334 -37.823 34.213 1.00 17.53 215 THR B C 1
ATOM 5142 O O . THR B 1 218 ? 33.370 -38.164 35.411 1.00 21.37 215 THR B O 1
ATOM 5146 N N . PHE B 1 219 ? 32.239 -37.891 33.464 1.00 18.80 216 PHE B N 1
ATOM 5147 C CA . PHE B 1 219 ? 30.983 -38.467 33.936 1.00 18.79 216 PHE B CA 1
ATOM 5148 C C . PHE B 1 219 ? 30.829 -39.888 33.363 1.00 17.13 216 PHE B C 1
ATOM 5149 O O . PHE B 1 219 ? 31.139 -40.146 32.200 1.00 18.87 216 PHE B O 1
ATOM 5157 N N . ASN B 1 220 ? 30.341 -40.809 34.180 1.00 21.89 217 ASN B N 1
ATOM 5158 C CA . ASN B 1 220 ? 29.923 -42.112 33.650 1.00 22.92 217 ASN B CA 1
ATOM 5159 C C . ASN B 1 220 ? 28.925 -42.797 34.567 1.00 24.53 217 ASN B C 1
ATOM 5160 O O . ASN B 1 220 ? 28.638 -42.313 35.657 1.00 25.88 217 ASN B O 1
ATOM 5165 N N . ARG B 1 221 ? 28.380 -43.925 34.119 1.00 20.83 218 ARG B N 1
ATOM 5166 C CA . ARG B 1 221 ? 27.483 -44.708 34.962 1.00 22.00 218 ARG B CA 1
ATOM 5167 C C . ARG B 1 221 ? 28.332 -45.462 35.961 1.00 23.35 218 ARG B C 1
ATOM 5168 O O . ARG B 1 221 ? 29.244 -46.181 35.574 1.00 27.88 218 ARG B O 1
ATOM 5176 N N . LYS B 1 222 ? 28.068 -45.269 37.247 1.00 25.38 219 LYS B N 1
ATOM 5177 C CA . LYS B 1 222 ? 29.011 -45.733 38.263 1.00 30.46 219 LYS B CA 1
ATOM 5178 C C . LYS B 1 222 ? 29.082 -47.263 38.309 1.00 28.70 219 LYS B C 1
ATOM 5179 O O . LYS B 1 222 ? 30.121 -47.834 38.641 1.00 34.39 219 LYS B O 1
ATOM 5185 N N . GLU B 1 223 ? 27.989 -47.929 37.959 1.00 27.70 220 GLU B N 1
ATOM 5186 C CA . GLU B 1 223 ? 28.004 -49.389 37.951 1.00 30.91 220 GLU B CA 1
ATOM 5187 C C . GLU B 1 223 ? 28.151 -49.959 36.547 1.00 26.44 220 GLU B C 1
ATOM 5188 O O . GLU B 1 223 ? 28.234 -51.176 36.356 1.00 25.52 220 GLU B O 1
ATOM 5194 N N . ASN B 1 224 ? 28.191 -49.073 35.562 1.00 23.20 221 ASN B N 1
ATOM 5195 C CA . ASN B 1 224 ? 28.437 -49.466 34.179 1.00 27.09 221 ASN B CA 1
ATOM 5196 C C . ASN B 1 224 ? 29.406 -48.521 33.455 1.00 22.55 221 ASN B C 1
ATOM 5197 O O . ASN B 1 224 ? 29.041 -47.891 32.464 1.00 22.03 221 ASN B O 1
ATOM 5202 N N . PRO B 1 225 ? 30.655 -48.451 33.930 1.00 22.92 222 PRO B N 1
ATOM 5203 C CA . PRO B 1 225 ? 31.561 -47.416 33.439 1.00 23.58 222 PRO B CA 1
ATOM 5204 C C . PRO B 1 225 ? 31.851 -47.483 31.936 1.00 28.10 222 PRO B C 1
ATOM 5205 O O . PRO B 1 225 ? 32.206 -46.464 31.336 1.00 28.45 222 PRO B O 1
ATOM 5209 N N . HIS B 1 226 ? 31.712 -48.659 31.330 1.00 25.28 223 HIS B N 1
ATOM 5210 C CA . HIS B 1 226 ? 32.078 -48.812 29.919 1.00 25.53 223 HIS B CA 1
ATOM 5211 C C . HIS B 1 226 ? 30.883 -48.904 28.971 1.00 23.22 223 HIS B C 1
ATOM 5212 O O . HIS B 1 226 ? 31.045 -49.197 27.788 1.00 28.96 223 HIS B O 1
ATOM 5219 N N . ASP B 1 227 ? 29.690 -48.630 29.495 1.00 20.98 224 ASP B N 1
ATOM 5220 C CA . ASP B 1 227 ? 28.474 -48.524 28.688 1.00 23.35 224 ASP B CA 1
ATOM 5221 C C . ASP B 1 227 ? 28.503 -47.300 27.760 1.00 21.12 224 ASP B C 1
ATOM 5222 O O . ASP B 1 227 ? 28.308 -46.162 28.212 1.00 21.03 224 ASP B O 1
ATOM 5227 N N . GLY B 1 228 ? 28.753 -47.536 26.474 1.00 21.32 225 GLY B N 1
ATOM 5228 C CA . GLY B 1 228 ? 29.047 -46.473 25.516 1.00 18.72 225 GLY B CA 1
ATOM 5229 C C . GLY B 1 228 ? 27.964 -45.409 25.446 1.00 22.55 225 GLY B C 1
ATOM 5230 O O . GLY B 1 228 ? 26.780 -45.686 25.665 1.00 19.36 225 GLY B O 1
ATOM 5231 N N . VAL B 1 229 ? 28.372 -44.182 25.131 1.00 18.66 226 VAL B N 1
ATOM 5232 C CA . VAL B 1 229 ? 27.410 -43.113 24.916 1.00 18.20 226 VAL B CA 1
ATOM 5233 C C . VAL B 1 229 ? 27.306 -42.759 23.434 1.00 15.47 226 VAL B C 1
ATOM 5234 O O . VAL B 1 229 ? 28.314 -42.471 22.780 1.00 18.02 226 VAL B O 1
ATOM 5238 N N . ASN B 1 230 ? 26.083 -42.778 22.915 1.00 16.78 227 ASN B N 1
ATOM 5239 C CA . ASN B 1 230 ? 25.815 -42.487 21.510 1.00 16.35 227 ASN B CA 1
ATOM 5240 C C . ASN B 1 230 ? 25.461 -41.031 21.264 1.00 16.39 227 ASN B C 1
ATOM 5241 O O . ASN B 1 230 ? 25.645 -40.519 20.160 1.00 17.63 227 ASN B O 1
ATOM 5246 N N . SER B 1 231 ? 24.906 -40.381 22.277 1.00 16.80 228 SER B N 1
ATOM 5247 C CA . SER B 1 231 ? 24.215 -39.091 22.045 1.00 16.36 228 SER B CA 1
ATOM 5248 C C . SER B 1 231 ? 24.094 -38.373 23.366 1.00 16.90 228 SER B C 1
ATOM 5249 O O . SER B 1 231 ? 23.833 -38.989 24.402 1.00 17.73 228 SER B O 1
ATOM 5252 N N . ILE B 1 232 ? 24.312 -37.054 23.333 1.00 16.57 229 ILE B N 1
ATOM 5253 C CA . ILE B 1 232 ? 24.105 -36.229 24.512 1.00 16.09 229 ILE B CA 1
ATOM 5254 C C . ILE B 1 232 ? 23.343 -34.968 24.139 1.00 14.77 229 ILE B C 1
ATOM 5255 O O . ILE B 1 232 ? 23.376 -34.519 22.989 1.00 17.21 229 ILE B O 1
ATOM 5260 N N . ALA B 1 233 ? 22.656 -34.404 25.122 1.00 17.97 230 ALA B N 1
ATOM 5261 C CA . ALA B 1 233 ? 22.074 -33.056 24.960 1.00 18.25 230 ALA B CA 1
ATOM 5262 C C . ALA B 1 233 ? 22.265 -32.268 26.238 1.00 16.78 230 ALA B C 1
ATOM 5263 O O . ALA B 1 233 ? 22.251 -32.813 27.340 1.00 17.72 230 ALA B O 1
ATOM 5265 N N . LEU B 1 234 ? 22.453 -30.960 26.086 1.00 20.26 231 LEU B N 1
ATOM 5266 C CA . LEU B 1 234 ? 22.706 -30.095 27.218 1.00 20.45 231 LEU B CA 1
ATOM 5267 C C . LEU B 1 234 ? 21.464 -29.238 27.384 1.00 19.61 231 LEU B C 1
ATOM 5268 O O . LEU B 1 234 ? 20.926 -28.747 26.401 1.00 26.54 231 LEU B O 1
ATOM 5273 N N . PHE B 1 235 ? 20.988 -29.102 28.611 1.00 19.32 232 PHE B N 1
ATOM 5274 C CA . PHE B 1 235 ? 19.840 -28.245 28.865 1.00 19.25 232 PHE B CA 1
ATOM 5275 C C . PHE B 1 235 ? 19.961 -27.506 30.180 1.00 15.43 232 PHE B C 1
ATOM 5276 O O . PHE B 1 235 ? 20.726 -27.884 31.068 1.00 16.90 232 PHE B O 1
ATOM 5284 N N . VAL B 1 236 ? 19.214 -26.413 30.281 1.00 18.31 233 VAL B N 1
ATOM 5285 C CA . VAL B 1 236 ? 19.044 -25.771 31.563 1.00 18.34 233 VAL B CA 1
ATOM 5286 C C . VAL B 1 236 ? 17.896 -26.375 32.347 1.00 19.51 233 VAL B C 1
ATOM 5287 O O . VAL B 1 236 ? 16.760 -26.453 31.857 1.00 20.18 233 VAL B O 1
ATOM 5291 N N . GLY B 1 237 ? 18.204 -26.797 33.568 1.00 20.76 234 GLY B N 1
ATOM 5292 C CA . GLY B 1 237 ? 17.245 -2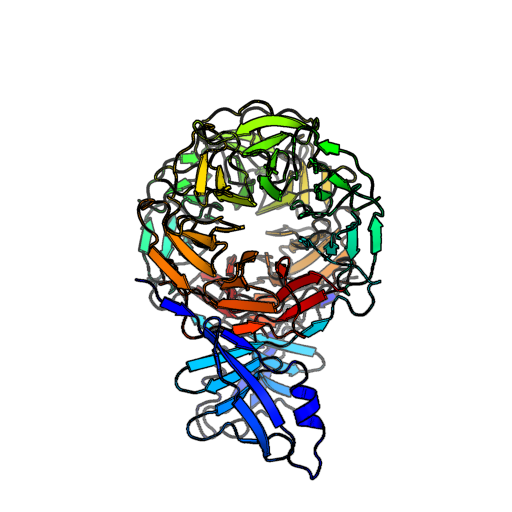7.483 34.421 1.00 24.09 234 GLY B CA 1
ATOM 5293 C C . GLY B 1 237 ? 16.078 -26.604 34.808 1.00 23.89 234 GLY B C 1
ATOM 5294 O O . GLY B 1 237 ? 16.237 -25.398 35.037 1.00 26.15 234 GLY B O 1
ATOM 5295 N N . THR B 1 238 ? 14.898 -27.209 34.870 1.00 25.93 235 THR B N 1
ATOM 5296 C CA . THR B 1 238 ? 13.741 -26.574 35.477 1.00 29.85 235 THR B CA 1
ATOM 5297 C C . THR B 1 238 ? 13.744 -26.773 36.986 1.00 35.10 235 THR B C 1
ATOM 5298 O O . THR B 1 238 ? 13.620 -27.897 37.470 1.00 43.29 235 THR B O 1
ATOM 5302 N N . ASP B 1 239 ? 13.880 -25.674 37.721 1.00 28.45 236 ASP B N 1
ATOM 5303 C CA . ASP B 1 239 ? 14.089 -25.705 39.168 1.00 37.55 236 ASP B CA 1
ATOM 5304 C C . ASP B 1 239 ? 12.924 -25.023 39.884 1.00 33.97 236 ASP B C 1
ATOM 5305 O O . ASP B 1 239 ? 12.233 -24.185 39.304 1.00 35.30 236 ASP B O 1
ATOM 5310 N N . ARG B 1 240 ? 12.725 -25.359 41.154 1.00 33.54 237 ARG B N 1
ATOM 5311 C CA . ARG B 1 240 ? 11.920 -24.512 42.033 1.00 34.84 237 ARG B CA 1
ATOM 5312 C C . ARG B 1 240 ? 12.648 -23.234 42.483 1.00 36.26 237 ARG B C 1
ATOM 5313 O O . ARG B 1 240 ? 12.025 -22.324 43.020 1.00 39.95 237 ARG B O 1
ATOM 5321 N N . GLN B 1 241 ? 13.962 -23.177 42.261 1.00 37.42 238 GLN B N 1
ATOM 5322 C CA . GLN B 1 241 ? 14.770 -21.988 42.575 1.00 30.81 238 GLN B CA 1
ATOM 5323 C C . GLN B 1 241 ? 15.011 -21.131 41.328 1.00 27.75 238 GLN B C 1
ATOM 5324 O O . GLN B 1 241 ? 15.000 -21.632 40.203 1.00 32.97 238 GLN B O 1
ATOM 5330 N N . LEU B 1 242 ? 15.248 -19.841 41.535 1.00 24.88 239 LEU B N 1
ATOM 5331 C CA . LEU B 1 242 ? 15.743 -18.981 40.464 1.00 19.81 239 LEU B CA 1
ATOM 5332 C C . LEU B 1 242 ? 17.262 -19.047 40.379 1.00 23.02 239 LEU B C 1
ATOM 5333 O O . LEU B 1 242 ? 17.960 -18.550 41.266 1.00 24.12 239 LEU B O 1
ATOM 5338 N N . HIS B 1 243 ? 17.770 -19.654 39.308 1.00 18.86 240 HIS B N 1
ATOM 5339 C CA . HIS B 1 243 ? 19.215 -19.746 39.097 1.00 18.77 240 HIS B CA 1
ATOM 5340 C C . HIS B 1 243 ? 19.856 -18.360 39.061 1.00 18.92 240 HIS B C 1
ATOM 5341 O O . HIS B 1 243 ? 21.019 -18.180 39.445 1.00 18.31 240 HIS B O 1
ATOM 5348 N N . GLU B 1 244 ? 19.102 -17.381 38.577 1.00 17.66 241 GLU B N 1
ATOM 5349 C CA . GLU B 1 244 ? 19.646 -16.040 38.355 1.00 19.83 241 GLU B CA 1
ATOM 5350 C C . GLU B 1 244 ? 20.191 -15.391 39.627 1.00 18.95 241 GLU B C 1
ATOM 5351 O O . GLU B 1 244 ? 21.170 -14.650 39.582 1.00 21.12 241 GLU B O 1
ATOM 5357 N N . ILE B 1 245 ? 19.567 -15.676 40.761 1.00 18.00 242 ILE B N 1
ATOM 5358 C CA . ILE B 1 245 ? 19.979 -15.064 42.024 1.00 17.41 242 ILE B CA 1
ATOM 5359 C C . ILE B 1 245 ? 20.818 -16.003 42.898 1.00 16.65 242 ILE B C 1
ATOM 5360 O O . ILE B 1 245 ? 20.991 -15.758 44.097 1.00 17.18 242 ILE B O 1
ATOM 5365 N N . SER B 1 246 ? 21.346 -17.070 42.293 1.00 16.67 243 SER B N 1
ATOM 5366 C CA . SER B 1 246 ? 22.287 -17.943 42.988 1.00 18.50 243 SER B CA 1
ATOM 5367 C C . SER B 1 246 ? 23.523 -17.231 43.528 1.00 16.14 243 SER B C 1
ATOM 5368 O O . SER B 1 246 ? 24.077 -16.329 42.879 1.00 19.18 243 SER B O 1
ATOM 5371 N N . THR B 1 247 ? 23.951 -17.663 44.712 1.00 17.40 244 THR B N 1
ATOM 5372 C CA . THR B 1 247 ? 25.195 -17.214 45.326 1.00 19.10 244 THR B CA 1
ATOM 5373 C C . THR B 1 247 ? 26.249 -18.319 45.325 1.00 16.22 244 THR B C 1
ATOM 5374 O O . THR B 1 247 ? 27.209 -18.268 46.085 1.00 23.30 244 THR B O 1
ATOM 5378 N N . SER B 1 248 ? 26.066 -19.318 44.465 1.00 19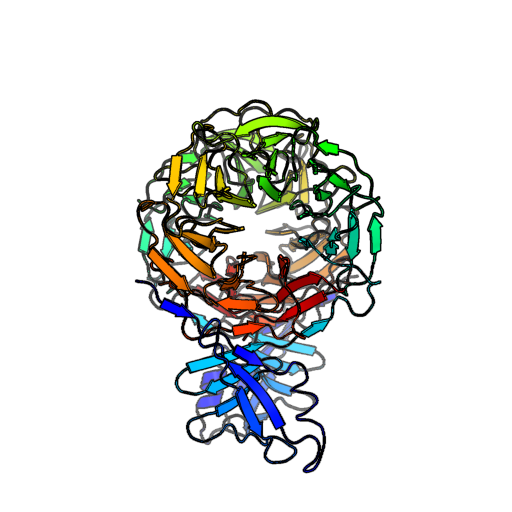.03 245 SER B N 1
ATOM 5379 C CA . SER B 1 248 ? 27.082 -20.354 44.282 1.00 20.08 245 SER B CA 1
ATOM 5380 C C . SER B 1 248 ? 28.392 -19.724 43.824 1.00 20.33 245 SER B C 1
ATOM 5381 O O . SER B 1 248 ? 28.399 -18.779 43.019 1.00 22.44 245 SER B O 1
ATOM 5384 N N . LYS B 1 249 ? 29.498 -20.247 44.343 1.00 21.63 246 LYS B N 1
ATOM 5385 C CA . LYS B 1 249 ? 30.820 -19.876 43.857 1.00 23.33 246 LYS B CA 1
ATOM 5386 C C . LYS B 1 249 ? 31.116 -20.584 42.543 1.00 27.98 246 LYS B C 1
ATOM 5387 O O . LYS B 1 249 ? 30.446 -21.558 42.180 1.00 29.24 246 LYS B O 1
ATOM 5393 N N . LYS B 1 250 ? 32.130 -20.102 41.836 1.00 26.06 247 LYS B N 1
ATOM 5394 C CA . LYS B 1 250 ? 32.571 -20.748 40.604 1.00 32.79 247 LYS B CA 1
ATOM 5395 C C . LYS B 1 250 ? 33.474 -21.940 40.898 1.00 28.49 247 LYS B C 1
ATOM 5396 O O . LYS B 1 250 ? 34.362 -21.860 41.748 1.00 31.60 247 LYS B O 1
ATOM 5402 N N . ASN B 1 251 ? 33.243 -23.041 40.191 1.00 29.74 248 ASN B N 1
ATOM 5403 C CA . ASN B 1 251 ? 34.209 -24.132 40.150 1.00 33.66 248 ASN B CA 1
ATOM 5404 C C . ASN B 1 251 ? 35.406 -23.732 39.302 1.00 28.18 248 ASN B C 1
ATOM 5405 O O . ASN B 1 251 ? 35.259 -23.026 38.303 1.00 28.00 248 ASN B O 1
ATOM 5410 N N . ASN B 1 252 ? 36.587 -24.182 39.711 1.00 32.88 249 ASN B N 1
ATOM 5411 C CA . ASN B 1 252 ? 37.801 -23.998 38.926 1.00 39.99 249 ASN B CA 1
ATOM 5412 C C . ASN B 1 252 ? 37.617 -24.359 37.453 1.00 33.04 249 ASN B C 1
ATOM 5413 O O . ASN B 1 252 ? 37.191 -25.467 37.117 1.00 31.86 249 ASN B O 1
ATOM 5418 N N . LEU B 1 253 ? 37.947 -23.409 36.583 1.00 25.24 250 LEU B N 1
ATOM 5419 C CA . LEU B 1 253 ? 37.948 -23.613 35.140 1.00 21.02 250 LEU B CA 1
ATOM 5420 C C . LEU B 1 253 ? 36.575 -23.926 34.564 1.00 16.53 250 LEU B C 1
ATOM 5421 O O . LEU B 1 253 ? 36.462 -24.345 33.412 1.00 20.49 250 LEU B O 1
ATOM 5426 N N . GLU B 1 254 ? 35.531 -23.701 35.355 1.00 18.09 251 GLU B N 1
ATOM 5427 C CA . GLU B 1 254 ? 34.165 -23.862 34.860 1.00 21.65 251 GLU B CA 1
ATOM 5428 C C . GLU B 1 254 ? 33.497 -22.531 34.566 1.00 18.02 251 GLU B C 1
ATOM 5429 O O . GLU B 1 254 ? 33.581 -21.589 35.369 1.00 21.73 251 GLU B O 1
ATOM 5435 N N . PHE B 1 255 ? 32.814 -22.470 33.424 1.00 17.68 252 PHE B N 1
ATOM 5436 C CA . PHE B 1 255 ? 32.170 -21.238 32.968 1.00 17.34 252 PHE B CA 1
ATOM 5437 C C . PHE B 1 255 ? 30.734 -21.525 32.544 1.00 19.81 252 PHE B C 1
ATOM 5438 O O . PHE B 1 255 ? 30.499 -22.160 31.509 1.00 21.94 252 PHE B O 1
ATOM 5446 N N . GLY B 1 256 ? 29.781 -21.083 33.362 1.00 18.01 253 GLY B N 1
ATOM 5447 C CA . GLY B 1 256 ? 28.363 -21.260 33.060 1.00 17.91 253 GLY B CA 1
ATOM 5448 C C . GLY B 1 256 ? 27.817 -22.670 33.238 1.00 17.63 253 GLY B C 1
ATOM 5449 O O . GLY B 1 256 ? 26.805 -23.030 32.628 1.00 18.39 253 GLY B O 1
ATOM 5450 N N . THR B 1 257 ? 28.462 -23.467 34.085 1.00 16.86 254 THR B N 1
ATOM 5451 C CA . THR B 1 257 ? 27.957 -24.824 34.348 1.00 16.27 254 THR B CA 1
ATOM 5452 C C . THR B 1 257 ? 26.772 -24.878 35.311 1.00 16.22 254 THR B C 1
ATOM 5453 O O . THR B 1 257 ? 25.962 -25.817 35.266 1.00 15.91 254 THR B O 1
ATOM 5457 N N . TYR B 1 258 ? 26.651 -23.864 36.169 1.00 16.92 255 TYR B N 1
ATOM 5458 C CA . TYR B 1 258 ? 25.597 -23.803 37.170 1.00 17.55 255 TYR B CA 1
ATOM 5459 C C . TYR B 1 258 ? 24.224 -23.825 36.511 1.00 16.19 255 TYR B C 1
ATOM 5460 O O . TYR B 1 258 ? 23.887 -22.959 35.707 1.00 18.58 255 TYR B O 1
ATOM 5469 N N . GLY B 1 259 ? 23.429 -24.841 36.834 1.00 15.35 256 GLY B N 1
ATOM 5470 C CA . GLY B 1 259 ? 22.089 -24.930 36.290 1.00 14.41 256 GLY B CA 1
ATOM 5471 C C . GLY B 1 259 ? 22.011 -25.810 35.050 1.00 13.66 256 GLY B C 1
ATOM 5472 O O . GLY B 1 259 ? 20.911 -26.046 34.539 1.00 16.89 256 GLY B O 1
ATOM 5473 N N . LYS B 1 260 ? 23.165 -26.268 34.554 1.00 14.98 257 LYS B N 1
ATOM 5474 C CA . LYS B 1 260 ? 23.214 -27.091 33.337 1.00 14.45 257 LYS B CA 1
ATOM 5475 C C . LYS B 1 260 ? 23.164 -28.574 33.703 1.00 15.34 257 LYS B C 1
ATOM 5476 O O . LYS B 1 260 ? 23.717 -28.996 34.708 1.00 14.35 257 LYS B O 1
ATOM 5482 N N . TYR B 1 261 ? 22.503 -29.327 32.842 1.00 15.40 258 TYR B N 1
ATOM 5483 C CA . TYR B 1 261 ? 22.443 -30.784 32.947 1.00 14.98 258 TYR B CA 1
ATOM 5484 C C . TYR B 1 261 ? 22.783 -31.384 31.593 1.00 13.72 258 TYR B C 1
ATOM 5485 O O . TYR B 1 261 ? 22.455 -30.828 30.538 1.00 16.16 258 TYR B O 1
ATOM 5494 N N . VAL B 1 262 ? 23.426 -32.545 31.616 1.00 15.81 259 VAL B N 1
ATOM 5495 C CA . VAL B 1 262 ? 23.670 -33.248 30.375 1.00 16.65 259 VAL B CA 1
ATOM 5496 C C . VAL B 1 262 ? 22.936 -34.578 30.413 1.00 15.30 259 VAL B C 1
ATOM 5497 O O . VAL B 1 262 ? 23.001 -35.296 31.404 1.00 17.74 259 VAL B O 1
ATOM 5501 N N . ILE B 1 263 ? 22.197 -34.851 29.351 1.00 17.29 260 ILE B N 1
ATOM 5502 C CA . ILE B 1 263 ? 21.465 -36.104 29.244 1.00 17.37 260 ILE B CA 1
ATOM 5503 C C . ILE B 1 263 ? 22.144 -36.976 28.196 1.00 15.43 260 ILE B C 1
ATOM 5504 O O . ILE B 1 263 ? 22.610 -36.490 27.176 1.00 16.99 260 ILE B O 1
ATOM 5509 N N . ALA B 1 264 ? 22.235 -38.277 28.480 1.00 17.41 261 ALA B N 1
ATOM 5510 C CA . ALA B 1 264 ? 23.109 -39.155 27.703 1.00 17.53 261 ALA B CA 1
ATOM 5511 C C . ALA B 1 264 ? 22.358 -40.425 27.331 1.00 14.61 261 ALA B C 1
ATOM 5512 O O . ALA B 1 264 ? 21.805 -41.086 28.203 1.00 18.08 261 ALA B O 1
ATOM 5514 N N . GLY B 1 265 ? 22.361 -40.756 26.043 1.00 16.29 262 GLY B N 1
ATOM 5515 C CA . GLY B 1 265 ? 21.755 -41.997 25.560 1.00 16.47 262 GLY B CA 1
ATOM 5516 C C . GLY B 1 265 ? 22.831 -43.059 25.384 1.00 14.08 262 GLY B C 1
ATOM 5517 O O . GLY B 1 265 ? 23.816 -42.836 24.683 1.00 16.27 262 GLY B O 1
ATOM 5518 N N . HIS B 1 266 ? 22.642 -44.213 26.035 1.00 16.21 263 HIS B N 1
ATOM 5519 C CA . HIS B 1 266 ? 23.682 -45.252 26.077 1.00 16.38 263 HIS B CA 1
ATOM 5520 C C . HIS B 1 266 ? 23.367 -46.410 25.146 1.00 13.90 263 HIS B C 1
ATOM 5521 O O . HIS B 1 266 ? 22.229 -46.603 24.739 1.00 17.55 263 HIS B O 1
ATOM 5528 N N . VAL B 1 267 ? 24.413 -47.178 24.840 1.00 17.71 264 VAL B N 1
ATOM 5529 C CA . VAL B 1 267 ? 24.312 -48.381 24.018 1.00 19.09 264 VAL B CA 1
ATOM 5530 C C . VAL B 1 267 ? 23.394 -49.419 24.680 1.00 17.71 264 VAL B C 1
ATOM 5531 O O . VAL B 1 267 ? 22.662 -50.147 23.985 1.00 18.80 264 VAL B O 1
ATOM 5535 N N . SER B 1 268 ? 23.431 -49.462 26.011 1.00 19.57 265 SER B N 1
ATOM 5536 C CA . SER B 1 268 ? 22.477 -50.240 26.814 1.00 20.02 265 SER B CA 1
ATOM 5537 C C . SER B 1 268 ? 21.020 -49.892 26.572 1.00 20.77 265 SER B C 1
ATOM 5538 O O . SER B 1 268 ? 20.112 -50.688 26.827 1.00 21.07 265 SER B O 1
ATOM 5541 N N . GLY B 1 269 ? 20.787 -48.668 26.112 1.00 19.38 266 GLY B N 1
ATOM 5542 C CA . GLY B 1 269 ? 19.430 -48.155 26.041 1.00 18.81 266 GLY B CA 1
ATOM 5543 C C . GLY B 1 269 ? 19.020 -47.303 27.233 1.00 17.91 266 GLY B C 1
ATOM 5544 O O . GLY B 1 269 ? 17.984 -46.625 27.182 1.00 18.17 266 GLY B O 1
ATOM 5545 N N . VAL B 1 270 ? 19.801 -47.336 28.310 1.00 17.63 267 VAL B N 1
ATOM 5546 C CA A VAL B 1 270 ? 19.536 -46.479 29.459 0.70 18.76 267 VAL B CA 1
ATOM 5547 C CA B VAL B 1 270 ? 19.530 -46.471 29.451 0.30 19.86 267 VAL B CA 1
ATOM 5548 C C . VAL B 1 270 ? 19.855 -45.041 29.062 1.00 17.87 267 VAL B C 1
ATOM 5549 O O . VAL B 1 270 ? 20.737 -44.806 28.258 1.00 17.17 267 VAL B O 1
ATOM 5556 N N . ILE B 1 271 ? 19.104 -44.120 29.632 1.00 16.55 268 ILE B N 1
ATOM 5557 C CA . ILE B 1 271 ? 19.404 -42.685 29.453 1.00 17.95 268 ILE B CA 1
ATOM 5558 C C . ILE B 1 271 ? 19.730 -42.114 30.824 1.00 14.89 268 ILE B C 1
ATOM 5559 O O . ILE B 1 271 ? 18.968 -42.289 31.764 1.00 17.22 268 ILE B O 1
ATOM 5564 N N . THR B 1 272 ? 20.867 -41.423 30.946 1.00 16.69 269 THR B N 1
ATOM 5565 C CA . THR B 1 272 ? 21.263 -40.909 32.243 1.00 17.56 269 THR B CA 1
ATOM 5566 C C . THR B 1 272 ? 21.307 -39.384 32.186 1.00 15.39 269 THR B C 1
ATOM 5567 O O . THR B 1 272 ? 21.605 -38.814 31.139 1.00 17.22 269 THR B O 1
ATOM 5571 N N . VAL B 1 273 ? 20.990 -38.752 33.307 1.00 17.59 270 VAL B N 1
ATOM 5572 C CA . VAL B 1 273 ? 21.140 -37.276 33.415 1.00 18.53 270 VAL B CA 1
ATOM 5573 C C . VAL B 1 273 ? 22.167 -36.955 34.491 1.00 16.68 270 VAL B C 1
ATOM 5574 O O . VAL B 1 273 ? 22.107 -37.493 35.601 1.00 18.77 270 VAL B O 1
ATOM 5578 N N . HIS B 1 274 ? 23.098 -36.058 34.174 1.00 16.53 271 HIS B N 1
ATOM 5579 C CA . HIS B 1 274 ? 24.058 -35.594 35.158 1.00 16.19 271 HIS B CA 1
ATOM 5580 C C . HIS B 1 274 ? 23.911 -34.078 35.333 1.00 16.28 271 HIS B C 1
ATOM 5581 O O . HIS B 1 274 ? 23.699 -33.363 34.368 1.00 17.58 271 HIS B O 1
ATOM 5588 N N . ASN B 1 275 ? 24.018 -33.639 36.569 1.00 16.19 272 ASN B N 1
ATOM 5589 C CA . ASN B 1 275 ? 24.141 -32.210 36.892 1.00 17.50 272 ASN B CA 1
ATOM 5590 C C . ASN B 1 275 ? 25.572 -31.782 36.603 1.00 13.60 272 ASN B C 1
ATOM 5591 O O . ASN B 1 275 ? 26.505 -32.271 37.242 1.00 16.42 272 ASN B O 1
ATOM 5596 N N . VAL B 1 276 ? 25.756 -30.877 35.645 1.00 13.56 273 VAL B N 1
ATOM 5597 C CA . VAL B 1 276 ? 27.107 -30.510 35.203 1.00 14.83 273 VAL B CA 1
ATOM 5598 C C . VAL B 1 276 ? 27.863 -29.777 36.327 1.00 13.54 273 VAL B C 1
ATOM 5599 O O . VAL B 1 276 ? 29.086 -29.920 36.483 1.00 16.91 273 VAL B O 1
ATOM 5603 N N . PHE B 1 277 ? 27.130 -29.009 37.121 1.00 14.80 274 PHE B N 1
ATOM 5604 C CA . PHE B 1 277 ? 27.749 -28.263 38.207 1.00 15.92 274 PHE B CA 1
ATOM 5605 C C . PHE B 1 277 ? 28.131 -29.123 39.417 1.00 15.32 274 PHE B C 1
ATOM 5606 O O . PHE B 1 277 ? 29.277 -29.084 39.888 1.00 16.55 274 PHE B O 1
ATOM 5614 N N . SER B 1 278 ? 27.170 -29.888 39.923 1.00 15.55 275 SER B N 1
ATOM 5615 C CA . SER B 1 278 ? 27.376 -30.664 41.140 1.00 17.92 275 SER B CA 1
ATOM 5616 C C . SER B 1 278 ? 28.050 -32.000 40.845 1.00 16.66 275 SER B C 1
ATOM 5617 O O . SER B 1 278 ? 28.571 -32.641 41.761 1.00 18.02 275 SER B O 1
ATOM 5620 N N . LYS B 1 279 ? 28.001 -32.410 39.579 1.00 16.07 276 LYS B N 1
ATOM 5621 C CA . LYS B 1 279 ? 28.526 -33.703 39.097 1.00 17.49 276 LYS B CA 1
ATOM 5622 C C . LYS B 1 279 ? 27.660 -34.936 39.386 1.00 17.13 276 LYS B C 1
ATOM 5623 O O . LYS B 1 279 ? 27.990 -36.043 38.932 1.00 20.82 276 LYS B O 1
ATOM 5629 N N . GLU B 1 280 ? 26.558 -34.759 40.111 1.00 20.63 277 GLU B N 1
ATOM 5630 C CA . GLU B 1 280 ? 25.703 -35.893 40.495 1.00 20.06 277 GLU B CA 1
ATOM 5631 C C . GLU B 1 280 ? 24.943 -36.448 39.289 1.00 19.80 277 GLU B C 1
ATOM 5632 O O . GLU B 1 280 ? 24.456 -35.689 38.448 1.00 20.06 277 GLU B O 1
ATOM 5638 N N . GLN B 1 281 ? 24.841 -37.776 39.202 1.00 19.62 278 GLN B N 1
ATOM 5639 C CA . GLN B 1 281 ? 23.812 -38.384 38.362 1.00 18.35 278 GLN B CA 1
ATOM 5640 C C . GLN B 1 281 ? 22.452 -38.303 39.048 1.00 19.91 278 GLN B C 1
ATOM 5641 O O . GLN B 1 281 ? 22.253 -38.880 40.120 1.00 23.33 278 GLN B O 1
ATOM 5647 N N . THR B 1 282 ? 21.511 -37.605 38.420 1.00 21.06 279 THR B N 1
ATOM 5648 C CA . THR B 1 282 ? 20.269 -37.238 39.089 1.00 22.76 279 THR B CA 1
ATOM 5649 C C . THR B 1 282 ? 19.085 -38.076 38.643 1.00 21.84 279 THR B C 1
ATOM 5650 O O . THR B 1 282 ? 18.148 -38.282 39.414 1.00 30.11 279 THR B O 1
ATOM 5654 N N . ILE B 1 283 ? 19.126 -38.555 37.404 1.00 22.01 280 ILE B N 1
ATOM 5655 C CA . ILE B 1 283 ? 18.045 -39.380 36.846 1.00 23.61 280 ILE B CA 1
ATOM 5656 C C . ILE B 1 283 ? 18.611 -40.510 35.991 1.00 22.63 280 ILE B C 1
ATOM 5657 O O . ILE B 1 283 ? 19.624 -40.338 35.317 1.00 23.64 280 ILE B O 1
ATOM 5662 N N . GLN B 1 284 ? 17.945 -41.667 36.010 1.00 23.68 281 GLN B N 1
ATOM 5663 C CA . GLN B 1 284 ? 18.204 -42.722 35.033 1.00 22.78 281 GLN B CA 1
ATOM 5664 C C . GLN B 1 284 ? 16.873 -43.196 34.442 1.00 21.23 281 GLN B C 1
ATOM 5665 O O . GLN B 1 284 ? 15.949 -43.540 35.185 1.00 25.16 281 GLN B O 1
ATOM 5671 N N . LEU B 1 285 ? 16.771 -43.177 33.117 1.00 19.27 282 LEU B N 1
ATOM 5672 C CA . LEU B 1 285 ? 15.583 -43.645 32.425 1.00 19.67 282 LEU B CA 1
ATOM 5673 C C . LEU B 1 285 ? 15.882 -45.080 32.000 1.00 13.98 282 LEU B C 1
ATOM 5674 O O . LEU B 1 285 ? 16.906 -45.349 31.394 1.00 19.23 282 LEU B O 1
ATOM 5679 N N . PRO B 1 286 ? 14.982 -46.003 32.324 1.00 19.26 283 PRO B N 1
ATOM 5680 C CA . PRO B 1 286 ? 15.310 -47.415 32.043 1.00 19.28 283 PRO B CA 1
ATOM 5681 C C . PRO B 1 286 ? 15.313 -47.760 30.551 1.00 17.71 283 PRO B C 1
ATOM 5682 O O . PRO B 1 286 ? 14.653 -47.087 29.745 1.00 19.30 283 PRO B O 1
ATOM 5686 N N . SER B 1 287 ? 16.047 -48.811 30.185 1.00 16.31 284 SER B N 1
ATOM 5687 C CA A SER B 1 287 ? 16.056 -49.299 28.813 0.50 14.27 284 SER B CA 1
ATOM 5688 C CA B SER B 1 287 ? 16.053 -49.296 28.811 0.50 15.77 284 SER B CA 1
ATOM 5689 C C . SER B 1 287 ? 14.819 -50.154 28.538 1.00 22.18 284 SER B C 1
ATOM 5690 O O . SER B 1 287 ? 14.909 -51.400 28.429 1.00 21.99 284 SER B O 1
ATOM 5695 N N . LYS B 1 288 ? 13.672 -49.490 28.419 1.00 22.34 285 LYS B N 1
ATOM 5696 C CA A LYS B 1 288 ? 12.382 -50.174 28.355 0.50 20.53 285 LYS B CA 1
ATOM 5697 C CA B LYS B 1 288 ? 12.375 -50.162 28.348 0.50 19.89 285 LYS B CA 1
ATOM 5698 C C . LYS B 1 288 ? 12.274 -51.012 27.085 1.00 17.76 285 LYS B C 1
ATOM 5699 O O . LYS B 1 288 ? 11.548 -52.020 27.043 1.00 23.93 285 LYS B O 1
ATOM 5710 N N . PHE B 1 289 ? 13.007 -50.605 26.055 1.00 18.64 286 PHE B N 1
ATOM 5711 C CA . PHE B 1 289 ? 12.903 -51.225 24.741 1.00 18.74 286 PHE B CA 1
ATOM 5712 C C . PHE B 1 289 ? 14.072 -52.159 24.469 1.00 20.70 286 PHE B C 1
ATOM 5713 O O . PHE B 1 289 ? 14.219 -52.673 23.366 1.00 22.03 286 PHE B O 1
ATOM 5721 N N . THR B 1 290 ? 14.874 -52.384 25.502 1.00 22.59 287 THR B N 1
ATOM 5722 C CA . THR B 1 290 ? 15.942 -53.388 25.491 1.00 18.56 287 THR B CA 1
ATOM 5723 C C . THR B 1 290 ? 16.838 -53.310 24.261 1.00 19.05 287 THR B C 1
ATOM 5724 O O . THR B 1 290 ? 17.209 -54.318 23.670 1.00 20.73 287 THR B O 1
ATOM 5728 N N . CYS B 1 291 ? 17.208 -52.093 23.872 1.00 18.94 288 CYS B N 1
ATOM 5729 C CA . CYS B 1 291 ? 18.185 -51.895 22.824 1.00 16.63 288 CYS B CA 1
ATOM 5730 C C . CYS B 1 291 ? 18.744 -50.485 22.912 1.00 17.51 288 CYS B C 1
ATOM 5731 O O . CYS B 1 291 ? 18.328 -49.700 23.769 1.00 20.55 288 CYS B O 1
ATOM 5734 N N . SER B 1 292 ? 19.676 -50.180 22.018 1.00 20.13 289 SER B N 1
ATOM 5735 C CA . SER B 1 292 ? 20.478 -48.979 22.135 1.00 18.45 289 SER B CA 1
ATOM 5736 C C . SER B 1 292 ? 19.611 -47.729 21.945 1.00 14.49 289 SER B C 1
ATOM 5737 O O . SER B 1 292 ? 18.750 -47.666 21.080 1.00 17.43 289 SER B O 1
ATOM 5740 N N . CYS B 1 293 ? 19.858 -46.739 22.784 1.00 16.02 290 CYS B N 1
ATOM 5741 C CA . CYS B 1 293 ? 19.387 -45.390 22.463 1.00 18.69 290 CYS B CA 1
ATOM 5742 C C . CYS B 1 293 ? 20.408 -44.724 21.561 1.00 16.40 290 CYS B C 1
ATOM 5743 O O . CYS B 1 293 ? 21.511 -44.421 22.001 1.00 19.98 290 CYS B O 1
ATOM 5746 N N . ASN B 1 294 ? 20.044 -44.521 20.298 1.00 15.70 291 ASN B N 1
ATOM 5747 C CA . ASN B 1 294 ? 20.970 -44.035 19.286 1.00 16.65 291 ASN B CA 1
ATOM 5748 C C . ASN B 1 294 ? 21.027 -42.508 19.260 1.00 15.43 291 ASN B C 1
ATOM 5749 O O . ASN B 1 294 ? 22.013 -41.932 18.821 1.00 18.71 291 ASN B O 1
ATOM 5754 N N . SER B 1 295 ? 19.950 -41.867 19.689 1.00 17.90 292 SER B N 1
ATOM 5755 C CA . SER B 1 295 ? 19.855 -40.411 19.548 1.00 16.96 292 SER B CA 1
ATOM 5756 C C . SER B 1 295 ? 18.802 -39.859 20.483 1.00 15.76 292 SER B C 1
ATOM 5757 O O . SER B 1 295 ? 17.751 -40.440 20.680 1.00 16.17 292 SER B O 1
ATOM 5760 N N . LEU B 1 296 ? 19.067 -38.683 21.055 1.00 14.83 293 LEU B N 1
ATOM 5761 C CA . LEU B 1 296 ? 18.023 -38.041 21.809 1.00 15.88 293 LEU B CA 1
ATOM 5762 C C . LEU B 1 296 ? 18.156 -36.525 21.696 1.00 15.73 293 LEU B C 1
ATOM 5763 O O . LEU B 1 296 ? 19.158 -36.023 21.213 1.00 15.59 293 LEU B O 1
ATOM 5768 N N . THR B 1 297 ? 17.116 -35.840 22.135 1.00 17.72 294 THR B N 1
ATOM 5769 C CA . THR B 1 297 ? 17.026 -34.381 21.962 1.00 19.45 294 THR B CA 1
ATOM 5770 C C . THR B 1 297 ? 16.046 -33.854 23.002 1.00 18.97 294 THR B C 1
ATOM 5771 O O . THR B 1 297 ? 15.135 -34.560 23.443 1.00 17.93 294 THR B O 1
ATOM 5775 N N . VAL B 1 298 ? 16.240 -32.600 23.412 1.00 20.13 295 VAL B N 1
ATOM 5776 C CA . VAL B 1 298 ? 15.392 -31.998 24.429 1.00 17.48 295 VAL B CA 1
ATOM 5777 C C . VAL B 1 298 ? 14.345 -31.123 23.745 1.00 18.08 295 VAL B C 1
ATOM 5778 O O . VAL B 1 298 ? 14.619 -30.512 22.716 1.00 18.93 295 VAL B O 1
ATOM 5782 N N . ASP B 1 299 ? 13.133 -31.108 24.286 1.00 18.19 296 ASP B N 1
ATOM 5783 C CA . ASP B 1 299 ? 12.101 -30.236 23.761 1.00 19.43 296 ASP B CA 1
ATOM 5784 C C . ASP B 1 299 ? 12.561 -28.792 23.999 1.00 16.56 296 ASP B C 1
ATOM 5785 O O . ASP B 1 299 ? 12.854 -28.408 25.132 1.00 19.83 296 ASP B O 1
ATOM 5790 N N . GLY B 1 300 ? 12.646 -28.011 22.925 1.00 19.95 297 GLY B N 1
ATOM 5791 C CA . GLY B 1 300 ? 13.228 -26.669 23.002 1.00 29.24 297 GLY B CA 1
ATOM 5792 C C . GLY B 1 300 ? 12.323 -25.680 23.710 1.00 27.52 297 GLY B C 1
ATOM 5793 O O . GLY B 1 300 ? 12.745 -24.579 24.064 1.00 35.20 297 GLY B O 1
ATOM 5794 N N . ASN B 1 301 ? 11.073 -26.074 23.916 1.00 27.83 298 ASN B N 1
ATOM 5795 C CA . ASN B 1 301 ? 10.107 -25.254 24.638 1.00 30.98 298 ASN B CA 1
ATOM 5796 C C . ASN B 1 301 ? 9.904 -25.673 26.095 1.00 28.45 298 ASN B C 1
ATOM 5797 O O . ASN B 1 301 ? 9.568 -24.852 26.951 1.00 30.70 298 ASN B O 1
ATOM 5802 N N . ASN B 1 302 ? 10.109 -26.956 26.381 1.00 25.56 299 ASN B N 1
ATOM 5803 C CA . ASN B 1 302 ? 9.882 -27.452 27.719 1.00 22.39 299 ASN B CA 1
ATOM 5804 C C . ASN B 1 302 ? 10.877 -28.542 28.078 1.00 25.01 299 ASN B C 1
ATOM 5805 O O . ASN B 1 302 ? 10.724 -29.696 27.656 1.00 23.38 299 ASN B O 1
ATOM 5810 N N . ALA B 1 303 ? 11.898 -28.178 28.850 1.00 20.34 300 ALA B N 1
ATOM 5811 C CA . ALA B 1 303 ? 13.024 -29.082 29.087 1.00 22.25 300 ALA B CA 1
ATOM 5812 C C . ALA B 1 303 ? 12.740 -30.175 30.111 1.00 21.73 300 ALA B C 1
ATOM 5813 O O . ALA B 1 303 ? 13.648 -30.923 30.484 1.00 24.97 300 ALA B O 1
ATOM 5815 N N . ASN B 1 304 ? 11.487 -30.292 30.545 1.00 18.33 301 ASN B N 1
ATOM 5816 C CA . ASN B 1 304 ? 11.044 -31.515 31.232 1.00 18.49 301 ASN B CA 1
ATOM 5817 C C . ASN B 1 304 ? 10.922 -32.693 30.280 1.00 19.95 301 ASN B C 1
ATOM 5818 O O . ASN B 1 304 ? 10.902 -33.848 30.727 1.00 20.01 301 ASN B O 1
ATOM 5823 N N . TYR B 1 305 ? 10.826 -32.403 28.985 1.00 17.79 302 TYR B N 1
ATOM 5824 C CA . TYR B 1 305 ? 10.529 -33.420 27.984 1.00 18.67 302 TYR B CA 1
ATOM 5825 C C . TYR B 1 305 ? 11.682 -33.693 27.044 1.00 17.47 302 TYR B C 1
ATOM 5826 O O . TYR B 1 305 ? 12.330 -32.776 26.517 1.00 16.74 302 TYR B O 1
ATOM 5835 N N . ILE B 1 306 ? 11.934 -34.982 26.810 1.00 15.97 303 ILE B N 1
ATOM 5836 C CA . ILE B 1 306 ? 12.970 -35.355 25.889 1.00 15.01 303 ILE B CA 1
ATOM 5837 C C . ILE B 1 306 ? 12.422 -36.427 24.948 1.00 14.30 303 ILE B C 1
ATOM 5838 O O . ILE B 1 306 ? 11.459 -37.133 25.286 1.00 16.65 303 ILE B O 1
ATOM 5843 N N . TYR B 1 307 ? 12.996 -36.491 23.759 1.00 14.63 304 TYR B N 1
ATOM 5844 C CA . TYR B 1 307 ? 12.605 -37.455 22.738 1.00 14.69 304 TYR B CA 1
ATOM 5845 C C . TYR B 1 307 ? 13.812 -38.311 22.455 1.00 18.69 304 TYR B C 1
ATOM 5846 O O . TYR B 1 307 ? 14.913 -37.797 22.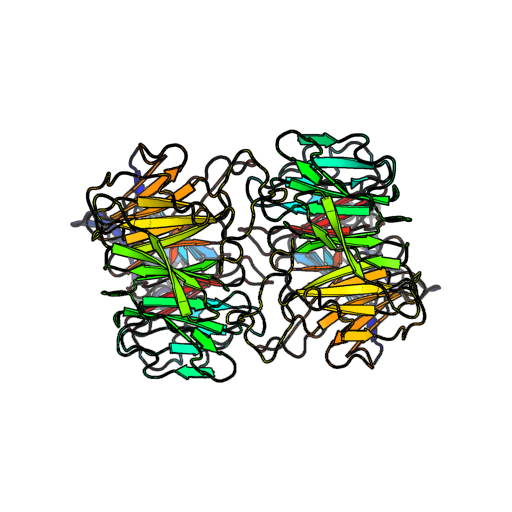317 1.00 17.54 304 TYR B O 1
ATOM 5855 N N . ALA B 1 308 ? 13.603 -39.631 22.397 1.00 17.24 305 ALA B N 1
ATOM 5856 C CA . ALA B 1 308 ? 14.716 -40.570 22.254 1.00 17.56 305 ALA B CA 1
ATOM 5857 C C . ALA B 1 308 ? 14.383 -41.607 21.187 1.00 13.12 305 ALA B C 1
ATOM 5858 O O . ALA B 1 308 ? 13.248 -42.084 21.113 1.00 17.45 305 ALA B O 1
ATOM 5860 N N . GLY B 1 309 ? 15.364 -41.901 20.340 1.00 16.27 306 GLY B N 1
ATOM 5861 C CA . GLY B 1 309 ? 15.201 -42.873 19.257 1.00 14.25 306 GLY B CA 1
ATOM 5862 C C . GLY B 1 309 ? 16.044 -44.101 19.552 1.00 12.85 306 GLY B C 1
ATOM 5863 O O . GLY B 1 309 ? 17.178 -44.003 20.006 1.00 15.77 306 GLY B O 1
ATOM 5864 N N . TYR B 1 310 ? 15.479 -45.275 19.262 1.00 15.29 307 TYR B N 1
ATOM 5865 C CA . TYR B 1 310 ? 16.135 -46.521 19.655 1.00 16.11 307 TYR B CA 1
ATOM 5866 C C . TYR B 1 310 ? 16.412 -47.419 18.458 1.00 14.78 307 TYR B C 1
ATOM 5867 O O . TYR B 1 310 ? 15.874 -47.226 17.376 1.00 17.26 307 TYR B O 1
ATOM 5876 N N . GLU B 1 311 ? 17.265 -48.418 18.692 1.00 16.79 308 GLU B N 1
ATOM 5877 C CA . GLU B 1 311 ? 17.816 -49.237 17.606 1.00 16.62 308 GLU B CA 1
ATOM 5878 C C . GLU B 1 311 ? 16.750 -50.094 16.929 1.00 18.23 308 GLU B C 1
ATOM 5879 O O . GLU B 1 311 ? 16.916 -50.498 15.773 1.00 19.15 308 GLU B O 1
ATOM 5885 N N . ASN B 1 312 ? 15.644 -50.340 17.631 1.00 19.07 309 ASN B N 1
ATOM 5886 C CA . ASN B 1 312 ? 14.555 -51.159 17.079 1.00 19.82 309 ASN B CA 1
ATOM 5887 C C . ASN B 1 312 ? 13.395 -50.365 16.465 1.00 21.03 309 ASN B C 1
ATOM 5888 O O . ASN B 1 312 ? 12.367 -50.932 16.090 1.00 22.05 309 ASN B O 1
ATOM 5893 N N . GLY B 1 313 ? 13.561 -49.050 16.356 1.00 17.86 310 GLY B N 1
ATOM 5894 C CA . GLY B 1 313 ? 12.571 -48.217 15.691 1.00 17.65 310 GLY B CA 1
ATOM 5895 C C . GLY B 1 313 ? 11.571 -47.549 16.617 1.00 18.27 310 GLY B C 1
ATOM 5896 O O . GLY B 1 313 ? 10.685 -46.828 16.150 1.00 22.13 310 GLY B O 1
ATOM 5897 N N . MET B 1 314 ? 11.698 -47.777 17.921 1.00 17.39 311 MET B N 1
ATOM 5898 C CA . MET B 1 314 ? 10.885 -47.051 18.896 1.00 17.34 311 MET B CA 1
ATOM 5899 C C . MET B 1 314 ? 11.343 -45.596 19.010 1.00 16.77 311 MET B C 1
ATOM 5900 O O . MET B 1 314 ? 12.526 -45.327 19.190 1.00 17.84 311 MET B O 1
ATOM 5905 N N . LEU B 1 315 ? 10.377 -44.689 18.919 1.00 16.37 312 LEU B N 1
ATOM 5906 C CA . LEU B 1 315 ? 10.565 -43.287 19.344 1.00 17.25 312 LEU B CA 1
ATOM 5907 C C . LEU B 1 315 ? 9.790 -43.051 20.627 1.00 17.82 312 LEU B C 1
ATOM 5908 O O . LEU B 1 315 ? 8.577 -43.254 20.663 1.00 22.84 312 LEU B O 1
ATOM 5913 N N . ALA B 1 316 ? 10.473 -42.612 21.679 1.00 16.91 313 ALA B N 1
ATOM 5914 C CA . ALA B 1 316 ? 9.805 -42.395 22.952 1.00 18.00 313 ALA B CA 1
ATOM 5915 C C . ALA B 1 316 ? 9.883 -40.935 23.369 1.00 17.03 313 ALA B C 1
ATOM 5916 O O . ALA B 1 316 ? 10.873 -40.269 23.114 1.00 18.58 313 ALA B O 1
ATOM 5918 N N . GLN B 1 317 ? 8.829 -40.470 24.012 1.00 18.68 314 GLN B N 1
ATOM 5919 C CA . GLN B 1 317 ? 8.864 -39.193 24.707 1.00 18.87 314 GLN B CA 1
ATOM 5920 C C . GLN B 1 317 ? 8.866 -39.422 26.208 1.00 20.42 314 GLN B C 1
ATOM 5921 O O . GLN B 1 317 ? 7.972 -40.098 26.750 1.00 22.27 314 GLN B O 1
ATOM 5927 N N . TRP B 1 318 ? 9.884 -38.877 26.872 1.00 19.69 315 TRP B N 1
ATOM 5928 C CA . TRP B 1 318 ? 10.044 -39.041 28.303 1.00 17.91 315 TRP B CA 1
ATOM 5929 C C . TRP B 1 318 ? 9.795 -37.698 28.975 1.00 17.79 315 TRP B C 1
ATOM 5930 O O . TRP B 1 318 ? 10.251 -36.653 28.475 1.00 20.61 315 TRP B O 1
ATOM 5941 N N . ASP B 1 319 ? 9.075 -37.730 30.087 1.00 20.31 316 ASP B N 1
ATOM 5942 C CA . ASP B 1 319 ? 9.089 -36.638 31.070 1.00 20.50 316 ASP B CA 1
ATOM 5943 C C . ASP B 1 319 ? 10.099 -36.956 32.166 1.00 23.22 316 ASP B C 1
ATOM 5944 O O . ASP B 1 319 ? 10.028 -38.013 32.811 1.00 23.07 316 ASP B O 1
ATOM 5949 N N . LEU B 1 320 ? 11.066 -36.065 32.343 1.00 22.65 317 LEU B N 1
ATOM 5950 C CA . LEU B 1 320 ? 12.189 -36.317 33.246 1.00 26.43 317 LEU B CA 1
ATOM 5951 C C . LEU B 1 320 ? 11.767 -36.390 34.716 1.00 29.89 317 LEU B C 1
ATOM 5952 O O . LEU B 1 320 ? 12.508 -36.901 35.568 1.00 28.25 317 LEU B O 1
ATOM 5957 N N . ARG B 1 321 ? 10.576 -35.876 35.002 1.00 22.12 318 ARG B N 1
ATOM 5958 C CA . ARG B 1 321 ? 10.035 -35.871 36.348 1.00 26.28 318 ARG B CA 1
ATOM 5959 C C . ARG B 1 321 ? 9.407 -37.218 36.649 1.00 26.57 318 ARG B C 1
ATOM 5960 O O . ARG B 1 321 ? 9.125 -37.543 37.802 1.00 28.18 318 ARG B O 1
ATOM 5968 N N . SER B 1 322 ? 9.185 -37.991 35.590 1.00 29.73 319 SER B N 1
ATOM 5969 C CA A SER B 1 322 ? 8.546 -39.300 35.708 0.50 27.73 319 SER B CA 1
ATOM 5970 C CA B SER B 1 322 ? 8.538 -39.295 35.698 0.50 28.46 319 SER B CA 1
ATOM 5971 C C . SER B 1 322 ? 9.395 -40.353 35.015 1.00 25.64 319 SER B C 1
ATOM 5972 O O . SER B 1 322 ? 9.000 -40.906 33.990 1.00 31.82 319 SER B O 1
ATOM 5977 N N . PRO B 1 323 ? 10.578 -40.629 35.578 1.00 29.04 320 PRO B N 1
ATOM 5978 C CA . PRO B 1 323 ? 11.607 -41.368 34.864 1.00 35.16 320 PRO B CA 1
ATOM 5979 C C . PRO B 1 323 ? 11.242 -42.840 34.674 1.00 27.35 320 PRO B C 1
ATOM 5980 O O . PRO B 1 323 ? 11.950 -43.564 33.974 1.00 35.87 320 PRO B O 1
ATOM 5984 N N A GLU B 1 324 ? 10.126 -43.260 35.266 0.50 33.59 321 GLU B N 1
ATOM 5985 N N B GLU B 1 324 ? 10.160 -43.281 35.311 0.50 31.96 321 GLU B N 1
ATOM 5986 C CA A GLU B 1 324 ? 9.800 -44.680 35.389 0.50 35.65 321 GLU B CA 1
ATOM 5987 C CA B GLU B 1 324 ? 9.827 -44.704 35.346 0.50 33.62 321 GLU B CA 1
ATOM 5988 C C A GLU B 1 324 ? 9.097 -45.267 34.160 0.50 29.63 321 GLU B C 1
ATOM 5989 C C B GLU B 1 324 ? 9.329 -45.211 33.997 0.50 25.54 321 GLU B C 1
ATOM 5990 O O A GLU B 1 324 ? 9.092 -46.484 33.968 0.50 30.81 321 GLU B O 1
ATOM 5991 O O B GLU B 1 324 ? 9.687 -46.307 33.565 0.50 31.59 321 GLU B O 1
ATOM 6002 N N . CYS B 1 325 ? 8.505 -44.406 33.334 1.00 28.48 322 CYS B N 1
ATOM 6003 C CA . CYS B 1 325 ? 7.791 -44.851 32.131 1.00 30.38 322 CYS B CA 1
ATOM 6004 C C . CYS B 1 325 ? 7.703 -43.694 31.133 1.00 24.45 322 CYS B C 1
ATOM 6005 O O . CYS B 1 325 ? 7.442 -42.568 31.534 1.00 27.42 322 CYS B O 1
ATOM 6008 N N . PRO B 1 326 ? 7.900 -43.971 29.829 1.00 22.49 323 PRO B N 1
ATOM 6009 C CA . PRO B 1 326 ? 7.699 -42.890 28.852 1.00 21.35 323 PRO B CA 1
ATOM 6010 C C . PRO B 1 326 ? 6.268 -42.371 28.891 1.00 21.29 323 PRO B C 1
ATOM 6011 O O . PRO B 1 326 ? 5.351 -43.121 29.237 1.00 22.38 323 PRO B O 1
ATOM 6015 N N . VAL B 1 327 ? 6.075 -41.099 28.533 1.00 21.84 324 VAL B N 1
ATOM 6016 C CA . VAL B 1 327 ? 4.732 -40.559 28.355 1.00 22.40 324 VAL B CA 1
ATOM 6017 C C . VAL B 1 327 ? 4.187 -40.695 26.934 1.00 22.68 324 VAL B C 1
ATOM 6018 O O . VAL B 1 327 ? 3.001 -40.491 26.692 1.00 29.91 324 VAL B O 1
ATOM 6022 N N . GLY B 1 328 ? 5.048 -41.051 25.996 1.00 22.42 325 GLY B N 1
ATOM 6023 C CA . GLY B 1 328 ? 4.600 -41.416 24.660 1.00 22.79 325 GLY B CA 1
ATOM 6024 C C . GLY B 1 328 ? 5.544 -42.386 23.995 1.00 20.35 325 GLY B C 1
ATOM 6025 O O . GLY B 1 328 ? 6.762 -42.314 24.193 1.00 20.84 325 GLY B O 1
ATOM 6026 N N . GLU B 1 329 ? 4.972 -43.312 23.224 1.00 19.22 326 GLU B N 1
ATOM 6027 C CA . GLU B 1 329 ? 5.741 -44.345 22.546 1.00 20.62 326 GLU B CA 1
ATOM 6028 C C . GLU B 1 329 ? 5.209 -44.500 21.138 1.00 20.52 326 GLU B C 1
ATOM 6029 O O . GLU B 1 329 ? 4.017 -44.724 20.957 1.00 22.18 326 GLU B O 1
ATOM 6035 N N . PHE B 1 330 ? 6.092 -44.394 20.149 1.00 19.65 327 PHE B N 1
ATOM 6036 C CA . PHE B 1 330 ? 5.692 -44.429 18.748 1.00 20.52 327 PHE B CA 1
ATOM 6037 C C . PHE B 1 330 ? 6.622 -45.323 17.948 1.00 19.31 327 PHE B C 1
ATOM 6038 O O . PHE B 1 330 ? 7.825 -45.102 17.910 1.00 25.43 327 PHE B O 1
ATOM 6046 N N . LEU B 1 331 ? 6.064 -46.354 17.322 1.00 20.55 328 LEU B N 1
ATOM 6047 C CA . LEU B 1 331 ? 6.872 -47.216 16.480 1.00 21.55 328 LEU B CA 1
ATOM 6048 C C . LEU B 1 331 ? 6.997 -46.656 15.073 1.00 19.44 328 LEU B C 1
ATOM 6049 O O . LEU B 1 331 ? 6.004 -46.312 14.437 1.00 20.81 328 LEU B O 1
ATOM 6054 N N . ILE B 1 332 ? 8.233 -46.570 14.597 1.00 19.74 329 ILE B N 1
ATOM 6055 C CA . ILE B 1 332 ? 8.512 -46.212 13.213 1.00 17.47 329 ILE B CA 1
ATOM 6056 C C . ILE B 1 332 ? 9.313 -47.331 12.543 1.00 19.97 329 ILE B C 1
ATOM 6057 O O . ILE B 1 332 ? 10.470 -47.561 12.895 1.00 21.85 329 ILE B O 1
ATOM 6062 N N . ASN B 1 333 ? 8.703 -48.018 11.581 1.00 20.96 330 ASN B N 1
ATOM 6063 C CA . ASN B 1 333 ? 9.347 -49.182 10.960 1.00 24.84 330 ASN B CA 1
ATOM 6064 C C . ASN B 1 333 ? 10.013 -50.106 11.981 1.00 23.16 330 ASN B C 1
ATOM 6065 O O . ASN B 1 333 ? 11.214 -50.372 11.886 1.00 26.24 330 ASN B O 1
ATOM 6070 N N . GLU B 1 334 ? 9.241 -50.596 12.948 1.00 25.73 331 GLU B N 1
ATOM 6071 C CA . GLU B 1 334 ? 9.781 -51.469 13.986 1.00 31.76 331 GLU B CA 1
ATOM 6072 C C . GLU B 1 334 ? 10.702 -52.548 13.425 1.00 26.16 331 GLU B C 1
ATOM 6073 O O . GLU B 1 334 ? 10.347 -53.240 12.473 1.00 30.34 331 GLU B O 1
ATOM 6079 N N . GLY B 1 335 ? 11.882 -52.687 14.020 1.00 26.64 332 GLY B N 1
ATOM 6080 C CA . GLY B 1 335 ? 12.905 -53.598 13.508 1.00 25.02 332 GLY B CA 1
ATOM 6081 C C . GLY B 1 335 ? 13.942 -52.954 12.603 1.00 25.58 332 GLY B C 1
ATOM 6082 O O . GLY B 1 335 ? 14.828 -53.620 12.078 1.00 30.40 332 GLY B O 1
ATOM 6083 N N . THR B 1 336 ? 13.836 -51.644 12.411 1.00 25.95 333 THR B N 1
ATOM 6084 C CA . THR B 1 336 ? 14.923 -50.889 11.795 1.00 25.69 333 THR B CA 1
ATOM 6085 C C . THR B 1 336 ? 15.175 -49.652 12.648 1.00 21.15 333 THR B C 1
ATOM 6086 O O . THR B 1 336 ? 14.264 -49.163 13.301 1.00 22.61 333 THR B O 1
ATOM 6090 N N . PRO B 1 337 ? 16.427 -49.178 12.672 1.00 20.60 334 PRO B N 1
ATOM 6091 C CA . PRO B 1 337 ? 16.862 -48.265 13.703 1.00 17.74 334 PRO B CA 1
ATOM 6092 C C . PRO B 1 337 ? 16.371 -46.841 13.430 1.00 14.52 334 PRO B C 1
ATOM 6093 O O . PRO B 1 337 ? 16.279 -46.412 12.289 1.00 17.75 334 PRO B O 1
ATOM 6097 N N . ILE B 1 338 ? 16.061 -46.137 14.497 1.00 15.22 335 ILE B N 1
ATOM 6098 C CA . ILE B 1 338 ? 16.066 -44.676 14.414 1.00 17.30 335 ILE B CA 1
ATOM 6099 C C . ILE B 1 338 ? 17.516 -44.249 14.546 1.00 17.46 335 ILE B C 1
ATOM 6100 O O . ILE B 1 338 ? 18.176 -44.640 15.519 1.00 19.11 335 ILE B O 1
ATOM 6105 N N . ASN B 1 339 ? 18.008 -43.475 13.563 1.00 17.79 336 ASN B N 1
ATOM 6106 C CA . ASN B 1 339 ? 19.405 -43.004 13.512 1.00 19.25 336 ASN B CA 1
ATOM 6107 C C . ASN B 1 339 ? 19.600 -41.636 14.209 1.00 16.82 336 ASN B C 1
ATOM 6108 O O . ASN B 1 339 ? 20.640 -41.376 14.803 1.00 18.34 336 ASN B O 1
ATOM 6113 N N . ASN B 1 340 ? 18.593 -40.772 14.113 1.00 16.23 337 ASN B N 1
ATOM 6114 C CA A ASN B 1 340 ? 18.703 -39.367 14.547 0.50 16.61 337 ASN B CA 1
ATOM 6115 C CA B ASN B 1 340 ? 18.716 -39.395 14.585 0.50 15.47 337 ASN B CA 1
ATOM 6116 C C . ASN B 1 340 ? 17.339 -38.884 14.983 1.00 14.45 337 ASN B C 1
ATOM 6117 O O . ASN B 1 340 ? 16.346 -39.133 14.297 1.00 16.45 337 ASN B O 1
ATOM 6126 N N . VAL B 1 341 ? 17.293 -38.178 16.104 1.00 14.80 338 VAL B N 1
ATOM 6127 C CA A VAL B 1 341 ? 16.137 -37.365 16.475 0.50 17.64 338 VAL B CA 1
ATOM 6128 C CA B VAL B 1 341 ? 16.143 -37.344 16.417 0.50 16.11 338 VAL B CA 1
ATOM 6129 C C . VAL B 1 341 ? 16.624 -35.937 16.748 1.00 16.29 338 VAL B C 1
ATOM 6130 O O . VAL B 1 341 ? 17.677 -35.751 17.363 1.00 19.69 338 VAL B O 1
ATOM 6137 N N . TYR B 1 342 ? 15.870 -34.941 16.294 1.00 15.03 339 TYR B N 1
ATOM 6138 C CA . TYR B 1 342 ? 16.352 -33.554 16.356 1.00 16.49 339 TYR B CA 1
ATOM 6139 C C . TYR B 1 342 ? 15.142 -32.651 16.545 1.00 13.76 339 TYR B C 1
ATOM 6140 O O . TYR B 1 342 ? 14.216 -32.683 15.751 1.00 15.30 339 TYR B O 1
ATOM 6149 N N . PHE B 1 343 ? 15.155 -31.856 17.611 1.00 17.82 340 PHE B N 1
ATOM 6150 C CA . PHE B 1 343 ? 14.101 -30.855 17.825 1.00 16.31 340 PHE B CA 1
ATOM 6151 C C . PHE B 1 343 ? 14.439 -29.517 17.188 1.00 15.71 340 PHE B C 1
ATOM 6152 O O . PHE B 1 343 ? 15.509 -28.975 17.431 1.00 19.89 340 PHE B O 1
ATOM 6160 N N . ALA B 1 344 ? 13.520 -28.987 16.390 1.00 16.74 341 ALA B N 1
ATOM 6161 C CA . ALA B 1 344 ? 13.621 -27.574 15.973 1.00 20.65 341 ALA B CA 1
ATOM 6162 C C . ALA B 1 344 ? 12.271 -27.020 15.586 1.00 19.60 341 ALA B C 1
ATOM 6163 O O . ALA B 1 344 ? 11.431 -27.714 15.028 1.00 21.28 341 ALA B O 1
ATOM 6165 N N . ALA B 1 345 ? 12.069 -25.734 15.863 1.00 23.98 342 ALA B N 1
ATOM 6166 C CA . ALA B 1 345 ? 10.939 -25.034 15.279 1.00 22.92 342 ALA B CA 1
ATOM 6167 C C . ALA B 1 345 ? 9.632 -25.731 15.654 1.00 25.35 342 ALA B C 1
ATOM 6168 O O . ALA B 1 345 ? 8.723 -25.857 14.827 1.00 26.41 342 ALA B O 1
ATOM 6170 N N . GLY B 1 346 ? 9.549 -26.192 16.902 1.00 23.18 343 GLY B N 1
ATOM 6171 C CA . GLY B 1 346 ? 8.323 -26.795 17.419 1.00 26.26 343 GLY B CA 1
ATOM 6172 C C . GLY B 1 346 ? 8.004 -28.124 16.751 1.00 24.49 343 GLY B C 1
ATOM 6173 O O . GLY B 1 346 ? 6.850 -28.576 16.741 1.00 28.43 343 GLY B O 1
ATOM 6174 N N . ALA B 1 347 ? 9.024 -28.752 16.181 1.00 21.20 344 ALA B N 1
ATOM 6175 C CA . ALA B 1 347 ? 8.833 -30.035 15.511 1.00 19.32 344 ALA B CA 1
ATOM 6176 C C . ALA B 1 347 ? 9.974 -30.981 15.837 1.00 18.96 344 ALA B C 1
ATOM 6177 O O . ALA B 1 347 ? 11.056 -30.555 16.232 1.00 19.40 344 ALA B O 1
ATOM 6179 N N . LEU B 1 348 ? 9.722 -32.273 15.652 1.00 18.50 345 LEU B N 1
ATOM 6180 C CA . LEU B 1 348 ? 10.754 -33.284 15.845 1.00 14.42 345 LEU B CA 1
ATOM 6181 C C . LEU B 1 348 ? 11.110 -33.859 14.473 1.00 15.58 345 LEU B C 1
ATOM 6182 O O . LEU B 1 348 ? 10.228 -34.286 13.712 1.00 18.80 345 LEU B O 1
ATOM 6187 N N . PHE B 1 349 ? 12.395 -33.858 14.150 1.00 15.40 346 PHE B N 1
ATOM 6188 C CA . PHE B 1 349 ? 12.851 -34.455 12.909 1.00 13.89 346 PHE B CA 1
ATOM 6189 C C . PHE B 1 349 ? 13.478 -35.806 13.219 1.00 14.68 346 PHE B C 1
ATOM 6190 O O . PHE B 1 349 ? 14.289 -35.926 14.128 1.00 16.07 346 PHE B O 1
ATOM 6198 N N . VAL B 1 350 ? 13.065 -36.812 12.466 1.00 15.39 347 VAL B N 1
ATOM 6199 C CA . VAL B 1 350 ? 13.474 -38.199 12.780 1.00 13.28 347 VAL B CA 1
ATOM 6200 C C . VAL B 1 350 ? 14.005 -38.866 11.520 1.00 12.26 347 VAL B C 1
ATOM 6201 O O . VAL B 1 350 ? 13.356 -38.832 10.484 1.00 14.75 347 VAL B O 1
ATOM 6205 N N . SER B 1 351 ? 15.186 -39.484 11.607 1.00 13.81 348 SER B N 1
ATOM 6206 C CA A SER B 1 351 ? 15.723 -40.285 10.504 0.50 14.96 348 SER B CA 1
ATOM 6207 C CA B SER B 1 351 ? 15.665 -40.288 10.501 0.50 15.71 348 SER B CA 1
ATOM 6208 C C . SER B 1 351 ? 15.663 -41.755 10.914 1.00 12.16 348 SER B C 1
ATOM 6209 O O . SER B 1 351 ? 16.066 -42.087 12.014 1.00 14.82 348 SER B O 1
ATOM 6214 N N . SER B 1 352 ? 15.150 -42.588 10.019 1.00 15.13 349 SER B N 1
ATOM 6215 C CA . SER B 1 352 ? 14.881 -44.004 10.333 1.00 17.28 349 SER B CA 1
ATOM 6216 C C . SER B 1 352 ? 15.363 -44.887 9.199 1.00 16.63 349 SER B C 1
ATOM 6217 O O . SER B 1 352 ? 15.186 -44.567 8.030 1.00 15.83 349 SER B O 1
ATOM 6220 N N . GLY B 1 353 ? 15.963 -46.016 9.561 1.00 17.90 350 GLY B N 1
ATOM 6221 C CA . GLY B 1 353 ? 16.323 -47.036 8.581 1.00 19.85 350 GLY B CA 1
ATOM 6222 C C . GLY B 1 353 ? 17.192 -46.512 7.453 1.00 21.44 350 GLY B C 1
ATOM 6223 O O . GLY B 1 353 ? 18.026 -45.624 7.651 1.00 24.48 350 GLY B O 1
ATOM 6224 N N . PHE B 1 354 ? 17.008 -47.066 6.260 1.00 22.80 351 PHE B N 1
ATOM 6225 C CA . PHE B 1 354 ? 17.909 -46.749 5.164 1.00 31.23 351 PHE B CA 1
ATOM 6226 C C . PHE B 1 354 ? 17.618 -45.400 4.502 1.00 24.09 351 PHE B C 1
ATOM 6227 O O . PHE B 1 354 ? 18.482 -44.834 3.837 1.00 24.69 351 PHE B O 1
ATOM 6235 N N . ASP B 1 355 ? 16.406 -44.882 4.671 1.00 20.24 352 ASP B N 1
ATOM 6236 C CA . ASP B 1 355 ? 15.954 -43.844 3.763 1.00 19.46 352 ASP B CA 1
ATOM 6237 C C . ASP B 1 355 ? 14.694 -43.085 4.164 1.00 18.94 352 ASP B C 1
ATOM 6238 O O . ASP B 1 355 ? 14.034 -42.499 3.309 1.00 23.27 352 ASP B O 1
ATOM 6243 N N . THR B 1 356 ? 14.375 -43.080 5.452 1.00 16.35 353 THR B N 1
ATOM 6244 C CA . THR B 1 356 ? 13.163 -42.428 5.928 1.00 18.81 353 THR B CA 1
ATOM 6245 C C . THR B 1 356 ? 13.517 -41.164 6.710 1.00 14.73 353 THR B C 1
ATOM 6246 O O . THR B 1 356 ? 14.359 -41.184 7.606 1.00 16.70 353 THR B O 1
ATOM 6250 N N . SER B 1 357 ? 12.863 -40.058 6.371 1.00 15.04 354 SER B N 1
ATOM 6251 C CA . SER B 1 357 ? 13.106 -38.821 7.093 1.00 12.98 354 SER B CA 1
ATOM 6252 C C . SER B 1 357 ? 11.763 -38.139 7.318 1.00 13.21 354 SER B C 1
ATOM 6253 O O . SER B 1 357 ? 11.030 -37.886 6.363 1.00 14.55 354 SER B O 1
ATOM 6256 N N . ILE B 1 358 ? 11.434 -37.903 8.584 1.00 14.56 355 ILE B N 1
ATOM 6257 C CA . ILE B 1 358 ? 10.095 -37.485 8.985 1.00 15.51 355 ILE B CA 1
ATOM 6258 C C . ILE B 1 358 ? 10.168 -36.196 9.796 1.00 15.68 355 ILE B C 1
ATOM 6259 O O . ILE B 1 358 ? 11.046 -36.032 10.644 1.00 17.13 355 ILE B O 1
ATOM 6264 N N . LYS B 1 359 ? 9.228 -35.292 9.545 1.00 15.35 356 LYS B N 1
ATOM 6265 C CA . LYS B 1 359 ? 8.958 -34.186 10.463 1.00 15.06 356 LYS B CA 1
ATOM 6266 C C . LYS B 1 359 ? 7.646 -34.435 11.190 1.00 16.21 356 LYS B C 1
ATOM 6267 O O . LYS B 1 359 ? 6.591 -34.596 10.562 1.00 19.42 356 LYS B O 1
ATOM 6273 N N . LEU B 1 360 ? 7.719 -34.473 12.516 1.00 16.70 357 LEU B N 1
ATOM 6274 C CA . LEU B 1 360 ? 6.545 -34.681 13.350 1.00 16.27 357 LEU B CA 1
ATOM 6275 C C . LEU B 1 360 ? 6.246 -33.402 14.103 1.00 16.69 357 LEU B C 1
ATOM 6276 O O . LEU B 1 360 ? 7.079 -32.916 14.874 1.00 22.26 357 LEU B O 1
ATOM 6281 N N . ASP B 1 361 ? 5.056 -32.859 13.889 1.00 20.63 358 ASP B N 1
ATOM 6282 C CA . ASP B 1 361 ? 4.675 -31.652 14.590 1.00 21.72 358 ASP B CA 1
ATOM 6283 C C . ASP B 1 361 ? 4.388 -31.971 16.049 1.00 25.23 358 ASP B C 1
ATOM 6284 O O . ASP B 1 361 ? 3.864 -33.038 16.377 1.00 28.27 358 ASP B O 1
ATOM 6289 N N . ILE B 1 362 ? 4.769 -31.049 16.926 1.00 27.08 359 ILE B N 1
ATOM 6290 C CA A ILE B 1 362 ? 4.449 -31.144 18.345 0.50 25.69 359 ILE B CA 1
ATOM 6291 C CA B ILE B 1 362 ? 4.430 -31.156 18.337 0.50 25.33 359 ILE B CA 1
ATOM 6292 C C . ILE B 1 362 ? 3.453 -30.046 18.692 1.00 32.60 359 ILE B C 1
ATOM 6293 O O . ILE B 1 362 ? 3.755 -28.860 18.537 1.00 35.11 359 ILE B O 1
ATOM 6302 N N . ILE B 1 363 ? 2.266 -30.434 19.143 1.00 31.13 360 ILE B N 1
ATOM 6303 C CA . ILE B 1 363 ? 1.277 -29.451 19.562 1.00 36.20 360 ILE B CA 1
ATOM 6304 C C . ILE B 1 363 ? 1.146 -29.477 21.074 1.00 39.12 360 ILE B C 1
ATOM 6305 O O . ILE B 1 363 ? 1.018 -30.542 21.681 1.00 43.82 360 ILE B O 1
ATOM 6310 N N . SER B 1 364 ? 1.194 -28.301 21.684 1.00 41.98 361 SER B N 1
ATOM 6311 C CA . SER B 1 364 ? 1.013 -28.196 23.125 1.00 42.46 361 SER B CA 1
ATOM 6312 C C . SER B 1 364 ? -0.063 -27.166 23.442 1.00 30.82 361 SER B C 1
ATOM 6313 O O . SER B 1 364 ? -0.478 -26.400 22.566 1.00 37.92 361 SER B O 1
ATOM 6316 N N . ASP B 1 365 ? -0.528 -27.157 24.686 1.00 35.06 362 ASP B N 1
ATOM 6317 C CA . ASP B 1 365 ? -1.521 -26.177 25.101 1.00 32.75 362 ASP B CA 1
ATOM 6318 C C . ASP B 1 365 ? -0.845 -24.848 25.447 1.00 33.66 362 ASP B C 1
ATOM 6319 O O . ASP B 1 365 ? 0.393 -24.763 25.467 1.00 32.63 362 ASP B O 1
ATOM 6324 N N . PRO B 1 366 ? -1.652 -23.804 25.701 1.00 33.71 363 PRO B N 1
ATOM 6325 C CA . PRO B 1 366 ? -1.140 -22.446 25.865 1.00 35.68 363 PRO B CA 1
ATOM 6326 C C . PRO B 1 366 ? -0.087 -22.350 26.970 1.00 37.68 363 PRO B C 1
ATOM 6327 O O . PRO B 1 366 ? 0.675 -21.372 27.019 1.00 37.02 363 PRO B O 1
ATOM 6331 N N . GLU B 1 367 ? -0.047 -23.354 27.846 1.00 30.22 364 GLU B N 1
ATOM 6332 C CA . GLU B 1 367 ? 0.906 -23.363 28.956 1.00 28.10 364 GLU B CA 1
ATOM 6333 C C . GLU B 1 367 ? 2.148 -24.175 28.633 1.00 33.45 364 GLU B C 1
ATOM 6334 O O . GLU B 1 367 ? 2.945 -24.485 29.524 1.00 30.49 364 GLU B O 1
ATOM 6340 N N . SER B 1 368 ? 2.302 -24.515 27.354 1.00 30.74 365 SER B N 1
ATOM 6341 C CA . SER B 1 368 ? 3.398 -25.367 26.896 1.00 34.48 365 SER B CA 1
ATOM 6342 C C . SER B 1 368 ? 3.428 -26.744 27.562 1.00 33.03 365 SER B C 1
ATOM 6343 O O . SER B 1 368 ? 4.419 -27.477 27.476 1.00 47.43 365 SER B O 1
ATOM 6346 N N . GLU B 1 369 ? 2.330 -27.095 28.216 1.00 38.16 366 GLU B N 1
ATOM 6347 C CA . GLU B 1 369 ? 2.194 -28.404 28.821 1.00 39.21 366 GLU B CA 1
ATOM 6348 C C . GLU B 1 369 ? 1.450 -29.363 27.889 1.00 42.19 366 GLU B C 1
ATOM 6349 O O . GLU B 1 369 ? 0.786 -28.941 26.936 1.00 36.24 366 GLU B O 1
ATOM 6355 N N . ARG B 1 370 ? 1.567 -30.657 28.151 1.00 48.91 367 ARG B N 1
ATOM 6356 C CA . ARG B 1 370 ? 0.794 -31.622 27.384 1.00 40.66 367 ARG B CA 1
ATOM 6357 C C . ARG B 1 370 ? 1.256 -31.643 25.928 1.00 37.72 367 ARG B C 1
ATOM 6358 O O . ARG B 1 370 ? 0.441 -31.865 25.030 1.00 41.61 367 ARG B O 1
ATOM 6366 N N . PRO B 1 371 ? 2.560 -31.400 25.687 1.00 42.38 368 PRO B N 1
ATOM 6367 C CA . PRO B 1 371 ? 3.136 -31.521 24.339 1.00 45.35 368 PRO B CA 1
ATOM 6368 C C . PRO B 1 371 ? 2.905 -32.903 23.755 1.00 45.94 368 PRO B C 1
ATOM 6369 O O . PRO B 1 371 ? 3.469 -33.882 24.245 1.00 48.45 368 PRO B O 1
ATOM 6373 N N . ALA B 1 372 ? 2.069 -32.968 22.724 1.00 46.87 369 ALA B N 1
ATOM 6374 C CA . ALA B 1 372 ? 1.732 -34.218 22.066 1.00 40.98 369 ALA B CA 1
ATOM 6375 C C . ALA B 1 372 ? 2.332 -34.254 20.666 1.00 32.60 369 ALA B C 1
ATOM 6376 O O . ALA B 1 372 ? 2.257 -33.270 19.917 1.00 36.86 369 ALA B O 1
ATOM 6378 N N . ILE B 1 373 ? 2.923 -35.393 20.316 1.00 34.59 370 ILE B N 1
ATOM 6379 C CA . ILE B 1 373 ? 3.419 -35.621 18.966 1.00 31.00 370 ILE B CA 1
ATOM 6380 C C . ILE B 1 373 ? 2.240 -35.900 18.049 1.00 27.69 370 ILE B C 1
ATOM 6381 O O . ILE B 1 373 ? 1.423 -36.774 18.332 1.00 32.13 370 ILE B O 1
ATOM 6386 N N . GLU B 1 374 ? 2.144 -35.149 16.957 1.00 25.75 371 GLU B N 1
ATOM 6387 C CA . GLU B 1 374 ? 1.062 -35.347 15.995 1.00 27.78 371 GLU B CA 1
ATOM 6388 C C . GLU B 1 374 ? 1.310 -36.566 15.102 1.00 27.06 371 GLU B C 1
ATOM 6389 O O . GLU B 1 374 ? 1.597 -36.433 13.910 1.00 28.76 371 GLU B O 1
ATOM 6395 N N . PHE B 1 375 ? 1.195 -37.754 15.687 1.00 25.25 372 PHE B N 1
ATOM 6396 C CA . PHE B 1 375 ? 1.729 -38.965 15.064 1.00 22.09 372 PHE B CA 1
ATOM 6397 C C . PHE B 1 375 ? 0.938 -39.394 13.831 1.00 26.17 372 PHE B C 1
ATOM 6398 O O . PHE B 1 375 ? 1.450 -40.122 12.980 1.00 26.24 372 PHE B O 1
ATOM 6406 N N . GLU B 1 376 ? -0.308 -38.939 13.737 1.00 28.33 373 GLU B N 1
ATOM 6407 C CA . GLU B 1 376 ? -1.190 -39.362 12.652 1.00 28.71 373 GLU B CA 1
ATOM 6408 C C . GLU B 1 376 ? -1.020 -38.547 11.367 1.00 31.78 373 GLU B C 1
ATOM 6409 O O . GLU B 1 376 ? -1.518 -38.937 10.310 1.00 33.80 373 GLU B O 1
ATOM 6415 N N . THR B 1 377 ? -0.323 -37.417 11.449 1.00 26.11 374 THR B N 1
ATOM 6416 C CA . THR B 1 377 ? -0.102 -36.594 10.264 1.00 29.83 374 THR B CA 1
ATOM 6417 C C . THR B 1 377 ? 1.368 -36.267 10.033 1.00 27.91 374 THR B C 1
ATOM 6418 O O . THR B 1 377 ? 1.755 -35.102 10.024 1.00 28.58 374 THR B O 1
ATOM 6422 N N . PRO B 1 378 ? 2.194 -37.299 9.832 1.00 26.27 375 PRO B N 1
ATOM 6423 C CA . PRO B 1 378 ? 3.616 -37.081 9.622 1.00 25.75 375 PRO B CA 1
ATOM 6424 C C . PRO B 1 378 ? 3.895 -36.377 8.298 1.00 23.28 375 PRO B C 1
ATOM 6425 O O . PRO B 1 378 ? 3.172 -36.585 7.322 1.00 22.53 375 PRO B O 1
ATOM 6429 N N . THR B 1 379 ? 4.940 -35.555 8.266 1.00 18.02 376 THR B N 1
ATOM 6430 C CA . THR B 1 379 ? 5.434 -35.006 7.009 1.00 18.44 376 THR B CA 1
ATOM 6431 C C . THR B 1 379 ? 6.736 -35.675 6.609 1.00 16.04 376 THR B C 1
ATOM 6432 O O . THR B 1 379 ? 7.677 -35.758 7.406 1.00 20.13 376 THR B O 1
ATOM 6436 N N . PHE B 1 380 ? 6.797 -36.144 5.372 1.00 14.41 377 PHE B N 1
ATOM 6437 C CA . PHE B 1 380 ? 7.985 -36.806 4.879 1.00 13.12 377 PHE B CA 1
ATOM 6438 C C . PHE B 1 380 ? 8.831 -35.865 4.037 1.00 15.23 377 PHE B C 1
ATOM 6439 O O . PHE B 1 380 ? 8.332 -35.213 3.122 1.00 16.55 377 PHE B O 1
ATOM 6447 N N . LEU B 1 381 ? 10.114 -35.794 4.368 1.00 12.77 378 LEU B N 1
ATOM 6448 C CA . LEU B 1 381 ? 11.052 -34.998 3.595 1.00 13.12 378 LEU B CA 1
ATOM 6449 C C . LEU B 1 381 ? 11.553 -35.852 2.434 1.00 15.04 378 LEU B C 1
ATOM 6450 O O . LEU B 1 381 ? 12.291 -36.829 2.627 1.00 15.84 378 LEU B O 1
ATOM 6455 N N . VAL B 1 382 ? 11.098 -35.511 1.232 1.00 14.64 379 VAL B N 1
ATOM 6456 C CA . VAL B 1 382 ? 11.274 -36.380 0.063 1.00 13.72 379 VAL B CA 1
ATOM 6457 C C . VAL B 1 382 ? 12.712 -36.365 -0.441 1.00 14.82 379 VAL B C 1
ATOM 6458 O O . VAL B 1 382 ? 13.283 -35.316 -0.743 1.00 17.33 379 VAL B O 1
ATOM 6462 N N . SER B 1 383 ? 13.293 -37.547 -0.575 1.00 16.69 380 SER B N 1
ATOM 6463 C CA . SER B 1 383 ? 14.614 -37.656 -1.163 1.00 17.61 380 SER B CA 1
ATOM 6464 C C . SER B 1 383 ? 14.650 -38.864 -2.088 1.00 19.66 380 SER B C 1
ATOM 6465 O O . SER B 1 383 ? 13.666 -39.605 -2.192 1.00 22.16 380 SER B O 1
ATOM 6468 N N . ASN B 1 384 ? 15.773 -39.055 -2.771 1.00 20.53 381 ASN B N 1
ATOM 6469 C CA . ASN B 1 384 ? 15.920 -40.192 -3.665 1.00 24.62 381 ASN B CA 1
ATOM 6470 C C . ASN B 1 384 ? 16.468 -41.377 -2.887 1.00 21.95 381 ASN B C 1
ATOM 6471 O O . ASN B 1 384 ? 17.609 -41.787 -3.084 1.00 23.83 381 ASN B O 1
ATOM 6476 N N . ASP B 1 385 ? 15.642 -41.904 -1.986 1.00 24.40 382 ASP B N 1
ATOM 6477 C CA . ASP B 1 385 ? 16.060 -42.919 -1.022 1.00 24.87 382 ASP B CA 1
ATOM 6478 C C . ASP B 1 385 ? 17.404 -42.646 -0.353 1.00 20.82 382 ASP B C 1
ATOM 6479 O O . ASP B 1 385 ? 18.251 -43.529 -0.253 1.00 25.18 382 ASP B O 1
ATOM 6484 N N . ASP B 1 386 ? 17.574 -41.424 0.144 1.00 20.30 383 ASP B N 1
ATOM 6485 C CA . ASP B 1 386 ? 18.828 -41.016 0.756 1.00 15.11 383 ASP B CA 1
ATOM 6486 C C . ASP B 1 386 ? 18.768 -41.237 2.260 1.00 17.02 383 ASP B C 1
ATOM 6487 O O . ASP B 1 386 ? 17.728 -41.032 2.889 1.00 22.53 383 ASP B O 1
ATOM 6492 N N . ALA B 1 387 ? 19.889 -41.657 2.836 1.00 19.84 384 ALA B N 1
ATOM 6493 C CA . ALA B 1 387 ? 19.975 -41.855 4.279 1.00 18.02 384 ALA B CA 1
ATOM 6494 C C . ALA B 1 387 ? 20.401 -40.553 4.926 1.00 16.11 384 ALA B C 1
ATOM 6495 O O . ALA B 1 387 ? 21.432 -40.002 4.556 1.00 20.96 384 ALA B O 1
ATOM 6497 N N . VAL B 1 388 ? 19.611 -40.067 5.881 1.00 16.72 385 VAL B N 1
ATOM 6498 C CA . VAL B 1 388 ? 19.986 -38.893 6.668 1.00 16.28 385 VAL B CA 1
ATOM 6499 C C . VAL B 1 388 ? 20.906 -39.235 7.838 1.00 14.80 385 VAL B C 1
ATOM 6500 O O . VAL B 1 388 ? 20.514 -39.968 8.744 1.00 17.20 385 VAL B O 1
ATOM 6504 N N . SER B 1 389 ? 22.118 -38.666 7.844 1.00 16.53 386 SER B N 1
ATOM 6505 C CA A SER B 1 389 ? 23.027 -38.795 8.981 0.50 16.46 386 SER B CA 1
ATOM 6506 C CA B SER B 1 389 ? 23.011 -38.802 8.989 0.50 16.81 386 SER B CA 1
ATOM 6507 C C . SER B 1 389 ? 22.755 -37.759 10.075 1.00 15.52 386 SER B C 1
ATOM 6508 O O . SER B 1 389 ? 22.955 -38.022 11.257 1.00 19.49 386 SER B O 1
ATOM 6513 N N . GLN B 1 390 ? 22.325 -36.567 9.670 1.00 15.94 387 GLN B N 1
ATOM 6514 C CA . GLN B 1 390 ? 22.145 -35.481 10.625 1.00 16.23 387 GLN B CA 1
ATOM 6515 C C . GLN B 1 390 ? 21.231 -34.399 10.049 1.00 14.66 387 GLN B C 1
ATOM 6516 O O . GLN B 1 390 ? 21.209 -34.192 8.838 1.00 15.19 387 GLN B O 1
ATOM 6522 N N . PHE B 1 391 ? 20.476 -33.744 10.931 1.00 15.46 388 PHE B N 1
ATOM 6523 C CA . PHE B 1 391 ? 19.659 -32.566 10.584 1.00 16.51 388 PHE B CA 1
ATOM 6524 C C . PHE B 1 391 ? 20.281 -31.314 11.146 1.00 16.90 388 PHE B C 1
ATOM 6525 O O . PHE B 1 391 ? 21.055 -31.356 12.091 1.00 19.11 388 PHE B O 1
ATOM 6533 N N . CYS B 1 392 ? 19.870 -30.183 10.590 1.00 15.55 389 CYS B N 1
ATOM 6534 C CA . CYS B 1 392 ? 20.339 -28.905 11.094 1.00 16.19 389 CYS B CA 1
ATOM 6535 C C . CYS B 1 392 ? 19.292 -27.849 10.763 1.00 15.73 389 CYS B C 1
ATOM 6536 O O . CYS B 1 392 ? 18.874 -27.729 9.610 1.00 18.20 389 CYS B O 1
ATOM 6539 N N . TYR B 1 393 ? 18.852 -27.109 11.778 1.00 16.88 390 TYR B N 1
ATOM 6540 C CA . TYR B 1 393 ? 17.846 -26.064 11.576 1.00 17.51 390 TYR B CA 1
ATOM 6541 C C . TYR B 1 393 ? 18.527 -24.798 11.059 1.00 16.88 390 TYR B C 1
ATOM 6542 O O . TYR B 1 393 ? 19.566 -24.379 11.579 1.00 22.58 390 TYR B O 1
ATOM 6551 N N . VAL B 1 394 ? 17.939 -24.198 10.036 1.00 15.53 391 VAL B N 1
ATOM 6552 C CA . VAL B 1 394 ? 18.480 -22.980 9.451 1.00 19.03 391 VAL B CA 1
ATOM 6553 C C . VAL B 1 394 ? 17.445 -21.871 9.618 1.00 19.10 391 VAL B C 1
ATOM 6554 O O . VAL B 1 394 ? 16.377 -21.904 9.009 1.00 20.45 391 VAL B O 1
ATOM 6558 N N . SER B 1 395 ? 17.754 -20.892 10.457 1.00 24.41 392 SER B N 1
ATOM 6559 C CA A SER B 1 395 ? 16.812 -19.816 10.714 0.70 25.05 392 SER B CA 1
ATOM 6560 C CA B SER B 1 395 ? 16.822 -19.810 10.716 0.30 26.87 392 SER B CA 1
ATOM 6561 C C . SER B 1 395 ? 16.701 -18.942 9.475 1.00 26.65 392 SER B C 1
ATOM 6562 O O . SER B 1 395 ? 17.617 -18.886 8.652 1.00 28.46 392 SER B O 1
ATOM 6567 N N . ASP B 1 396 ? 15.573 -18.269 9.336 1.00 30.96 393 ASP B N 1
ATOM 6568 C CA . ASP B 1 396 ? 15.416 -17.322 8.255 1.00 26.29 393 ASP B CA 1
ATOM 6569 C C . ASP B 1 396 ? 14.604 -16.149 8.770 1.00 41.64 393 ASP B C 1
ATOM 6570 O O . ASP B 1 396 ? 13.557 -16.336 9.396 1.00 39.55 393 ASP B O 1
ATOM 6575 N N . ASP B 1 397 ? 15.111 -14.943 8.528 1.00 36.75 394 ASP B N 1
ATOM 6576 C CA . ASP B 1 397 ? 14.406 -13.723 8.910 1.00 39.25 394 ASP B CA 1
ATOM 6577 C C . ASP B 1 397 ? 13.082 -13.641 8.164 1.00 50.37 394 ASP B C 1
ATOM 6578 O O . ASP B 1 397 ? 12.139 -13.000 8.623 1.00 41.54 394 ASP B O 1
ATOM 6583 N N . GLU B 1 398 ? 13.019 -14.312 7.017 1.00 42.00 395 GLU B N 1
ATOM 6584 C CA . GLU B 1 398 ? 11.957 -14.100 6.044 1.00 43.52 395 GLU B CA 1
ATOM 6585 C C . GLU B 1 398 ? 10.832 -15.127 6.176 1.00 42.15 395 GLU B C 1
ATOM 6586 O O . GLU B 1 398 ? 9.815 -15.032 5.497 1.00 42.59 395 GLU B O 1
ATOM 6592 N N . SER B 1 399 ? 11.019 -16.115 7.042 1.00 40.23 396 SER B N 1
ATOM 6593 C CA . SER B 1 399 ? 10.071 -17.220 7.131 1.00 45.24 396 SER B CA 1
ATOM 6594 C C . SER B 1 399 ? 10.291 -18.060 8.382 1.00 49.49 396 SER B C 1
ATOM 6595 O O . SER B 1 399 ? 11.080 -17.693 9.259 1.00 36.94 396 SER B O 1
ATOM 6598 N N . ASN B 1 400 ? 9.584 -19.188 8.437 1.00 47.61 397 ASN B N 1
ATOM 6599 C CA . ASN B 1 400 ? 9.701 -20.193 9.495 1.00 47.21 397 ASN B CA 1
ATOM 6600 C C . ASN B 1 400 ? 11.083 -20.845 9.579 1.00 47.32 397 ASN B C 1
ATOM 6601 O O . ASN B 1 400 ? 11.392 -21.582 10.534 1.00 37.80 397 ASN B O 1
ATOM 6606 N N . GLY B 1 401 ? 11.912 -20.608 8.571 1.00 28.69 398 GLY B N 1
ATOM 6607 C CA . GLY B 1 401 ? 13.197 -21.294 8.514 1.00 27.13 398 GLY B CA 1
ATOM 6608 C C . GLY B 1 401 ? 13.166 -22.543 7.659 1.00 21.59 398 GLY B C 1
ATOM 6609 O O . GLY B 1 401 ? 12.173 -22.827 6.980 1.00 21.53 398 GLY B O 1
ATOM 6610 N N . GLU B 1 402 ? 14.271 -23.280 7.699 1.00 19.93 399 GLU B N 1
ATOM 6611 C CA . GLU B 1 402 ? 14.463 -24.458 6.875 1.00 17.20 399 GLU B CA 1
ATOM 6612 C C . GLU B 1 402 ? 15.101 -25.556 7.707 1.00 15.84 399 GLU B C 1
ATOM 6613 O O . GLU B 1 402 ? 15.648 -25.310 8.779 1.00 19.60 399 GLU B O 1
ATOM 6619 N N . VAL B 1 403 ? 15.054 -26.772 7.188 1.00 16.29 400 VAL B N 1
ATOM 6620 C CA . VAL B 1 403 ? 15.881 -27.825 7.761 1.00 16.59 400 VAL B CA 1
ATOM 6621 C C . VAL B 1 403 ? 16.822 -28.337 6.687 1.00 15.75 400 VAL B C 1
ATOM 6622 O O . VAL B 1 403 ? 16.419 -28.541 5.535 1.00 16.41 400 VAL B O 1
ATOM 6626 N N . LEU B 1 404 ? 18.083 -28.487 7.060 1.00 16.05 401 LEU B N 1
ATOM 6627 C CA . LEU B 1 404 ? 19.095 -29.083 6.188 1.00 15.05 401 LEU B CA 1
ATOM 6628 C C . LEU B 1 404 ? 19.340 -30.534 6.618 1.00 14.45 401 LEU B C 1
ATOM 6629 O O . LEU B 1 404 ? 19.555 -30.809 7.801 1.00 17.99 401 LEU B O 1
ATOM 6634 N N . GLU B 1 405 ? 19.291 -31.448 5.655 1.00 15.24 402 GLU B N 1
ATOM 6635 C CA . GLU B 1 405 ? 19.711 -32.849 5.887 1.00 16.84 402 GLU B CA 1
ATOM 6636 C C . GLU B 1 405 ? 21.015 -33.137 5.159 1.00 15.51 402 GLU B C 1
ATOM 6637 O O . GLU B 1 405 ? 21.204 -32.700 4.017 1.00 16.65 402 GLU B O 1
ATOM 6643 N N . VAL B 1 406 ? 21.906 -33.885 5.803 1.00 13.22 403 VAL B N 1
ATOM 6644 C CA . VAL B 1 406 ? 23.060 -34.411 5.106 1.00 13.33 403 VAL B CA 1
ATOM 6645 C C . VAL B 1 406 ? 23.180 -35.929 5.277 1.00 14.01 403 VAL B C 1
ATOM 6646 O O . VAL B 1 406 ? 22.658 -36.516 6.224 1.00 14.86 403 VAL B O 1
ATOM 6650 N N . GLY B 1 407 ? 23.864 -36.548 4.336 1.00 15.56 404 GLY B N 1
ATOM 6651 C CA . GLY B 1 407 ? 24.193 -37.960 4.493 1.00 15.28 404 GLY B CA 1
ATOM 6652 C C . GLY B 1 407 ? 25.126 -38.477 3.430 1.00 15.27 404 GLY B C 1
ATOM 6653 O O . GLY B 1 407 ? 25.731 -37.717 2.670 1.00 16.11 404 GLY B O 1
ATOM 6654 N N . LYS B 1 408 ? 25.222 -39.796 3.357 1.00 18.70 405 LYS B N 1
ATOM 6655 C CA . LYS B 1 408 ? 26.137 -40.437 2.429 1.00 19.23 405 LYS B CA 1
ATOM 6656 C C . LYS B 1 408 ? 25.774 -40.170 0.966 1.00 18.01 405 LYS B C 1
ATOM 6657 O O . LYS B 1 408 ? 24.678 -39.696 0.658 1.00 18.22 405 LYS B O 1
ATOM 6663 N N . ASN B 1 409 ? 26.697 -40.482 0.065 1.00 19.87 406 ASN B N 1
ATOM 6664 C CA . ASN B 1 409 ? 26.477 -40.281 -1.364 1.00 19.30 406 ASN B CA 1
ATOM 6665 C C . ASN B 1 409 ? 26.195 -38.826 -1.712 1.00 18.60 406 ASN B C 1
ATOM 6666 O O . ASN B 1 409 ? 25.301 -38.520 -2.506 1.00 18.87 406 ASN B O 1
ATOM 6671 N N . ASN B 1 410 ? 26.984 -37.940 -1.115 1.00 19.54 407 ASN B N 1
ATOM 6672 C CA . ASN B 1 410 ? 26.925 -36.518 -1.426 1.00 19.70 407 ASN B CA 1
ATOM 6673 C C . ASN B 1 410 ? 25.520 -35.964 -1.260 1.00 15.85 407 ASN B C 1
ATOM 6674 O O . ASN B 1 410 ? 25.047 -35.185 -2.094 1.00 18.08 407 ASN B O 1
ATOM 6679 N N . PHE B 1 411 ? 24.856 -36.364 -0.179 1.00 16.94 408 PHE B N 1
ATOM 6680 C CA . PHE B 1 411 ? 23.493 -35.911 0.103 1.00 17.40 408 PHE B CA 1
ATOM 6681 C C . PHE B 1 411 ? 23.514 -34.684 1.005 1.00 16.64 408 PHE B C 1
ATOM 6682 O O . PHE B 1 411 ? 24.025 -34.732 2.124 1.00 15.51 408 PHE B O 1
ATOM 6690 N N . CYS B 1 412 ? 22.958 -33.583 0.512 1.00 17.22 409 CYS B N 1
ATOM 6691 C CA . CYS B 1 412 ? 22.876 -32.347 1.289 1.00 18.57 409 CYS B CA 1
ATOM 6692 C C . CYS B 1 412 ? 21.706 -31.521 0.746 1.00 19.78 409 CYS B C 1
ATOM 6693 O O . CYS B 1 412 ? 21.787 -30.923 -0.337 1.00 19.42 409 CYS B O 1
ATOM 6696 N N . ALA B 1 413 ? 20.599 -31.531 1.481 1.00 19.38 410 ALA B N 1
ATOM 6697 C CA . ALA B 1 413 ? 19.313 -31.125 0.922 1.00 18.26 410 ALA B CA 1
ATOM 6698 C C . ALA B 1 413 ? 18.591 -30.213 1.887 1.00 15.57 410 ALA B C 1
ATOM 6699 O O . ALA B 1 413 ? 18.499 -30.508 3.074 1.00 15.47 410 ALA B O 1
ATOM 6701 N N . LEU B 1 414 ? 18.082 -29.101 1.367 1.00 20.10 411 LEU B N 1
ATOM 6702 C CA . LEU B 1 414 ? 17.414 -28.097 2.182 1.00 16.49 411 LEU B CA 1
ATOM 6703 C C . LEU B 1 414 ? 15.906 -28.142 1.928 1.00 17.04 411 LEU B C 1
ATOM 6704 O O . LEU B 1 414 ? 15.474 -28.231 0.778 1.00 18.73 411 LEU B O 1
ATOM 6709 N N . TYR B 1 415 ? 15.123 -28.074 3.001 1.00 17.20 412 TYR B N 1
ATOM 6710 C CA . TYR B 1 415 ? 13.667 -28.130 2.923 1.00 16.82 412 TYR B CA 1
ATOM 6711 C C . TYR B 1 415 ? 13.078 -26.920 3.617 1.00 16.34 412 TYR B C 1
ATOM 6712 O O . TYR B 1 415 ? 13.537 -26.535 4.687 1.00 17.54 412 TYR B O 1
ATOM 6721 N N . ASN B 1 416 ? 12.043 -26.337 3.023 1.00 22.05 413 ASN B N 1
ATOM 6722 C CA . ASN B 1 416 ? 11.279 -25.293 3.689 1.00 22.17 413 ASN B CA 1
ATOM 6723 C C . ASN B 1 416 ? 10.344 -25.836 4.763 1.00 23.25 413 ASN B C 1
ATOM 6724 O O . ASN B 1 416 ? 9.778 -26.916 4.610 1.00 29.77 413 ASN B O 1
ATOM 6729 N N . LEU B 1 417 ? 10.178 -25.085 5.847 1.00 25.38 414 LEU B N 1
ATOM 6730 C CA . LEU B 1 417 ? 9.307 -25.523 6.936 1.00 28.50 414 LEU B CA 1
ATOM 6731 C C . LEU B 1 417 ? 7.954 -24.813 6.970 1.00 32.00 414 LEU B C 1
ATOM 6732 O O . LEU B 1 417 ? 7.015 -25.287 7.607 1.00 47.08 414 LEU B O 1
ATOM 6737 N N . SER B 1 418 ? 7.855 -23.677 6.289 1.00 47.04 415 SER B N 1
ATOM 6738 C CA . SER B 1 418 ? 6.743 -22.757 6.515 1.00 76.39 415 SER B CA 1
ATOM 6739 C C . SER B 1 418 ? 5.437 -23.276 5.918 1.00 76.40 415 SER B C 1
ATOM 6740 O O . SER B 1 418 ? 5.447 -24.090 4.993 1.00 56.60 415 SER B O 1
ATOM 6743 N N . ASN B 1 419 ? 4.316 -22.805 6.458 1.00 71.11 416 ASN B N 1
ATOM 6744 C CA . ASN B 1 419 ? 3.079 -22.698 5.690 1.00 98.31 416 ASN B CA 1
ATOM 6745 C C . ASN B 1 419 ? 2.428 -21.324 5.829 1.00 71.45 416 ASN B C 1
ATOM 6746 O O . ASN B 1 419 ? 2.600 -20.457 4.971 1.00 72.38 416 ASN B O 1
#

Organism: Saccharomyces cerevisiae (strain ATCC 204508 / S288c) (NCBI:txid559292)

InterPro domains:
  IPR001680 WD40 repeat [PF00400] (133-164)
  IPR001680 WD40 repeat [PF00400] (171-205)
  IPR001680 WD40 repeat [PS50082] (132-173)
  IPR001680 WD40 repeat [PS50082] (174-215)
  IPR001680 WD40 repeat [SM00320] (124-164)
  IPR001680 WD40 repeat [SM00320] (167-206)
  IPR001680 WD40 repeat [SM00320] (235-272)
  IPR001680 WD40 repeat [SM00320] (275-316)
  IPR015943 WD40/YVTN repeat-like-containing domain superfamily [G3DSA:2.130.10.10] (81-232)
  IPR015943 WD40/YVTN repeat-like-containing domain superfamily [G3DSA:2.130.10.10] (233-416)
  IPR036322 WD40-repeat-containing domain superfamily [SSF50978] (105-358)
  IPR051179 Multifunctional WD repeat-containing protein [PTHR19857] (96-414)

Sequence (832 aa):
MTKTITVAHIQQYDFKAVLEENDDENDDDEFYINVDKNLNEIKEEHKIVVLGNSRGVDAGKGNTFEKVGSHLYKARLDGHDFLFNTIIRDGSKMLKRRADYTAVDTAKLQMRRFILLGTTTEGDIKVLDSSNFNLQREIDQQAHVSSEITKLKFFPSGEALISSSQDMQLKKIWSVKDGSNPRTLIGHRATVTDIAIIDRGRNVLSASLDGTIRLWECGTGTTIHTFNRKEENPHDGVNSIALFVGTDRQLHEISTSKKNNLEFGTTYGKYVIAGHVSGVVITVHNVFSKEQTIIQLPSKKFTCSCNSLTVDGNNANYIYAGYENGMLAQWDLRSPECCPVGEFLINEGTPINNVYFAAGALFVSSGFDTSIKLDIISDPESERPAIEFETPTFLVSNDDAVSQQFCYVSDDEESNGEVLEVGKNNFCALYNLSNMTKTITVAHIQYYDFKAVVLEENDENDDEFYINVDKKNLNEIKKEHKIVVLGNSRGVDAGKGNTFEKVGSHLYKARLDGHDFLFNTIIRDGSKMLKRADYTAVDTAKLQMRRFILLGTTEGDIKVLDSSNNFNLQREIDQQAHVSEITKLKFFPSGEEALISSSQDMQLKKIWSVKDGSNPRTLIIGHRATVTDIAIIDRRGRNVLSASLDGTIRRLWECGTGTTIHTFNRKENPHDGVNSIALFVGTDRQLHEISTSKKNNLEFGTYGKYVIAGHVSGVVITVHNVFSKEQTIQLPSSKKFTCSCNSLTVDGNNANYIYAGYENGMLAQWDLRSSPEECPVGEFLINEGTPINNNVVYFAAGALFVSSSGFDTSIKLDIIISDPESERPAIEFETPTFLVSNDDAVSSQFCYVSSDDESNGEVLEVGKNNFCALYNLSN

B-factor: mean 28.67, std 17.34, range [10.64, 213.39]

Foldseek 3Di:
DEAAFKFKAWAQVVVVQLAPQDDDFTWTWIWIDDAPPDIDIFTWTSPCRNRRIDRDPPKDWDADDPQKIWIDDPNFIEMEGEFPDQLLPPPDAFFWQEKEWAPAPHTWMWTWGQQQKIFIAHPSSHTPDIRHCVDRGGWQYKDQQNNNQKIWTFGQNQKIFIAGPVPRDTPEIAHDGPGGWHDKAAADRRCWIWIFFLQFWIFIAGRVVNYTPDIAGDPVCRNFGWQEKDKDFDDDDDDQVPDPDDDDPSDDRLRRMKMWTWTQQQKIWIARSRVRDTDDIADNPVRGTFNEKEAAPVDRQWIWTWGQQQKIFIQRRVCSDDTPYIYGDNGRWTWNYWYDDLQWIWTFIHQAWIKIWHWDADPVSPDTDTPSRYIYTHHDNSHGFNDKYWAPDPVANGWIWTGGHRSGITITDPDD/DEAAFKFKAWAQCVVVLLQDDDPPSFWTWIWIDPAPPDIDIFTFGQPPSHNRTDRDPPKDWDDDDDQKIWIDDPNFIEMEGEFPDFLLPPPDAFFWQEKEWAPPPHTWMWTWGQQGKIFIAHPSSHTPDIRHPVDRGGWQYKAQQNNNQKIWTFGQNQKIFIAGPVPRDTPEIAHDGPGGWHDKAAADRRLWIWIFFLQFWIFIFGRPHRYTPDIAGDPVCRNFGWQEKDKDFDDDPDDQVPDPDDDDPSDDRLRRMKMWTWTQQQKIWIARSRVRDTDAIADNPVRGGFNEKDAAPLDRLWIWTWGQQQKIFIDRRVCRDDTPYIYGDNGRWTWNYWYDDLQWIWTFIHQAWIKIWHWDDDPVNPPTDTNSRYIYTHHDNSHGFNDKYWADDPVFSGWIWTGGHRSGITITDDGD